Protein AF-A0A4Q0MHY4-F1 (afdb_monomer)

Structure (mmCIF, N/CA/C/O backbone):
data_AF-A0A4Q0MHY4-F1
#
_entry.id   AF-A0A4Q0MHY4-F1
#
loop_
_atom_site.group_PDB
_atom_site.id
_atom_site.type_symbol
_atom_site.label_atom_id
_atom_site.label_alt_id
_atom_site.label_comp_id
_atom_site.label_asym_id
_atom_site.label_entity_id
_atom_site.label_seq_id
_atom_site.pdbx_PDB_ins_code
_atom_site.Cartn_x
_atom_site.Cartn_y
_atom_site.Cartn_z
_atom_site.occupancy
_atom_site.B_iso_or_equiv
_atom_site.auth_seq_id
_atom_site.auth_comp_id
_atom_site.auth_asym_id
_atom_site.auth_atom_id
_atom_site.pdbx_PDB_model_num
ATOM 1 N N . MET A 1 1 ? 26.917 0.371 48.666 1.00 30.75 1 MET A N 1
ATOM 2 C CA . MET A 1 1 ? 27.855 -0.731 48.376 1.00 30.75 1 MET A CA 1
ATOM 3 C C . MET A 1 1 ? 27.248 -1.986 48.975 1.00 30.75 1 MET A C 1
ATOM 5 O O . MET A 1 1 ? 27.170 -2.024 50.189 1.00 30.75 1 MET A O 1
ATOM 9 N N . GLN A 1 2 ? 26.788 -2.910 48.121 1.00 31.50 2 GLN A N 1
ATOM 10 C CA . GLN A 1 2 ? 26.270 -4.264 48.414 1.00 31.50 2 GLN A CA 1
ATOM 11 C C . GLN A 1 2 ? 25.136 -4.463 49.445 1.00 31.50 2 GLN A C 1
ATOM 13 O O . GLN A 1 2 ? 24.920 -3.690 50.373 1.00 31.50 2 GLN A O 1
ATOM 18 N N . ASP A 1 3 ? 24.382 -5.531 49.195 1.00 35.84 3 ASP A N 1
ATOM 19 C CA . ASP A 1 3 ? 23.162 -5.962 49.875 1.00 35.84 3 ASP A CA 1
ATOM 20 C C . ASP A 1 3 ? 23.389 -6.541 51.280 1.00 35.84 3 ASP A C 1
ATOM 22 O O . ASP A 1 3 ? 24.463 -7.057 51.599 1.00 35.84 3 ASP A O 1
ATOM 26 N N . ILE A 1 4 ? 22.319 -6.580 52.084 1.00 33.72 4 ILE A N 1
ATOM 27 C CA . ILE A 1 4 ? 22.227 -7.448 53.267 1.00 33.72 4 ILE A CA 1
ATOM 28 C C . ILE A 1 4 ? 21.010 -8.377 53.143 1.00 33.72 4 ILE A C 1
ATOM 30 O O . ILE A 1 4 ? 19.958 -8.023 52.620 1.00 33.72 4 ILE A O 1
ATOM 34 N N . ARG A 1 5 ? 21.231 -9.611 53.596 1.00 35.34 5 ARG A N 1
ATOM 35 C CA . ARG A 1 5 ? 20.448 -10.830 53.376 1.00 35.34 5 ARG A CA 1
ATOM 36 C C . ARG A 1 5 ? 19.127 -10.877 54.158 1.00 35.34 5 ARG A C 1
ATOM 38 O O . ARG A 1 5 ? 19.116 -10.553 55.340 1.00 35.34 5 ARG A O 1
ATOM 45 N N . GLY A 1 6 ? 18.154 -11.578 53.572 1.00 26.45 6 GLY A N 1
ATOM 46 C CA . GLY A 1 6 ? 17.396 -12.631 54.267 1.00 26.45 6 GLY A CA 1
ATOM 47 C C . GLY A 1 6 ? 16.091 -12.244 54.972 1.00 26.45 6 GLY A C 1
ATOM 48 O O . GLY A 1 6 ? 15.803 -11.074 55.197 1.00 26.45 6 GLY A O 1
ATOM 49 N N . GLY A 1 7 ? 15.318 -13.277 55.332 1.00 26.17 7 GLY A N 1
ATOM 50 C CA . GLY A 1 7 ? 14.112 -13.167 56.158 1.00 26.17 7 GLY A CA 1
ATOM 51 C C . GLY A 1 7 ? 12.917 -13.971 55.638 1.00 26.17 7 GLY A C 1
ATOM 52 O O . GLY A 1 7 ? 12.109 -13.451 54.876 1.00 26.17 7 GLY A O 1
ATOM 53 N N . ASP A 1 8 ? 12.754 -15.206 56.120 1.00 32.25 8 ASP A N 1
ATOM 54 C CA . ASP A 1 8 ? 11.409 -15.765 56.302 1.00 32.25 8 ASP A CA 1
ATOM 55 C C . ASP A 1 8 ? 10.675 -14.933 57.362 1.00 32.25 8 ASP A C 1
ATOM 57 O O . ASP A 1 8 ? 11.256 -14.684 58.420 1.00 32.25 8 ASP A O 1
ATOM 61 N N . GLN A 1 9 ? 9.386 -14.629 57.162 1.00 29.08 9 GLN A N 1
ATOM 62 C CA . GLN A 1 9 ? 8.382 -15.063 58.142 1.00 29.08 9 GLN A CA 1
ATOM 63 C C . GLN A 1 9 ? 6.920 -14.952 57.692 1.00 29.08 9 GLN A C 1
ATOM 65 O O . GLN A 1 9 ? 6.531 -14.214 56.792 1.00 29.08 9 GLN A O 1
ATOM 70 N N . GLN A 1 10 ? 6.134 -15.768 58.385 1.00 28.73 10 GLN A N 1
ATOM 71 C CA . GLN A 1 10 ? 4.695 -15.964 58.309 1.00 28.73 10 GLN A CA 1
ATOM 72 C C . GLN A 1 10 ? 3.910 -14.707 58.724 1.00 28.73 10 GLN A C 1
ATOM 74 O O . GLN A 1 10 ? 4.276 -14.047 59.690 1.00 28.73 10 GLN A O 1
ATOM 79 N N . ASP A 1 11 ? 2.724 -14.519 58.146 1.00 30.45 11 ASP A N 1
ATOM 80 C CA . ASP A 1 11 ? 1.489 -14.570 58.946 1.00 30.45 11 ASP A CA 1
ATOM 81 C C . ASP A 1 11 ? 0.346 -15.103 58.057 1.00 30.45 11 ASP A C 1
ATOM 83 O O . ASP A 1 11 ? 0.467 -15.167 56.831 1.00 30.45 11 ASP A O 1
ATOM 87 N N . GLY A 1 12 ? -0.768 -15.531 58.647 1.00 27.11 12 GLY A N 1
ATOM 88 C CA . GLY A 1 12 ? -1.919 -16.030 57.900 1.00 27.11 12 GLY A CA 1
ATOM 89 C C . GLY A 1 12 ? -3.200 -16.061 58.722 1.00 27.11 12 GLY A C 1
ATOM 90 O O . GLY A 1 12 ? -3.174 -16.039 59.950 1.00 27.11 12 GLY A O 1
ATOM 91 N N . ARG A 1 13 ? -4.361 -16.166 58.058 1.00 30.92 13 ARG A N 1
ATOM 92 C CA . ARG A 1 13 ? -5.649 -16.373 58.744 1.00 30.92 13 ARG A CA 1
ATOM 93 C C . ARG A 1 13 ? -6.582 -17.341 58.022 1.00 30.92 13 ARG A C 1
ATOM 95 O O . ARG A 1 13 ? -6.758 -17.334 56.811 1.00 30.92 13 ARG A O 1
ATOM 102 N N . ARG A 1 14 ? -7.133 -18.228 58.847 1.00 28.98 14 ARG A N 1
ATOM 103 C CA . ARG A 1 14 ? -7.805 -19.487 58.522 1.00 28.98 14 ARG A CA 1
ATOM 104 C C . ARG A 1 14 ? -9.155 -19.307 57.813 1.00 28.98 14 ARG A C 1
ATOM 106 O O . ARG A 1 14 ? -9.985 -18.526 58.259 1.00 28.98 14 ARG A O 1
ATOM 113 N N . ARG A 1 15 ? -9.382 -20.182 56.824 1.00 31.59 15 ARG A N 1
ATOM 114 C CA . ARG A 1 15 ? -10.590 -21.008 56.578 1.00 31.59 15 ARG A CA 1
ATOM 115 C C . ARG A 1 15 ? -11.927 -20.584 57.221 1.00 31.59 15 ARG A C 1
ATOM 117 O O . ARG A 1 15 ? -12.041 -20.580 58.446 1.00 31.59 15 ARG A O 1
ATOM 124 N N . ARG A 1 16 ? -12.994 -20.639 56.411 1.00 28.38 16 ARG A N 1
ATOM 125 C CA . ARG A 1 16 ? -14.192 -21.445 56.735 1.00 28.38 16 ARG A CA 1
ATOM 126 C C . ARG A 1 16 ? -14.983 -21.836 55.480 1.00 28.38 16 ARG A C 1
ATOM 128 O O . ARG A 1 16 ? -15.546 -20.975 54.817 1.00 28.38 16 ARG A O 1
ATOM 135 N N . ASP A 1 17 ? -15.069 -23.135 55.206 1.00 32.59 17 ASP A N 1
ATOM 136 C CA . ASP A 1 17 ? -16.084 -23.708 54.317 1.00 32.59 17 ASP A CA 1
ATOM 137 C C . ASP A 1 17 ? -17.451 -23.760 55.015 1.00 32.59 17 ASP A C 1
ATOM 139 O O . ASP A 1 17 ? -17.510 -24.025 56.218 1.00 32.59 17 ASP A O 1
ATOM 143 N N . GLN A 1 18 ? -18.544 -23.674 54.248 1.00 29.66 18 GLN A N 1
ATOM 144 C CA . GLN A 1 18 ? -19.667 -24.612 54.387 1.00 29.66 18 GLN A CA 1
ATOM 145 C C . GLN A 1 18 ? -20.539 -24.663 53.118 1.00 29.66 18 GLN A C 1
ATOM 147 O O . GLN A 1 18 ? -20.301 -23.935 52.157 1.00 29.66 18 GLN A O 1
ATOM 152 N N . ARG A 1 19 ? -21.451 -25.643 53.056 1.00 30.48 19 ARG A N 1
ATOM 153 C CA . ARG A 1 19 ? -21.950 -26.237 51.801 1.00 30.48 19 ARG A CA 1
ATOM 154 C C . ARG A 1 19 ? -23.383 -25.835 51.426 1.00 30.48 19 ARG A C 1
ATOM 156 O O . ARG A 1 19 ? -24.156 -25.380 52.258 1.00 30.48 19 ARG A O 1
ATOM 163 N N . HIS A 1 20 ? -23.709 -26.111 50.160 1.00 30.98 20 HIS A N 1
ATOM 164 C CA . HIS A 1 20 ? -25.030 -26.152 49.518 1.00 30.98 20 HIS A CA 1
ATOM 165 C C . HIS A 1 20 ? -26.279 -26.242 50.415 1.00 30.98 20 HIS A C 1
ATOM 167 O O . HIS A 1 20 ? -26.374 -27.115 51.278 1.00 30.98 20 HIS A O 1
ATOM 173 N N . ARG A 1 21 ? -27.354 -25.591 49.947 1.00 28.31 21 ARG A N 1
ATOM 174 C CA . ARG A 1 21 ? -28.624 -26.293 49.674 1.00 28.31 21 ARG A CA 1
ATOM 175 C C . ARG A 1 21 ? -29.357 -25.681 48.477 1.00 28.31 21 ARG A C 1
ATOM 177 O O . ARG A 1 21 ? -29.120 -24.535 48.115 1.00 28.31 21 ARG A O 1
ATOM 184 N N . SER A 1 22 ? -30.208 -26.483 47.845 1.00 32.03 22 SER A N 1
ATOM 185 C CA . SER A 1 22 ? -30.954 -26.165 46.622 1.00 32.03 22 SER A CA 1
ATOM 186 C C . SER A 1 22 ? -32.466 -26.177 46.867 1.00 32.03 22 SER A C 1
ATOM 188 O O . SER A 1 22 ? -32.946 -26.990 47.652 1.00 32.03 22 SER A O 1
ATOM 190 N N . GLY A 1 23 ? -33.220 -25.354 46.134 1.00 26.08 23 GLY A N 1
ATOM 191 C CA . GLY A 1 23 ? -34.688 -25.338 46.130 1.00 26.08 23 GLY A CA 1
ATOM 192 C C . GLY A 1 23 ? -35.232 -24.595 44.903 1.00 26.08 23 GLY A C 1
ATOM 193 O O . GLY A 1 23 ? -34.562 -23.709 44.378 1.00 26.08 23 GLY A O 1
ATOM 194 N N . ARG A 1 24 ? -36.414 -24.981 44.408 1.00 31.02 24 ARG A N 1
ATOM 195 C CA . ARG A 1 24 ? -37.090 -24.409 43.221 1.00 31.02 24 ARG A CA 1
ATOM 196 C C . ARG A 1 24 ? -38.580 -24.159 43.520 1.00 31.02 24 ARG A C 1
ATOM 198 O O . ARG A 1 24 ? -39.088 -24.686 44.504 1.00 31.02 24 ARG A O 1
ATOM 205 N N . VAL A 1 25 ? -39.274 -23.556 42.539 1.00 27.28 25 VAL A N 1
ATOM 206 C CA . VAL A 1 25 ? -40.749 -23.499 42.356 1.00 27.28 25 VAL A CA 1
ATOM 207 C C . VAL A 1 25 ? -41.406 -22.502 43.345 1.00 27.28 25 VAL A C 1
ATOM 209 O O . VAL A 1 25 ? -41.162 -22.573 44.539 1.00 27.28 25 VAL A O 1
ATOM 212 N N . TRP A 1 26 ? -42.162 -21.480 42.914 1.00 25.28 26 TRP A N 1
ATOM 213 C CA . TRP A 1 26 ? -43.489 -21.608 42.285 1.00 25.28 26 TRP A CA 1
ATOM 214 C C . TRP A 1 26 ? -43.904 -20.485 41.299 1.00 25.28 26 TRP A C 1
ATOM 216 O O . TRP A 1 26 ? -43.148 -19.571 40.995 1.00 25.28 26 TRP A O 1
ATOM 226 N N . ARG A 1 27 ? -45.125 -20.669 40.771 1.00 27.67 27 ARG A N 1
ATOM 227 C CA . ARG A 1 27 ? -45.946 -19.884 39.814 1.00 27.67 27 ARG A CA 1
ATOM 228 C C . ARG A 1 27 ? -46.097 -18.399 40.232 1.00 27.67 27 ARG A C 1
ATOM 230 O O . ARG A 1 27 ? -45.891 -18.092 41.397 1.00 27.67 27 ARG A O 1
ATOM 237 N N . GLY A 1 28 ? -46.492 -17.435 39.391 1.00 24.84 28 GLY A N 1
ATOM 238 C CA . GLY A 1 28 ? -47.067 -17.485 38.035 1.00 24.84 28 GLY A CA 1
ATOM 239 C C . GLY A 1 28 ? -48.565 -17.122 38.032 1.00 24.84 28 GLY A C 1
ATOM 240 O O . GLY A 1 28 ? -49.352 -17.889 38.579 1.00 24.84 28 GLY A O 1
ATOM 241 N N . HIS A 1 29 ? -48.943 -15.984 37.429 1.00 28.88 29 HIS A N 1
ATOM 242 C CA . HIS A 1 29 ? -50.334 -15.529 37.236 1.00 28.88 29 HIS A CA 1
ATOM 243 C C . HIS A 1 29 ? -50.448 -14.488 36.101 1.00 28.88 29 HIS A C 1
ATOM 245 O O . HIS A 1 29 ? -49.562 -13.648 35.948 1.00 28.88 29 HIS A O 1
ATOM 251 N N . ASP A 1 30 ? -51.549 -14.526 35.346 1.00 30.95 30 ASP A N 1
ATOM 252 C CA . ASP A 1 30 ? -51.956 -13.511 34.359 1.00 30.95 30 ASP A CA 1
ATOM 253 C C . ASP A 1 30 ? -52.603 -12.280 35.010 1.00 30.95 30 ASP A C 1
ATOM 255 O O . ASP A 1 30 ? -53.169 -12.407 36.094 1.00 30.95 30 ASP A O 1
ATOM 259 N N . HIS A 1 31 ? -52.681 -11.158 34.279 1.00 29.97 31 HIS A N 1
ATOM 260 C CA . HIS A 1 31 ? -53.910 -10.347 34.172 1.00 29.97 31 HIS A CA 1
ATOM 261 C C . HIS A 1 31 ? -53.909 -9.472 32.900 1.00 29.97 31 HIS A C 1
ATOM 263 O O . HIS A 1 31 ? -52.910 -8.844 32.554 1.00 29.97 31 HIS A O 1
ATOM 269 N N . GLN A 1 32 ? -55.057 -9.424 32.218 1.00 28.33 32 GLN A N 1
ATOM 270 C CA . GLN A 1 32 ? -55.425 -8.381 31.246 1.00 28.33 32 GLN A CA 1
ATOM 271 C C . GLN A 1 32 ? -56.196 -7.266 31.980 1.00 28.33 32 GLN A C 1
ATOM 273 O O . GLN A 1 32 ? -56.666 -7.525 33.085 1.00 28.33 32 GLN A O 1
ATOM 278 N N . ILE A 1 33 ? -56.408 -6.094 31.354 1.00 28.25 33 ILE A N 1
ATOM 279 C CA . ILE A 1 33 ? -57.715 -5.385 31.289 1.00 28.25 33 ILE A CA 1
ATOM 280 C C . ILE A 1 33 ? -57.646 -4.141 30.368 1.00 28.25 33 ILE A C 1
ATOM 282 O O . ILE A 1 33 ? -56.581 -3.756 29.887 1.00 28.25 33 ILE A O 1
ATOM 286 N N . ASP A 1 34 ? -58.826 -3.624 30.031 1.00 26.94 34 ASP A N 1
ATOM 287 C CA . ASP A 1 34 ? -59.225 -2.803 28.882 1.00 26.94 34 ASP A CA 1
ATOM 288 C C . ASP A 1 34 ? -58.579 -1.422 28.623 1.00 26.94 34 ASP A C 1
ATOM 290 O O . ASP A 1 34 ? -58.382 -0.591 29.503 1.00 26.94 34 ASP A O 1
ATOM 294 N N . HIS A 1 35 ? -58.351 -1.156 27.328 1.00 28.09 35 HIS A N 1
ATOM 295 C CA . HIS A 1 35 ? -59.215 -0.329 26.455 1.00 28.09 35 HIS A CA 1
ATOM 296 C C . HIS A 1 35 ? -60.058 0.842 27.047 1.00 28.09 35 HIS A C 1
ATOM 298 O O . HIS A 1 35 ? -60.648 0.726 28.108 1.00 28.09 35 HIS A O 1
ATOM 304 N N . HIS A 1 36 ? -60.282 1.870 26.194 1.00 28.72 36 HIS A N 1
ATOM 305 C CA . HIS A 1 36 ? -61.212 3.040 26.250 1.00 28.72 36 HIS A CA 1
ATOM 306 C C . HIS A 1 36 ? -60.537 4.428 26.421 1.00 28.72 36 HIS A C 1
ATOM 308 O O . HIS A 1 36 ? -59.598 4.562 27.186 1.00 28.72 36 HIS A O 1
ATOM 314 N N . GLN A 1 37 ? -60.973 5.529 25.772 1.00 29.48 37 GLN A N 1
ATOM 315 C CA . GLN A 1 37 ? -61.745 5.720 24.519 1.00 29.48 37 GLN A CA 1
ATOM 316 C C . GLN A 1 37 ? -61.759 7.220 24.093 1.00 29.48 37 GLN A C 1
ATOM 318 O O . GLN A 1 37 ? -61.799 8.077 24.964 1.00 29.48 37 GLN A O 1
ATOM 323 N N . ARG A 1 38 ? -61.952 7.514 22.784 1.00 30.39 38 ARG A N 1
ATOM 324 C CA . ARG A 1 38 ? -62.566 8.768 22.228 1.00 30.39 38 ARG A CA 1
ATOM 325 C C . ARG A 1 38 ? -61.796 10.111 22.457 1.00 30.39 38 ARG A C 1
ATOM 327 O O . ARG A 1 38 ? -60.871 10.166 23.241 1.00 30.39 38 ARG A O 1
ATOM 334 N N . GLN A 1 39 ? -62.072 11.238 21.766 1.00 28.36 39 GLN A N 1
ATOM 335 C CA . GLN A 1 39 ? -62.731 11.463 20.459 1.00 28.36 39 GLN A CA 1
ATOM 336 C C . GLN A 1 39 ? -62.201 12.706 19.697 1.00 28.36 39 GLN A C 1
ATOM 338 O O . GLN A 1 39 ? -61.546 13.585 20.240 1.00 28.36 39 GLN A O 1
ATOM 343 N N . ARG A 1 40 ? -62.562 12.776 18.406 1.00 29.31 40 ARG A N 1
ATOM 344 C CA . ARG A 1 40 ? -62.304 13.859 17.433 1.00 29.31 40 ARG A CA 1
ATOM 345 C C . ARG A 1 40 ? -62.933 15.214 17.820 1.00 29.31 40 ARG A C 1
ATOM 347 O O . ARG A 1 40 ? -64.091 15.204 18.230 1.00 29.31 40 ARG A O 1
ATOM 354 N N . ARG A 1 41 ? -62.300 16.340 17.426 1.00 29.53 41 ARG A N 1
ATOM 355 C CA . ARG A 1 41 ? -62.858 17.509 16.663 1.00 29.53 41 ARG A CA 1
ATOM 356 C C . ARG A 1 41 ? -61.853 18.699 16.648 1.00 29.53 41 ARG A C 1
ATOM 358 O O . ARG A 1 41 ? -60.972 18.708 17.487 1.00 29.53 41 ARG A O 1
ATOM 365 N N . HIS A 1 42 ? -61.934 19.758 15.818 1.00 28.83 42 HIS A N 1
ATOM 366 C CA . HIS A 1 42 ? -62.272 19.924 14.381 1.00 28.83 42 HIS A CA 1
ATOM 367 C C . HIS A 1 42 ? -62.091 21.421 13.971 1.00 28.83 42 HIS A C 1
ATOM 369 O O . HIS A 1 42 ? -62.614 22.265 14.689 1.00 28.83 42 HIS A O 1
ATOM 375 N N . ARG A 1 43 ? -61.540 21.745 12.773 1.00 30.70 43 ARG A N 1
ATOM 376 C CA . ARG A 1 43 ? -61.592 23.093 12.097 1.00 30.70 43 ARG A CA 1
ATOM 377 C C . ARG A 1 43 ? -60.763 24.222 12.799 1.00 30.70 43 ARG A C 1
ATOM 379 O O . ARG A 1 43 ? -60.344 24.016 13.922 1.00 30.70 43 ARG A O 1
ATOM 386 N N . ARG A 1 44 ? -60.431 25.403 12.219 1.00 28.52 44 ARG A N 1
ATOM 387 C CA . ARG A 1 44 ? -60.597 26.005 10.859 1.00 28.52 44 ARG A CA 1
ATOM 388 C C . ARG A 1 44 ? -59.542 27.124 10.583 1.00 28.52 44 ARG A C 1
ATOM 390 O O . ARG A 1 44 ? -59.327 27.958 11.442 1.00 28.52 44 ARG A O 1
ATOM 397 N N . ARG A 1 45 ? -59.007 27.152 9.348 1.00 27.91 45 ARG A N 1
ATOM 398 C CA . ARG A 1 45 ? -58.739 28.280 8.397 1.00 27.91 45 ARG A CA 1
ATOM 399 C C . ARG A 1 45 ? -58.379 29.732 8.838 1.00 27.91 45 ARG A C 1
ATOM 401 O O . ARG A 1 45 ? -59.159 30.360 9.536 1.00 27.91 45 ARG A O 1
ATOM 408 N N . ALA A 1 46 ? -57.446 30.304 8.044 1.00 27.55 46 ALA A N 1
ATOM 409 C CA . ALA A 1 46 ? -57.248 31.730 7.659 1.00 27.55 46 ALA A CA 1
ATOM 410 C C . ALA A 1 46 ? -56.691 32.702 8.734 1.00 27.55 46 ALA A C 1
ATOM 412 O O . ALA A 1 46 ? -56.858 32.453 9.916 1.00 27.55 46 ALA A O 1
ATOM 413 N N . GLY A 1 47 ? -56.020 33.818 8.388 1.00 25.41 47 GLY A N 1
ATOM 414 C CA . GLY A 1 47 ? -55.559 34.324 7.074 1.00 25.41 47 GLY A CA 1
ATOM 415 C C . GLY A 1 47 ? -55.075 35.798 7.130 1.00 25.41 47 GLY A C 1
ATOM 416 O O . GLY A 1 47 ? -55.166 36.410 8.185 1.00 25.41 47 GLY A O 1
ATOM 417 N N . PHE A 1 48 ? -54.647 36.372 5.986 1.00 25.56 48 PHE A N 1
ATOM 418 C CA . PHE A 1 48 ? -54.159 37.770 5.796 1.00 25.56 48 PHE A CA 1
ATOM 419 C C . PHE A 1 48 ? -52.829 38.148 6.502 1.00 25.56 48 PHE A C 1
ATOM 421 O O . PHE A 1 48 ? -52.341 37.408 7.344 1.00 25.56 48 PHE A O 1
ATOM 428 N N . ARG A 1 49 ? -52.221 39.323 6.239 1.00 27.64 49 ARG A N 1
ATOM 429 C CA . ARG A 1 49 ? -51.649 39.896 4.982 1.00 27.64 49 ARG A CA 1
ATOM 430 C C . ARG A 1 49 ? -50.849 41.175 5.346 1.00 27.64 49 ARG A C 1
ATOM 432 O O . ARG A 1 49 ? -51.120 41.780 6.369 1.00 27.64 49 ARG A O 1
ATOM 439 N N . HIS A 1 50 ? -49.904 41.572 4.486 1.00 28.12 50 HIS A N 1
ATOM 440 C CA . HIS A 1 50 ? -49.155 42.851 4.421 1.00 28.12 50 HIS A CA 1
ATOM 441 C C . HIS A 1 50 ? -49.516 44.033 5.360 1.00 28.12 50 HIS A C 1
ATOM 443 O O . HIS A 1 50 ? -50.656 44.485 5.349 1.00 28.12 50 HIS A O 1
ATOM 449 N N . GLN A 1 51 ? -48.485 44.751 5.842 1.00 26.42 51 GLN A N 1
ATOM 450 C CA . GLN A 1 51 ? -48.029 46.001 5.186 1.00 26.42 51 GLN A CA 1
ATOM 451 C C . GLN A 1 51 ? -46.606 46.439 5.602 1.00 26.42 51 GLN A C 1
ATOM 453 O O . GLN A 1 51 ? -46.030 45.906 6.544 1.00 26.42 51 GLN A O 1
ATOM 458 N N . ARG A 1 52 ? -46.023 47.375 4.833 1.00 29.27 52 ARG A N 1
ATOM 459 C CA . ARG A 1 52 ? -44.749 48.067 5.120 1.00 29.27 52 ARG A CA 1
ATOM 460 C C . ARG A 1 52 ? -45.024 49.391 5.843 1.00 29.27 52 ARG A C 1
ATOM 462 O O . ARG A 1 52 ? -46.036 50.013 5.524 1.00 29.27 52 ARG A O 1
ATOM 469 N N . ARG A 1 53 ? -44.045 49.922 6.590 1.00 27.81 53 ARG A N 1
ATOM 470 C CA . ARG A 1 53 ? -43.534 51.295 6.365 1.00 27.81 53 ARG A CA 1
ATOM 471 C C . ARG A 1 53 ? -42.238 51.593 7.119 1.00 27.81 53 ARG A C 1
ATOM 473 O O . ARG A 1 53 ? -41.888 50.920 8.081 1.00 27.81 53 ARG A O 1
ATOM 480 N N . ASP A 1 54 ? -41.538 52.593 6.609 1.00 31.02 54 ASP A N 1
ATOM 481 C CA . ASP A 1 54 ? -40.200 53.034 6.991 1.00 31.02 54 ASP A CA 1
ATOM 482 C C . ASP A 1 54 ? -40.223 54.039 8.153 1.00 31.02 54 ASP A C 1
ATOM 484 O O . ASP A 1 54 ? -41.209 54.758 8.333 1.00 31.02 54 ASP A O 1
ATOM 488 N N . ARG A 1 55 ? -39.081 54.202 8.841 1.00 28.44 55 ARG A N 1
ATOM 489 C CA . ARG A 1 55 ? -38.584 55.526 9.267 1.00 28.44 55 ARG A CA 1
ATOM 490 C C . ARG A 1 55 ? -37.109 55.493 9.671 1.00 28.44 55 ARG A C 1
ATOM 492 O O . ARG A 1 55 ? -36.684 54.651 10.452 1.00 28.44 55 ARG A O 1
ATOM 499 N N . GLN A 1 56 ? -36.346 56.453 9.152 1.00 31.95 56 GLN A N 1
ATOM 500 C CA . GLN A 1 56 ? -35.031 56.834 9.671 1.00 31.95 56 GLN A CA 1
ATOM 501 C C . GLN A 1 56 ? -35.198 57.871 10.790 1.00 31.95 56 GLN A C 1
ATOM 503 O O . GLN A 1 56 ? -36.142 58.658 10.750 1.00 31.95 56 GLN A O 1
ATOM 508 N N . CYS A 1 57 ? -34.225 57.961 11.699 1.00 26.44 57 CYS A N 1
ATOM 509 C CA . CYS A 1 57 ? -33.897 59.209 12.394 1.00 26.44 57 CYS A CA 1
ATOM 510 C C . CYS A 1 57 ? -32.417 59.203 12.820 1.00 26.44 57 CYS A C 1
ATOM 512 O O . CYS A 1 57 ? -31.845 58.139 13.049 1.00 26.44 57 CYS A O 1
ATOM 514 N N . ARG A 1 58 ? -31.787 60.383 12.888 1.00 32.91 58 ARG A N 1
ATOM 515 C CA . ARG A 1 58 ? -30.389 60.571 13.332 1.00 32.91 58 ARG A CA 1
ATOM 516 C C . ARG A 1 58 ? -30.333 61.010 14.800 1.00 32.91 58 ARG A C 1
ATOM 518 O O . ARG A 1 58 ? -31.297 61.587 15.294 1.00 32.91 58 ARG A O 1
ATOM 525 N N . GLY A 1 59 ? -29.174 60.850 15.440 1.00 26.08 59 GLY A N 1
ATOM 526 C CA . GLY A 1 59 ? -28.883 61.456 16.743 1.00 26.08 59 GLY A CA 1
ATOM 527 C C . GLY A 1 59 ? -27.408 61.345 17.133 1.00 26.08 59 GLY A C 1
ATOM 528 O O . GLY A 1 59 ? -26.997 60.336 17.691 1.00 26.08 59 GLY A O 1
ATOM 529 N N . GLU A 1 60 ? -26.619 62.385 16.859 1.00 35.69 60 GLU A N 1
ATOM 530 C CA . GLU A 1 60 ? -25.267 62.557 17.411 1.00 35.69 60 GLU A CA 1
ATOM 531 C C . GLU A 1 60 ? -25.302 63.510 18.613 1.00 35.69 60 GLU A C 1
ATOM 533 O O . GLU A 1 60 ? -26.051 64.490 18.593 1.00 35.69 60 GLU A O 1
ATOM 538 N N . ARG A 1 61 ? -24.418 63.304 19.601 1.00 29.16 61 ARG A N 1
ATOM 539 C CA . ARG A 1 61 ? -23.788 64.389 20.380 1.00 29.16 61 ARG A CA 1
ATOM 540 C C . ARG A 1 61 ? -22.542 63.894 21.119 1.00 29.16 61 ARG A C 1
ATOM 542 O O . ARG A 1 61 ? -22.402 62.709 21.396 1.00 29.16 61 ARG A O 1
ATOM 549 N N . GLN A 1 62 ? -21.621 64.818 21.379 1.00 33.28 62 GLN A N 1
ATOM 550 C CA . GLN A 1 62 ? -20.283 64.561 21.924 1.00 33.28 62 GLN A CA 1
ATOM 551 C C . GLN A 1 62 ? -20.193 64.936 23.413 1.00 33.28 62 GLN A C 1
ATOM 553 O O . GLN A 1 62 ? -20.954 65.779 23.884 1.00 33.28 62 GLN A O 1
ATOM 558 N N . GLY A 1 63 ? -19.206 64.382 24.125 1.00 25.08 63 GLY A N 1
ATOM 559 C CA . GLY A 1 63 ? -18.854 64.787 25.490 1.00 25.08 63 GLY A CA 1
ATOM 560 C C . GLY A 1 63 ? -17.467 64.286 25.907 1.00 25.08 63 GLY A C 1
ATOM 561 O O . GLY A 1 63 ? -17.236 63.086 26.004 1.00 25.08 63 GLY A O 1
ATOM 562 N N . HIS A 1 64 ? -16.532 65.207 26.143 1.00 32.00 64 HIS A N 1
ATOM 563 C CA . HIS A 1 64 ? -15.146 64.947 26.565 1.00 32.00 64 HIS A CA 1
ATOM 564 C C . HIS A 1 64 ? -14.690 66.162 27.393 1.00 32.00 64 HIS A C 1
ATOM 566 O O . HIS A 1 64 ? -15.118 67.270 27.051 1.00 32.00 64 HIS A O 1
ATOM 572 N N . PRO A 1 65 ? -13.854 66.026 28.450 1.00 52.47 65 PRO A N 1
ATOM 573 C CA . PRO A 1 65 ? -12.425 66.341 28.243 1.00 52.47 65 PRO A CA 1
ATOM 574 C C . PRO A 1 65 ? -11.384 65.791 29.266 1.00 52.47 65 PRO A C 1
ATOM 576 O O . PRO A 1 65 ? -11.600 65.886 30.466 1.00 52.47 65 PRO A O 1
ATOM 579 N N . ARG A 1 66 ? -10.149 65.521 28.779 1.00 32.06 66 ARG A N 1
ATOM 580 C CA . ARG A 1 66 ? -8.836 65.721 29.483 1.00 32.06 66 ARG A CA 1
ATOM 581 C C . ARG A 1 66 ? -8.588 64.854 30.755 1.00 32.06 66 ARG A C 1
ATOM 583 O O . ARG A 1 66 ? -9.515 64.314 31.326 1.00 32.06 66 ARG A O 1
ATOM 590 N N . ARG A 1 67 ? -7.372 64.627 31.285 1.00 31.38 67 ARG A N 1
ATOM 591 C CA . ARG A 1 67 ? -5.932 64.876 30.954 1.00 31.38 67 ARG A CA 1
ATOM 592 C C . ARG A 1 67 ? -5.122 63.739 31.675 1.00 31.38 67 ARG A C 1
ATOM 594 O O . ARG A 1 67 ? -5.756 62.879 32.267 1.00 31.38 67 ARG A O 1
ATOM 601 N N . ALA A 1 68 ? -3.789 63.589 31.721 1.00 27.30 68 ALA A N 1
ATOM 602 C CA . ALA A 1 68 ? -2.623 64.382 31.302 1.00 27.30 68 ALA A CA 1
ATOM 603 C C . ALA A 1 68 ? -1.494 63.470 30.726 1.00 27.30 68 ALA A C 1
ATOM 605 O O . ALA A 1 68 ? -1.714 62.792 29.728 1.00 27.30 68 ALA A O 1
ATOM 606 N N . ARG A 1 69 ? -0.287 63.496 31.321 1.00 31.00 69 ARG A N 1
ATOM 607 C CA . ARG A 1 69 ? 0.920 62.667 31.084 1.00 31.00 69 ARG A CA 1
ATOM 608 C C . ARG A 1 69 ? 1.781 62.693 32.362 1.00 31.00 69 ARG A C 1
ATOM 610 O O . ARG A 1 69 ? 1.669 63.675 33.086 1.00 31.00 69 ARG A O 1
ATOM 617 N N . HIS A 1 70 ? 2.682 61.724 32.572 1.00 28.80 70 HIS A N 1
ATOM 618 C CA . HIS A 1 70 ? 4.131 61.962 32.774 1.00 28.80 70 HIS A CA 1
ATOM 619 C C . HIS A 1 70 ? 4.931 60.635 32.763 1.00 28.80 70 HIS A C 1
ATOM 621 O O . HIS A 1 70 ? 4.412 59.628 32.286 1.00 28.80 70 HIS A O 1
ATOM 627 N N . GLN A 1 71 ? 6.224 60.664 33.108 1.00 29.17 71 GLN A N 1
ATOM 628 C CA . GLN A 1 71 ? 7.265 59.732 32.641 1.00 29.17 71 GLN A CA 1
ATOM 629 C C . GLN A 1 71 ? 8.457 59.708 33.632 1.00 29.17 71 GLN A C 1
ATOM 631 O O . GLN A 1 71 ? 8.665 60.737 34.265 1.00 29.17 71 GLN A O 1
ATOM 636 N N . TRP A 1 72 ? 9.249 58.612 33.658 1.00 24.42 72 TRP A N 1
ATOM 637 C CA . TRP A 1 72 ? 10.668 58.432 34.104 1.00 24.42 72 TRP A CA 1
ATOM 638 C C . TRP A 1 72 ? 10.974 57.312 35.133 1.00 24.42 72 TRP A C 1
ATOM 640 O O . TRP A 1 72 ? 10.323 57.223 36.160 1.00 24.42 72 TRP A O 1
ATOM 650 N N . ARG A 1 73 ? 12.052 56.558 34.812 1.00 26.91 73 ARG A N 1
ATOM 651 C CA . ARG A 1 73 ? 13.152 55.960 35.632 1.00 26.91 73 ARG A CA 1
ATOM 652 C C . ARG A 1 73 ? 12.829 55.158 36.919 1.00 26.91 73 ARG A C 1
ATOM 654 O O . ARG A 1 73 ? 12.063 55.600 37.753 1.00 26.91 73 ARG A O 1
ATOM 661 N N . SER A 1 74 ? 13.289 53.901 37.049 1.00 28.19 74 SER A N 1
ATOM 662 C CA . SER A 1 74 ? 14.649 53.398 37.421 1.00 28.19 74 SER A CA 1
ATOM 663 C C . SER A 1 74 ? 14.900 53.420 38.950 1.00 28.19 74 SER A C 1
ATOM 665 O O . SER A 1 74 ? 14.365 54.285 39.623 1.00 28.19 74 SER A O 1
ATOM 667 N N . SER A 1 75 ? 15.665 52.517 39.586 1.00 32.72 75 SER A N 1
ATOM 668 C CA . SER A 1 75 ? 16.602 51.468 39.114 1.00 32.72 75 SER A CA 1
ATOM 669 C C . SER A 1 75 ? 17.041 50.539 40.279 1.00 32.72 75 SER A C 1
ATOM 671 O O . SER A 1 75 ? 16.769 50.857 41.431 1.00 32.72 75 SER A O 1
ATOM 673 N N . ASP A 1 76 ? 17.857 49.515 39.965 1.00 32.97 76 ASP A N 1
ATOM 674 C CA . ASP A 1 76 ? 19.154 49.209 40.634 1.00 32.97 76 ASP A CA 1
ATOM 675 C C . ASP A 1 76 ? 19.327 47.874 41.425 1.00 32.97 76 ASP A C 1
ATOM 677 O O . ASP A 1 76 ? 18.416 47.392 42.090 1.00 32.97 76 ASP A O 1
ATOM 681 N N . ARG A 1 77 ? 20.589 47.387 41.410 1.00 30.69 77 ARG A N 1
ATOM 682 C CA . ARG A 1 77 ? 21.275 46.378 42.276 1.00 30.69 77 ARG A CA 1
ATOM 683 C C . ARG A 1 77 ? 21.102 44.862 42.009 1.00 30.69 77 ARG A C 1
ATOM 685 O O . ARG A 1 77 ? 19.994 44.387 41.824 1.00 30.69 77 ARG A O 1
ATOM 692 N N . ALA A 1 78 ? 22.165 44.030 42.070 1.00 30.62 78 ALA A N 1
ATOM 693 C CA . ALA A 1 78 ? 23.622 44.314 42.091 1.00 30.62 78 ALA A CA 1
ATOM 694 C C . ALA A 1 78 ? 24.535 43.069 41.864 1.00 30.62 78 ALA A C 1
ATOM 696 O O . ALA A 1 78 ? 24.274 42.032 42.458 1.00 30.62 78 ALA A O 1
ATOM 697 N N . ARG A 1 79 ? 25.700 43.287 41.201 1.00 31.22 79 ARG A N 1
ATOM 698 C CA . ARG A 1 79 ? 27.006 42.546 41.286 1.00 31.22 79 ARG A CA 1
ATOM 699 C C . ARG A 1 79 ? 27.056 41.067 40.814 1.00 31.22 79 ARG A C 1
ATOM 701 O O . ARG A 1 79 ? 26.053 40.382 40.881 1.00 31.22 79 ARG A O 1
ATOM 708 N N . SER A 1 80 ? 28.190 40.454 40.414 1.00 32.91 80 SER A N 1
ATOM 709 C CA . SER A 1 80 ? 29.506 40.841 39.804 1.00 32.91 80 SER A CA 1
ATOM 710 C C . SER A 1 80 ? 30.309 39.521 39.509 1.00 32.91 80 SER A C 1
ATOM 712 O O . SER A 1 80 ? 29.784 38.475 39.865 1.00 32.91 80 SER A O 1
ATOM 714 N N . GLN A 1 81 ? 31.529 39.390 38.943 1.00 33.34 81 GLN A N 1
ATOM 715 C CA . GLN A 1 81 ? 32.650 40.282 38.560 1.00 33.34 81 GLN A CA 1
ATOM 716 C C . GLN A 1 81 ? 33.681 39.514 37.657 1.00 33.34 81 GLN A C 1
ATOM 718 O O . GLN A 1 81 ? 33.754 38.298 37.777 1.00 33.34 81 GLN A O 1
ATOM 723 N N . ARG A 1 82 ? 34.570 40.232 36.931 1.00 29.56 82 ARG A N 1
ATOM 724 C CA . ARG A 1 82 ? 35.891 39.815 36.341 1.00 29.56 82 ARG A CA 1
ATOM 725 C C . ARG A 1 82 ? 35.961 38.960 35.045 1.00 29.56 82 ARG A C 1
ATOM 727 O O . ARG A 1 82 ? 35.213 38.012 34.861 1.00 29.56 82 ARG A O 1
ATOM 734 N N . GLY A 1 83 ? 36.947 39.318 34.203 1.00 26.42 83 GLY A N 1
ATOM 735 C CA . GLY A 1 83 ? 37.680 38.484 33.217 1.00 26.42 83 GLY A CA 1
ATOM 736 C C . GLY A 1 83 ? 39.170 38.395 33.643 1.00 26.42 83 GLY A C 1
ATOM 737 O O . GLY A 1 83 ? 39.372 38.436 34.863 1.00 26.42 83 GLY A O 1
ATOM 738 N N . PRO A 1 84 ? 40.204 38.392 32.758 1.00 52.41 84 PRO A N 1
ATOM 739 C CA . PRO A 1 84 ? 40.223 38.646 31.299 1.00 52.41 84 PRO A CA 1
ATOM 740 C C . PRO A 1 84 ? 41.120 37.652 30.485 1.00 52.41 84 PRO A C 1
ATOM 742 O O . PRO A 1 84 ? 41.393 36.559 30.969 1.00 52.41 84 PRO A O 1
ATOM 745 N N . ASP A 1 85 ? 41.589 38.085 29.296 1.00 32.28 85 ASP A N 1
ATOM 746 C CA . ASP A 1 85 ? 42.645 37.509 28.420 1.00 32.28 85 ASP A CA 1
ATOM 747 C C . ASP A 1 85 ? 42.328 36.152 27.721 1.00 32.28 85 ASP A C 1
ATOM 749 O O . ASP A 1 85 ? 41.404 35.443 28.110 1.00 32.28 85 ASP A O 1
ATOM 753 N N . ASP A 1 86 ? 42.948 35.775 26.587 1.00 31.47 86 ASP A N 1
ATOM 754 C CA . ASP A 1 86 ? 44.231 36.224 25.995 1.00 31.47 86 ASP A CA 1
ATOM 755 C C . ASP A 1 86 ? 44.215 36.409 24.442 1.00 31.47 86 ASP A C 1
ATOM 757 O O . ASP A 1 86 ? 43.161 36.367 23.803 1.00 31.47 86 ASP A O 1
ATOM 761 N N . ARG A 1 87 ? 45.383 36.680 23.832 1.00 30.53 87 ARG A N 1
ATOM 762 C CA . ARG A 1 87 ? 45.596 37.244 22.477 1.00 30.53 87 ARG A CA 1
ATOM 763 C C . ARG A 1 87 ? 46.262 36.275 21.482 1.00 30.53 87 ARG A C 1
ATOM 765 O O . ARG A 1 87 ? 47.163 35.542 21.869 1.00 30.53 87 ARG A O 1
ATOM 772 N N . ALA A 1 88 ? 45.974 36.424 20.180 1.00 29.50 88 ALA A N 1
ATOM 773 C CA . ALA A 1 88 ? 46.923 36.229 19.059 1.00 29.50 88 ALA A CA 1
ATOM 774 C C . ALA A 1 88 ? 46.337 36.763 17.727 1.00 29.50 88 ALA A C 1
ATOM 776 O O . ALA A 1 88 ? 45.123 36.930 17.618 1.00 29.50 88 ALA A O 1
ATOM 777 N N . GLY A 1 89 ? 47.187 37.047 16.728 1.00 27.67 89 GLY A N 1
ATOM 778 C CA . GLY A 1 89 ? 46.804 37.566 15.399 1.00 27.67 89 GLY A CA 1
ATOM 779 C C . GLY A 1 89 ? 47.169 36.639 14.217 1.00 27.67 89 GLY A C 1
ATOM 780 O O . GLY A 1 89 ? 47.705 35.557 14.452 1.00 27.67 89 GLY A O 1
ATOM 781 N N . PRO A 1 90 ? 46.868 37.045 12.964 1.00 57.00 90 PRO A N 1
ATOM 782 C CA . PRO A 1 90 ? 47.107 36.273 11.731 1.00 57.00 90 PRO A CA 1
ATOM 783 C C . PRO A 1 90 ? 48.535 36.487 11.170 1.00 57.00 90 PRO A C 1
ATOM 785 O O . PRO A 1 90 ? 49.297 37.258 11.764 1.00 57.00 90 PRO A O 1
ATOM 788 N N . PRO A 1 91 ? 48.915 35.836 10.046 1.00 48.38 91 PRO A N 1
ATOM 789 C CA . PRO A 1 91 ? 48.792 36.509 8.734 1.00 48.38 91 PRO A CA 1
ATOM 790 C C . PRO A 1 91 ? 48.512 35.555 7.530 1.00 48.38 91 PRO A C 1
ATOM 792 O O . PRO A 1 91 ? 48.017 34.446 7.715 1.00 48.38 91 PRO A O 1
ATOM 795 N N . ASP A 1 92 ? 48.841 36.033 6.320 1.00 28.59 92 ASP A N 1
ATOM 796 C CA . ASP A 1 92 ? 49.122 35.311 5.058 1.00 28.59 92 ASP A CA 1
ATOM 797 C C . ASP A 1 92 ? 47.963 34.887 4.121 1.00 28.59 92 ASP A C 1
ATOM 799 O O . ASP A 1 92 ? 47.658 33.713 3.922 1.00 28.59 92 ASP A O 1
ATOM 803 N N . ASP A 1 93 ? 47.424 35.892 3.418 1.00 36.75 93 ASP A N 1
ATOM 804 C CA . ASP A 1 93 ? 47.208 35.838 1.957 1.00 36.75 93 ASP A CA 1
ATOM 805 C C . ASP A 1 93 ? 48.468 36.400 1.263 1.00 36.75 93 ASP A C 1
ATOM 807 O O . ASP A 1 93 ? 49.097 37.309 1.819 1.00 36.75 93 ASP A O 1
ATOM 811 N N . PRO A 1 94 ? 48.849 35.910 0.067 1.00 47.34 94 PRO A N 1
ATOM 812 C CA . PRO A 1 94 ? 49.011 36.886 -1.015 1.00 47.34 94 PRO A CA 1
ATOM 813 C C . PRO A 1 94 ? 48.647 36.409 -2.442 1.00 47.34 94 PRO A C 1
ATOM 815 O O . PRO A 1 94 ? 49.252 35.477 -2.971 1.00 47.34 94 PRO A O 1
ATOM 818 N N . GLN A 1 95 ? 47.908 37.290 -3.138 1.00 31.58 95 GLN A N 1
ATOM 819 C CA . GLN A 1 95 ? 48.175 37.744 -4.527 1.00 31.58 95 GLN A CA 1
ATOM 820 C C . GLN A 1 95 ? 47.754 36.825 -5.711 1.00 31.58 95 GLN A C 1
ATOM 822 O O . GLN A 1 95 ? 47.688 35.610 -5.590 1.00 31.58 95 GLN A O 1
ATOM 827 N N . LEU A 1 96 ? 47.435 37.336 -6.919 1.00 28.73 96 LEU A N 1
ATOM 828 C CA . LEU A 1 96 ? 47.596 38.688 -7.510 1.00 28.73 96 LEU A CA 1
ATOM 829 C C . LEU A 1 96 ? 46.555 38.959 -8.645 1.00 28.73 96 LEU A C 1
ATOM 831 O O . LEU A 1 96 ? 45.886 38.043 -9.111 1.00 28.73 96 LEU A O 1
ATOM 835 N N . HIS A 1 97 ? 46.533 40.204 -9.147 1.00 27.80 97 HIS A N 1
ATOM 836 C CA . HIS A 1 97 ? 45.952 40.697 -10.420 1.00 27.80 97 HIS A CA 1
ATOM 837 C C . HIS A 1 97 ? 44.425 40.906 -10.590 1.00 27.80 97 HIS A C 1
ATOM 839 O O . HIS A 1 97 ? 43.711 40.139 -11.230 1.00 27.80 97 HIS A O 1
ATOM 845 N N . ASP A 1 98 ? 44.005 42.099 -10.154 1.00 27.66 98 ASP A N 1
ATOM 846 C CA . ASP A 1 98 ? 43.140 43.066 -10.878 1.00 27.66 98 ASP A CA 1
ATOM 847 C C . ASP A 1 98 ? 43.791 43.444 -12.269 1.00 27.66 98 ASP A C 1
ATOM 849 O O . ASP A 1 98 ? 44.982 43.127 -12.424 1.00 27.66 98 ASP A O 1
ATOM 853 N N . PRO A 1 99 ? 43.150 44.149 -13.255 1.00 45.91 99 PRO A N 1
ATOM 854 C CA . PRO A 1 99 ? 42.016 45.060 -13.041 1.00 45.91 99 PRO A CA 1
ATOM 855 C C . PRO A 1 99 ? 41.001 45.376 -14.191 1.00 45.91 99 PRO A C 1
ATOM 857 O O . PRO A 1 99 ? 41.085 44.893 -15.316 1.00 45.91 99 PRO A O 1
ATOM 860 N N . GLU A 1 100 ? 40.110 46.328 -13.859 1.00 32.00 100 GLU A N 1
ATOM 861 C CA . GLU A 1 100 ? 39.623 47.481 -14.665 1.00 32.00 100 GLU A CA 1
ATOM 862 C C . GLU A 1 100 ? 38.246 47.531 -15.409 1.00 32.00 100 GLU A C 1
ATOM 864 O O . GLU A 1 100 ? 37.932 46.784 -16.328 1.00 32.00 100 GLU A O 1
ATOM 869 N N . LEU A 1 101 ? 37.518 48.613 -15.052 1.00 29.69 101 LEU A N 1
ATOM 870 C CA . LEU A 1 101 ? 36.720 49.565 -15.866 1.00 29.69 101 LEU A CA 1
ATOM 871 C C . LEU A 1 101 ? 35.263 49.293 -16.343 1.00 29.69 101 LEU A C 1
ATOM 873 O O . LEU A 1 101 ? 34.989 48.783 -17.421 1.00 29.69 101 LEU A O 1
ATOM 877 N N . LEU A 1 102 ? 34.335 49.877 -15.563 1.00 26.70 102 LEU A N 1
ATOM 878 C CA . LEU A 1 102 ? 33.318 50.900 -15.929 1.00 26.70 102 LEU A CA 1
ATOM 879 C C . LEU A 1 102 ? 32.483 50.798 -17.237 1.00 26.70 102 LEU A C 1
ATOM 881 O O . LEU A 1 102 ? 32.999 50.854 -18.347 1.00 26.70 102 LEU A O 1
ATOM 885 N N . GLY A 1 103 ? 31.149 50.912 -17.097 1.00 25.52 103 GLY A N 1
ATOM 886 C CA . GLY A 1 103 ? 30.200 51.167 -18.200 1.00 25.52 103 GLY A CA 1
ATOM 887 C C . GLY A 1 103 ? 28.850 51.733 -17.718 1.00 25.52 103 GLY A C 1
ATOM 888 O O . GLY A 1 103 ? 28.059 51.034 -17.094 1.00 25.52 103 GLY A O 1
ATOM 889 N N . GLU A 1 104 ? 28.594 53.024 -17.951 1.00 28.08 104 GLU A N 1
ATOM 890 C CA . GLU A 1 104 ? 27.540 53.804 -17.276 1.00 28.08 104 GLU A CA 1
ATOM 891 C C . GLU A 1 104 ? 26.057 53.490 -17.603 1.00 28.08 104 GLU A C 1
ATOM 893 O O . GLU A 1 104 ? 25.669 53.221 -18.734 1.00 28.08 104 GLU A O 1
ATOM 898 N N . ARG A 1 105 ? 25.214 53.714 -16.577 1.00 32.16 105 ARG A N 1
ATOM 899 C CA . ARG A 1 105 ? 23.866 54.341 -16.580 1.00 32.16 105 ARG A CA 1
ATOM 900 C C . ARG A 1 105 ? 22.982 54.260 -17.845 1.00 32.16 105 ARG A C 1
ATOM 902 O O . ARG A 1 105 ? 23.266 54.893 -18.858 1.00 32.16 105 ARG A O 1
ATOM 909 N N . ARG A 1 106 ? 21.713 53.877 -17.627 1.00 26.39 106 ARG A N 1
ATOM 910 C CA . ARG A 1 106 ? 20.542 54.678 -18.069 1.00 26.39 106 ARG A CA 1
ATOM 911 C C . ARG A 1 106 ? 19.274 54.360 -17.265 1.00 26.39 106 ARG A C 1
ATOM 913 O O . ARG A 1 106 ? 18.926 53.203 -17.071 1.00 26.39 106 ARG A O 1
ATOM 920 N N . ARG A 1 107 ? 18.556 55.406 -16.834 1.00 33.81 107 ARG A N 1
ATOM 921 C CA . ARG A 1 107 ? 17.094 55.354 -16.618 1.00 33.81 107 ARG A CA 1
ATOM 922 C C . ARG A 1 107 ? 16.412 55.679 -17.961 1.00 33.81 107 ARG A C 1
ATOM 924 O O . ARG A 1 107 ? 17.060 56.275 -18.824 1.00 33.81 107 ARG A O 1
ATOM 931 N N . PRO A 1 108 ? 15.117 55.373 -18.123 1.00 38.78 108 PRO A N 1
ATOM 932 C CA . PRO A 1 108 ? 14.164 56.471 -17.936 1.00 38.78 108 PRO A CA 1
ATOM 933 C C . PRO A 1 108 ? 12.920 56.109 -17.110 1.00 38.78 108 PRO A C 1
ATOM 935 O O . PRO A 1 108 ? 12.548 54.952 -16.940 1.00 38.78 108 PRO A O 1
ATOM 938 N N . SER A 1 109 ? 12.267 57.151 -16.602 1.00 28.52 109 SER A N 1
ATOM 939 C CA . SER A 1 109 ? 10.910 57.130 -16.049 1.00 28.52 109 SER A CA 1
ATOM 940 C C . SER A 1 109 ? 9.848 57.028 -17.151 1.00 28.52 109 SER A C 1
ATOM 942 O O . SER A 1 109 ? 10.016 57.632 -18.207 1.00 28.52 109 SER A O 1
ATOM 944 N N . GLY A 1 110 ? 8.723 56.361 -16.870 1.00 26.59 110 GLY A N 1
ATOM 945 C CA . GLY A 1 110 ? 7.594 56.216 -17.800 1.00 26.59 110 GLY A CA 1
ATOM 946 C C . GLY A 1 110 ? 6.250 56.085 -17.079 1.00 26.59 110 GLY A C 1
ATOM 947 O O . GLY A 1 110 ? 5.673 55.006 -17.022 1.00 26.59 110 GLY A O 1
ATOM 948 N N . ASP A 1 111 ? 5.770 57.179 -16.489 1.00 28.97 111 ASP A N 1
ATOM 949 C CA . ASP A 1 111 ? 4.412 57.281 -15.935 1.00 28.97 111 ASP A CA 1
ATOM 950 C C . ASP A 1 111 ? 3.364 57.325 -17.063 1.00 28.97 111 ASP A C 1
ATOM 952 O O . ASP A 1 111 ? 3.517 58.150 -17.968 1.00 28.97 111 ASP A O 1
ATOM 956 N N . ARG A 1 112 ? 2.294 56.503 -16.984 1.00 28.47 112 ARG A N 1
ATOM 957 C CA . ARG A 1 112 ? 0.884 56.968 -17.058 1.00 28.47 112 ARG A CA 1
ATOM 958 C C . ARG A 1 112 ? -0.203 55.880 -17.041 1.00 28.47 112 ARG A C 1
ATOM 960 O O . ARG A 1 112 ? -0.104 54.835 -17.664 1.00 28.47 112 ARG A O 1
ATOM 967 N N . GLN A 1 113 ? -1.312 56.267 -16.401 1.00 26.86 113 GLN A N 1
ATOM 968 C CA . GLN A 1 113 ? -2.718 55.979 -16.747 1.00 26.86 113 GLN A CA 1
ATOM 969 C C . GLN A 1 113 ? -3.220 54.521 -16.811 1.00 26.86 113 GLN A C 1
ATOM 971 O O . GLN A 1 113 ? -3.193 53.844 -17.834 1.00 26.86 113 GLN A O 1
ATOM 976 N N . ARG A 1 114 ? -3.948 54.145 -15.750 1.00 33.25 114 ARG A N 1
ATOM 977 C CA . ARG A 1 114 ? -5.164 53.323 -15.882 1.00 33.25 114 ARG A CA 1
ATOM 978 C C . ARG A 1 114 ? -6.302 54.168 -16.479 1.00 33.25 114 ARG A C 1
ATOM 980 O O . ARG A 1 114 ? -6.525 55.266 -15.965 1.00 33.25 114 ARG A O 1
ATOM 987 N N . PRO A 1 115 ? -7.144 53.623 -17.367 1.00 31.36 115 PRO A N 1
ATOM 988 C CA . PRO A 1 115 ? -8.566 53.945 -17.401 1.00 31.36 115 PRO A CA 1
ATOM 989 C C . PRO A 1 115 ? -9.358 53.003 -16.470 1.00 31.36 115 PRO A C 1
ATOM 991 O O . PRO A 1 115 ? -8.970 51.860 -16.219 1.00 31.36 115 PRO A O 1
ATOM 994 N N . ARG A 1 116 ? -10.482 53.486 -15.934 1.00 26.66 116 ARG A N 1
ATOM 995 C CA . ARG A 1 116 ? -11.487 52.680 -15.216 1.00 26.66 116 ARG A CA 1
ATOM 996 C C . ARG A 1 116 ? -12.687 52.444 -16.134 1.00 26.66 116 ARG A C 1
ATOM 998 O O . ARG A 1 116 ? -13.033 53.357 -16.862 1.00 26.66 116 ARG A O 1
ATOM 1005 N N . LEU A 1 117 ? -13.338 51.289 -15.951 1.00 33.38 117 LEU A N 1
ATOM 1006 C CA . LEU A 1 117 ? -14.786 51.033 -16.080 1.00 33.38 117 LEU A CA 1
ATOM 1007 C C . LEU A 1 117 ? -15.534 51.601 -17.301 1.00 33.38 117 LEU A C 1
ATOM 1009 O O . LEU A 1 117 ? -15.643 52.807 -17.451 1.00 33.38 117 LEU A O 1
ATOM 1013 N N . HIS A 1 118 ? -16.322 50.751 -17.964 1.00 23.92 118 HIS A N 1
ATOM 1014 C CA . HIS A 1 118 ? -17.733 51.093 -18.177 1.00 23.92 118 HIS A CA 1
ATOM 1015 C C . HIS A 1 118 ? -18.617 49.841 -18.229 1.00 23.92 118 HIS A C 1
ATOM 1017 O O . HIS A 1 118 ? -18.231 48.817 -18.787 1.00 23.92 118 HIS A O 1
ATOM 1023 N N . HIS A 1 119 ? -19.813 49.924 -17.639 1.00 33.25 119 HIS A N 1
ATOM 1024 C CA . HIS A 1 119 ? -20.899 48.990 -17.937 1.00 33.25 119 HIS A CA 1
ATOM 1025 C C . HIS A 1 119 ? -21.512 49.346 -19.298 1.00 33.25 119 HIS A C 1
ATOM 1027 O O . HIS A 1 119 ? -21.770 50.520 -19.560 1.00 33.25 119 HIS A O 1
ATOM 1033 N N . GLY A 1 120 ? -21.816 48.325 -20.101 1.00 23.81 120 GLY A N 1
ATOM 1034 C CA . GLY A 1 120 ? -22.800 48.382 -21.183 1.00 23.81 120 GLY A CA 1
ATOM 1035 C C . GLY A 1 120 ? -23.954 47.429 -20.864 1.00 23.81 120 GLY A C 1
ATOM 1036 O O . GLY A 1 120 ? -23.722 46.342 -20.332 1.00 23.81 120 GLY A O 1
ATOM 1037 N N . GLN A 1 121 ? -25.192 47.839 -21.136 1.00 28.78 121 GLN A N 1
ATOM 1038 C CA . GLN A 1 121 ? -26.407 47.082 -20.820 1.00 28.78 121 GLN A CA 1
ATOM 1039 C C . GLN A 1 121 ? -27.478 47.349 -21.897 1.00 28.78 121 GLN A C 1
ATOM 1041 O O . GLN A 1 121 ? -27.510 48.449 -22.440 1.00 28.78 121 GLN A O 1
ATOM 1046 N N . LEU A 1 122 ? -28.395 46.384 -22.085 1.00 27.77 122 LEU A N 1
ATOM 1047 C CA . LEU A 1 122 ? -29.692 46.458 -22.801 1.00 27.77 122 LEU A CA 1
ATOM 1048 C C . LEU A 1 122 ? -29.740 46.152 -24.325 1.00 27.77 122 LEU A C 1
ATOM 1050 O O . LEU A 1 122 ? -29.042 46.763 -25.118 1.00 27.77 122 LEU A O 1
ATOM 1054 N N . HIS A 1 123 ? -30.652 45.214 -24.657 1.00 27.83 123 HIS A N 1
ATOM 1055 C CA . HIS A 1 123 ? -31.552 45.040 -25.83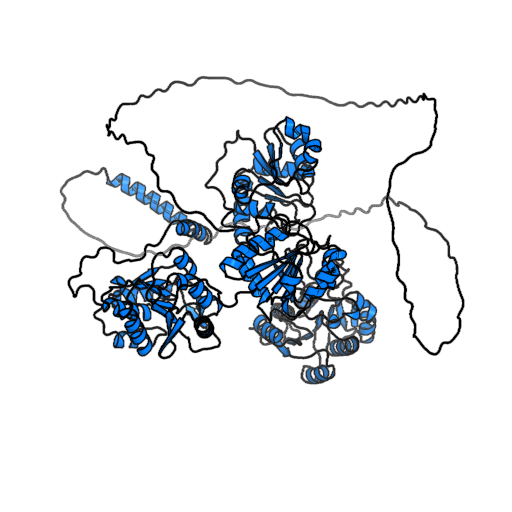2 1.00 27.83 123 HIS A CA 1
ATOM 1056 C C . HIS A 1 123 ? -31.069 45.364 -27.271 1.00 27.83 123 HIS A C 1
ATOM 1058 O O . HIS A 1 123 ? -30.543 46.430 -27.539 1.00 27.83 123 HIS A O 1
ATOM 1064 N N . HIS A 1 124 ? -31.288 44.510 -28.284 1.00 26.12 124 HIS A N 1
ATOM 1065 C CA . HIS A 1 124 ? -32.565 43.909 -28.738 1.00 26.12 124 HIS A CA 1
ATOM 1066 C C . HIS A 1 124 ? -32.396 42.435 -29.193 1.00 26.12 124 HIS A C 1
ATOM 1068 O O . HIS A 1 124 ? -31.333 42.039 -29.649 1.00 26.12 124 HIS A O 1
ATOM 1074 N N . GLN A 1 125 ? -33.332 41.524 -28.891 1.00 27.62 125 GLN A N 1
ATOM 1075 C CA . GLN A 1 125 ? -34.463 41.100 -29.747 1.00 27.62 125 GLN A CA 1
ATOM 1076 C C . GLN A 1 125 ? -34.122 40.721 -31.203 1.00 27.62 125 GLN A C 1
ATOM 1078 O O . GLN A 1 125 ? -33.934 41.588 -32.046 1.00 27.62 125 GLN A O 1
ATOM 1083 N N . HIS A 1 126 ? -34.284 39.433 -31.515 1.00 26.16 126 HIS A N 1
ATOM 1084 C CA . HIS A 1 126 ? -35.134 39.010 -32.631 1.00 26.16 126 HIS A CA 1
ATOM 1085 C C . HIS A 1 126 ? -35.902 37.746 -32.217 1.00 26.16 126 HIS A C 1
ATOM 1087 O O . HIS A 1 126 ? -35.313 36.805 -31.691 1.00 26.16 126 HIS A O 1
ATOM 1093 N N . ASP A 1 127 ? -37.218 37.748 -32.421 1.00 30.09 127 ASP A N 1
ATOM 1094 C CA . ASP A 1 127 ? -38.104 36.593 -32.242 1.00 30.09 127 ASP A CA 1
ATOM 1095 C C . ASP A 1 127 ? -38.629 36.200 -33.625 1.00 30.09 127 ASP A C 1
ATOM 1097 O O . ASP A 1 127 ? -39.051 37.067 -34.389 1.00 30.09 127 ASP A O 1
ATOM 1101 N N . HIS A 1 128 ? -38.584 34.910 -33.955 1.00 26.55 128 HIS A N 1
ATOM 1102 C CA . HIS A 1 128 ? -39.269 34.366 -35.121 1.00 26.55 128 HIS A CA 1
ATOM 1103 C C . HIS A 1 128 ? -39.687 32.917 -34.877 1.00 26.55 128 HIS A C 1
ATOM 1105 O O . HIS A 1 128 ? -38.979 31.955 -35.181 1.00 26.55 128 HIS A O 1
ATOM 1111 N N . ARG A 1 129 ? -40.924 32.757 -34.405 1.00 28.75 129 ARG A N 1
ATOM 1112 C CA . ARG A 1 129 ? -41.699 31.552 -34.706 1.00 28.75 129 ARG A CA 1
ATOM 1113 C C . ARG A 1 129 ? -41.935 31.466 -36.213 1.00 28.75 129 ARG A C 1
ATOM 1115 O O . ARG A 1 129 ? -42.415 32.427 -36.806 1.00 28.75 129 ARG A O 1
ATOM 1122 N N . LEU A 1 130 ? -41.800 30.268 -36.769 1.00 26.38 130 LEU A N 1
ATOM 1123 C CA . LEU A 1 130 ? -42.755 29.773 -37.758 1.00 26.38 130 LEU A CA 1
ATOM 1124 C C . LEU A 1 130 ? -43.069 28.304 -37.464 1.00 26.38 130 LEU A C 1
ATOM 1126 O O . LEU A 1 130 ? -42.208 27.523 -37.067 1.00 26.38 130 LEU A O 1
ATOM 1130 N N . GLN A 1 131 ? -44.339 27.952 -37.618 1.00 27.89 131 GLN A N 1
ATOM 1131 C CA . GLN A 1 131 ? -44.844 26.584 -37.548 1.00 27.89 131 GLN A CA 1
ATOM 1132 C C . GLN A 1 131 ? -45.142 26.136 -38.984 1.00 27.89 131 GLN A C 1
ATOM 1134 O O . GLN A 1 131 ? -45.541 26.980 -39.780 1.00 27.89 131 GLN A O 1
ATOM 1139 N N . HIS A 1 132 ? -45.067 24.838 -39.296 1.00 26.84 132 HIS A N 1
ATOM 1140 C CA . HIS A 1 132 ? -46.264 24.073 -39.683 1.00 26.84 132 HIS A CA 1
ATOM 1141 C C . HIS A 1 132 ? -46.003 22.566 -39.882 1.00 26.84 132 HIS A C 1
ATOM 1143 O O . HIS A 1 132 ? -44.880 22.076 -39.829 1.00 26.84 132 HIS A O 1
ATOM 1149 N N . GLN A 1 133 ? -47.119 21.849 -40.020 1.00 27.52 133 GLN A N 1
ATOM 1150 C CA . GLN A 1 133 ? -47.304 20.407 -40.231 1.00 27.52 133 GLN A CA 1
ATOM 1151 C C . GLN A 1 133 ? -46.405 19.811 -41.346 1.00 27.52 133 GLN A C 1
ATOM 1153 O O . GLN A 1 133 ? -46.094 20.499 -42.307 1.00 27.52 133 GLN A O 1
ATOM 1158 N N . GLY A 1 134 ? -46.008 18.531 -41.351 1.00 25.59 134 GLY A N 1
ATOM 1159 C CA . GLY A 1 134 ? -46.296 17.415 -40.435 1.00 25.59 134 GLY A CA 1
ATOM 1160 C C . GLY A 1 134 ? -47.144 16.297 -41.069 1.00 25.59 134 GLY A C 1
ATOM 1161 O O . GLY A 1 134 ? -48.105 16.576 -41.778 1.00 25.59 134 GLY A O 1
ATOM 1162 N N . GLN A 1 135 ? -46.855 15.022 -40.768 1.00 26.73 135 GLN A N 1
ATOM 1163 C CA . GLN A 1 135 ? -47.740 13.893 -41.105 1.00 26.73 135 GLN A CA 1
ATOM 1164 C C . GLN A 1 135 ? -47.673 12.762 -40.066 1.00 26.73 135 GLN A C 1
ATOM 1166 O O . GLN A 1 135 ? -46.618 12.455 -39.518 1.00 26.73 135 GLN A O 1
ATOM 1171 N N . ARG A 1 136 ? -48.822 12.125 -39.803 1.00 30.05 136 ARG A N 1
ATOM 1172 C CA . ARG A 1 136 ? -48.948 10.933 -38.949 1.00 30.05 136 ARG A CA 1
ATOM 1173 C C . ARG A 1 136 ? -49.218 9.708 -39.820 1.00 30.05 136 ARG A C 1
ATOM 1175 O O . ARG A 1 136 ? -50.166 9.740 -40.601 1.00 30.05 136 ARG A O 1
ATOM 1182 N N . ARG A 1 137 ? -48.561 8.576 -39.550 1.00 28.47 137 ARG A N 1
ATOM 1183 C CA . ARG A 1 137 ? -49.176 7.252 -39.761 1.00 28.47 137 ARG A CA 1
ATOM 1184 C C . ARG A 1 137 ? -48.995 6.364 -38.532 1.00 28.47 137 ARG A C 1
ATOM 1186 O O . ARG A 1 137 ? -47.955 6.372 -37.886 1.00 28.47 137 ARG A O 1
ATOM 1193 N N . ARG A 1 138 ? -50.071 5.655 -38.182 1.00 28.47 138 ARG A N 1
ATOM 1194 C CA . ARG A 1 138 ? -50.141 4.688 -37.076 1.00 28.47 138 ARG A CA 1
ATOM 1195 C C . ARG A 1 138 ? -49.621 3.335 -37.562 1.00 28.47 138 ARG A C 1
ATOM 1197 O O . ARG A 1 138 ? -49.933 2.979 -38.694 1.00 28.47 138 ARG A O 1
ATOM 1204 N N . GLN A 1 139 ? -49.025 2.534 -36.680 1.00 29.03 139 GLN A N 1
ATOM 1205 C CA . GLN A 1 139 ? -49.185 1.072 -36.703 1.00 29.03 139 GLN A CA 1
ATOM 1206 C C . GLN A 1 139 ? -49.394 0.535 -35.273 1.00 29.03 139 GLN A C 1
ATOM 1208 O O . GLN A 1 139 ? -49.318 1.291 -34.304 1.00 29.03 139 GLN A O 1
ATOM 1213 N N . HIS A 1 140 ? -49.824 -0.723 -35.159 1.00 26.56 140 HIS A N 1
ATOM 1214 C CA . HIS A 1 140 ? -50.611 -1.222 -34.025 1.00 26.56 140 HIS A CA 1
ATOM 1215 C C . HIS A 1 140 ? -49.822 -2.011 -32.965 1.00 26.56 140 HIS A C 1
ATOM 1217 O O . HIS A 1 140 ? -48.848 -2.696 -33.259 1.00 26.56 140 HIS A O 1
ATOM 1223 N N . ARG A 1 141 ? -50.351 -2.017 -31.731 1.00 30.05 141 ARG A N 1
ATOM 1224 C CA . ARG A 1 141 ? -50.131 -3.110 -30.766 1.00 30.05 141 ARG A CA 1
ATOM 1225 C C . ARG A 1 141 ? -50.789 -4.394 -31.290 1.00 30.05 141 ARG A C 1
ATOM 1227 O O . ARG A 1 141 ? -51.956 -4.314 -31.658 1.00 30.05 141 ARG A O 1
ATOM 1234 N N . GLN A 1 142 ? -50.133 -5.551 -31.158 1.00 29.22 142 GLN A N 1
ATOM 1235 C CA . GLN A 1 142 ? -50.677 -6.763 -30.502 1.00 29.22 142 GLN A CA 1
ATOM 1236 C C . GLN A 1 142 ? -49.584 -7.857 -30.338 1.00 29.22 142 GLN A C 1
ATOM 1238 O O . GLN A 1 142 ? -48.499 -7.705 -30.903 1.00 29.22 142 GLN A O 1
ATOM 1243 N N . PRO A 1 143 ? -49.782 -8.885 -29.480 1.00 33.72 143 PRO A N 1
ATOM 1244 C CA . PRO A 1 143 ? -48.688 -9.703 -28.937 1.00 33.72 143 PRO A CA 1
ATOM 1245 C C . PRO A 1 143 ? -48.393 -10.994 -29.724 1.00 33.72 143 PRO A C 1
ATOM 1247 O O . PRO A 1 143 ? -49.258 -11.537 -30.409 1.00 33.72 143 PRO A O 1
ATOM 1250 N N . ARG A 1 144 ? -47.186 -11.554 -29.546 1.00 29.19 144 ARG A N 1
ATOM 1251 C CA . ARG A 1 144 ? -46.853 -12.914 -30.011 1.00 29.19 144 ARG A CA 1
ATOM 1252 C C . ARG A 1 144 ? -47.294 -13.974 -28.996 1.00 29.19 144 ARG A C 1
ATOM 1254 O O . ARG A 1 144 ? -47.117 -13.811 -27.792 1.00 29.19 144 ARG A O 1
ATOM 1261 N N . GLN A 1 145 ? -47.890 -15.048 -29.507 1.00 30.05 145 GLN A N 1
ATOM 1262 C CA . GLN A 1 145 ? -48.522 -16.116 -28.728 1.00 30.05 145 GLN A CA 1
ATOM 1263 C C . GLN A 1 145 ? -47.545 -17.241 -28.343 1.00 30.05 145 GLN A C 1
ATOM 1265 O O . GLN A 1 145 ? -46.479 -17.402 -28.936 1.00 30.05 145 GLN A O 1
ATOM 1270 N N . ARG A 1 146 ? -47.965 -18.070 -27.378 1.00 29.77 146 ARG A N 1
ATOM 1271 C CA . ARG A 1 146 ? -47.359 -19.380 -27.084 1.00 29.77 146 ARG A CA 1
ATOM 1272 C C . ARG A 1 146 ? -47.479 -20.321 -28.295 1.00 29.77 146 ARG A C 1
ATOM 1274 O O . ARG A 1 146 ? -48.464 -20.257 -29.025 1.00 29.77 146 ARG A O 1
ATOM 1281 N N . ARG A 1 147 ? -46.563 -21.287 -28.418 1.00 28.86 147 ARG A N 1
ATOM 1282 C CA . ARG A 1 147 ? -46.812 -22.564 -29.117 1.00 28.86 147 ARG A CA 1
ATOM 1283 C C . ARG A 1 147 ? -46.622 -23.731 -28.147 1.00 28.86 147 ARG A C 1
ATOM 1285 O O . ARG A 1 147 ? -45.876 -23.611 -27.178 1.00 28.86 147 ARG A O 1
ATOM 1292 N N . ALA A 1 148 ? -47.368 -24.808 -28.370 1.00 29.98 148 ALA A N 1
ATOM 1293 C CA . ALA A 1 148 ? -47.485 -25.941 -27.454 1.00 29.98 148 ALA A CA 1
ATOM 1294 C C . ALA A 1 148 ? -46.571 -27.118 -27.840 1.00 29.98 148 ALA A C 1
ATOM 1296 O O . ALA A 1 148 ? -46.058 -27.181 -28.956 1.00 29.98 148 ALA A O 1
ATOM 1297 N N . ARG A 1 149 ? -46.412 -28.069 -26.911 1.00 30.52 149 ARG A N 1
ATOM 1298 C CA . ARG A 1 149 ? -45.889 -29.415 -27.197 1.00 30.52 149 ARG A CA 1
ATOM 1299 C C . ARG A 1 149 ? -46.973 -30.272 -27.881 1.00 30.52 149 ARG A C 1
ATOM 1301 O O . ARG A 1 149 ? -48.147 -30.071 -27.570 1.00 30.52 149 ARG A O 1
ATOM 1308 N N . PRO A 1 150 ? -46.611 -31.245 -28.735 1.00 35.06 150 PRO A N 1
ATOM 1309 C CA . PRO A 1 150 ? -47.513 -32.332 -29.114 1.00 35.06 150 PRO A CA 1
ATOM 1310 C C . PRO A 1 150 ? -47.686 -33.335 -27.956 1.00 35.06 150 PRO A C 1
ATOM 1312 O O . PRO A 1 150 ? -46.884 -33.354 -27.020 1.00 35.06 150 PRO A O 1
ATOM 1315 N N . ALA A 1 151 ? -48.708 -34.189 -28.044 1.00 32.19 151 ALA A N 1
ATOM 1316 C CA . ALA A 1 151 ? -48.968 -35.285 -27.109 1.00 32.19 151 ALA A CA 1
ATOM 1317 C C . ALA A 1 151 ? -49.237 -36.599 -27.864 1.00 32.19 151 ALA A C 1
ATOM 1319 O O . ALA A 1 151 ? -49.821 -36.561 -28.945 1.00 32.19 151 ALA A O 1
ATOM 1320 N N . ARG A 1 152 ? -48.788 -37.718 -27.279 1.00 28.25 152 ARG A N 1
ATOM 1321 C CA . ARG A 1 152 ? -49.014 -39.142 -27.616 1.00 28.25 152 ARG A CA 1
ATOM 1322 C C . ARG A 1 152 ? -48.403 -39.984 -26.474 1.00 28.25 152 ARG A C 1
ATOM 1324 O O . ARG A 1 152 ? -47.413 -39.538 -25.902 1.00 28.25 152 ARG A O 1
ATOM 1331 N N . ASP A 1 153 ? -48.850 -41.194 -26.141 1.00 30.38 153 ASP A N 1
ATOM 1332 C CA . ASP A 1 153 ? -50.205 -41.766 -26.219 1.00 30.38 153 ASP A CA 1
ATOM 1333 C C . ASP A 1 153 ? -50.269 -43.080 -25.403 1.00 30.38 153 ASP A C 1
ATOM 1335 O O . ASP A 1 153 ? -49.275 -43.800 -25.348 1.00 30.38 153 ASP A O 1
ATOM 1339 N N . GLY A 1 154 ? -51.450 -43.440 -24.881 1.00 27.56 154 GLY A N 1
ATOM 1340 C CA . GLY A 1 154 ? -51.822 -44.836 -24.572 1.00 27.56 154 GLY A CA 1
ATOM 1341 C C . GLY A 1 154 ? -51.500 -45.459 -23.191 1.00 27.56 154 GLY A C 1
ATOM 1342 O O . GLY A 1 154 ? -50.351 -45.528 -22.786 1.00 27.56 154 GLY A O 1
ATOM 1343 N N . ARG A 1 155 ? -52.564 -46.027 -22.582 1.00 28.44 155 ARG A N 1
ATOM 1344 C CA . ARG A 1 155 ? -52.700 -47.356 -21.909 1.00 28.44 155 ARG A CA 1
ATOM 1345 C C . ARG A 1 155 ? -51.666 -47.792 -20.835 1.00 28.44 155 ARG A C 1
ATOM 1347 O O . ARG A 1 155 ? -50.475 -47.783 -21.091 1.00 28.44 155 ARG A O 1
ATOM 1354 N N . GLY A 1 156 ? -52.044 -48.328 -19.665 1.00 26.41 156 GLY A N 1
ATOM 1355 C CA . GLY A 1 156 ? -53.369 -48.583 -19.058 1.00 26.41 156 GLY A CA 1
ATOM 1356 C C . GLY A 1 156 ? -53.380 -49.867 -18.196 1.00 26.41 156 GLY A C 1
ATOM 1357 O O . GLY A 1 156 ? -52.629 -50.775 -18.520 1.00 26.41 156 GLY A O 1
ATOM 1358 N N . GLU A 1 157 ? -54.269 -49.943 -17.185 1.00 30.89 157 GLU A N 1
ATOM 1359 C CA . GLU A 1 157 ? -54.713 -51.184 -16.480 1.00 30.89 157 GLU A CA 1
ATOM 1360 C C . GLU A 1 157 ? -53.657 -51.985 -15.648 1.00 30.89 157 GLU A C 1
ATOM 1362 O O . GLU A 1 157 ? -52.465 -51.922 -15.915 1.00 30.89 157 GLU A O 1
ATOM 1367 N N . ASP A 1 158 ? -53.976 -52.736 -14.573 1.00 29.59 158 ASP A N 1
ATOM 1368 C CA . ASP A 1 158 ? -55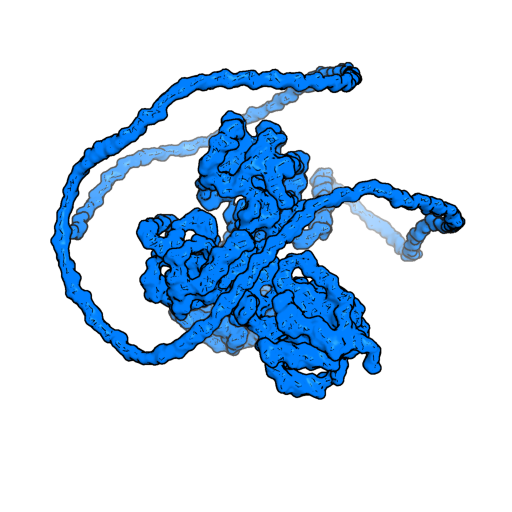.181 -52.795 -13.713 1.00 29.59 158 ASP A CA 1
ATOM 1369 C C . ASP A 1 158 ? -54.860 -53.364 -12.289 1.00 29.59 158 ASP A C 1
ATOM 1371 O O . ASP A 1 158 ? -53.818 -53.970 -12.064 1.00 29.59 158 ASP A O 1
ATOM 1375 N N . ARG A 1 159 ? -55.830 -53.241 -11.366 1.00 29.81 159 ARG A N 1
ATOM 1376 C CA . ARG A 1 159 ? -56.173 -54.119 -10.213 1.00 29.81 159 ARG A CA 1
ATOM 1377 C C . ARG A 1 159 ? -55.181 -54.466 -9.075 1.00 29.81 159 ARG A C 1
ATOM 1379 O O . ARG A 1 159 ? -54.321 -55.324 -9.201 1.00 29.81 159 ARG A O 1
ATOM 1386 N N . ARG A 1 160 ? -55.683 -54.110 -7.875 1.00 27.36 160 ARG A N 1
ATOM 1387 C CA . ARG A 1 160 ? -55.737 -54.892 -6.606 1.00 27.36 160 ARG A CA 1
ATOM 1388 C C . ARG A 1 160 ? -54.444 -55.064 -5.787 1.00 27.36 160 ARG A C 1
ATOM 1390 O O . ARG A 1 160 ? -53.355 -55.081 -6.326 1.00 27.36 160 ARG A O 1
ATOM 1397 N N . ALA A 1 161 ? -54.510 -55.324 -4.475 1.00 28.11 161 ALA A N 1
ATOM 1398 C CA . ALA A 1 161 ? -55.420 -54.865 -3.403 1.00 28.11 161 ALA A CA 1
ATOM 1399 C C . ALA A 1 161 ? -54.964 -55.495 -2.072 1.00 28.11 161 ALA A C 1
ATOM 1401 O O . ALA A 1 161 ? -54.821 -56.712 -2.033 1.00 28.11 161 ALA A O 1
ATOM 1402 N N . GLN A 1 162 ? -54.864 -54.708 -0.993 1.00 28.12 162 GLN A N 1
ATOM 1403 C CA . GLN A 1 162 ? -55.422 -54.969 0.355 1.00 28.12 162 GLN A CA 1
ATOM 1404 C C . GLN A 1 162 ? -54.786 -54.041 1.405 1.00 28.12 162 GLN A C 1
ATOM 1406 O O . GLN A 1 162 ? -53.643 -53.616 1.285 1.00 28.12 162 GLN A O 1
ATOM 1411 N N . HIS A 1 163 ? -55.562 -53.721 2.439 1.00 32.12 163 HIS A N 1
ATOM 1412 C CA . HIS A 1 163 ? -55.169 -52.926 3.605 1.00 32.12 163 HIS A CA 1
ATOM 1413 C C . HIS A 1 163 ? -55.493 -53.769 4.847 1.00 32.12 163 HIS A C 1
ATOM 1415 O O . HIS A 1 163 ? -56.487 -54.500 4.821 1.00 32.12 163 HIS A O 1
ATOM 1421 N N . PRO A 1 164 ? -54.741 -53.635 5.953 1.00 40.09 164 PRO A N 1
ATOM 1422 C CA . PRO A 1 164 ? -55.362 -52.934 7.083 1.00 40.09 164 PRO A CA 1
ATOM 1423 C C . PRO A 1 164 ? -54.411 -52.095 7.965 1.00 40.09 164 PRO A C 1
ATOM 1425 O O . PRO A 1 164 ? -53.288 -52.493 8.231 1.00 40.09 164 PRO A O 1
ATOM 1428 N N . ARG A 1 165 ? -54.942 -50.953 8.441 1.00 28.75 165 ARG A N 1
ATOM 1429 C CA . ARG A 1 165 ? -54.917 -50.397 9.824 1.00 28.75 165 ARG A CA 1
ATOM 1430 C C . ARG A 1 165 ? -53.608 -50.560 10.650 1.00 28.75 165 ARG A C 1
ATOM 1432 O O . ARG A 1 165 ? -53.173 -51.672 10.897 1.00 28.75 165 ARG A O 1
ATOM 1439 N N . HIS A 1 166 ? -53.010 -49.519 11.241 1.00 29.92 166 HIS A N 1
ATOM 1440 C CA . HIS A 1 166 ? -53.637 -48.499 12.105 1.00 29.92 166 HIS A CA 1
ATOM 1441 C C . HIS A 1 166 ? -52.898 -47.133 12.121 1.00 29.92 166 HIS A C 1
ATOM 1443 O O . HIS A 1 166 ? -51.726 -47.030 11.774 1.00 29.92 166 HIS A O 1
ATOM 1449 N N . GLU A 1 167 ? -53.612 -46.092 12.567 1.00 35.91 167 GLU A N 1
ATOM 1450 C CA . GLU A 1 167 ? -53.177 -44.690 12.780 1.00 35.91 167 GLU A CA 1
ATOM 1451 C C . GLU A 1 167 ? -52.862 -44.392 14.280 1.00 35.91 167 GLU A C 1
ATOM 1453 O O . GLU A 1 167 ? -53.104 -45.297 15.084 1.00 35.91 167 GLU A O 1
ATOM 1458 N N . PRO A 1 168 ? -52.381 -43.190 14.728 1.00 44.66 168 PRO A N 1
ATOM 1459 C CA . PRO A 1 168 ? -52.352 -41.870 14.059 1.00 44.66 168 PRO A CA 1
ATOM 1460 C C . PRO A 1 168 ? -50.963 -41.174 13.976 1.00 44.66 168 PRO A C 1
ATOM 1462 O O . PRO A 1 168 ? -50.095 -41.361 14.819 1.00 44.66 168 PRO A O 1
ATOM 1465 N N . PHE A 1 169 ? -50.629 -40.312 13.006 1.00 38.22 169 PHE A N 1
ATOM 1466 C CA . PHE A 1 169 ? -51.358 -39.184 12.385 1.00 38.22 169 PHE A CA 1
ATOM 1467 C C . PHE A 1 169 ? -51.567 -37.905 13.234 1.00 38.22 169 PHE A C 1
ATOM 1469 O O . PHE A 1 169 ? -52.543 -37.174 13.070 1.00 38.22 169 PHE A O 1
ATOM 1476 N N . ARG A 1 170 ? -50.577 -37.533 14.068 1.00 33.28 170 ARG A N 1
ATOM 1477 C CA . ARG A 1 170 ? -50.388 -36.114 14.480 1.00 33.28 170 ARG A CA 1
ATOM 1478 C C . ARG A 1 170 ? -49.017 -35.495 14.165 1.00 33.28 170 ARG A C 1
ATOM 1480 O O . ARG A 1 170 ? -48.974 -34.309 13.854 1.00 33.28 170 ARG A O 1
ATOM 1487 N N . ALA A 1 171 ? -47.921 -36.259 14.155 1.00 36.59 171 ALA A N 1
ATOM 1488 C CA . ALA A 1 171 ? -46.576 -35.705 13.919 1.00 36.59 171 ALA A CA 1
ATOM 1489 C C . ALA A 1 171 ? -46.310 -35.256 12.460 1.00 36.59 171 ALA A C 1
ATOM 1491 O O . ALA A 1 171 ? -45.599 -34.278 12.220 1.00 36.59 171 ALA A O 1
ATOM 1492 N N . GLU A 1 172 ? -46.896 -35.946 11.478 1.00 35.38 172 GLU A N 1
ATOM 1493 C CA . GLU A 1 172 ? -46.553 -35.806 10.052 1.00 35.38 172 GLU A CA 1
ATOM 1494 C C . GLU A 1 172 ? -46.882 -34.414 9.472 1.00 35.38 172 GLU A C 1
ATOM 1496 O O . GLU A 1 172 ? -46.081 -33.813 8.750 1.00 35.38 172 GLU A O 1
ATOM 1501 N N . ARG A 1 173 ? -48.041 -33.840 9.834 1.00 34.59 173 ARG A N 1
ATOM 1502 C CA . ARG A 1 173 ? -48.487 -32.532 9.311 1.00 34.59 173 ARG A CA 1
ATOM 1503 C C . ARG A 1 173 ? -47.651 -31.346 9.799 1.00 34.59 173 ARG A C 1
ATOM 1505 O O . ARG A 1 173 ? -47.597 -30.338 9.097 1.00 34.59 173 ARG A O 1
ATOM 1512 N N . GLN A 1 174 ? -46.988 -31.449 10.954 1.00 41.31 174 GLN A N 1
ATOM 1513 C CA . GLN A 1 174 ? -46.051 -30.415 11.407 1.00 41.31 174 GLN A CA 1
ATOM 1514 C C . GLN A 1 174 ? -44.719 -30.509 10.650 1.00 41.31 174 GLN A C 1
ATOM 1516 O O . GLN A 1 174 ? -44.247 -29.494 10.136 1.00 41.31 174 GLN A O 1
ATOM 1521 N N . ARG A 1 175 ? -44.167 -31.721 10.474 1.00 43.12 175 ARG A N 1
ATOM 1522 C CA . ARG A 1 175 ? -42.907 -31.936 9.734 1.00 43.12 175 ARG A CA 1
ATOM 1523 C C . ARG A 1 175 ? -42.996 -31.484 8.271 1.00 43.12 175 ARG A C 1
ATOM 1525 O O . ARG A 1 175 ? -42.078 -30.822 7.787 1.00 43.12 175 ARG A O 1
ATOM 1532 N N . ARG A 1 176 ? -44.116 -31.747 7.583 1.00 36.44 176 ARG A N 1
ATOM 1533 C CA . ARG A 1 176 ? -44.319 -31.288 6.190 1.00 36.44 176 ARG A CA 1
ATOM 1534 C C . ARG A 1 176 ? -44.447 -29.765 6.053 1.00 36.44 176 ARG A C 1
ATOM 1536 O O . ARG A 1 176 ? -43.878 -29.196 5.130 1.00 36.44 176 ARG A O 1
ATOM 1543 N N . ARG A 1 177 ? -45.094 -29.075 7.004 1.00 39.22 177 ARG A N 1
ATOM 1544 C CA . ARG A 1 177 ? -45.154 -27.598 6.985 1.00 39.22 177 ARG A CA 1
ATOM 1545 C C . ARG A 1 177 ? -43.831 -26.919 7.341 1.00 39.22 177 ARG A C 1
ATOM 1547 O O . ARG A 1 177 ? -43.579 -25.829 6.839 1.00 39.22 177 ARG A O 1
ATOM 1554 N N . HIS A 1 178 ? -42.988 -27.534 8.174 1.00 40.94 178 HIS A N 1
ATOM 1555 C CA . HIS A 1 178 ? -41.634 -27.020 8.410 1.00 40.94 178 HIS A CA 1
ATOM 1556 C C . HIS A 1 178 ? -40.749 -27.198 7.170 1.00 40.94 178 HIS A C 1
ATOM 1558 O O . HIS A 1 178 ? -40.166 -26.223 6.706 1.00 40.94 178 HIS A O 1
ATOM 1564 N N . SER A 1 179 ? -40.735 -28.390 6.566 1.00 45.81 179 SER A N 1
ATOM 1565 C CA . SER A 1 179 ? -39.905 -28.663 5.382 1.00 45.81 179 SER A CA 1
ATOM 1566 C C . SER A 1 179 ? -40.280 -27.824 4.150 1.00 45.81 179 SER A C 1
ATOM 1568 O O . SER A 1 179 ? -39.375 -27.343 3.475 1.00 45.81 179 SER A O 1
ATOM 1570 N N . GLU A 1 180 ? -41.562 -27.529 3.886 1.00 35.75 180 GLU A N 1
ATOM 1571 C CA . GLU A 1 180 ? -41.931 -26.575 2.817 1.00 35.75 180 GLU A CA 1
ATOM 1572 C C . GLU A 1 180 ? -41.441 -25.136 3.084 1.00 35.75 180 GLU A C 1
ATOM 1574 O O . GLU A 1 180 ? -41.080 -24.421 2.146 1.00 35.75 180 GLU A O 1
ATOM 1579 N N . LEU A 1 181 ? -41.409 -24.696 4.349 1.00 40.38 181 LEU A N 1
ATOM 1580 C CA . LEU A 1 181 ? -40.922 -23.364 4.729 1.00 40.38 181 LEU A CA 1
ATOM 1581 C C . LEU A 1 181 ? -39.388 -23.279 4.727 1.00 40.38 181 LEU A C 1
ATOM 1583 O O . LEU A 1 181 ? -38.836 -22.261 4.310 1.00 40.38 181 LEU A O 1
ATOM 1587 N N . GLU A 1 182 ? -38.693 -24.338 5.140 1.00 42.31 182 GLU A N 1
ATOM 1588 C CA . GLU A 1 182 ? -37.232 -24.425 5.057 1.00 42.31 182 GLU A CA 1
ATOM 1589 C C . GLU A 1 182 ? -36.743 -24.548 3.613 1.00 42.31 182 GLU A C 1
ATOM 1591 O O . GLU A 1 182 ? -35.777 -23.882 3.243 1.00 42.31 182 GLU A O 1
ATOM 1596 N N . TRP A 1 183 ? -37.429 -25.325 2.769 1.00 34.94 183 TRP A N 1
ATOM 1597 C CA . TRP A 1 183 ? -37.081 -25.451 1.353 1.00 34.94 183 TRP A CA 1
ATOM 1598 C C . TRP A 1 183 ? -37.239 -24.108 0.623 1.00 34.94 183 TRP A C 1
ATOM 1600 O O . TRP A 1 183 ? -36.297 -23.643 -0.016 1.00 34.94 183 TRP A O 1
ATOM 1610 N N . ARG A 1 184 ? -38.351 -23.389 0.847 1.00 34.91 184 ARG A N 1
ATOM 1611 C CA . ARG A 1 184 ? -38.539 -22.023 0.315 1.00 34.91 184 ARG A CA 1
ATOM 1612 C C . ARG A 1 184 ? -37.539 -20.998 0.869 1.00 34.91 184 ARG A C 1
ATOM 1614 O O . ARG A 1 184 ? -37.237 -20.031 0.175 1.00 34.91 184 ARG A O 1
ATOM 1621 N N . ARG A 1 185 ? -36.994 -21.192 2.078 1.00 41.00 185 ARG A N 1
ATOM 1622 C CA . ARG A 1 185 ? -35.870 -20.382 2.594 1.00 41.00 185 ARG A CA 1
ATOM 1623 C C . ARG A 1 185 ? -34.537 -20.734 1.921 1.00 41.00 185 ARG A C 1
ATOM 1625 O O . ARG A 1 185 ? -33.746 -19.830 1.665 1.00 41.00 185 ARG A O 1
ATOM 1632 N N . ARG A 1 186 ? -34.287 -22.011 1.613 1.00 37.62 186 ARG A N 1
ATOM 1633 C CA . ARG A 1 186 ? -33.055 -22.473 0.944 1.00 37.62 186 ARG A CA 1
ATOM 1634 C C . ARG A 1 186 ? -32.978 -22.042 -0.523 1.00 37.62 186 ARG A C 1
ATOM 1636 O O . ARG A 1 186 ? -31.915 -21.588 -0.937 1.00 37.62 186 ARG A O 1
ATOM 1643 N N . ASP A 1 187 ? -34.086 -22.076 -1.261 1.00 31.92 187 ASP A N 1
ATOM 1644 C CA . ASP A 1 187 ? -34.141 -21.553 -2.638 1.00 31.92 187 ASP A CA 1
ATOM 1645 C C . ASP A 1 187 ? -33.876 -20.037 -2.692 1.00 31.92 187 ASP A C 1
ATOM 1647 O O . ASP A 1 187 ? -33.155 -19.559 -3.568 1.00 31.92 187 ASP A O 1
ATOM 1651 N N . PHE A 1 188 ? -34.386 -19.271 -1.719 1.00 31.52 188 PHE A N 1
ATOM 1652 C CA . PHE A 1 188 ? -34.152 -17.823 -1.645 1.00 31.52 188 PHE A CA 1
ATOM 1653 C C . PHE A 1 188 ? -32.678 -17.474 -1.353 1.00 31.52 188 PHE A C 1
ATOM 1655 O O . PHE A 1 188 ? -32.156 -16.486 -1.866 1.00 31.52 188 PHE A O 1
ATOM 1662 N N . LEU A 1 189 ? -31.969 -18.317 -0.591 1.00 32.47 189 LEU A N 1
ATOM 1663 C CA . LEU A 1 189 ? -30.531 -18.172 -0.313 1.00 32.47 189 LEU A CA 1
ATOM 1664 C C . LEU A 1 189 ? -29.627 -18.506 -1.517 1.00 32.47 189 LEU A C 1
ATOM 1666 O O . LEU A 1 189 ? -28.448 -18.139 -1.524 1.00 32.47 189 LEU A O 1
ATOM 1670 N N . TRP A 1 190 ? -30.152 -19.170 -2.552 1.00 32.00 190 TRP A N 1
ATOM 1671 C CA . TRP A 1 190 ? -29.392 -19.489 -3.767 1.00 32.00 190 TRP A CA 1
ATOM 1672 C C . TRP A 1 190 ? -29.380 -18.377 -4.825 1.00 32.00 190 TRP A C 1
ATOM 1674 O O . TRP A 1 190 ? -28.604 -18.472 -5.772 1.00 32.00 190 TRP A O 1
ATOM 1684 N N . GLN A 1 191 ? -30.170 -17.309 -4.658 1.00 31.25 191 GLN A N 1
ATOM 1685 C CA . GLN A 1 191 ? -30.264 -16.204 -5.630 1.00 31.25 191 GLN A CA 1
ATOM 1686 C C . GLN A 1 191 ? -29.547 -14.908 -5.196 1.00 31.25 191 GLN A C 1
ATOM 1688 O O . GLN A 1 191 ? -29.607 -13.912 -5.914 1.00 31.25 191 GLN A O 1
ATOM 1693 N N . GLN A 1 192 ? -28.844 -14.907 -4.054 1.00 33.31 192 GLN A N 1
ATOM 1694 C CA . GLN A 1 192 ? -28.077 -13.744 -3.576 1.00 33.31 192 GLN A CA 1
ATOM 1695 C C . GLN A 1 192 ? -26.660 -13.652 -4.189 1.00 33.31 192 GLN A C 1
ATOM 1697 O O . GLN A 1 192 ? -26.029 -14.690 -4.417 1.00 33.31 192 GLN A O 1
ATOM 1702 N N . PRO A 1 193 ? -26.109 -12.437 -4.419 1.00 36.16 193 PRO A N 1
ATOM 1703 C CA . PRO A 1 193 ? -24.795 -12.248 -5.037 1.00 36.16 193 PRO A CA 1
ATOM 1704 C C . PRO A 1 193 ? -23.609 -12.841 -4.258 1.00 36.16 193 PRO A C 1
ATOM 1706 O O . PRO A 1 193 ? -23.584 -12.905 -3.030 1.00 36.16 193 PRO A O 1
ATOM 1709 N N . HIS A 1 194 ? -22.546 -13.167 -4.998 1.00 35.19 194 HIS A N 1
ATOM 1710 C CA . HIS A 1 194 ? -21.340 -13.874 -4.533 1.00 35.19 194 HIS A CA 1
ATOM 1711 C C . HIS A 1 194 ? -20.530 -13.212 -3.391 1.00 35.19 194 HIS A C 1
ATOM 1713 O O . HIS A 1 194 ? -19.557 -13.806 -2.922 1.00 35.19 194 HIS A O 1
ATOM 1719 N N . GLN A 1 195 ? -20.875 -11.992 -2.963 1.00 34.91 195 GLN A N 1
ATOM 1720 C CA . GLN A 1 195 ? -20.114 -11.225 -1.969 1.00 34.91 195 GLN A CA 1
ATOM 1721 C C . GLN A 1 195 ? -20.561 -11.459 -0.518 1.00 34.91 195 GLN A C 1
ATOM 1723 O O . GLN A 1 195 ? -19.711 -11.438 0.369 1.00 34.91 195 GLN A O 1
ATOM 1728 N N . GLU A 1 196 ? -21.848 -11.713 -0.251 1.00 33.34 196 GLU A N 1
ATOM 1729 C CA . GLU A 1 196 ? -22.346 -11.833 1.134 1.00 33.34 196 GLU A CA 1
ATOM 1730 C C . GLU A 1 196 ? -21.772 -13.060 1.855 1.00 33.34 196 GLU A C 1
ATOM 1732 O O . GLU A 1 196 ? -21.412 -12.981 3.030 1.00 33.34 196 GLU A O 1
ATOM 1737 N N . ARG A 1 197 ? -21.577 -14.168 1.123 1.00 33.00 197 ARG A N 1
ATOM 1738 C CA . ARG A 1 197 ? -21.032 -15.427 1.663 1.00 33.00 197 ARG A CA 1
ATOM 1739 C C . ARG A 1 197 ? -19.656 -15.241 2.323 1.00 33.00 197 ARG A C 1
ATOM 1741 O O . ARG A 1 197 ? -19.397 -15.849 3.349 1.00 33.00 197 ARG A O 1
ATOM 1748 N N . ARG A 1 198 ? -18.818 -14.325 1.813 1.00 31.03 198 ARG A N 1
ATOM 1749 C CA . ARG A 1 198 ? -17.453 -14.090 2.329 1.00 31.03 198 ARG A CA 1
ATOM 1750 C C . ARG A 1 198 ? -17.378 -13.421 3.709 1.00 31.03 198 ARG A C 1
ATOM 1752 O O . ARG A 1 198 ? -16.288 -13.393 4.269 1.00 31.03 198 ARG A O 1
ATOM 1759 N N . ARG A 1 199 ? -18.474 -12.861 4.245 1.00 31.69 199 ARG A N 1
ATOM 1760 C CA . ARG A 1 199 ? -18.477 -12.226 5.583 1.00 31.69 199 ARG A CA 1
ATOM 1761 C C . ARG A 1 199 ? -18.855 -13.185 6.708 1.00 31.69 199 ARG A C 1
ATOM 1763 O O . ARG A 1 199 ? -18.397 -13.014 7.826 1.00 31.69 199 ARG A O 1
ATOM 1770 N N . ALA A 1 200 ? -19.686 -14.188 6.421 1.00 32.19 200 ALA A N 1
ATOM 1771 C CA . ALA A 1 200 ? -20.058 -15.187 7.422 1.00 32.19 200 ALA A CA 1
ATOM 1772 C C . ALA A 1 200 ? -18.844 -16.038 7.842 1.00 32.19 200 ALA A C 1
ATOM 1774 O O . ALA A 1 200 ? -18.696 -16.367 9.017 1.00 32.19 200 ALA A O 1
ATOM 1775 N N . ASP A 1 201 ? -17.951 -16.327 6.891 1.00 36.91 201 ASP A N 1
ATOM 1776 C CA . ASP A 1 201 ? -16.760 -17.146 7.124 1.00 36.91 201 ASP A CA 1
ATOM 1777 C C . ASP A 1 201 ? -15.643 -16.402 7.887 1.00 36.91 201 ASP A C 1
ATOM 1779 O O . ASP A 1 201 ? -14.877 -17.040 8.607 1.00 36.91 201 ASP A O 1
ATOM 1783 N N . SER A 1 202 ? -15.520 -15.069 7.766 1.00 32.44 202 SER A N 1
ATOM 1784 C CA . SER A 1 202 ? -14.400 -14.326 8.378 1.00 32.44 202 SER A CA 1
ATOM 1785 C C . SER A 1 202 ? -14.472 -14.270 9.900 1.00 32.44 202 SER A C 1
ATOM 1787 O O . SER A 1 202 ? -13.456 -14.425 10.578 1.00 32.44 202 SER A O 1
ATOM 1789 N N . ASP A 1 203 ? -15.672 -14.063 10.433 1.00 31.20 203 ASP A N 1
ATOM 1790 C CA . ASP A 1 203 ? -15.861 -13.737 11.847 1.00 31.20 203 ASP A CA 1
ATOM 1791 C C . ASP A 1 203 ? -15.944 -15.013 12.708 1.00 31.20 203 ASP A C 1
ATOM 1793 O O . ASP A 1 203 ? -15.636 -14.990 13.900 1.00 31.20 203 ASP A O 1
ATOM 1797 N N . ALA A 1 204 ? -16.276 -16.155 12.093 1.00 35.75 204 ALA A N 1
ATOM 1798 C CA . ALA A 1 204 ? -16.308 -17.464 12.745 1.00 35.75 204 ALA A CA 1
ATOM 1799 C C . ALA A 1 204 ? -14.903 -18.009 13.074 1.00 35.75 204 ALA A C 1
ATOM 1801 O O . ALA A 1 204 ? -14.697 -18.593 14.141 1.00 35.75 204 ALA A O 1
ATOM 1802 N N . VAL A 1 205 ? -13.918 -17.795 12.190 1.00 39.44 205 VAL A N 1
ATOM 1803 C CA . VAL A 1 205 ? -12.554 -18.351 12.335 1.00 39.44 205 VAL A CA 1
ATOM 1804 C C . VAL A 1 205 ? -11.831 -17.808 13.574 1.00 39.44 205 VAL A C 1
ATOM 1806 O O . VAL A 1 205 ? -11.040 -18.524 14.182 1.00 39.44 205 VAL A O 1
ATOM 1809 N N . ALA A 1 206 ? -12.139 -16.586 14.017 1.00 36.22 206 ALA A N 1
ATOM 1810 C CA . ALA A 1 206 ? -11.507 -15.974 15.190 1.00 36.22 206 ALA A CA 1
ATOM 1811 C C . ALA A 1 206 ? -11.834 -16.672 16.530 1.00 36.22 206 ALA A C 1
ATOM 1813 O O . ALA A 1 206 ? -11.096 -16.502 17.502 1.00 36.22 206 ALA A O 1
ATOM 1814 N N . ALA A 1 207 ? -12.922 -17.451 16.596 1.00 35.50 207 ALA A N 1
ATOM 1815 C CA . ALA A 1 207 ? -13.343 -18.168 17.803 1.00 35.50 207 ALA A CA 1
ATOM 1816 C C . ALA A 1 207 ? -12.913 -19.649 17.825 1.00 35.50 207 ALA A C 1
ATOM 1818 O O . ALA A 1 207 ? -12.856 -20.258 18.896 1.00 35.50 207 ALA A O 1
ATOM 1819 N N . VAL A 1 208 ? -12.602 -20.237 16.665 1.00 40.28 208 VAL A N 1
ATOM 1820 C CA . VAL A 1 208 ? -12.255 -21.659 16.541 1.00 40.28 208 VAL A CA 1
ATOM 1821 C C . VAL A 1 208 ? -10.749 -21.846 16.709 1.00 40.28 208 VAL A C 1
ATOM 1823 O O . VAL A 1 208 ? -9.975 -21.709 15.766 1.00 40.28 208 VAL A O 1
ATOM 1826 N N . ARG A 1 209 ? -10.324 -22.216 17.921 1.00 45.31 209 ARG A N 1
ATOM 1827 C CA . ARG A 1 209 ? -9.006 -22.836 18.115 1.00 45.31 209 ARG A CA 1
ATOM 1828 C C . ARG A 1 209 ? -9.075 -24.263 17.591 1.00 45.31 209 ARG A C 1
ATOM 1830 O O . ARG A 1 209 ? -9.902 -25.033 18.076 1.00 45.31 209 ARG A O 1
ATOM 1837 N N . TRP A 1 210 ? -8.211 -24.619 16.646 1.00 47.81 210 TRP A N 1
ATOM 1838 C CA . TRP A 1 210 ? -8.064 -26.010 16.231 1.00 47.81 210 TRP A CA 1
ATOM 1839 C C . TRP A 1 210 ? -7.175 -26.713 17.264 1.00 47.81 210 TRP A C 1
ATOM 1841 O O . TRP A 1 210 ? -5.996 -26.357 17.371 1.00 47.81 210 TRP A O 1
ATOM 1851 N N . PRO A 1 211 ? -7.695 -27.655 18.075 1.00 45.81 211 PRO A N 1
ATOM 1852 C CA . PRO A 1 211 ? -6.825 -28.462 18.915 1.00 45.81 211 PRO A CA 1
ATOM 1853 C C . PRO A 1 211 ? -5.920 -29.298 18.008 1.00 45.81 211 PRO A C 1
ATOM 1855 O O . PRO A 1 211 ? -6.369 -29.805 16.980 1.00 45.81 211 PRO A O 1
ATOM 1858 N N . CYS A 1 212 ? -4.658 -29.486 18.395 1.00 46.09 212 CYS A N 1
ATOM 1859 C CA . CYS A 1 212 ? -3.858 -30.552 17.800 1.00 46.09 212 CYS A CA 1
ATOM 1860 C C . CYS A 1 212 ? -4.655 -31.864 17.878 1.00 46.09 212 CYS A C 1
ATOM 1862 O O . CYS A 1 212 ? -5.241 -32.129 18.936 1.00 46.09 212 CYS A O 1
ATOM 1864 N N . PRO A 1 213 ? -4.594 -32.735 16.860 1.00 52.00 213 PRO A N 1
ATOM 1865 C CA . PRO A 1 213 ? -4.835 -34.165 17.020 1.00 52.00 213 PRO A CA 1
ATOM 1866 C C . PRO A 1 213 ? -3.736 -34.814 17.893 1.00 52.00 213 PRO A C 1
ATOM 1868 O O . PRO A 1 213 ? -3.071 -35.768 17.503 1.00 52.00 213 PRO A O 1
ATOM 1871 N N . ALA A 1 214 ? -3.514 -34.269 19.092 1.00 41.03 214 ALA A N 1
ATOM 1872 C CA . ALA A 1 214 ? -2.740 -34.916 20.134 1.00 41.03 214 ALA A CA 1
ATOM 1873 C C . ALA A 1 214 ? -3.493 -36.190 20.516 1.00 41.03 214 ALA A C 1
ATOM 1875 O O . ALA A 1 214 ? -4.672 -36.096 20.860 1.00 41.03 214 ALA A O 1
ATOM 1876 N N . SER A 1 215 ? -2.813 -37.335 20.401 1.00 42.97 215 SER A N 1
ATOM 1877 C CA . SER A 1 215 ? -3.291 -38.708 20.637 1.00 42.97 215 SER A CA 1
ATOM 1878 C C . SER A 1 215 ? -4.533 -38.776 21.536 1.00 42.97 215 SER A C 1
ATOM 1880 O O . SER A 1 215 ? -4.450 -38.792 22.764 1.00 42.97 215 SER A O 1
ATOM 1882 N N . ALA A 1 216 ? -5.709 -38.765 20.900 1.00 33.56 216 ALA A N 1
ATOM 1883 C CA . ALA A 1 216 ? -6.962 -38.332 21.521 1.00 33.56 216 ALA A CA 1
ATOM 1884 C C . ALA A 1 216 ? -7.649 -39.433 22.346 1.00 33.56 216 ALA A C 1
ATOM 1886 O O . ALA A 1 216 ? -8.836 -39.701 22.182 1.00 33.56 216 ALA A O 1
ATOM 1887 N N . GLY A 1 217 ? -6.893 -40.098 23.221 1.00 32.91 217 GLY A N 1
ATOM 1888 C CA . GLY A 1 217 ? -7.415 -41.149 24.092 1.00 32.91 217 GLY A CA 1
ATOM 1889 C C . GLY A 1 217 ? -7.911 -42.391 23.350 1.00 32.91 217 GLY A C 1
ATOM 1890 O O . GLY A 1 217 ? -8.672 -43.160 23.932 1.00 32.91 217 GLY A O 1
ATOM 1891 N N . LEU A 1 218 ? -7.469 -42.615 22.104 1.00 37.53 218 LEU A N 1
ATOM 1892 C CA . LEU A 1 218 ? -7.460 -43.967 21.556 1.00 37.53 218 LEU A CA 1
ATOM 1893 C C . LEU A 1 218 ? -6.621 -44.812 22.522 1.00 37.53 218 LEU A C 1
ATOM 1895 O O . LEU A 1 218 ? -5.438 -44.530 22.732 1.00 37.53 218 LEU A O 1
ATOM 1899 N N . GLY A 1 219 ? -7.259 -45.797 23.160 1.00 30.33 219 GLY A N 1
ATOM 1900 C CA . GLY A 1 219 ? -6.539 -46.841 23.887 1.00 30.33 219 GLY A CA 1
ATOM 1901 C C . GLY A 1 219 ? -5.564 -47.551 22.942 1.00 30.33 219 GLY A C 1
ATOM 1902 O O . GLY A 1 219 ? -5.683 -47.370 21.729 1.00 30.33 219 GLY A O 1
ATOM 1903 N N . PRO A 1 220 ? -4.593 -48.325 23.462 1.00 33.16 220 PRO A N 1
ATOM 1904 C CA . PRO A 1 220 ? -3.633 -49.028 22.615 1.00 33.16 220 PRO A CA 1
ATOM 1905 C C . PRO A 1 220 ? -4.395 -49.830 21.559 1.00 33.16 220 PRO A C 1
ATOM 1907 O O . PRO A 1 220 ? -5.104 -50.773 21.902 1.00 33.16 220 PRO A O 1
ATOM 1910 N N . ALA A 1 221 ? -4.306 -49.388 20.303 1.00 40.00 221 ALA A N 1
ATOM 1911 C CA . ALA A 1 221 ? -5.006 -50.030 19.206 1.00 40.00 221 ALA A CA 1
ATOM 1912 C C . ALA A 1 221 ? -4.470 -51.456 19.076 1.00 40.00 221 ALA A C 1
ATOM 1914 O O . ALA A 1 221 ? -3.250 -51.657 19.128 1.00 40.00 221 ALA A O 1
ATOM 1915 N N . ASP A 1 222 ? -5.364 -52.431 18.910 1.00 37.16 222 ASP A N 1
ATOM 1916 C CA . ASP A 1 222 ? -4.943 -53.785 18.573 1.00 37.16 222 ASP A CA 1
ATOM 1917 C C . ASP A 1 222 ? -4.081 -53.709 17.307 1.00 37.16 222 ASP A C 1
ATOM 1919 O O . ASP A 1 222 ? -4.431 -53.029 16.338 1.00 37.16 222 ASP A O 1
ATOM 1923 N N . ALA A 1 223 ? -2.899 -54.331 17.363 1.00 40.53 223 ALA A N 1
ATOM 1924 C CA . ALA A 1 223 ? -1.702 -53.898 16.627 1.00 40.53 223 ALA A CA 1
ATOM 1925 C C . ALA A 1 223 ? -1.696 -54.190 15.105 1.00 40.53 223 ALA A C 1
ATOM 1927 O O . ALA A 1 223 ? -0.639 -54.401 14.510 1.00 40.53 223 ALA A O 1
ATOM 1928 N N . GLY A 1 224 ? -2.874 -54.202 14.479 1.00 44.94 224 GLY A N 1
ATOM 1929 C CA . GLY A 1 224 ? -3.096 -54.249 13.036 1.00 44.94 224 GLY A CA 1
ATOM 1930 C C . GLY A 1 224 ? -4.256 -53.374 12.525 1.00 44.94 224 GLY A C 1
ATOM 1931 O O . GLY A 1 224 ? -4.356 -53.208 11.315 1.00 44.94 224 GLY A O 1
ATOM 1932 N N . GLU A 1 225 ? -5.099 -52.774 13.380 1.00 46.41 225 GLU A N 1
ATOM 1933 C CA . GLU A 1 225 ? -6.284 -51.991 12.944 1.00 46.41 225 GLU A CA 1
ATOM 1934 C C . GLU A 1 225 ? -5.986 -50.521 12.562 1.00 46.41 225 GLU A C 1
ATOM 1936 O O . GLU A 1 225 ? -6.899 -49.712 12.438 1.00 46.41 225 GLU A O 1
ATOM 1941 N N . GLY A 1 226 ? -4.716 -50.145 12.373 1.00 55.62 226 GLY A N 1
ATOM 1942 C CA . GLY A 1 226 ? -4.316 -48.757 12.081 1.00 55.62 226 GLY A CA 1
ATOM 1943 C C . GLY A 1 226 ? -3.079 -48.618 11.192 1.00 55.62 226 GLY A C 1
ATOM 1944 O O . GLY A 1 226 ? -2.340 -47.645 11.329 1.00 55.62 226 GLY A O 1
ATOM 1945 N N . ILE A 1 227 ? -2.814 -49.605 10.329 1.00 67.62 227 ILE A N 1
ATOM 1946 C CA . ILE A 1 227 ? -1.660 -49.623 9.416 1.00 67.62 227 ILE A CA 1
ATOM 1947 C C . ILE A 1 227 ? -2.161 -49.507 7.973 1.00 67.62 227 ILE A C 1
ATOM 1949 O O . ILE A 1 227 ? -2.952 -50.338 7.523 1.00 67.62 227 ILE A O 1
ATOM 1953 N N . LEU A 1 228 ? -1.657 -48.528 7.212 1.00 80.00 228 LEU A N 1
ATOM 1954 C CA . LEU A 1 228 ? -1.985 -48.387 5.789 1.00 80.00 228 LEU A CA 1
ATOM 1955 C C . LEU A 1 228 ? -1.288 -49.471 4.961 1.00 80.00 228 LEU A C 1
ATOM 1957 O O . LEU A 1 228 ? -0.170 -49.299 4.475 1.00 80.00 228 LEU A O 1
ATOM 1961 N N . ASN A 1 229 ? -1.971 -50.602 4.798 1.00 82.25 229 ASN A N 1
ATOM 1962 C CA . ASN A 1 229 ? -1.510 -51.749 4.022 1.00 82.25 229 ASN A CA 1
ATOM 1963 C C . ASN A 1 229 ? -1.660 -51.508 2.505 1.00 82.25 229 ASN A C 1
ATOM 1965 O O . ASN A 1 229 ? -2.552 -52.054 1.854 1.00 82.25 229 ASN A O 1
ATOM 1969 N N . ILE A 1 230 ? -0.789 -50.659 1.955 1.00 88.44 230 ILE A N 1
ATOM 1970 C CA . ILE A 1 230 ? -0.687 -50.359 0.521 1.00 88.44 230 ILE A CA 1
ATOM 1971 C C . ILE A 1 230 ? 0.734 -50.618 0.008 1.00 88.44 230 ILE A C 1
ATOM 1973 O O . ILE A 1 230 ? 1.713 -50.362 0.708 1.00 88.44 230 ILE A O 1
ATOM 1977 N N . ASP A 1 231 ? 0.863 -51.041 -1.252 1.00 91.62 231 ASP A N 1
ATOM 1978 C CA . ASP A 1 231 ? 2.134 -50.915 -1.974 1.00 91.62 231 ASP A CA 1
ATOM 1979 C C . ASP A 1 231 ? 2.342 -49.433 -2.315 1.00 91.62 231 ASP A C 1
ATOM 1981 O O . ASP A 1 231 ? 1.841 -48.920 -3.323 1.00 91.62 231 ASP A O 1
ATOM 1985 N N . LEU A 1 232 ? 3.054 -48.730 -1.430 1.00 93.12 232 LEU A N 1
ATOM 1986 C CA . LEU A 1 232 ? 3.341 -47.308 -1.589 1.00 93.12 232 LEU A CA 1
ATOM 1987 C C . LEU A 1 232 ? 4.106 -47.023 -2.893 1.00 93.12 232 LEU A C 1
ATOM 1989 O O . LEU A 1 232 ? 3.856 -45.998 -3.523 1.00 93.12 232 LEU A O 1
ATOM 1993 N N . SER A 1 233 ? 4.999 -47.913 -3.330 1.00 93.88 233 SER A N 1
ATOM 1994 C CA . SER A 1 233 ? 5.804 -47.710 -4.540 1.00 93.88 233 SER A CA 1
ATOM 1995 C C . SER A 1 233 ? 4.956 -47.836 -5.806 1.00 93.88 233 SER A C 1
ATOM 1997 O O . SER A 1 233 ? 5.021 -46.963 -6.675 1.00 93.88 233 SER A O 1
ATOM 1999 N N . ALA A 1 234 ? 4.104 -48.862 -5.896 1.00 93.06 234 ALA A N 1
ATOM 2000 C CA . ALA A 1 234 ? 3.157 -49.010 -7.001 1.00 93.06 234 ALA A CA 1
ATOM 2001 C C . ALA A 1 234 ? 2.116 -47.877 -7.018 1.00 93.06 234 ALA A C 1
ATOM 2003 O O . ALA A 1 234 ? 1.819 -47.326 -8.083 1.00 93.06 234 ALA A O 1
ATOM 2004 N N . PHE A 1 235 ? 1.616 -47.463 -5.847 1.00 95.88 235 PHE A N 1
ATOM 2005 C CA . PHE A 1 235 ? 0.743 -46.295 -5.729 1.00 95.88 235 PHE A CA 1
ATOM 2006 C C . PHE A 1 235 ? 1.442 -45.017 -6.218 1.00 95.88 235 PHE A C 1
ATOM 2008 O O . PHE A 1 235 ? 0.890 -44.298 -7.049 1.00 95.88 235 PHE A O 1
ATOM 2015 N N . LEU A 1 236 ? 2.669 -44.737 -5.766 1.00 95.69 236 LEU A N 1
ATOM 2016 C CA . LEU A 1 236 ? 3.425 -43.553 -6.186 1.00 95.69 236 LEU A CA 1
ATOM 2017 C C . LEU A 1 236 ? 3.781 -43.579 -7.680 1.00 95.69 236 LEU A C 1
ATOM 2019 O O . LEU A 1 236 ? 3.837 -42.514 -8.298 1.00 95.69 236 LEU A O 1
ATOM 2023 N N . ALA A 1 237 ? 3.973 -44.752 -8.284 1.00 93.62 237 ALA A N 1
ATOM 2024 C CA . ALA A 1 237 ? 4.171 -44.874 -9.727 1.00 93.62 237 ALA A CA 1
ATOM 2025 C C . ALA A 1 237 ? 2.887 -44.555 -10.522 1.00 93.62 237 ALA A C 1
ATOM 2027 O O . ALA A 1 237 ? 2.950 -43.859 -11.535 1.00 93.62 237 ALA A O 1
ATOM 2028 N N . GLY A 1 238 ? 1.719 -45.020 -10.060 1.00 90.94 238 GLY A N 1
ATOM 2029 C CA . GLY A 1 238 ? 0.431 -44.807 -10.738 1.00 90.94 238 GLY A CA 1
ATOM 2030 C C . GLY A 1 238 ? -0.262 -43.466 -10.445 1.00 90.94 238 GLY A C 1
ATOM 2031 O O . GLY A 1 238 ? -1.038 -42.974 -11.267 1.00 90.94 238 GLY A O 1
ATOM 2032 N N . ALA A 1 239 ? -0.012 -42.854 -9.285 1.00 90.62 239 ALA A N 1
ATOM 2033 C CA . ALA A 1 239 ? -0.749 -41.681 -8.821 1.00 90.62 239 ALA A CA 1
ATOM 2034 C C . ALA A 1 239 ? -0.305 -40.369 -9.496 1.00 90.62 239 ALA A C 1
ATOM 2036 O O . ALA A 1 239 ? 0.881 -40.020 -9.549 1.00 90.62 239 ALA A O 1
ATOM 2037 N N . ARG A 1 240 ? -1.287 -39.567 -9.935 1.00 88.94 240 ARG A N 1
ATOM 2038 C CA . ARG A 1 240 ? -1.061 -38.235 -10.521 1.00 88.94 240 ARG A CA 1
ATOM 2039 C C . ARG A 1 240 ? -0.661 -37.212 -9.447 1.00 88.94 240 ARG A C 1
ATOM 2041 O O . ARG A 1 240 ? -1.499 -36.771 -8.666 1.00 88.94 240 ARG A O 1
ATOM 2048 N N . GLY A 1 241 ? 0.588 -36.759 -9.494 1.00 86.50 241 GLY A N 1
ATOM 2049 C CA . GLY A 1 241 ? 1.146 -35.672 -8.681 1.00 86.50 241 GLY A CA 1
ATOM 2050 C C . GLY A 1 241 ? 2.579 -35.351 -9.122 1.00 86.50 241 GLY A C 1
ATOM 2051 O O . GLY A 1 241 ? 3.140 -36.112 -9.907 1.00 86.50 241 GLY A O 1
ATOM 2052 N N . GLY A 1 242 ? 3.150 -34.237 -8.648 1.00 86.25 242 GLY A N 1
ATOM 2053 C CA . GLY A 1 242 ? 4.514 -33.810 -9.012 1.00 86.25 242 GLY A CA 1
ATOM 2054 C C . GLY A 1 242 ? 5.639 -34.611 -8.342 1.00 86.25 242 GLY A C 1
ATOM 2055 O O . GLY A 1 242 ? 6.749 -34.645 -8.859 1.00 86.25 242 GLY A O 1
ATOM 2056 N N . VAL A 1 243 ? 5.330 -35.272 -7.224 1.00 92.88 243 VAL A N 1
ATOM 2057 C CA . VAL A 1 243 ? 6.247 -36.102 -6.429 1.00 92.88 243 VAL A CA 1
ATOM 2058 C C . VAL A 1 243 ? 6.561 -37.431 -7.137 1.00 92.88 243 VAL A C 1
ATOM 2060 O O . VAL A 1 243 ? 5.647 -38.140 -7.579 1.00 92.88 243 VAL A O 1
ATOM 2063 N N . THR A 1 244 ? 7.849 -37.764 -7.231 1.00 96.31 244 THR A N 1
ATOM 2064 C CA . THR A 1 244 ? 8.400 -39.041 -7.738 1.00 96.31 244 THR A CA 1
ATOM 2065 C C . THR A 1 244 ? 8.285 -40.178 -6.710 1.00 96.31 244 THR A C 1
ATOM 2067 O O . THR A 1 244 ? 7.822 -39.971 -5.587 1.00 96.31 244 THR A O 1
ATOM 2070 N N . VAL A 1 245 ? 8.661 -41.410 -7.080 1.00 96.44 245 VAL A N 1
ATOM 2071 C CA . VAL A 1 245 ? 8.593 -42.560 -6.155 1.00 96.44 245 VAL A CA 1
ATOM 2072 C C . VAL A 1 245 ? 9.624 -42.399 -5.038 1.00 96.44 245 VAL A C 1
ATOM 2074 O O . VAL A 1 245 ? 9.305 -42.580 -3.867 1.00 96.44 245 VAL A O 1
ATOM 2077 N N . GLU A 1 246 ? 10.833 -41.973 -5.388 1.00 97.12 246 GLU A N 1
ATOM 2078 C CA . GLU A 1 246 ? 11.961 -41.759 -4.483 1.00 97.12 246 GLU A CA 1
ATOM 2079 C C . GLU A 1 246 ? 11.661 -40.637 -3.478 1.00 97.12 246 GLU A C 1
ATOM 2081 O O . GLU A 1 246 ? 11.863 -40.800 -2.275 1.00 97.12 246 GLU A O 1
ATOM 2086 N N . GLU A 1 247 ? 11.106 -39.521 -3.960 1.00 97.56 247 GLU A N 1
ATOM 2087 C CA . GLU A 1 247 ? 10.654 -38.397 -3.131 1.00 97.56 247 GLU A CA 1
ATOM 2088 C C . GLU A 1 247 ? 9.520 -38.801 -2.179 1.00 97.56 247 GLU A C 1
ATOM 2090 O O . GLU A 1 247 ? 9.553 -38.455 -0.998 1.00 97.56 247 GLU A O 1
ATOM 2095 N N . GLY A 1 248 ? 8.536 -39.570 -2.658 1.00 97.00 248 GLY A N 1
ATOM 2096 C CA . GLY A 1 248 ? 7.437 -40.058 -1.824 1.00 97.00 248 GLY A CA 1
ATOM 2097 C C . GLY A 1 248 ? 7.898 -41.058 -0.757 1.00 97.00 248 GLY A C 1
ATOM 2098 O O . GLY A 1 248 ? 7.477 -40.961 0.394 1.00 97.00 248 GLY A O 1
ATOM 2099 N N . VAL A 1 249 ? 8.818 -41.967 -1.089 1.00 97.31 249 VAL A N 1
ATOM 2100 C CA . VAL A 1 249 ? 9.430 -42.888 -0.114 1.00 97.31 249 VAL A CA 1
ATOM 2101 C C . VAL A 1 249 ? 10.273 -42.126 0.918 1.00 97.31 249 VAL A C 1
ATOM 2103 O O . VAL A 1 249 ? 10.229 -42.457 2.104 1.00 97.31 249 VAL A O 1
ATOM 2106 N N . ALA A 1 250 ? 10.976 -41.061 0.518 1.00 97.69 250 ALA A N 1
ATOM 2107 C CA . ALA A 1 250 ? 11.690 -40.191 1.452 1.00 97.69 250 ALA A CA 1
ATOM 2108 C C . ALA A 1 250 ? 10.732 -39.447 2.403 1.00 97.69 250 ALA A C 1
ATOM 2110 O O . ALA A 1 250 ? 10.949 -39.465 3.617 1.00 97.69 250 ALA A O 1
ATOM 2111 N N . LEU A 1 251 ? 9.641 -38.865 1.886 1.00 97.75 251 LEU A N 1
ATOM 2112 C CA . LEU A 1 251 ? 8.578 -38.257 2.702 1.00 97.75 251 LEU A CA 1
ATOM 2113 C C . LEU A 1 251 ? 7.993 -39.266 3.705 1.00 97.75 251 LEU A C 1
ATOM 2115 O O . LEU A 1 251 ? 7.860 -38.943 4.885 1.00 97.75 251 LEU A O 1
ATOM 2119 N N . ALA A 1 252 ? 7.715 -40.499 3.269 1.00 96.50 252 ALA A N 1
ATOM 2120 C CA . ALA A 1 252 ? 7.215 -41.568 4.132 1.00 96.50 252 ALA A CA 1
ATOM 2121 C C . ALA A 1 252 ? 8.213 -41.958 5.239 1.00 96.50 252 ALA A C 1
ATOM 2123 O O . ALA A 1 252 ? 7.815 -42.130 6.391 1.00 96.50 252 ALA A O 1
ATOM 2124 N N . ARG A 1 253 ? 9.516 -42.045 4.938 1.00 95.56 253 ARG A N 1
ATOM 2125 C CA . ARG A 1 253 ? 10.547 -42.317 5.955 1.00 95.56 253 ARG A CA 1
ATOM 2126 C C . ARG A 1 253 ? 10.628 -41.200 6.999 1.00 95.56 253 ARG A C 1
ATOM 2128 O O . ARG A 1 253 ? 10.568 -41.486 8.190 1.00 95.56 253 ARG A O 1
ATOM 2135 N N . HIS A 1 254 ? 10.709 -39.934 6.581 1.00 95.50 254 HIS A N 1
ATOM 2136 C CA . HIS A 1 254 ? 10.773 -38.805 7.526 1.00 95.50 254 HIS A CA 1
ATOM 2137 C C . HIS A 1 254 ? 9.472 -38.631 8.330 1.00 95.50 254 HIS A C 1
ATOM 2139 O O . HIS A 1 254 ? 9.518 -38.171 9.472 1.00 95.50 254 HIS A O 1
ATOM 2145 N N . ALA A 1 255 ? 8.325 -39.049 7.783 1.00 94.56 255 ALA A N 1
ATOM 2146 C CA . ALA A 1 255 ? 7.072 -39.170 8.528 1.00 94.56 255 ALA A CA 1
ATOM 2147 C C . ALA A 1 255 ? 7.132 -40.283 9.593 1.00 94.56 255 ALA A C 1
ATOM 2149 O O . ALA A 1 255 ? 6.774 -40.036 10.744 1.00 94.56 255 ALA A O 1
ATOM 2150 N N . ALA A 1 256 ? 7.646 -41.470 9.249 1.00 92.62 256 ALA A N 1
ATOM 2151 C CA . ALA A 1 256 ? 7.816 -42.586 10.187 1.00 92.62 256 ALA A CA 1
ATOM 2152 C C . ALA A 1 256 ? 8.815 -42.277 11.321 1.00 92.62 256 ALA A C 1
ATOM 2154 O O . ALA A 1 256 ? 8.627 -42.704 12.461 1.00 92.62 256 ALA A O 1
ATOM 2155 N N . GLU A 1 257 ? 9.859 -41.496 11.029 1.00 90.06 257 GLU A N 1
ATOM 2156 C CA . GLU A 1 257 ? 10.845 -41.023 12.009 1.00 90.06 257 GLU A CA 1
ATOM 2157 C C . GLU A 1 257 ? 10.338 -39.875 12.908 1.00 90.06 257 GLU A C 1
ATOM 2159 O O . GLU A 1 257 ? 11.041 -39.478 13.844 1.00 90.06 257 GLU A O 1
ATOM 21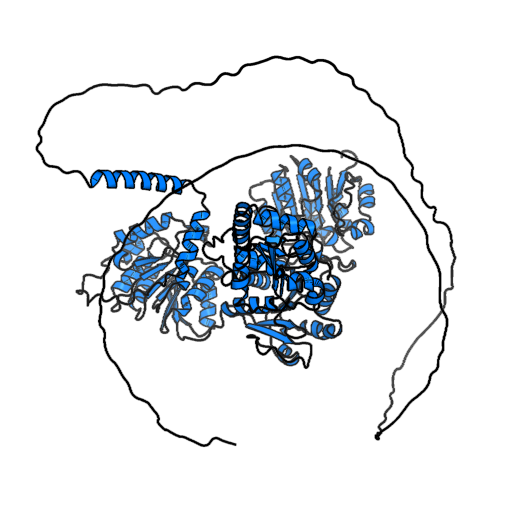64 N N . SER A 1 258 ? 9.142 -39.326 12.661 1.00 85.00 258 SER A N 1
ATOM 2165 C CA . SER A 1 258 ? 8.631 -38.147 13.367 1.00 85.00 258 SER A CA 1
ATOM 2166 C C . SER A 1 258 ? 8.181 -38.478 14.798 1.00 85.00 258 SER A C 1
ATOM 2168 O O . SER A 1 258 ? 7.197 -39.178 15.021 1.00 85.00 258 SER A O 1
ATOM 2170 N N . ARG A 1 259 ? 8.920 -37.977 15.800 1.00 72.06 259 ARG A N 1
ATOM 2171 C CA . ARG A 1 259 ? 8.776 -38.408 17.210 1.00 72.06 259 ARG A CA 1
ATOM 2172 C C . ARG A 1 259 ? 7.850 -37.550 18.076 1.00 72.06 259 ARG A C 1
ATOM 2174 O O . ARG A 1 259 ? 7.608 -37.914 19.225 1.00 72.06 259 ARG A O 1
ATOM 2181 N N . SER A 1 260 ? 7.391 -36.392 17.600 1.00 72.50 260 SER A N 1
ATOM 2182 C CA . SER A 1 260 ? 6.623 -35.456 18.434 1.00 72.50 260 SER A CA 1
ATOM 2183 C C . SER A 1 260 ? 5.768 -34.468 17.636 1.00 72.50 260 SER A C 1
ATOM 2185 O O . SER A 1 260 ? 6.273 -33.655 16.868 1.00 72.50 260 SER A O 1
ATOM 2187 N N . GLY A 1 261 ? 4.460 -34.472 17.906 1.00 83.19 261 GLY A N 1
ATOM 2188 C CA . GLY A 1 261 ? 3.494 -33.580 17.261 1.00 83.19 261 GLY A CA 1
ATOM 2189 C C . GLY A 1 261 ? 2.867 -34.157 15.994 1.00 83.19 261 GLY A C 1
ATOM 2190 O O . GLY A 1 261 ? 3.102 -35.308 15.638 1.00 83.19 261 GLY A O 1
ATOM 2191 N N . ALA A 1 262 ? 2.030 -33.354 15.339 1.00 91.25 262 ALA A N 1
ATOM 2192 C CA . ALA A 1 262 ? 1.380 -33.745 14.089 1.00 91.25 262 ALA A CA 1
ATOM 2193 C C . ALA A 1 262 ? 2.324 -33.595 12.885 1.00 91.25 262 ALA A C 1
ATOM 2195 O O . ALA A 1 262 ? 3.348 -32.905 12.957 1.00 91.25 262 ALA A O 1
ATOM 2196 N N . ILE A 1 263 ? 1.935 -34.190 11.761 1.00 95.94 263 ILE A N 1
ATOM 2197 C CA . ILE A 1 263 ? 2.531 -33.941 10.449 1.00 95.94 263 ILE A CA 1
ATOM 2198 C C . ILE A 1 263 ? 1.628 -32.953 9.708 1.00 95.94 263 ILE A C 1
ATOM 2200 O O . ILE A 1 263 ? 0.409 -33.115 9.701 1.00 95.94 263 ILE A O 1
ATOM 2204 N N . VAL A 1 264 ? 2.207 -31.923 9.092 1.00 97.38 264 VAL A N 1
ATOM 2205 C CA . VAL A 1 264 ? 1.462 -30.905 8.336 1.00 97.38 264 VAL A CA 1
ATOM 2206 C C . VAL A 1 264 ? 1.999 -30.812 6.915 1.00 97.38 264 VAL A C 1
ATOM 2208 O O . VAL A 1 264 ? 3.205 -30.714 6.712 1.00 97.38 264 VAL A O 1
ATOM 2211 N N . GLU A 1 265 ? 1.096 -30.800 5.942 1.00 98.25 265 GLU A N 1
ATOM 2212 C CA . GLU A 1 265 ? 1.386 -30.566 4.526 1.00 98.25 265 GLU A CA 1
ATOM 2213 C C . GLU A 1 265 ? 0.667 -29.296 4.065 1.00 98.25 265 GLU A C 1
ATOM 2215 O O . GLU A 1 265 ? -0.530 -29.143 4.302 1.00 98.25 265 GLU A O 1
ATOM 2220 N N . ILE A 1 266 ? 1.371 -28.398 3.380 1.00 97.69 266 ILE A N 1
ATOM 2221 C CA . ILE A 1 266 ? 0.806 -27.195 2.759 1.00 97.69 266 ILE A CA 1
ATOM 2222 C C . ILE A 1 266 ? 0.836 -27.374 1.241 1.00 97.69 266 ILE A C 1
ATOM 2224 O O . ILE A 1 266 ? 1.906 -27.629 0.695 1.00 97.69 266 ILE A O 1
ATOM 2228 N N . GLY A 1 267 ? -0.313 -27.194 0.576 1.00 94.00 267 GLY A N 1
ATOM 2229 C CA . GLY A 1 267 ? -0.424 -27.279 -0.889 1.00 94.00 267 GLY A CA 1
ATOM 2230 C C . GLY A 1 267 ? -0.887 -28.633 -1.444 1.00 94.00 267 GLY A C 1
ATOM 2231 O O . GLY A 1 267 ? -0.636 -28.952 -2.601 1.00 94.00 267 GLY A O 1
ATOM 2232 N N . SER A 1 268 ? -1.580 -29.453 -0.644 1.00 93.88 268 SER A N 1
ATOM 2233 C CA . SER A 1 268 ? -1.956 -30.826 -1.021 1.00 93.88 268 SER A CA 1
ATOM 2234 C C . SER A 1 268 ? -2.891 -30.917 -2.242 1.00 93.88 268 SER A C 1
ATOM 2236 O O . SER A 1 268 ? -4.122 -30.925 -2.135 1.00 93.88 268 SER A O 1
ATOM 2238 N N . PHE A 1 269 ? -2.290 -31.028 -3.427 1.00 92.94 269 PHE A N 1
ATOM 2239 C CA . PHE A 1 269 ? -2.962 -31.023 -4.727 1.00 92.94 269 PHE A CA 1
ATOM 2240 C C . PHE A 1 269 ? -4.037 -32.115 -4.849 1.00 92.94 269 PHE A C 1
ATOM 2242 O O . PHE A 1 269 ? -5.230 -31.826 -4.894 1.00 92.94 269 PHE A O 1
ATOM 2249 N N . ARG A 1 270 ? -3.617 -33.385 -4.911 1.00 94.50 270 ARG A N 1
ATOM 2250 C CA . ARG A 1 270 ? -4.496 -34.560 -5.100 1.00 94.50 270 ARG A CA 1
ATOM 2251 C C . ARG A 1 270 ? -4.171 -35.719 -4.152 1.00 94.50 270 ARG A C 1
ATOM 2253 O O . ARG A 1 270 ? -4.597 -36.843 -4.389 1.00 94.50 270 ARG A O 1
ATOM 2260 N N . GLY A 1 271 ? -3.411 -35.453 -3.089 1.00 94.50 271 GLY A N 1
ATOM 2261 C CA . GLY A 1 271 ? -3.169 -36.406 -2.004 1.00 94.50 271 GLY A CA 1
ATOM 2262 C C . GLY A 1 271 ? -2.085 -37.463 -2.247 1.00 94.50 271 GLY A C 1
ATOM 2263 O O . GLY A 1 271 ? -1.918 -38.335 -1.406 1.00 94.50 271 GLY A O 1
ATOM 2264 N N . LYS A 1 272 ? -1.320 -37.405 -3.348 1.00 96.94 272 LYS A N 1
ATOM 2265 C CA . LYS A 1 272 ? -0.221 -38.358 -3.619 1.00 96.94 272 LYS A CA 1
ATOM 2266 C C . LYS A 1 272 ? 0.835 -38.364 -2.502 1.00 96.94 272 LYS A C 1
ATOM 2268 O O . LYS A 1 272 ? 1.199 -39.416 -1.989 1.00 96.94 272 LYS A O 1
ATOM 2273 N N . SER A 1 273 ? 1.296 -37.176 -2.132 1.00 97.44 273 SER A N 1
ATOM 2274 C CA . SER A 1 273 ? 2.217 -36.913 -1.026 1.00 97.44 273 SER A CA 1
ATOM 2275 C C . SER A 1 273 ? 1.554 -37.138 0.337 1.00 97.44 273 SER A C 1
ATOM 2277 O O . SER A 1 273 ? 2.151 -37.790 1.189 1.00 97.44 273 SER A O 1
ATOM 2279 N N . ALA A 1 274 ? 0.293 -36.724 0.511 1.00 97.12 274 ALA A N 1
ATOM 2280 C CA . ALA A 1 274 ? -0.498 -37.015 1.710 1.00 97.12 274 ALA A CA 1
ATOM 2281 C C . ALA A 1 274 ? -0.572 -38.519 2.033 1.00 97.12 274 ALA A C 1
ATOM 2283 O O . ALA A 1 274 ? -0.374 -38.897 3.183 1.00 97.12 274 ALA A O 1
ATOM 2284 N N . VAL A 1 275 ? -0.791 -39.386 1.033 1.00 97.00 275 VAL A N 1
ATOM 2285 C CA . VAL A 1 275 ? -0.780 -40.853 1.203 1.00 97.00 275 VAL A CA 1
ATOM 2286 C C . VAL A 1 275 ? 0.603 -41.360 1.621 1.00 97.00 275 VAL A C 1
ATOM 2288 O O . VAL A 1 275 ? 0.686 -42.233 2.478 1.00 97.00 275 VAL A O 1
ATOM 2291 N N . ALA A 1 276 ? 1.692 -40.803 1.084 1.00 97.31 276 ALA A N 1
ATOM 2292 C CA . ALA A 1 276 ? 3.047 -41.183 1.491 1.00 97.31 276 ALA A CA 1
ATOM 2293 C C . ALA A 1 276 ? 3.363 -40.770 2.941 1.00 97.31 276 ALA A C 1
ATOM 2295 O O . ALA A 1 276 ? 3.874 -41.575 3.721 1.00 97.31 276 ALA A O 1
ATOM 2296 N N . LEU A 1 277 ? 2.995 -39.543 3.325 1.00 96.62 277 LEU A N 1
ATOM 2297 C CA . LEU A 1 277 ? 3.096 -39.054 4.702 1.00 96.62 277 LEU A CA 1
ATOM 2298 C C . LEU A 1 277 ? 2.239 -39.896 5.659 1.00 96.62 277 LEU A C 1
ATOM 2300 O O . LEU A 1 277 ? 2.708 -40.262 6.733 1.00 96.62 277 LEU A O 1
ATOM 2304 N N . ALA A 1 278 ? 1.014 -40.247 5.259 1.00 95.00 278 ALA A N 1
ATOM 2305 C CA . ALA A 1 278 ? 0.096 -41.067 6.045 1.00 95.00 278 ALA A CA 1
ATOM 2306 C C . ALA A 1 278 ? 0.590 -42.504 6.211 1.00 95.00 278 ALA A C 1
ATOM 2308 O O . ALA A 1 278 ? 0.574 -43.026 7.324 1.00 95.00 278 ALA A O 1
ATOM 2309 N N . TYR A 1 279 ? 1.087 -43.121 5.133 1.00 94.81 279 TYR A N 1
ATOM 2310 C CA . TYR A 1 279 ? 1.729 -44.431 5.185 1.00 94.81 279 TYR A CA 1
ATOM 2311 C C . TYR A 1 279 ? 2.864 -44.408 6.209 1.00 94.81 279 TYR A C 1
ATOM 2313 O O . TYR A 1 279 ? 2.818 -45.166 7.175 1.00 94.81 279 TYR A O 1
ATOM 2321 N N . GLY A 1 280 ? 3.812 -43.475 6.067 1.00 93.94 280 GLY A N 1
ATOM 2322 C CA . GLY A 1 280 ? 4.918 -43.302 7.010 1.00 93.94 280 GLY A CA 1
ATOM 2323 C C . GLY A 1 280 ? 4.456 -43.117 8.456 1.00 93.94 280 GLY A C 1
ATOM 2324 O O . GLY A 1 280 ? 4.936 -43.803 9.357 1.00 93.94 280 GLY A O 1
ATOM 2325 N N . ALA A 1 281 ? 3.463 -42.257 8.678 1.00 90.81 281 ALA A N 1
ATOM 2326 C CA . ALA A 1 281 ? 2.890 -42.021 9.996 1.00 90.81 281 ALA A CA 1
ATOM 2327 C C . ALA A 1 281 ? 2.232 -43.271 10.610 1.00 90.81 281 ALA A C 1
ATOM 2329 O O . ALA A 1 281 ? 2.393 -43.507 11.809 1.00 90.81 281 ALA A O 1
ATOM 2330 N N . SER A 1 282 ? 1.553 -44.093 9.802 1.00 88.81 282 SER A N 1
ATOM 2331 C CA . SER A 1 282 ? 0.943 -45.360 10.239 1.00 88.81 282 SER A CA 1
ATOM 2332 C C . SER A 1 282 ? 1.975 -46.440 10.604 1.00 88.81 282 SER A C 1
ATOM 2334 O O . SER A 1 282 ? 1.683 -47.309 11.417 1.00 88.81 282 SER A O 1
ATOM 2336 N N . GLN A 1 283 ? 3.207 -46.347 10.082 1.00 84.44 283 GLN A N 1
ATOM 2337 C CA . GLN A 1 283 ? 4.338 -47.187 10.509 1.00 84.44 283 GLN A CA 1
ATOM 2338 C C . GLN A 1 283 ? 5.058 -46.639 11.764 1.00 84.44 283 GLN A C 1
ATOM 2340 O O . GLN A 1 283 ? 5.973 -47.281 12.284 1.00 84.44 283 GLN A O 1
ATOM 2345 N N . SER A 1 284 ? 4.697 -45.445 12.255 1.00 81.56 284 SER A N 1
ATOM 2346 C CA . SER A 1 284 ? 5.348 -44.819 13.414 1.00 81.56 284 SER A CA 1
ATOM 2347 C C . SER A 1 284 ? 4.732 -45.280 14.740 1.00 81.56 284 SER A C 1
ATOM 2349 O O . SER A 1 284 ? 3.514 -45.322 14.897 1.00 81.56 284 SER A O 1
ATOM 2351 N N . GLN A 1 285 ? 5.566 -45.498 15.763 1.00 65.75 285 GLN A N 1
ATOM 2352 C CA . GLN A 1 285 ? 5.093 -45.754 17.137 1.00 65.75 285 GLN A CA 1
ATOM 2353 C C . GLN A 1 285 ? 4.322 -44.570 17.756 1.00 65.75 285 GLN A C 1
ATOM 2355 O O . GLN A 1 285 ? 3.716 -44.719 18.815 1.00 65.75 285 GLN A O 1
ATOM 2360 N N . ALA A 1 286 ? 4.363 -43.390 17.128 1.00 67.94 286 ALA A N 1
ATOM 2361 C CA . ALA A 1 286 ? 3.667 -42.189 17.577 1.00 67.94 286 ALA A CA 1
ATOM 2362 C C . ALA A 1 286 ? 2.254 -42.035 16.980 1.00 67.94 286 ALA A C 1
ATOM 2364 O O . ALA A 1 286 ? 1.475 -41.245 17.512 1.00 67.94 286 ALA A O 1
ATOM 2365 N N . GLY A 1 287 ? 1.927 -42.747 15.890 1.00 67.69 287 GLY A N 1
ATOM 2366 C CA . GLY A 1 287 ? 0.627 -42.656 15.210 1.00 67.69 287 GLY A CA 1
ATOM 2367 C C . GLY A 1 287 ? 0.252 -41.229 14.786 1.00 67.69 287 GLY A C 1
ATOM 2368 O O . GLY A 1 287 ? -0.894 -40.815 14.961 1.00 67.69 287 GLY A O 1
ATOM 2369 N N . ALA A 1 288 ? 1.223 -40.437 14.318 1.00 78.31 288 ALA A N 1
ATOM 2370 C CA . ALA A 1 288 ? 1.044 -39.000 14.108 1.00 78.31 288 ALA A CA 1
ATOM 2371 C C . ALA A 1 288 ? -0.036 -38.684 13.053 1.00 78.31 288 ALA A C 1
ATOM 2373 O O . ALA A 1 288 ? 0.049 -39.117 11.908 1.00 78.31 288 ALA A O 1
ATOM 2374 N N . ALA A 1 289 ? -1.036 -37.872 13.405 1.00 84.44 289 ALA A N 1
ATOM 2375 C CA . ALA A 1 289 ? -2.041 -37.437 12.437 1.00 84.44 289 ALA A CA 1
ATOM 2376 C C . ALA A 1 289 ? -1.418 -36.552 11.342 1.00 84.44 289 ALA A C 1
ATOM 2378 O O . ALA A 1 289 ? -0.623 -35.652 11.643 1.00 84.44 289 ALA A O 1
ATOM 2379 N N . VAL A 1 290 ? -1.833 -36.764 10.091 1.00 93.88 290 VAL A N 1
ATOM 2380 C CA . VAL A 1 290 ? -1.447 -35.935 8.943 1.00 93.88 290 VAL A CA 1
ATOM 2381 C C . VAL A 1 290 ? -2.534 -34.894 8.691 1.00 93.88 290 VAL A C 1
ATOM 2383 O O . VAL A 1 290 ? -3.710 -35.227 8.540 1.00 93.88 290 VAL A O 1
ATOM 2386 N N . VAL A 1 291 ? -2.153 -33.619 8.627 1.00 96.38 291 VAL A N 1
ATOM 2387 C CA . VAL A 1 291 ? -3.069 -32.515 8.324 1.00 96.38 291 VAL A CA 1
ATOM 2388 C C . VAL A 1 291 ? -2.629 -31.797 7.053 1.00 96.38 291 VAL A C 1
ATOM 2390 O O . VAL A 1 291 ? -1.649 -31.054 7.041 1.00 96.38 291 VAL A O 1
ATOM 2393 N N . CYS A 1 292 ? -3.390 -32.003 5.984 1.00 97.50 292 CYS A N 1
ATOM 2394 C CA . CYS A 1 292 ? -3.232 -31.308 4.714 1.00 97.50 292 CYS A CA 1
ATOM 2395 C C . CYS A 1 292 ? -3.941 -29.952 4.779 1.00 97.50 292 CYS A C 1
ATOM 2397 O O . CYS A 1 292 ? -5.108 -29.876 5.166 1.00 97.50 292 CYS A O 1
ATOM 2399 N N . VAL A 1 293 ? -3.268 -28.882 4.368 1.00 97.00 293 VAL A N 1
ATOM 2400 C CA . VAL A 1 293 ? -3.794 -27.515 4.354 1.00 97.00 293 VAL A CA 1
ATOM 2401 C C . VAL A 1 293 ? -3.760 -26.989 2.925 1.00 97.00 293 VAL A C 1
ATOM 2403 O O . VAL A 1 293 ? -2.709 -26.616 2.405 1.00 97.00 293 VAL A O 1
ATOM 2406 N N . GLU A 1 294 ? -4.927 -26.971 2.289 1.00 95.62 294 GLU A N 1
ATOM 2407 C CA . GLU A 1 294 ? -5.104 -26.500 0.916 1.00 95.62 294 GLU A CA 1
ATOM 2408 C C . GLU A 1 294 ? -6.550 -26.004 0.728 1.00 95.62 294 GLU A C 1
ATOM 2410 O O . GLU A 1 294 ? -7.489 -26.748 1.015 1.00 95.62 294 GLU A O 1
ATOM 2415 N N . PRO A 1 295 ? -6.790 -24.757 0.274 1.00 92.56 295 PRO A N 1
ATOM 2416 C CA . PRO A 1 295 ? -8.145 -24.274 0.014 1.00 92.56 295 PRO A CA 1
ATOM 2417 C C . PRO A 1 295 ? -8.818 -24.881 -1.235 1.00 92.56 295 PRO A C 1
ATOM 2419 O O . PRO A 1 295 ? -10.032 -24.705 -1.385 1.00 92.56 295 PRO A O 1
ATOM 2422 N N . HIS A 1 296 ? -8.066 -25.518 -2.143 1.00 92.81 296 HIS A N 1
ATOM 2423 C CA . HIS A 1 296 ? -8.439 -25.894 -3.519 1.00 92.81 296 HIS A CA 1
ATOM 2424 C C . HIS A 1 296 ? -9.171 -24.751 -4.231 1.00 92.81 296 HIS A C 1
ATOM 2426 O O . HIS A 1 296 ? -10.321 -24.874 -4.661 1.00 92.81 296 HIS A O 1
ATOM 2432 N N . ALA A 1 297 ? -8.516 -23.591 -4.257 1.00 87.69 297 ALA A N 1
ATOM 2433 C CA . ALA A 1 297 ? -8.983 -22.397 -4.953 1.00 87.69 297 ALA A CA 1
ATOM 2434 C C . ALA A 1 297 ? -8.363 -22.311 -6.356 1.00 87.69 297 ALA A C 1
ATOM 2436 O O . ALA A 1 297 ? -7.318 -22.899 -6.607 1.00 87.69 297 ALA A O 1
ATOM 2437 N N . GLU A 1 298 ? -8.982 -21.543 -7.258 1.00 91.06 298 GLU A N 1
ATOM 2438 C CA . GLU A 1 298 ? -8.398 -21.268 -8.576 1.00 91.06 298 GLU A CA 1
ATOM 2439 C C . GLU A 1 298 ? -7.022 -20.598 -8.428 1.00 91.06 298 GLU A C 1
ATOM 2441 O O . GLU A 1 298 ? -6.909 -19.480 -7.913 1.00 91.06 298 GLU A O 1
ATOM 2446 N N . PHE A 1 299 ? -5.977 -21.289 -8.884 1.00 85.19 299 PHE A N 1
ATOM 2447 C CA . PHE A 1 299 ? -4.588 -20.841 -8.814 1.00 85.19 299 PHE A CA 1
ATOM 2448 C C . PHE A 1 299 ? -3.841 -21.200 -10.104 1.00 85.19 299 PHE A C 1
ATOM 2450 O O . PHE A 1 299 ? -4.196 -22.129 -10.833 1.00 85.19 299 PHE A O 1
ATOM 2457 N N . THR A 1 300 ? -2.801 -20.432 -10.421 1.00 88.38 300 THR A N 1
ATOM 2458 C CA . THR A 1 300 ? -1.861 -20.738 -11.504 1.00 88.38 300 THR A CA 1
ATOM 2459 C C . THR A 1 300 ? -0.454 -20.615 -10.942 1.00 88.38 300 THR A C 1
ATOM 2461 O O . THR A 1 300 ? -0.033 -19.518 -10.580 1.00 88.38 300 THR A O 1
ATOM 2464 N N . GLY A 1 301 ? 0.236 -21.749 -10.828 1.00 83.75 301 GLY A N 1
ATOM 2465 C CA . GLY A 1 301 ? 1.566 -21.828 -10.229 1.00 83.75 301 GLY A CA 1
ATOM 2466 C C . GLY A 1 301 ? 2.656 -21.218 -11.109 1.00 83.75 301 GLY A C 1
ATOM 2467 O O . GLY A 1 301 ? 2.440 -20.915 -12.284 1.00 83.75 301 GLY A O 1
ATOM 2468 N N . VAL A 1 302 ? 3.862 -21.085 -10.551 1.00 82.81 302 VAL A N 1
ATOM 2469 C CA . VAL A 1 302 ? 5.019 -20.439 -11.207 1.00 82.81 302 VAL A CA 1
ATOM 2470 C C . VAL A 1 302 ? 5.408 -21.067 -12.554 1.00 82.81 302 VAL A C 1
ATOM 2472 O O . VAL A 1 302 ? 5.863 -20.358 -13.448 1.00 82.81 302 VAL A O 1
ATOM 2475 N N . TYR A 1 303 ? 5.152 -22.366 -12.738 1.00 82.69 303 TYR A N 1
ATOM 2476 C CA . TYR A 1 303 ? 5.374 -23.104 -13.990 1.00 82.69 303 TYR A CA 1
ATOM 2477 C C . TYR A 1 303 ? 4.147 -23.140 -14.929 1.00 82.69 303 TYR A C 1
ATOM 2479 O O . TYR A 1 303 ? 4.111 -23.913 -15.883 1.00 82.69 303 TYR A O 1
ATOM 2487 N N . GLY A 1 304 ? 3.113 -22.329 -14.673 1.00 84.00 304 GLY A N 1
ATOM 2488 C CA . GLY A 1 304 ? 1.901 -22.235 -15.502 1.00 84.00 304 GLY A CA 1
ATOM 2489 C C . GLY A 1 304 ? 0.864 -23.348 -15.289 1.00 84.00 304 GLY A C 1
ATOM 2490 O O . GLY A 1 304 ? -0.189 -23.328 -15.930 1.00 84.00 304 GLY A O 1
ATOM 2491 N N . GLY A 1 305 ? 1.127 -24.297 -14.384 1.00 84.75 305 GLY A N 1
ATOM 2492 C CA . GLY A 1 305 ? 0.157 -25.310 -13.960 1.00 84.75 305 GLY A CA 1
ATOM 2493 C C . GLY A 1 305 ? -1.086 -24.668 -13.338 1.00 84.75 305 GLY A C 1
ATOM 2494 O O . GLY A 1 305 ? -0.968 -23.704 -12.583 1.00 84.75 305 GLY A O 1
ATOM 2495 N N . LYS A 1 306 ? -2.272 -25.186 -13.674 1.00 88.12 306 LYS A N 1
ATOM 2496 C CA . LYS A 1 306 ? -3.566 -24.697 -13.177 1.00 88.12 306 LYS A CA 1
ATOM 2497 C C . LYS A 1 306 ? -4.144 -25.661 -12.149 1.00 88.12 306 LYS A C 1
ATOM 2499 O O . LYS A 1 306 ? -4.107 -26.872 -12.367 1.00 88.12 306 LYS A O 1
ATOM 2504 N N . PHE A 1 307 ? -4.699 -25.091 -11.088 1.00 88.81 307 PHE A N 1
ATOM 2505 C CA . PHE A 1 307 ? -5.230 -25.787 -9.918 1.00 88.81 307 PHE A CA 1
ATOM 2506 C C . PHE A 1 307 ? -6.610 -25.222 -9.572 1.00 88.81 307 PHE A C 1
ATOM 2508 O O . PHE A 1 307 ? -6.855 -24.032 -9.811 1.00 88.81 307 PHE A O 1
ATOM 2515 N N . GLY A 1 308 ? -7.503 -26.042 -9.016 1.00 89.75 308 GLY A N 1
ATOM 2516 C CA . GLY A 1 308 ? -8.877 -25.620 -8.747 1.00 89.75 308 GLY A CA 1
ATOM 2517 C C . GLY A 1 308 ? -9.713 -26.568 -7.876 1.00 89.75 308 GLY A C 1
ATOM 2518 O O . GLY A 1 308 ? -9.224 -27.584 -7.376 1.00 89.75 308 GLY A O 1
ATOM 2519 N N . PRO A 1 309 ? -11.003 -26.241 -7.661 1.00 90.81 309 PRO A N 1
ATOM 2520 C CA . PRO A 1 309 ? -11.905 -27.007 -6.795 1.00 90.81 309 PRO A CA 1
ATOM 2521 C C . PRO A 1 309 ? -12.105 -28.477 -7.202 1.00 90.81 309 PRO A C 1
ATOM 2523 O O . PRO A 1 309 ? -12.493 -29.297 -6.368 1.00 90.81 309 PRO A O 1
ATOM 2526 N N . GLU A 1 310 ? -11.846 -28.833 -8.462 1.00 91.50 310 GLU A N 1
ATOM 2527 C CA . GLU A 1 310 ? -11.869 -30.209 -8.963 1.00 91.50 310 GLU A CA 1
ATOM 2528 C C . GLU A 1 310 ? -10.771 -31.096 -8.355 1.00 91.50 310 GLU A C 1
ATOM 2530 O O . GLU A 1 310 ? -10.944 -32.315 -8.255 1.00 91.50 310 GLU A O 1
ATOM 2535 N N . ASP A 1 311 ? -9.661 -30.501 -7.912 1.00 94.19 311 ASP A N 1
ATOM 2536 C CA . ASP A 1 311 ? -8.541 -31.227 -7.315 1.00 94.19 311 ASP A CA 1
ATOM 2537 C C . ASP A 1 311 ? -8.916 -31.783 -5.937 1.00 94.19 311 ASP A C 1
ATOM 2539 O O . ASP A 1 311 ? -8.582 -32.926 -5.630 1.00 94.19 311 ASP A O 1
ATOM 2543 N N . ARG A 1 312 ? -9.769 -31.074 -5.185 1.00 94.88 312 ARG A N 1
ATOM 2544 C CA . ARG A 1 312 ? -10.380 -31.552 -3.931 1.00 94.88 312 ARG A CA 1
ATOM 2545 C C . ARG A 1 312 ? -11.174 -32.846 -4.110 1.00 94.88 312 ARG A C 1
ATOM 2547 O O . ARG A 1 312 ? -11.130 -33.739 -3.267 1.00 94.88 312 ARG A O 1
ATOM 2554 N N . ALA A 1 313 ? -11.919 -32.953 -5.211 1.00 92.25 313 ALA A N 1
ATOM 2555 C CA . ALA A 1 313 ? -12.712 -34.143 -5.514 1.00 92.25 313 ALA A CA 1
ATOM 2556 C C . ALA A 1 313 ? -11.828 -35.334 -5.929 1.00 92.25 313 ALA A C 1
ATOM 2558 O O . ALA A 1 313 ? -12.201 -36.483 -5.696 1.00 92.25 313 ALA A O 1
ATOM 2559 N N . ALA A 1 314 ? -10.652 -35.071 -6.510 1.00 94.81 314 ALA A N 1
ATOM 2560 C CA . ALA A 1 314 ? -9.627 -36.087 -6.725 1.00 94.81 314 ALA A CA 1
ATOM 2561 C C . ALA A 1 314 ? -8.906 -36.468 -5.420 1.00 94.81 314 ALA A C 1
ATOM 2563 O O . ALA A 1 314 ? -8.740 -37.658 -5.175 1.00 94.81 314 ALA A O 1
ATOM 2564 N N . PHE A 1 315 ? -8.567 -35.502 -4.558 1.00 96.56 315 PHE A N 1
ATOM 2565 C CA . PHE A 1 315 ? -7.979 -35.734 -3.234 1.00 96.56 315 PHE A CA 1
ATOM 2566 C C . PHE A 1 315 ? -8.841 -36.693 -2.402 1.00 96.56 315 PHE A C 1
ATOM 2568 O O . PHE A 1 315 ? -8.367 -37.754 -2.006 1.00 96.56 315 PHE A O 1
ATOM 2575 N N . PHE A 1 316 ? -10.130 -36.386 -2.203 1.00 95.94 316 PHE A N 1
ATOM 2576 C CA . PHE A 1 316 ? -11.012 -37.258 -1.417 1.00 95.94 316 PHE A CA 1
ATOM 2577 C C . PHE A 1 316 ? -11.208 -38.639 -2.048 1.00 95.94 316 PHE A C 1
ATOM 2579 O O . PHE A 1 316 ? -11.376 -39.612 -1.318 1.00 95.94 316 PHE A O 1
ATOM 2586 N N . ARG A 1 317 ? -11.150 -38.753 -3.382 1.00 95.50 317 ARG A N 1
ATOM 2587 C CA . ARG A 1 317 ? -11.179 -40.060 -4.044 1.00 95.50 317 ARG A CA 1
ATOM 2588 C C . ARG A 1 317 ? -9.930 -40.877 -3.708 1.00 95.50 317 ARG A C 1
ATOM 2590 O O . ARG A 1 317 ? -10.083 -42.003 -3.261 1.00 95.50 317 ARG A O 1
ATOM 2597 N N . VAL A 1 318 ? -8.737 -40.291 -3.823 1.00 96.06 318 VAL A N 1
ATOM 2598 C CA . VAL A 1 318 ? -7.470 -40.950 -3.463 1.00 96.06 318 VAL A CA 1
ATOM 2599 C C . VAL A 1 318 ? -7.456 -41.367 -1.989 1.00 96.06 318 VAL A C 1
ATOM 2601 O O . VAL A 1 318 ? -7.044 -42.483 -1.684 1.00 96.06 318 VAL A O 1
ATOM 2604 N N . MET A 1 319 ? -7.964 -40.529 -1.077 1.00 95.12 319 MET A N 1
ATOM 2605 C CA . MET A 1 319 ? -8.085 -40.889 0.345 1.00 95.12 319 MET A CA 1
ATOM 2606 C C . MET A 1 319 ? -8.986 -42.115 0.569 1.00 95.12 319 MET A C 1
ATOM 2608 O O . MET A 1 319 ? -8.652 -42.968 1.385 1.00 95.12 319 MET A O 1
ATOM 2612 N N . LEU A 1 320 ? -10.104 -42.223 -0.159 1.00 93.75 320 LEU A N 1
ATOM 2613 C CA . LEU A 1 320 ? -11.033 -43.360 -0.079 1.00 93.75 320 LEU A CA 1
ATOM 2614 C C . LEU A 1 320 ? -10.498 -44.622 -0.776 1.00 93.75 320 LEU A C 1
ATOM 2616 O O . LEU A 1 320 ? -10.685 -45.719 -0.265 1.00 93.75 320 LEU A O 1
ATOM 2620 N N . GLU A 1 321 ? -9.817 -44.478 -1.915 1.00 92.56 321 GLU A N 1
ATOM 2621 C CA . GLU A 1 321 ? -9.222 -45.586 -2.683 1.00 92.56 321 GLU A CA 1
ATOM 2622 C C . GLU A 1 321 ? -8.019 -46.232 -1.973 1.00 92.56 321 GLU A C 1
ATOM 2624 O O . GLU A 1 321 ? -7.707 -47.389 -2.240 1.00 92.56 321 GLU A O 1
ATOM 2629 N N . THR A 1 322 ? -7.351 -45.506 -1.068 1.00 93.25 322 THR A N 1
ATOM 2630 C CA . THR A 1 322 ? -6.154 -45.972 -0.335 1.00 93.25 322 THR A CA 1
ATOM 2631 C C . THR A 1 322 ? -6.389 -46.265 1.148 1.00 93.25 322 THR A C 1
ATOM 2633 O O . THR A 1 322 ? -5.476 -46.742 1.815 1.00 93.25 322 THR A O 1
ATOM 2636 N N . GLY A 1 323 ? -7.565 -45.937 1.694 1.00 90.44 323 GLY A N 1
ATOM 2637 C CA . GLY A 1 323 ? -7.827 -45.965 3.141 1.00 90.44 323 GLY A CA 1
ATOM 2638 C C . GLY A 1 323 ? -7.209 -44.798 3.930 1.00 90.44 323 GLY A C 1
ATOM 2639 O O . GLY A 1 323 ? -7.494 -44.635 5.113 1.00 90.44 323 GLY A O 1
ATOM 2640 N N . ALA A 1 324 ? -6.412 -43.926 3.298 1.00 91.44 324 ALA A N 1
ATOM 2641 C CA . ALA A 1 324 ? -5.701 -42.841 3.982 1.00 91.44 324 ALA A CA 1
ATOM 2642 C C . ALA A 1 324 ? -6.613 -41.793 4.657 1.00 91.44 324 ALA A C 1
ATOM 2644 O O . ALA A 1 324 ? -6.126 -41.001 5.464 1.00 91.44 324 ALA A O 1
ATOM 2645 N N . TYR A 1 325 ? -7.929 -41.809 4.400 1.00 89.44 325 TYR A N 1
ATOM 2646 C CA . TYR A 1 325 ? -8.910 -40.956 5.089 1.00 89.44 325 TYR A CA 1
ATOM 2647 C C . TYR A 1 325 ? -8.921 -41.121 6.623 1.00 89.44 325 TYR A C 1
ATOM 2649 O O . TYR A 1 325 ? -9.387 -40.218 7.315 1.00 89.44 325 TYR A O 1
ATOM 2657 N N . GLU A 1 326 ? -8.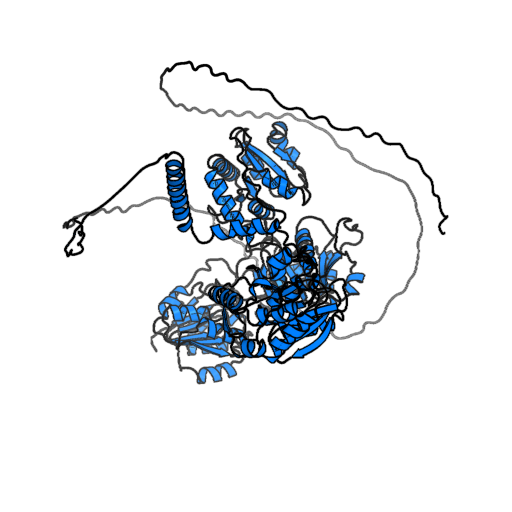412 -42.234 7.163 1.00 85.69 326 GLU A N 1
ATOM 2658 C CA . GLU A 1 326 ? -8.346 -42.486 8.615 1.00 85.69 326 GLU A CA 1
ATOM 2659 C C . GLU A 1 326 ? -7.155 -41.780 9.287 1.00 85.69 326 GLU A C 1
ATOM 2661 O O . GLU A 1 326 ? -7.199 -41.473 10.477 1.00 85.69 326 GLU A O 1
ATOM 2666 N N . HIS A 1 327 ? -6.125 -41.436 8.508 1.00 87.38 327 HIS A N 1
ATOM 2667 C CA . HIS A 1 327 ? -4.901 -40.778 8.980 1.00 87.38 327 HIS A CA 1
ATOM 2668 C C . HIS A 1 327 ? -4.770 -39.318 8.512 1.00 87.38 327 HIS A C 1
ATOM 2670 O O . HIS A 1 327 ? -4.016 -38.547 9.112 1.00 87.38 327 HIS A O 1
ATOM 2676 N N . VAL A 1 328 ? -5.485 -38.933 7.445 1.00 93.25 328 VAL A N 1
ATOM 2677 C CA . VAL A 1 328 ? -5.360 -37.634 6.767 1.00 93.25 328 VAL A CA 1
ATOM 2678 C C . VAL A 1 328 ? -6.596 -36.758 6.973 1.00 93.25 328 VAL A C 1
ATOM 2680 O O . VAL A 1 328 ? -7.690 -37.061 6.500 1.00 93.25 328 VAL A O 1
ATOM 2683 N N . SER A 1 329 ? -6.401 -35.592 7.588 1.00 93.06 329 SER A N 1
ATOM 2684 C CA . SER A 1 329 ? -7.406 -34.525 7.679 1.00 93.06 329 SER A CA 1
ATOM 2685 C C . SER A 1 329 ? -7.118 -33.396 6.685 1.00 93.06 329 SER A C 1
ATOM 2687 O O . SER A 1 329 ? -6.044 -32.803 6.724 1.00 93.06 329 SER A O 1
ATOM 2689 N N . LEU A 1 330 ? -8.091 -33.033 5.840 1.00 94.88 330 LEU A N 1
ATOM 2690 C CA . LEU A 1 330 ? -7.999 -31.859 4.957 1.00 94.88 330 LEU A CA 1
ATOM 2691 C C . LEU A 1 330 ? -8.613 -30.615 5.620 1.00 94.88 330 LEU A C 1
ATOM 2693 O O . LEU A 1 330 ? -9.834 -30.490 5.741 1.00 94.88 330 LEU A O 1
ATOM 2697 N N . VAL A 1 331 ? -7.769 -29.651 5.982 1.00 93.81 331 VAL A N 1
ATOM 2698 C CA . VAL A 1 331 ? -8.169 -28.306 6.410 1.00 93.81 331 VAL A CA 1
ATOM 2699 C C . VAL A 1 331 ? -8.299 -27.424 5.172 1.00 93.81 331 VAL A C 1
ATOM 2701 O O . VAL A 1 331 ? -7.317 -26.890 4.657 1.00 93.81 331 VAL A O 1
ATOM 2704 N N . ASN A 1 332 ? -9.536 -27.243 4.700 1.00 91.94 332 ASN A N 1
ATOM 2705 C CA . ASN A 1 332 ? -9.834 -26.453 3.503 1.00 91.94 332 ASN A CA 1
ATOM 2706 C C . ASN A 1 332 ? -9.803 -24.931 3.765 1.00 91.94 332 ASN A C 1
ATOM 2708 O O . ASN A 1 332 ? -10.795 -24.219 3.580 1.00 91.94 332 ASN A O 1
ATOM 2712 N N . LEU A 1 333 ? -8.657 -24.428 4.214 1.00 88.00 333 LEU A N 1
ATOM 2713 C CA . LEU A 1 333 ? -8.377 -23.015 4.455 1.00 88.00 333 LEU A CA 1
ATOM 2714 C C . LEU A 1 333 ? -7.049 -22.636 3.801 1.00 88.00 333 LEU A C 1
ATOM 2716 O O . LEU A 1 333 ? -6.230 -23.483 3.462 1.00 88.00 333 LEU A O 1
ATOM 2720 N N . ARG A 1 334 ? -6.804 -21.333 3.664 1.00 86.69 334 ARG A N 1
ATOM 2721 C CA . ARG A 1 334 ? -5.478 -20.826 3.300 1.00 86.69 334 ARG A CA 1
ATOM 2722 C C . ARG A 1 334 ? -4.490 -21.128 4.424 1.00 86.69 334 ARG A C 1
ATOM 2724 O O . ARG A 1 334 ? -4.802 -20.866 5.586 1.00 86.69 334 ARG A O 1
ATOM 2731 N N . SER A 1 335 ? -3.283 -21.559 4.060 1.00 90.19 335 SER A N 1
ATOM 2732 C CA . SER A 1 335 ? -2.150 -21.821 4.962 1.00 90.19 335 SER A CA 1
ATOM 2733 C C . SER A 1 335 ? -2.058 -20.846 6.150 1.00 90.19 335 SER A C 1
ATOM 2735 O O . SER A 1 335 ? -2.195 -21.251 7.304 1.00 90.19 335 SER A O 1
ATOM 2737 N N . ARG A 1 336 ? -1.922 -19.540 5.878 1.00 84.25 336 ARG A N 1
ATOM 2738 C CA . ARG A 1 336 ? -1.775 -18.495 6.908 1.00 84.25 336 ARG A CA 1
ATOM 2739 C C . ARG A 1 336 ? -2.958 -18.397 7.879 1.00 84.25 336 ARG A C 1
ATOM 2741 O O . ARG A 1 336 ? -2.767 -17.996 9.026 1.00 84.25 336 ARG A O 1
ATOM 2748 N N . ASP A 1 337 ? -4.164 -18.731 7.434 1.00 80.94 337 ASP A N 1
ATOM 2749 C CA . ASP A 1 337 ? -5.376 -18.638 8.249 1.00 80.94 337 ASP A CA 1
ATOM 2750 C C . ASP A 1 337 ? -5.526 -19.896 9.129 1.00 80.94 337 ASP A C 1
ATOM 2752 O O . ASP A 1 337 ? -5.819 -19.778 10.319 1.00 80.94 337 ASP A O 1
ATOM 2756 N N . ALA A 1 338 ? -5.161 -21.079 8.618 1.00 86.81 338 ALA A N 1
ATOM 2757 C CA . ALA A 1 338 ? -4.996 -22.289 9.430 1.00 86.81 338 ALA A CA 1
ATOM 2758 C C . ALA A 1 338 ? -3.872 -22.136 10.482 1.00 86.81 338 ALA A C 1
ATOM 2760 O O . ALA A 1 338 ? -4.081 -22.421 11.660 1.00 86.81 338 ALA A O 1
ATOM 2761 N N . ALA A 1 339 ? -2.720 -21.566 10.112 1.00 86.44 339 ALA A N 1
ATOM 2762 C CA . ALA A 1 339 ? -1.582 -21.308 11.008 1.00 86.44 339 ALA A CA 1
ATOM 2763 C C . ALA A 1 339 ? -1.857 -20.301 12.148 1.00 86.44 339 ALA A C 1
ATOM 2765 O O . ALA A 1 339 ? -1.043 -20.169 13.078 1.00 86.44 339 ALA A O 1
ATOM 2766 N N . ARG A 1 340 ? -2.966 -19.550 12.053 1.00 77.31 340 ARG A N 1
ATOM 2767 C CA . ARG A 1 340 ? -3.499 -18.666 13.106 1.00 77.31 340 ARG A CA 1
ATOM 2768 C C . ARG A 1 340 ? -4.404 -19.418 14.087 1.00 77.31 340 ARG A C 1
ATOM 2770 O O . ARG A 1 340 ? -4.395 -19.080 15.266 1.00 77.31 340 ARG A O 1
ATOM 2777 N N . ALA A 1 341 ? -5.140 -20.427 13.618 1.00 76.50 341 ALA A N 1
ATOM 2778 C CA . ALA A 1 341 ? -5.996 -21.287 14.440 1.00 76.50 341 ALA A CA 1
ATOM 2779 C C . ALA A 1 341 ? -5.251 -22.482 15.071 1.00 76.50 341 ALA A C 1
ATOM 2781 O O . ALA A 1 341 ? -5.749 -23.063 16.037 1.00 76.50 341 ALA A O 1
ATOM 2782 N N . TRP A 1 342 ? -4.083 -22.846 14.528 1.00 84.56 342 TRP A N 1
ATOM 2783 C CA . TRP A 1 342 ? -3.290 -24.007 14.937 1.00 84.56 342 TRP A CA 1
ATOM 2784 C C . TRP A 1 342 ? -2.752 -23.916 16.372 1.00 84.56 342 TRP A C 1
ATOM 2786 O O . TRP A 1 342 ? -2.132 -22.921 16.763 1.00 84.56 342 TRP A O 1
ATOM 2796 N N . VAL A 1 343 ? -2.921 -25.002 17.128 1.00 77.75 343 VAL A N 1
ATOM 2797 C CA . VAL A 1 343 ? -2.386 -25.192 18.481 1.00 77.75 343 VAL A CA 1
ATOM 2798 C C . VAL A 1 343 ? -1.674 -26.540 18.549 1.00 77.75 343 VAL A C 1
ATOM 2800 O O . VAL A 1 343 ? -2.274 -27.551 18.209 1.00 77.75 343 VAL A O 1
ATOM 2803 N N . GLY A 1 344 ? -0.441 -26.570 19.061 1.00 80.06 344 GLY A N 1
ATOM 2804 C CA . GLY A 1 344 ? 0.331 -27.797 19.306 1.00 80.06 344 GLY A CA 1
ATOM 2805 C C . GLY A 1 344 ? 1.585 -27.937 18.429 1.00 80.06 344 GLY A C 1
ATOM 2806 O O . GLY A 1 344 ? 1.731 -27.207 17.446 1.00 80.06 344 GLY A O 1
ATOM 2807 N N . PRO A 1 345 ? 2.510 -28.843 18.796 1.00 88.94 345 PRO A N 1
ATOM 2808 C CA . PRO A 1 345 ? 3.759 -29.044 18.071 1.00 88.94 345 PRO A CA 1
ATOM 2809 C C . PRO A 1 345 ? 3.544 -29.754 16.729 1.00 88.94 345 PRO A C 1
ATOM 2811 O O . PRO A 1 345 ? 2.641 -30.582 16.583 1.00 88.94 345 PRO A O 1
ATOM 2814 N N . ILE A 1 346 ? 4.430 -29.461 15.780 1.00 93.62 346 ILE A N 1
ATOM 2815 C CA . ILE A 1 346 ? 4.551 -30.139 14.486 1.00 93.62 346 ILE A CA 1
ATOM 2816 C C . ILE A 1 346 ? 5.899 -30.867 14.446 1.00 93.62 346 ILE A C 1
ATOM 2818 O O . ILE A 1 346 ? 6.936 -30.256 14.723 1.00 93.62 346 ILE A O 1
ATOM 2822 N N . GLY A 1 347 ? 5.877 -32.155 14.103 1.00 92.88 347 GLY A N 1
ATOM 2823 C CA . GLY A 1 347 ? 7.068 -33.001 13.984 1.00 92.88 347 GLY A CA 1
ATOM 2824 C C . GLY A 1 347 ? 7.671 -32.987 12.579 1.00 92.88 347 GLY A C 1
ATOM 2825 O O . GLY A 1 347 ? 8.896 -32.988 12.430 1.00 92.88 347 GLY A O 1
ATOM 2826 N N . LEU A 1 348 ? 6.817 -32.908 11.552 1.00 97.00 348 LEU A N 1
ATOM 2827 C CA . LEU A 1 348 ? 7.199 -32.712 10.152 1.00 97.00 348 LEU A CA 1
ATOM 2828 C C . LEU A 1 348 ? 6.271 -31.688 9.491 1.00 97.00 348 LEU A C 1
ATOM 2830 O O . LEU A 1 348 ? 5.051 -31.814 9.573 1.00 97.00 348 LEU A O 1
ATOM 2834 N N . LEU A 1 349 ? 6.854 -30.690 8.830 1.00 97.69 349 LEU A N 1
ATOM 2835 C CA . LEU A 1 349 ? 6.155 -29.687 8.025 1.00 97.69 349 LEU A CA 1
ATOM 2836 C C . LEU A 1 349 ? 6.617 -29.789 6.567 1.00 97.69 349 LEU A C 1
ATOM 2838 O O . LEU A 1 349 ? 7.777 -29.501 6.298 1.00 97.69 349 LEU A O 1
ATOM 2842 N N . PHE A 1 350 ? 5.735 -30.154 5.638 1.00 98.38 350 PHE A N 1
ATOM 2843 C CA . PHE A 1 350 ? 6.003 -30.175 4.196 1.00 98.38 350 PHE A CA 1
ATOM 2844 C C . PHE A 1 350 ? 5.347 -28.974 3.500 1.00 98.38 350 PHE A C 1
ATOM 2846 O O . PHE A 1 350 ? 4.199 -28.635 3.792 1.00 98.38 350 PHE A O 1
ATOM 2853 N N . ILE A 1 351 ? 6.092 -28.314 2.610 1.00 98.00 351 ILE A N 1
ATOM 2854 C CA . ILE A 1 351 ? 5.691 -27.097 1.897 1.00 98.00 351 ILE A CA 1
ATOM 2855 C C . ILE A 1 351 ? 5.826 -27.338 0.382 1.00 98.00 351 ILE A C 1
ATOM 2857 O O . ILE A 1 351 ? 6.942 -27.361 -0.139 1.00 98.00 351 ILE A O 1
ATOM 2861 N N . ASP A 1 352 ? 4.680 -27.503 -0.286 1.00 95.50 352 ASP A N 1
ATOM 2862 C CA . ASP A 1 352 ? 4.483 -27.782 -1.727 1.00 95.50 352 ASP A CA 1
ATOM 2863 C C . ASP A 1 352 ? 3.352 -26.875 -2.278 1.00 95.50 352 ASP A C 1
ATOM 2865 O O . ASP A 1 352 ? 2.370 -27.310 -2.875 1.00 95.50 352 ASP A O 1
ATOM 2869 N N . GLY A 1 353 ? 3.408 -25.588 -1.909 1.00 91.12 353 GLY A N 1
ATOM 2870 C CA . GLY A 1 353 ? 2.321 -24.615 -2.073 1.00 91.12 353 GLY A CA 1
ATOM 2871 C C . GLY A 1 353 ? 2.591 -23.542 -3.133 1.00 91.12 353 GLY A C 1
ATOM 2872 O O . GLY A 1 353 ? 2.855 -23.811 -4.304 1.00 91.12 353 GLY A O 1
ATOM 2873 N N . ASP A 1 354 ? 2.508 -22.269 -2.737 1.00 89.06 354 ASP A N 1
ATOM 2874 C CA . ASP A 1 354 ? 2.866 -21.158 -3.624 1.00 89.06 354 ASP A CA 1
ATOM 2875 C C . ASP A 1 354 ? 4.396 -21.014 -3.699 1.00 89.06 354 ASP A C 1
ATOM 2877 O O . ASP A 1 354 ? 5.021 -20.357 -2.866 1.00 89.06 354 ASP A O 1
ATOM 2881 N N . HIS A 1 355 ? 4.996 -21.609 -4.736 1.00 90.38 355 HIS A N 1
ATOM 2882 C CA . HIS A 1 355 ? 6.439 -21.558 -5.008 1.00 90.38 355 HIS A CA 1
ATOM 2883 C C . HIS A 1 355 ? 6.972 -20.165 -5.415 1.00 90.38 355 HIS A C 1
ATOM 2885 O O . HIS A 1 355 ? 8.155 -20.030 -5.740 1.00 90.38 355 HIS A O 1
ATOM 2891 N N . THR A 1 356 ? 6.181 -19.083 -5.352 1.00 82.94 356 THR A N 1
ATOM 2892 C CA . THR A 1 356 ? 6.766 -17.732 -5.300 1.00 82.94 356 THR A CA 1
ATOM 2893 C C . THR A 1 356 ? 7.536 -17.517 -3.991 1.00 82.94 356 THR A C 1
ATOM 2895 O O . THR A 1 356 ? 7.242 -18.116 -2.960 1.00 82.94 356 THR A O 1
ATOM 2898 N N . LEU A 1 357 ? 8.512 -16.600 -3.990 1.00 78.69 357 LEU A N 1
ATOM 2899 C CA . LEU A 1 357 ? 9.231 -16.235 -2.759 1.00 78.69 357 LEU A CA 1
ATOM 2900 C C . LEU A 1 357 ? 8.279 -15.757 -1.648 1.00 78.69 357 LEU A C 1
ATOM 2902 O O . LEU A 1 357 ? 8.506 -16.055 -0.481 1.00 78.69 357 LEU A O 1
ATOM 2906 N N . ARG A 1 358 ? 7.202 -15.041 -2.004 1.00 79.69 358 ARG A N 1
ATOM 2907 C CA . ARG A 1 358 ? 6.216 -14.553 -1.029 1.00 79.69 358 ARG A CA 1
ATOM 2908 C C . ARG A 1 358 ? 5.434 -15.700 -0.396 1.00 79.69 358 ARG A C 1
ATOM 2910 O O . ARG A 1 358 ? 5.236 -15.656 0.815 1.00 79.69 358 ARG A O 1
ATOM 2917 N N . GLY A 1 359 ? 4.996 -16.682 -1.186 1.00 81.06 359 GLY A N 1
ATOM 2918 C CA . GLY A 1 359 ? 4.265 -17.850 -0.695 1.00 81.06 359 GLY A CA 1
ATOM 2919 C C . GLY A 1 359 ? 5.083 -18.623 0.333 1.00 81.06 359 GLY A C 1
ATOM 2920 O O . GLY A 1 359 ? 4.752 -18.607 1.518 1.00 81.06 359 GLY A O 1
ATOM 2921 N N . VAL A 1 360 ? 6.227 -19.166 -0.092 1.00 89.44 360 VAL A N 1
ATOM 2922 C CA . VAL A 1 360 ? 7.109 -19.970 0.774 1.00 89.44 360 VAL A CA 1
ATOM 2923 C C . VAL A 1 360 ? 7.575 -19.208 2.023 1.00 89.44 360 VAL A C 1
ATOM 2925 O O . VAL A 1 360 ? 7.543 -19.772 3.117 1.00 89.44 360 VAL A O 1
ATOM 2928 N N . SER A 1 361 ? 7.953 -17.926 1.914 1.00 81.50 361 SER A N 1
ATOM 2929 C CA . SER A 1 361 ? 8.295 -17.129 3.106 1.00 81.50 361 SER A CA 1
ATOM 2930 C C . SER A 1 361 ? 7.098 -16.938 4.039 1.00 81.50 361 SER A C 1
ATOM 2932 O O . SER A 1 361 ? 7.258 -17.072 5.250 1.00 81.50 361 SER A O 1
ATOM 2934 N N . THR A 1 362 ? 5.891 -16.696 3.507 1.00 80.12 362 THR A N 1
ATOM 2935 C CA . THR A 1 362 ? 4.667 -16.588 4.325 1.00 80.12 362 THR A CA 1
ATOM 2936 C C . THR A 1 362 ? 4.382 -17.892 5.066 1.00 80.12 362 THR A C 1
ATOM 2938 O O . THR A 1 362 ? 4.023 -17.854 6.242 1.00 80.12 362 THR A O 1
ATOM 2941 N N . ASP A 1 363 ? 4.559 -19.037 4.408 1.00 91.19 363 ASP A N 1
ATOM 2942 C CA . ASP A 1 363 ? 4.320 -20.353 5.001 1.00 91.19 363 ASP A CA 1
ATOM 2943 C C . ASP A 1 363 ? 5.347 -20.669 6.096 1.00 91.19 363 ASP A C 1
ATOM 2945 O O . ASP A 1 363 ? 4.970 -21.013 7.219 1.00 91.19 363 ASP A O 1
ATOM 2949 N N . VAL A 1 364 ? 6.637 -20.443 5.840 1.00 91.50 364 VAL A N 1
ATOM 2950 C CA . VAL A 1 364 ? 7.689 -20.592 6.858 1.00 91.50 364 VAL A CA 1
ATOM 2951 C C . VAL A 1 364 ? 7.457 -19.640 8.036 1.00 91.50 364 VAL A C 1
ATOM 2953 O O . VAL A 1 364 ? 7.449 -20.077 9.188 1.00 91.50 364 VAL A O 1
ATOM 2956 N N . GLU A 1 365 ? 7.188 -18.356 7.800 1.00 82.19 365 GLU A N 1
ATOM 2957 C CA . GLU A 1 365 ? 6.878 -17.404 8.873 1.00 82.19 365 GLU A CA 1
ATOM 2958 C C . GLU A 1 365 ? 5.643 -17.821 9.683 1.00 82.19 365 GLU A C 1
ATOM 2960 O O . GLU A 1 365 ? 5.649 -17.724 10.917 1.00 82.19 365 GLU A O 1
ATOM 2965 N N . ALA A 1 366 ? 4.599 -18.322 9.025 1.00 82.94 366 ALA A N 1
ATOM 2966 C CA . ALA A 1 366 ? 3.365 -18.727 9.678 1.00 82.94 366 ALA A CA 1
ATOM 2967 C C . ALA A 1 366 ? 3.528 -20.012 10.511 1.00 82.94 366 ALA A C 1
ATOM 2969 O O . ALA A 1 366 ? 3.028 -20.052 11.642 1.00 82.94 366 ALA A O 1
ATOM 2970 N N . TRP A 1 367 ? 4.234 -21.023 9.998 1.00 93.75 367 TRP A N 1
ATOM 2971 C CA . TRP A 1 367 ? 4.241 -22.383 10.551 1.00 93.75 367 TRP A CA 1
ATOM 2972 C C . TRP A 1 367 ? 5.512 -22.780 11.310 1.00 93.75 367 TRP A C 1
ATOM 2974 O O . TRP A 1 367 ? 5.410 -23.542 12.269 1.00 93.75 367 TRP A O 1
ATOM 2984 N N . GLU A 1 368 ? 6.693 -22.239 10.985 1.00 91.19 368 GLU A N 1
ATOM 2985 C CA . GLU A 1 368 ? 7.970 -22.647 11.610 1.00 91.19 368 GLU A CA 1
ATOM 2986 C C . GLU A 1 368 ? 7.971 -22.497 13.139 1.00 91.19 368 GLU A C 1
ATOM 2988 O O . GLU A 1 368 ? 8.634 -23.262 13.838 1.00 91.19 368 GLU A O 1
ATOM 2993 N N . LYS A 1 369 ? 7.191 -21.552 13.675 1.00 86.31 369 LYS A N 1
ATOM 2994 C CA . LYS A 1 369 ? 7.007 -21.334 15.119 1.00 86.31 369 LYS A CA 1
ATOM 2995 C C . LYS A 1 369 ? 6.361 -22.530 15.845 1.00 86.31 369 LYS A C 1
ATOM 2997 O O . LYS A 1 369 ? 6.577 -22.685 17.041 1.00 86.31 369 LYS A O 1
ATOM 3002 N N . HIS A 1 370 ? 5.584 -23.348 15.128 1.00 90.38 370 HIS A N 1
ATOM 3003 C CA . HIS A 1 370 ? 4.897 -24.541 15.640 1.00 90.38 370 HIS A CA 1
ATOM 3004 C C . HIS A 1 370 ? 5.737 -25.817 15.469 1.00 90.38 370 HIS A C 1
ATOM 3006 O O . HIS A 1 370 ? 5.507 -26.799 16.171 1.00 90.38 370 HIS A O 1
ATOM 3012 N N . VAL A 1 371 ? 6.729 -25.809 14.570 1.00 93.06 371 VAL A N 1
ATOM 3013 C CA . VAL A 1 371 ? 7.657 -26.936 14.377 1.00 93.06 371 VAL A CA 1
ATOM 3014 C C . VAL A 1 371 ? 8.538 -27.098 15.615 1.00 93.06 371 VAL A C 1
ATOM 3016 O O . VAL A 1 371 ? 9.181 -26.140 16.063 1.00 93.06 371 VAL A O 1
ATOM 3019 N N . ALA A 1 372 ? 8.559 -28.309 16.171 1.00 90.88 372 ALA A N 1
ATOM 3020 C CA . ALA A 1 372 ? 9.338 -28.647 17.355 1.00 90.88 372 ALA A CA 1
ATOM 3021 C C . ALA A 1 372 ? 10.852 -28.565 17.091 1.00 90.88 372 ALA A C 1
ATOM 3023 O O . ALA A 1 372 ? 11.319 -28.741 15.966 1.00 90.88 372 ALA A O 1
ATOM 3024 N N . VAL A 1 373 ? 11.645 -28.329 18.139 1.00 91.06 373 VAL A N 1
ATOM 3025 C CA . VAL A 1 373 ? 13.104 -28.519 18.058 1.00 91.06 373 VAL A CA 1
ATOM 3026 C C . VAL A 1 373 ? 13.387 -30.013 17.865 1.00 91.06 373 VAL A C 1
ATOM 3028 O O . VAL A 1 373 ? 12.770 -30.848 18.522 1.00 91.06 373 VAL A O 1
ATOM 3031 N N . GLY A 1 374 ? 14.272 -30.344 16.925 1.00 91.81 374 GLY A N 1
ATOM 3032 C CA . GLY A 1 374 ? 14.494 -31.700 16.416 1.00 91.81 374 GLY A CA 1
ATOM 3033 C C . GLY A 1 374 ? 13.549 -32.117 15.279 1.00 91.81 374 GLY A C 1
ATOM 3034 O O . GLY A 1 374 ? 13.874 -33.067 14.564 1.00 91.81 374 GLY A O 1
ATOM 3035 N N . GLY A 1 375 ? 12.434 -31.400 15.082 1.00 94.06 375 GLY A N 1
ATOM 3036 C CA . GLY A 1 375 ? 11.479 -31.611 13.991 1.00 94.06 375 GLY A CA 1
ATOM 3037 C C . GLY A 1 375 ? 12.018 -31.183 12.623 1.00 94.06 375 GLY A C 1
ATOM 3038 O O . GLY A 1 375 ? 13.033 -30.483 12.526 1.00 94.06 375 GLY A O 1
ATOM 3039 N N . VAL A 1 376 ? 11.337 -31.616 11.561 1.00 96.56 376 VAL A N 1
ATOM 3040 C CA . VAL A 1 376 ? 11.787 -31.467 10.168 1.00 96.56 376 VAL A CA 1
ATOM 3041 C C . VAL A 1 376 ? 10.892 -30.486 9.402 1.00 96.56 376 VAL A C 1
ATOM 3043 O O . VAL A 1 376 ? 9.669 -30.523 9.521 1.00 96.56 376 VAL A O 1
ATOM 3046 N N . VAL A 1 377 ? 11.499 -29.619 8.592 1.00 97.44 377 VAL A N 1
ATOM 3047 C CA . VAL A 1 377 ? 10.821 -28.802 7.576 1.00 97.44 377 VAL A CA 1
ATOM 3048 C C . VAL A 1 377 ? 11.291 -29.260 6.201 1.00 97.44 377 VAL A C 1
ATOM 3050 O O . VAL A 1 377 ? 12.490 -29.396 5.967 1.00 97.44 377 VAL A O 1
ATOM 3053 N N . VAL A 1 378 ? 10.347 -29.513 5.306 1.00 98.31 378 VAL A N 1
ATOM 3054 C CA . VAL A 1 378 ? 10.552 -30.133 4.000 1.00 98.31 378 VAL A CA 1
ATOM 3055 C C . VAL A 1 378 ? 9.991 -29.210 2.924 1.00 98.31 378 VAL A C 1
ATOM 3057 O O . VAL A 1 378 ? 8.905 -28.658 3.091 1.00 98.31 378 VAL A O 1
ATOM 3060 N N . PHE A 1 379 ? 10.723 -29.044 1.828 1.00 98.12 379 PHE A N 1
ATOM 3061 C CA . PHE A 1 379 ? 10.371 -28.142 0.729 1.00 98.12 379 PHE A CA 1
ATOM 3062 C C . PHE A 1 379 ? 10.398 -28.885 -0.601 1.00 98.12 379 PHE A C 1
ATOM 3064 O O . PHE A 1 379 ? 11.385 -29.570 -0.878 1.00 98.12 379 PHE A O 1
ATOM 3071 N N . ASP A 1 380 ? 9.366 -28.700 -1.421 1.00 96.19 380 ASP A N 1
ATOM 3072 C CA . ASP A 1 380 ? 9.359 -29.132 -2.820 1.00 96.19 380 ASP A CA 1
ATOM 3073 C C . ASP A 1 380 ? 10.028 -28.102 -3.764 1.00 96.19 380 ASP A C 1
ATOM 3075 O O . ASP A 1 380 ? 10.309 -26.969 -3.367 1.00 96.19 380 ASP A O 1
ATOM 3079 N N . ASP A 1 381 ? 10.368 -28.530 -4.989 1.00 92.94 381 ASP A N 1
ATOM 3080 C CA . ASP A 1 381 ? 11.093 -27.788 -6.041 1.00 92.94 381 ASP A CA 1
ATOM 3081 C C . ASP A 1 381 ? 12.342 -27.010 -5.547 1.00 92.94 381 ASP A C 1
ATOM 3083 O O . ASP A 1 381 ? 12.813 -26.040 -6.149 1.00 92.94 381 ASP A O 1
ATOM 3087 N N . ALA A 1 382 ? 12.946 -27.481 -4.456 1.00 90.12 382 ALA A N 1
ATOM 3088 C CA . ALA A 1 382 ? 13.995 -26.840 -3.667 1.00 90.12 382 ALA A CA 1
ATOM 3089 C C . ALA A 1 382 ? 15.340 -26.630 -4.390 1.00 90.12 382 ALA A C 1
ATOM 3091 O O . ALA A 1 382 ? 16.263 -26.036 -3.826 1.00 90.12 382 ALA A O 1
ATOM 3092 N N . ILE A 1 383 ? 15.458 -27.110 -5.629 1.00 88.06 383 ILE A N 1
ATOM 3093 C CA . ILE A 1 383 ? 16.665 -27.041 -6.458 1.00 88.06 383 ILE A CA 1
ATOM 3094 C C . ILE A 1 383 ? 1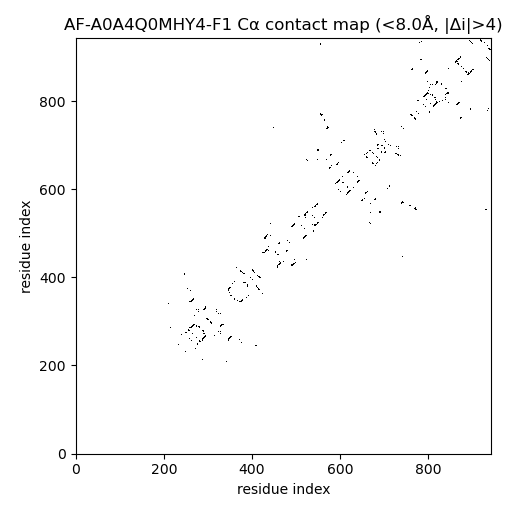6.645 -25.902 -7.494 1.00 88.06 383 ILE A C 1
ATOM 3096 O O . ILE A 1 383 ? 17.719 -25.478 -7.929 1.00 88.06 383 ILE A O 1
ATOM 3100 N N . ASP A 1 384 ? 15.481 -25.350 -7.875 1.00 86.81 384 ASP A N 1
ATOM 3101 C CA . ASP A 1 384 ? 15.434 -24.214 -8.811 1.00 86.81 384 ASP A CA 1
ATOM 3102 C C . ASP A 1 384 ? 15.626 -22.876 -8.078 1.00 86.81 384 ASP A C 1
ATOM 3104 O O . ASP A 1 384 ? 14.758 -22.358 -7.375 1.00 86.81 384 ASP A O 1
ATOM 3108 N N . ARG A 1 385 ? 16.792 -22.262 -8.294 1.00 84.88 385 ARG A N 1
ATOM 3109 C CA . ARG A 1 385 ? 17.181 -20.972 -7.700 1.00 84.88 385 ARG A CA 1
ATOM 3110 C C . ARG A 1 385 ? 16.365 -19.768 -8.186 1.00 84.88 385 ARG A C 1
ATOM 3112 O O . ARG A 1 385 ? 16.529 -18.677 -7.638 1.00 84.88 385 ARG A O 1
ATOM 3119 N N . LYS A 1 386 ? 15.505 -19.926 -9.199 1.00 79.75 386 LYS A N 1
ATOM 3120 C CA . LYS A 1 386 ? 14.633 -18.854 -9.717 1.00 79.75 386 LYS A CA 1
ATOM 3121 C C . LYS A 1 386 ? 13.376 -18.639 -8.869 1.00 79.75 386 LYS A C 1
ATOM 3123 O O . LYS A 1 386 ? 12.792 -17.557 -8.934 1.00 79.75 386 LYS A O 1
ATOM 3128 N N . ILE A 1 387 ? 12.964 -19.642 -8.095 1.00 86.06 387 ILE A N 1
ATOM 3129 C CA . ILE A 1 387 ? 11.706 -19.657 -7.334 1.00 86.06 387 ILE A CA 1
ATOM 3130 C C . ILE A 1 387 ? 11.946 -19.509 -5.818 1.00 86.06 387 ILE A C 1
ATOM 3132 O O . ILE A 1 387 ? 13.066 -19.259 -5.365 1.00 86.06 387 ILE A O 1
ATOM 3136 N N . GLY A 1 388 ? 10.874 -19.563 -5.025 1.00 85.19 388 GLY A N 1
ATOM 3137 C CA . GLY A 1 388 ? 10.897 -19.360 -3.573 1.00 85.19 388 GLY A CA 1
ATOM 3138 C C . GLY A 1 388 ? 11.694 -20.403 -2.773 1.00 85.19 388 GLY A C 1
ATOM 3139 O O . GLY A 1 388 ? 12.583 -19.988 -2.025 1.00 85.19 388 GLY A O 1
ATOM 3140 N N . PRO A 1 389 ? 11.425 -21.719 -2.919 1.00 93.75 389 PRO A N 1
ATOM 3141 C CA . PRO A 1 389 ? 11.968 -22.775 -2.057 1.00 93.75 389 PRO A CA 1
ATOM 3142 C C . PRO A 1 389 ? 13.484 -22.711 -1.833 1.00 93.75 389 PRO A C 1
ATOM 3144 O O . PRO A 1 389 ? 13.930 -22.534 -0.698 1.00 93.75 389 PRO A O 1
ATOM 3147 N N . ALA A 1 390 ? 14.278 -22.750 -2.908 1.00 90.31 390 ALA A N 1
ATOM 3148 C CA . ALA A 1 390 ? 15.742 -22.717 -2.839 1.00 90.31 390 ALA A CA 1
ATOM 3149 C C . ALA A 1 390 ? 16.279 -21.498 -2.062 1.00 90.31 390 ALA A C 1
ATOM 3151 O O . ALA A 1 390 ? 17.199 -21.615 -1.251 1.00 90.31 390 ALA A O 1
ATOM 3152 N N . ARG A 1 391 ? 15.671 -20.322 -2.273 1.00 86.38 391 ARG A N 1
ATOM 3153 C CA . ARG A 1 391 ? 16.082 -19.068 -1.624 1.00 86.38 391 ARG A CA 1
ATOM 3154 C C . ARG A 1 391 ? 15.766 -19.073 -0.130 1.00 86.38 391 ARG A C 1
ATOM 3156 O O . ARG A 1 391 ? 16.605 -18.639 0.654 1.00 86.38 391 ARG A O 1
ATOM 3163 N N . VAL A 1 392 ? 14.598 -19.586 0.260 1.00 88.44 392 VAL A N 1
ATOM 3164 C CA . VAL A 1 392 ? 14.184 -19.690 1.671 1.00 88.44 392 VAL A CA 1
ATOM 3165 C C . VAL A 1 392 ? 15.037 -20.711 2.427 1.00 88.44 392 VAL A C 1
ATOM 3167 O O . VAL A 1 392 ? 15.429 -20.460 3.566 1.00 88.44 392 VAL A O 1
ATOM 3170 N N . ILE A 1 393 ? 15.420 -21.814 1.782 1.00 93.50 393 ILE A N 1
ATOM 3171 C CA . ILE A 1 393 ? 16.345 -22.805 2.349 1.00 93.50 393 ILE A CA 1
ATOM 3172 C C . ILE A 1 393 ? 17.716 -22.193 2.650 1.00 93.50 393 ILE A C 1
ATOM 3174 O O . ILE A 1 393 ? 18.199 -22.330 3.774 1.00 93.50 393 ILE A O 1
ATOM 3178 N N . ASP A 1 394 ? 18.330 -21.497 1.686 1.00 86.69 394 ASP A N 1
ATOM 3179 C CA . ASP A 1 394 ? 19.643 -20.861 1.880 1.00 86.69 394 ASP A CA 1
ATOM 3180 C C . ASP A 1 394 ? 19.615 -19.876 3.073 1.00 86.69 394 ASP A C 1
ATOM 3182 O O . ASP A 1 394 ? 20.576 -19.775 3.836 1.00 86.69 394 ASP A O 1
ATOM 3186 N N . GLN A 1 395 ? 18.478 -19.210 3.301 1.00 80.88 395 GLN A N 1
ATOM 3187 C CA . GLN A 1 395 ? 18.266 -18.269 4.406 1.00 80.88 395 GLN A CA 1
ATOM 3188 C C . GLN A 1 395 ? 18.025 -18.960 5.762 1.00 80.88 395 GLN A C 1
ATOM 3190 O O . GLN A 1 395 ? 18.523 -18.492 6.789 1.00 80.88 395 GLN A O 1
ATOM 3195 N N . LEU A 1 396 ? 17.301 -20.085 5.792 1.00 88.25 396 LEU A N 1
ATOM 3196 C CA . LEU A 1 396 ? 17.114 -20.894 7.005 1.00 88.25 396 LEU A CA 1
ATOM 3197 C C . LEU A 1 396 ? 18.422 -21.550 7.467 1.00 88.25 396 LEU A C 1
ATOM 3199 O O . LEU A 1 396 ? 18.679 -21.612 8.671 1.00 88.25 396 LEU A O 1
ATOM 3203 N N . LEU A 1 397 ? 19.270 -21.967 6.523 1.00 89.94 397 LEU A N 1
ATOM 3204 C CA . LEU A 1 397 ? 20.620 -22.463 6.797 1.00 89.94 397 LEU A CA 1
ATOM 3205 C C . LEU A 1 397 ? 21.536 -21.336 7.303 1.00 89.94 397 LEU A C 1
ATOM 3207 O O . LEU A 1 397 ? 22.162 -21.480 8.352 1.00 89.94 397 LEU A O 1
ATOM 3211 N N . ALA A 1 398 ? 21.547 -20.176 6.634 1.00 79.31 398 ALA A N 1
ATOM 3212 C CA . ALA A 1 398 ? 22.309 -19.001 7.077 1.00 79.31 398 ALA A CA 1
ATOM 3213 C C . ALA A 1 398 ? 21.877 -18.473 8.462 1.00 79.31 398 ALA A C 1
ATOM 3215 O O . ALA A 1 398 ? 22.669 -17.847 9.161 1.00 79.31 398 ALA A O 1
ATOM 3216 N N . SER A 1 399 ? 20.643 -18.760 8.896 1.00 80.75 399 SER A N 1
ATOM 3217 C CA . SER A 1 399 ? 20.157 -18.460 10.248 1.00 80.75 399 SER A CA 1
ATOM 3218 C C . SER A 1 399 ? 20.817 -19.310 11.349 1.00 80.75 399 SER A C 1
ATOM 3220 O O . SER A 1 399 ? 20.595 -19.005 12.521 1.00 80.75 399 SER A O 1
ATOM 3222 N N . GLY A 1 400 ? 21.530 -20.399 11.031 1.00 85.06 400 GLY A N 1
ATOM 3223 C CA . GLY A 1 400 ? 22.150 -21.304 12.016 1.00 85.06 400 GLY A CA 1
ATOM 3224 C C . GLY A 1 400 ? 21.167 -22.080 12.911 1.00 85.06 400 GLY A C 1
ATOM 3225 O O . GLY A 1 400 ? 21.582 -22.814 13.802 1.00 85.06 400 GLY A O 1
ATOM 3226 N N . ARG A 1 401 ? 19.854 -21.926 12.689 1.00 86.56 401 ARG A N 1
ATOM 3227 C CA . ARG A 1 401 ? 18.781 -22.632 13.417 1.00 86.56 401 ARG A CA 1
ATOM 3228 C C . ARG A 1 401 ? 18.308 -23.894 12.698 1.00 86.56 401 ARG A C 1
ATOM 3230 O O . ARG A 1 401 ? 17.472 -24.612 13.244 1.00 86.56 401 ARG A O 1
ATOM 3237 N N . PHE A 1 402 ? 18.812 -24.142 11.491 1.00 95.06 402 PHE A N 1
ATOM 3238 C CA . PHE A 1 402 ? 18.486 -25.297 10.666 1.00 95.06 402 PHE A CA 1
ATOM 3239 C C . PHE A 1 402 ? 19.753 -25.891 10.061 1.00 95.06 402 PHE A C 1
ATOM 3241 O O . PHE A 1 402 ? 20.641 -25.158 9.630 1.00 95.06 402 PHE A O 1
ATOM 3248 N N . GLU A 1 403 ? 19.790 -27.214 9.978 1.00 96.88 403 GLU A N 1
ATOM 3249 C CA . GLU A 1 403 ? 20.751 -27.979 9.181 1.00 96.88 403 GLU A CA 1
ATOM 3250 C C . GLU A 1 403 ? 20.018 -28.673 8.027 1.00 96.88 403 GLU A C 1
ATOM 3252 O O . GLU A 1 403 ? 18.837 -29.002 8.152 1.00 96.88 403 GLU A O 1
ATOM 3257 N N . ARG A 1 404 ? 20.702 -28.923 6.906 1.00 97.69 404 ARG A N 1
ATOM 3258 C CA . ARG A 1 404 ? 20.175 -29.778 5.835 1.00 97.69 404 ARG A CA 1
ATOM 3259 C C . ARG A 1 404 ? 20.520 -31.223 6.167 1.00 97.69 404 ARG A C 1
ATOM 3261 O O . ARG A 1 404 ? 21.699 -31.553 6.221 1.00 97.69 404 ARG A O 1
ATOM 3268 N N . ILE A 1 405 ? 19.502 -32.058 6.366 1.00 97.56 405 ILE A N 1
ATOM 3269 C CA . ILE A 1 405 ? 19.689 -33.481 6.684 1.00 97.56 405 ILE A CA 1
ATOM 3270 C C . ILE A 1 405 ? 19.629 -34.372 5.443 1.00 97.56 405 ILE A C 1
ATOM 3272 O O . ILE A 1 405 ? 20.292 -35.402 5.416 1.00 97.56 405 ILE A O 1
ATOM 3276 N N . GLU A 1 406 ? 18.880 -33.978 4.408 1.00 97.44 406 GLU A N 1
ATOM 3277 C CA . GLU A 1 406 ? 18.795 -34.739 3.159 1.00 97.44 406 GLU A CA 1
ATOM 3278 C C . GLU A 1 406 ? 18.346 -33.866 1.973 1.00 97.44 406 GLU A C 1
ATOM 3280 O O . GLU A 1 406 ? 17.662 -32.853 2.146 1.00 97.44 406 GLU A O 1
ATOM 3285 N N . THR A 1 407 ? 18.702 -34.298 0.762 1.00 97.44 407 THR A N 1
ATOM 3286 C CA . THR A 1 407 ? 18.093 -33.874 -0.506 1.00 97.44 407 THR A CA 1
ATOM 3287 C C . THR A 1 407 ? 17.760 -35.133 -1.305 1.00 97.44 407 THR A C 1
ATOM 3289 O O . THR A 1 407 ? 18.648 -35.959 -1.511 1.00 97.44 407 THR A O 1
ATOM 3292 N N . VAL A 1 408 ? 16.524 -35.266 -1.787 1.00 97.31 408 VAL A N 1
ATOM 3293 C CA . VAL A 1 408 ? 16.095 -36.358 -2.677 1.00 97.31 408 VAL A CA 1
ATOM 3294 C C . VAL A 1 408 ? 15.433 -35.734 -3.895 1.00 97.31 408 VAL A C 1
ATOM 3296 O O . VAL A 1 408 ? 14.408 -35.074 -3.759 1.00 97.31 408 VAL A O 1
ATOM 3299 N N . ASN A 1 409 ? 16.034 -35.916 -5.074 1.00 96.25 409 ASN A N 1
ATOM 3300 C CA . ASN A 1 409 ? 15.614 -35.286 -6.329 1.00 96.25 409 ASN A CA 1
ATOM 3301 C C . ASN A 1 409 ? 15.385 -33.765 -6.161 1.00 96.25 409 ASN A C 1
ATOM 3303 O O . ASN A 1 409 ? 16.368 -33.035 -6.006 1.00 96.25 409 ASN A O 1
ATOM 3307 N N . LYS A 1 410 ? 14.134 -33.276 -6.179 1.00 95.19 410 LYS A N 1
ATOM 3308 C CA . LYS A 1 410 ? 13.811 -31.850 -5.989 1.00 95.19 410 LYS A CA 1
ATOM 3309 C C . LYS A 1 410 ? 13.377 -31.481 -4.566 1.00 95.19 410 LYS A C 1
ATOM 3311 O O . LYS A 1 410 ? 13.218 -30.295 -4.297 1.00 95.19 410 LYS A O 1
ATOM 3316 N N . ILE A 1 411 ? 13.233 -32.448 -3.657 1.00 97.81 411 ILE A N 1
ATOM 3317 C CA . ILE A 1 411 ? 12.834 -32.217 -2.262 1.00 97.81 411 ILE A CA 1
ATOM 3318 C C . ILE A 1 411 ? 14.059 -32.045 -1.351 1.00 97.81 411 ILE A C 1
ATOM 3320 O O . ILE A 1 411 ? 15.021 -32.815 -1.417 1.00 97.81 411 ILE A O 1
ATOM 3324 N N . VAL A 1 412 ? 14.016 -31.053 -0.455 1.00 98.25 412 VAL A N 1
ATOM 3325 C CA . VAL A 1 412 ? 15.049 -30.807 0.573 1.00 98.25 412 VAL A CA 1
ATOM 3326 C C . VAL A 1 412 ? 14.456 -30.892 1.977 1.00 98.25 412 VAL A C 1
ATOM 3328 O O . VAL A 1 412 ? 13.444 -30.256 2.270 1.00 98.25 412 VAL A O 1
ATOM 3331 N N . PHE A 1 413 ? 15.142 -31.621 2.859 1.00 98.31 413 PHE A N 1
ATOM 3332 C CA . PHE A 1 413 ? 14.775 -31.844 4.257 1.00 98.31 413 PHE A CA 1
ATOM 3333 C C . PHE A 1 413 ? 15.725 -31.068 5.184 1.00 98.31 413 PHE A C 1
ATOM 3335 O O . PHE A 1 413 ? 16.947 -31.263 5.149 1.00 98.31 413 PHE A O 1
ATOM 3342 N N . LEU A 1 414 ? 15.173 -30.200 6.036 1.00 97.94 414 LEU A N 1
ATOM 3343 C CA . LEU A 1 414 ? 15.903 -29.410 7.031 1.00 97.94 414 LEU A CA 1
ATOM 3344 C C . LEU A 1 414 ? 15.491 -29.797 8.458 1.00 97.94 414 LEU A C 1
ATOM 3346 O O . LEU A 1 414 ? 14.302 -29.780 8.771 1.00 97.94 414 LEU A O 1
ATOM 3350 N N . ARG A 1 415 ? 16.442 -30.063 9.361 1.00 96.75 415 ARG A N 1
ATOM 3351 C CA . ARG A 1 415 ? 16.147 -30.274 10.792 1.00 96.75 415 ARG A CA 1
ATOM 3352 C C . ARG A 1 415 ? 16.261 -28.964 11.562 1.00 96.75 415 ARG A C 1
ATOM 3354 O O . ARG A 1 415 ? 17.227 -28.223 11.392 1.00 96.75 415 ARG A O 1
ATOM 3361 N N . LYS A 1 416 ? 15.291 -28.686 12.436 1.00 94.25 416 LYS A N 1
ATOM 3362 C CA . LYS A 1 416 ? 15.276 -27.506 13.310 1.00 94.25 416 LYS A CA 1
ATOM 3363 C C . LYS A 1 416 ? 16.142 -27.733 14.552 1.00 94.25 416 LYS A C 1
ATOM 3365 O O . LYS A 1 416 ? 15.792 -28.536 15.413 1.00 94.25 416 LYS A O 1
ATOM 3370 N N . LEU A 1 417 ? 17.238 -26.991 14.673 1.00 92.25 417 LEU A N 1
ATOM 3371 C CA . LEU A 1 417 ? 18.229 -27.131 15.747 1.00 92.25 417 LEU A CA 1
ATOM 3372 C C . LEU A 1 417 ? 17.868 -26.373 17.029 1.00 92.25 417 LEU A C 1
ATOM 3374 O O . LEU A 1 417 ? 18.244 -26.799 18.118 1.00 92.25 417 LEU A O 1
ATOM 3378 N N . SER A 1 418 ? 17.154 -25.247 16.931 1.00 84.12 418 SER A N 1
ATOM 3379 C CA . SER A 1 418 ? 16.868 -24.407 18.100 1.00 84.12 418 SER A CA 1
ATOM 3380 C C . SER A 1 418 ? 15.567 -23.607 17.999 1.00 84.12 418 SER A C 1
ATOM 3382 O O . SER A 1 418 ? 15.083 -23.248 16.921 1.00 84.12 418 SER A O 1
ATOM 3384 N N . ALA A 1 419 ? 15.002 -23.305 19.169 1.00 67.00 419 ALA A N 1
ATOM 3385 C CA . ALA A 1 419 ? 14.002 -22.262 19.343 1.00 67.00 419 ALA A CA 1
ATOM 3386 C C . ALA A 1 419 ? 14.719 -20.986 19.807 1.00 67.00 419 ALA A C 1
ATOM 3388 O O . ALA A 1 419 ? 15.474 -21.015 20.775 1.00 67.00 419 ALA A O 1
ATOM 3389 N N . GLY A 1 420 ? 14.488 -19.872 19.118 1.00 53.97 420 GLY A N 1
ATOM 3390 C CA . GLY A 1 420 ? 15.122 -18.592 19.421 1.00 53.97 420 GLY A CA 1
ATOM 3391 C C . GLY A 1 420 ? 14.351 -17.425 18.801 1.00 53.97 420 GLY A C 1
ATOM 3392 O O . GLY A 1 420 ? 13.497 -17.653 17.937 1.00 53.97 420 GLY A O 1
ATOM 3393 N N . PRO A 1 421 ? 14.615 -16.182 19.239 1.00 45.72 421 PRO A N 1
ATOM 3394 C CA . PRO A 1 421 ? 13.983 -15.000 18.666 1.00 45.72 421 PRO A CA 1
ATOM 3395 C C . PRO A 1 421 ? 14.327 -14.884 17.177 1.00 45.72 421 PRO A C 1
ATOM 3397 O O . PRO A 1 421 ? 15.479 -15.036 16.772 1.00 45.72 421 PRO A O 1
ATOM 3400 N N . ARG A 1 422 ? 13.313 -14.624 16.350 1.00 47.50 422 ARG A N 1
ATOM 3401 C CA . ARG A 1 422 ? 13.487 -14.466 14.905 1.00 47.50 422 ARG A CA 1
ATOM 3402 C C . ARG A 1 422 ? 14.089 -13.097 14.588 1.00 47.50 422 ARG A C 1
ATOM 3404 O O . ARG A 1 422 ? 13.416 -12.088 14.777 1.00 47.50 422 ARG A O 1
ATOM 3411 N N . SER A 1 423 ? 15.261 -13.091 13.965 1.00 38.72 423 SER A N 1
ATOM 3412 C CA . SER A 1 423 ? 15.492 -12.195 12.827 1.00 38.72 423 SER A CA 1
ATOM 3413 C C . SER A 1 423 ? 14.913 -12.900 11.596 1.00 38.72 423 SER A C 1
ATOM 3415 O O . SER A 1 423 ? 15.494 -13.901 11.168 1.00 38.72 423 SER A O 1
ATOM 3417 N N . PRO A 1 424 ? 13.745 -12.496 11.067 1.00 45.47 424 PRO A N 1
ATOM 3418 C CA . PRO A 1 424 ? 13.229 -13.080 9.837 1.00 45.47 424 PRO A CA 1
ATOM 3419 C C . PRO A 1 424 ? 14.083 -12.677 8.634 1.00 45.47 424 PRO A C 1
ATOM 3421 O O . PRO A 1 424 ? 14.891 -11.746 8.674 1.00 45.47 424 PRO A O 1
ATOM 3424 N N . VAL A 1 425 ? 13.881 -13.404 7.541 1.00 44.28 425 VAL A N 1
ATOM 3425 C CA . VAL A 1 425 ? 14.518 -13.136 6.254 1.00 44.28 425 VAL A CA 1
ATOM 3426 C C . VAL A 1 425 ? 14.232 -11.703 5.815 1.00 44.28 425 VAL A C 1
ATOM 3428 O O . VAL A 1 425 ? 13.081 -11.286 5.764 1.00 44.28 425 VAL A O 1
ATOM 3431 N N . GLY A 1 426 ? 15.273 -10.948 5.459 1.00 56.75 426 GLY A N 1
ATOM 3432 C CA . GLY A 1 426 ? 15.097 -9.581 4.964 1.00 56.75 426 GLY A CA 1
ATOM 3433 C 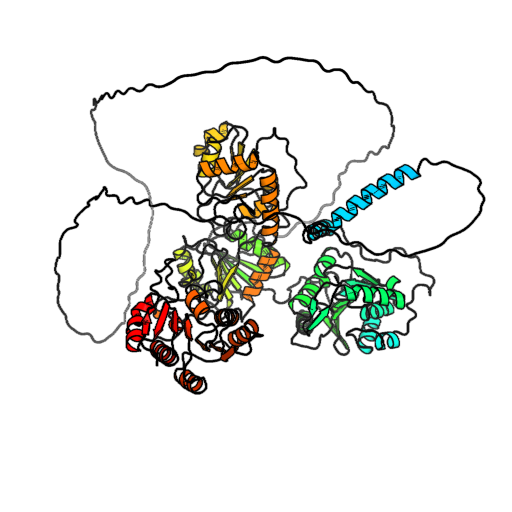C . GLY A 1 426 ? 14.551 -8.600 6.007 1.00 56.75 426 GLY A C 1
ATOM 3434 O O . GLY A 1 426 ? 14.070 -7.530 5.623 1.00 56.75 426 GLY A O 1
ATOM 3435 N N . ALA A 1 427 ? 14.638 -8.935 7.304 1.00 71.88 427 ALA A N 1
ATOM 3436 C CA . ALA A 1 427 ? 14.472 -7.985 8.398 1.00 71.88 427 ALA A CA 1
ATOM 3437 C C . ALA A 1 427 ? 15.288 -6.714 8.116 1.00 71.88 427 ALA A C 1
ATOM 3439 O O . ALA A 1 427 ? 16.444 -6.791 7.709 1.00 71.88 427 ALA A O 1
ATOM 3440 N N . LYS A 1 428 ? 14.669 -5.546 8.315 1.00 83.50 428 LYS A N 1
ATOM 3441 C CA . LYS A 1 428 ? 15.251 -4.243 7.964 1.00 83.50 428 LYS A CA 1
ATOM 3442 C C . LYS A 1 428 ? 15.415 -3.391 9.205 1.00 83.50 428 LYS A C 1
ATOM 3444 O O . LYS A 1 428 ? 14.512 -3.353 10.040 1.00 83.50 428 LYS A O 1
ATOM 3449 N N . ARG A 1 429 ? 16.520 -2.664 9.288 1.00 92.50 429 ARG A N 1
ATOM 3450 C CA . ARG A 1 429 ? 16.767 -1.584 10.241 1.00 92.50 429 ARG A CA 1
ATOM 3451 C C . ARG A 1 429 ? 16.217 -0.296 9.633 1.00 92.50 429 ARG A C 1
ATOM 3453 O O . ARG A 1 429 ? 16.740 0.207 8.641 1.00 92.50 429 ARG A O 1
ATOM 3460 N N . ILE A 1 430 ? 15.132 0.207 10.212 1.00 96.31 430 ILE A N 1
ATOM 3461 C CA . ILE A 1 430 ? 14.367 1.355 9.722 1.00 96.31 430 ILE A CA 1
ATOM 3462 C C . ILE A 1 430 ? 14.541 2.525 10.695 1.00 96.31 430 ILE A C 1
ATOM 3464 O O . ILE A 1 430 ? 14.163 2.421 11.863 1.00 96.31 430 ILE A O 1
ATOM 3468 N N . LEU A 1 431 ? 15.078 3.644 10.207 1.00 97.12 431 LEU A N 1
ATOM 3469 C CA . LEU A 1 431 ? 15.266 4.867 10.987 1.00 97.12 431 LEU A CA 1
ATOM 3470 C C . LEU A 1 431 ? 14.201 5.915 10.648 1.00 97.12 431 LEU A C 1
ATOM 3472 O O . LEU A 1 431 ? 13.981 6.226 9.478 1.00 97.12 431 LEU A O 1
ATOM 3476 N N . VAL A 1 432 ? 13.578 6.514 11.664 1.00 95.62 432 VAL A N 1
ATOM 3477 C CA . VAL A 1 432 ? 12.595 7.597 11.501 1.00 95.62 432 VAL A CA 1
ATOM 3478 C C . VAL A 1 432 ? 13.103 8.872 12.190 1.00 95.62 432 VAL A C 1
ATOM 3480 O O . VAL A 1 432 ? 12.940 9.022 13.403 1.00 95.62 432 VAL A O 1
ATOM 3483 N N . PRO A 1 433 ? 13.728 9.821 11.467 1.00 94.06 433 PRO A N 1
ATOM 3484 C CA . PRO A 1 433 ? 14.139 11.092 12.055 1.00 94.06 433 PRO A CA 1
ATOM 3485 C C . PRO A 1 433 ? 12.919 11.921 12.470 1.00 94.06 433 PRO A C 1
ATOM 3487 O O . PRO A 1 433 ? 11.968 12.091 11.710 1.00 94.06 433 PRO A O 1
ATOM 3490 N N . CYS A 1 434 ? 12.956 12.493 13.665 1.00 91.00 434 CYS A N 1
ATOM 3491 C CA . CYS A 1 434 ? 11.930 13.369 14.214 1.00 91.00 434 CYS A CA 1
ATOM 3492 C C . CYS A 1 434 ? 12.576 14.570 14.918 1.00 91.00 434 CYS A C 1
ATOM 3494 O O . CYS A 1 434 ? 13.763 14.577 15.230 1.00 91.00 434 CYS A O 1
ATOM 3496 N N . LYS A 1 435 ? 11.794 15.623 15.158 1.00 87.75 435 LYS A N 1
ATOM 3497 C CA . LYS A 1 435 ? 12.274 16.806 15.891 1.00 87.75 435 LYS A CA 1
ATOM 3498 C C . LYS A 1 435 ? 12.422 16.435 17.362 1.00 87.75 435 LYS A C 1
ATOM 3500 O O . LYS A 1 435 ? 13.519 16.377 17.886 1.00 87.75 435 LYS A O 1
ATOM 3505 N N . HIS A 1 436 ? 11.303 16.051 17.950 1.00 82.81 436 HIS A N 1
ATOM 3506 C CA . HIS A 1 436 ? 11.156 15.375 19.227 1.00 82.81 436 HIS A CA 1
ATOM 3507 C C . HIS A 1 436 ? 10.000 14.386 19.066 1.00 82.81 436 HIS A C 1
ATOM 3509 O O . HIS A 1 436 ? 9.105 14.616 18.240 1.00 82.81 436 HIS A O 1
ATOM 3515 N N . LEU A 1 437 ? 10.024 13.274 19.798 1.00 77.00 437 LEU A N 1
ATOM 3516 C CA . LEU A 1 437 ? 8.976 12.264 19.671 1.00 77.00 437 LEU A CA 1
ATOM 3517 C C . LEU A 1 437 ? 7.663 12.770 20.296 1.00 77.00 437 LEU A C 1
ATOM 3519 O O . LEU A 1 437 ? 7.650 13.289 21.410 1.00 77.00 437 LEU A O 1
ATOM 3523 N N . THR A 1 438 ? 6.543 12.609 19.586 1.00 70.12 438 THR A N 1
ATOM 3524 C CA . THR A 1 438 ? 5.203 12.981 20.068 1.00 70.12 438 THR A CA 1
ATOM 3525 C C . THR A 1 438 ? 4.194 11.887 19.746 1.00 70.12 438 THR A C 1
ATOM 3527 O O . THR A 1 438 ? 4.040 11.542 18.575 1.00 70.12 438 THR A O 1
ATOM 3530 N N . GLY A 1 439 ? 3.422 11.431 20.737 1.00 62.69 439 GLY A N 1
ATOM 3531 C CA . GLY A 1 439 ? 2.320 10.466 20.577 1.00 62.69 439 GLY A CA 1
ATOM 3532 C C . GLY A 1 439 ? 1.077 11.048 19.887 1.00 62.69 439 GLY A C 1
ATOM 3533 O O . GLY A 1 439 ? -0.050 10.787 20.293 1.00 62.69 439 GLY A O 1
ATOM 3534 N N . SER A 1 440 ? 1.262 11.922 18.896 1.00 62.62 440 SER A N 1
ATOM 3535 C CA . SER A 1 440 ? 0.182 12.532 18.121 1.00 62.62 440 SER A CA 1
ATOM 3536 C C . SER A 1 440 ? 0.653 12.965 16.728 1.00 62.62 440 SER A C 1
ATOM 3538 O O . SER A 1 440 ? 1.848 13.024 16.425 1.00 62.62 440 SER A O 1
ATOM 3540 N N . GLY A 1 441 ? -0.307 13.278 15.857 1.00 67.19 441 GLY A N 1
ATOM 3541 C CA . GLY A 1 441 ? -0.036 13.785 14.514 1.00 67.19 441 GLY A CA 1
ATOM 3542 C C . GLY A 1 441 ? 0.669 12.768 13.611 1.00 67.19 441 GLY A C 1
ATOM 3543 O O . GLY A 1 441 ? 0.318 11.591 13.578 1.00 67.19 441 GLY A O 1
ATOM 3544 N N . GLY A 1 442 ? 1.641 13.241 12.826 1.00 71.56 442 GLY A N 1
ATOM 3545 C CA . GLY A 1 442 ? 2.267 12.449 11.762 1.00 71.56 442 GLY A CA 1
ATOM 3546 C C . GLY A 1 442 ? 3.157 11.296 12.237 1.00 71.56 442 GLY A C 1
ATOM 3547 O O . GLY A 1 442 ? 3.356 10.364 11.465 1.00 71.56 442 GLY A O 1
ATOM 3548 N N . LEU A 1 443 ? 3.668 11.332 13.474 1.00 81.12 443 LEU A N 1
ATOM 3549 C CA . LEU A 1 443 ? 4.590 10.311 13.994 1.00 81.12 443 LEU A CA 1
ATOM 3550 C C . LEU A 1 443 ? 3.868 9.025 14.429 1.00 81.12 443 LEU A C 1
ATOM 3552 O O . LEU A 1 443 ? 4.396 7.942 14.208 1.00 81.12 443 LEU A O 1
ATOM 3556 N N . LEU A 1 444 ? 2.616 9.113 14.898 1.00 80.06 444 LEU A N 1
ATOM 3557 C CA . LEU A 1 444 ? 1.795 7.943 15.260 1.00 80.06 444 LEU A CA 1
ATOM 3558 C C . LEU A 1 444 ? 1.611 6.955 14.085 1.00 80.06 444 LEU A C 1
ATOM 3560 O O . LEU A 1 444 ? 1.455 5.755 14.292 1.00 80.06 444 LEU A O 1
ATOM 3564 N N . ARG A 1 445 ? 1.687 7.431 12.830 1.00 86.12 445 ARG A N 1
ATOM 3565 C CA . ARG A 1 445 ? 1.725 6.559 11.640 1.00 86.12 445 ARG A CA 1
ATOM 3566 C C . ARG A 1 445 ? 2.954 5.651 11.623 1.00 86.12 445 ARG A C 1
ATOM 3568 O O . ARG A 1 445 ? 2.826 4.502 11.219 1.00 86.12 445 ARG A O 1
ATOM 3575 N N . PHE A 1 446 ? 4.113 6.159 12.026 1.00 90.06 446 PHE A N 1
ATOM 3576 C CA . PHE A 1 446 ? 5.366 5.406 12.049 1.00 90.06 446 PHE A CA 1
ATOM 3577 C C . PHE A 1 446 ? 5.425 4.456 13.246 1.00 90.06 446 PHE A C 1
ATOM 3579 O O . PHE A 1 446 ? 5.994 3.381 13.128 1.00 90.06 446 PHE A O 1
ATOM 3586 N N . GLU A 1 447 ? 4.738 4.782 14.342 1.00 87.19 447 GLU A N 1
ATOM 3587 C CA . GLU A 1 447 ? 4.548 3.878 15.480 1.00 87.19 447 GLU A CA 1
ATOM 3588 C C . GLU A 1 447 ? 3.617 2.705 15.122 1.00 87.19 447 GLU A C 1
ATOM 3590 O O . GLU A 1 447 ? 3.997 1.545 15.274 1.00 87.19 447 GLU A O 1
ATOM 3595 N N . ARG A 1 448 ? 2.439 2.982 14.538 1.00 88.62 448 ARG A N 1
ATOM 3596 C CA . ARG A 1 448 ? 1.513 1.944 14.041 1.00 88.62 448 ARG A CA 1
ATOM 3597 C C . ARG A 1 448 ? 2.135 1.100 12.914 1.00 88.62 448 ARG A C 1
ATOM 3599 O O . ARG A 1 448 ? 1.982 -0.121 12.917 1.00 88.62 448 ARG A O 1
ATOM 3606 N N . PHE A 1 449 ? 2.890 1.719 11.998 1.00 91.88 449 PHE A N 1
ATOM 3607 C CA . PHE A 1 449 ? 3.729 1.004 11.025 1.00 91.88 449 PHE A CA 1
ATOM 3608 C C . PHE A 1 449 ? 4.770 0.129 11.732 1.00 91.88 449 PHE A C 1
ATOM 3610 O O . PHE A 1 449 ? 4.874 -1.049 11.414 1.00 91.88 449 PHE A O 1
ATOM 3617 N N . GLY A 1 450 ? 5.488 0.672 12.719 1.00 91.31 450 GLY A N 1
ATOM 3618 C CA . GLY A 1 450 ? 6.497 -0.036 13.502 1.00 91.31 450 GLY A CA 1
ATOM 3619 C C . GLY A 1 450 ? 5.943 -1.290 14.168 1.00 91.31 450 GLY A C 1
ATOM 3620 O O . GLY A 1 450 ? 6.554 -2.345 14.049 1.00 91.31 450 GLY A O 1
ATOM 3621 N N . ARG A 1 451 ? 4.750 -1.228 14.777 1.00 88.19 451 ARG A N 1
ATOM 3622 C CA . ARG A 1 451 ? 4.089 -2.397 15.393 1.00 88.19 451 ARG A CA 1
ATOM 3623 C C . ARG A 1 451 ? 3.826 -3.509 14.373 1.00 88.19 451 ARG A C 1
ATOM 3625 O O . ARG A 1 451 ? 4.143 -4.671 14.621 1.00 88.19 451 ARG A O 1
ATOM 3632 N N . ALA A 1 452 ? 3.295 -3.153 13.204 1.00 88.31 452 ALA A N 1
ATOM 3633 C CA . ALA A 1 452 ? 2.987 -4.104 12.135 1.00 88.31 452 ALA A CA 1
ATOM 3634 C C . ALA A 1 452 ? 4.223 -4.540 11.308 1.00 88.31 452 ALA A C 1
ATOM 3636 O O . ALA A 1 452 ? 4.209 -5.605 10.693 1.00 88.31 452 ALA A O 1
ATOM 3637 N N . ALA A 1 453 ? 5.315 -3.775 11.319 1.00 88.00 453 ALA A N 1
ATOM 3638 C CA . ALA A 1 453 ? 6.609 -4.169 10.758 1.00 88.00 453 ALA A CA 1
ATOM 3639 C C . ALA A 1 453 ? 7.407 -5.061 11.731 1.00 88.00 453 ALA A C 1
ATOM 3641 O O . ALA A 1 453 ? 8.089 -5.988 11.300 1.00 88.00 453 ALA A O 1
ATOM 3642 N N . ARG A 1 454 ? 7.253 -4.857 13.046 1.00 84.75 454 ARG A N 1
ATOM 3643 C CA . ARG A 1 454 ? 7.840 -5.676 14.119 1.00 84.75 454 ARG A CA 1
ATOM 3644 C C . ARG A 1 454 ? 7.254 -7.088 14.166 1.00 84.75 454 ARG A C 1
ATOM 3646 O O . ARG A 1 454 ? 7.977 -8.023 14.496 1.00 84.75 454 ARG A O 1
ATOM 3653 N N . SER A 1 455 ? 5.989 -7.287 13.779 1.00 75.31 455 SER A N 1
ATOM 3654 C CA . SER A 1 455 ? 5.421 -8.640 13.611 1.00 75.31 455 SER A CA 1
ATOM 3655 C C . SER A 1 455 ? 6.016 -9.403 12.416 1.00 75.31 455 SER A C 1
ATOM 3657 O O . SER A 1 455 ? 6.067 -10.629 12.448 1.00 75.31 455 SER A O 1
ATOM 3659 N N . ARG A 1 456 ? 6.542 -8.672 11.423 1.00 70.88 456 ARG A N 1
ATOM 3660 C CA . ARG A 1 456 ? 7.407 -9.147 10.323 1.00 70.88 456 ARG A CA 1
ATOM 3661 C C . ARG A 1 456 ? 8.905 -9.022 10.668 1.00 70.88 456 ARG A C 1
ATOM 3663 O O . ARG A 1 456 ? 9.757 -9.091 9.795 1.00 70.88 456 ARG A O 1
ATOM 3670 N N . GLY A 1 457 ? 9.231 -8.787 11.943 1.00 74.75 457 GLY A N 1
ATOM 3671 C CA . GLY A 1 457 ? 10.584 -8.696 12.502 1.00 74.75 457 GLY A CA 1
ATOM 3672 C C . GLY A 1 457 ? 11.526 -7.644 11.906 1.00 74.75 457 GLY A C 1
ATOM 3673 O O . GLY A 1 457 ? 12.731 -7.745 12.120 1.00 74.75 457 GLY A O 1
ATOM 3674 N N . HIS A 1 458 ? 11.024 -6.618 11.213 1.00 85.69 458 HIS A N 1
ATOM 3675 C CA . HIS A 1 458 ? 11.827 -5.421 10.941 1.00 85.69 458 HIS A CA 1
ATOM 3676 C C . HIS A 1 458 ? 11.985 -4.601 12.236 1.00 85.69 458 HIS A C 1
ATOM 3678 O O . HIS A 1 458 ? 11.071 -4.535 13.062 1.00 85.69 458 HIS A O 1
ATOM 3684 N N . HIS A 1 459 ? 13.137 -3.956 12.410 1.00 90.38 459 HIS A N 1
ATOM 3685 C CA . HIS A 1 459 ? 13.458 -3.136 13.575 1.00 90.38 459 HIS A CA 1
ATOM 3686 C C . HIS A 1 459 ? 13.272 -1.652 13.251 1.00 90.38 459 HIS A C 1
ATOM 3688 O O . HIS A 1 459 ? 13.947 -1.134 12.363 1.00 90.38 459 HIS A O 1
ATOM 3694 N N . LEU A 1 460 ? 12.413 -0.950 13.994 1.00 94.56 460 LEU A N 1
ATOM 3695 C CA . LEU A 1 460 ? 12.226 0.497 13.863 1.00 94.56 460 LEU A CA 1
ATOM 3696 C C . LEU A 1 460 ? 12.833 1.239 15.058 1.00 94.56 460 LEU A C 1
ATOM 3698 O O . LEU A 1 460 ? 12.591 0.870 16.206 1.00 94.56 460 LEU A O 1
ATOM 3702 N N . ALA A 1 461 ? 13.571 2.311 14.773 1.00 94.12 461 ALA A N 1
ATOM 3703 C CA . ALA A 1 461 ? 14.045 3.278 15.758 1.00 94.12 461 ALA A CA 1
ATOM 3704 C C . ALA A 1 461 ? 13.739 4.712 15.299 1.00 94.12 461 ALA A C 1
ATOM 3706 O O . ALA A 1 461 ? 13.653 4.997 14.101 1.00 94.12 461 ALA A O 1
ATOM 3707 N N . TYR A 1 462 ? 13.614 5.629 16.253 1.00 93.69 462 TYR A N 1
ATOM 3708 C CA . TYR A 1 462 ? 13.528 7.063 15.997 1.00 93.69 462 TYR A CA 1
ATOM 3709 C C . TYR A 1 462 ? 14.889 7.727 16.200 1.00 93.69 462 TYR A C 1
ATOM 3711 O O . TYR A 1 462 ? 15.595 7.407 17.148 1.00 93.69 462 TYR A O 1
ATOM 3719 N N . LEU A 1 463 ? 15.228 8.705 15.362 1.00 93.12 463 LEU A N 1
ATOM 3720 C CA . LEU A 1 463 ? 16.336 9.637 15.608 1.00 93.12 463 LEU A CA 1
ATOM 3721 C C . LEU A 1 463 ? 15.741 10.966 16.084 1.00 93.12 463 LEU A C 1
ATOM 3723 O O . LEU A 1 463 ? 14.904 11.536 15.383 1.00 93.12 463 LEU A O 1
ATOM 3727 N N . GLN A 1 464 ? 16.146 11.464 17.251 1.00 90.94 464 GLN A N 1
ATOM 3728 C CA . GLN A 1 464 ? 15.690 12.754 17.774 1.00 90.94 464 GLN A CA 1
ATOM 3729 C C . GLN A 1 464 ? 16.694 13.880 17.469 1.00 90.94 464 GLN A C 1
ATOM 3731 O O . GLN A 1 464 ? 17.882 13.746 17.745 1.00 90.94 464 GLN A O 1
ATOM 3736 N N . LEU A 1 465 ? 16.209 14.998 16.911 1.00 90.00 465 LEU A N 1
ATOM 3737 C CA . LEU A 1 465 ? 17.047 16.120 16.452 1.00 90.00 465 LEU A CA 1
ATOM 3738 C C . LEU A 1 465 ? 17.027 17.367 17.361 1.00 90.00 465 LEU A C 1
ATOM 3740 O O . LEU A 1 465 ? 17.962 18.161 17.323 1.00 90.00 465 LEU A O 1
ATOM 3744 N N . ASP A 1 466 ? 15.982 17.573 18.166 1.00 86.56 466 ASP A N 1
ATOM 3745 C CA . ASP A 1 466 ? 15.946 18.597 19.216 1.00 86.56 466 ASP A CA 1
ATOM 3746 C C . ASP A 1 466 ? 16.565 18.005 20.501 1.00 86.56 466 ASP A C 1
ATOM 3748 O O . ASP A 1 466 ? 15.938 17.200 21.199 1.00 86.56 466 ASP A O 1
ATOM 3752 N N . HIS A 1 467 ? 17.798 18.403 20.830 1.00 71.69 467 HIS A N 1
ATOM 3753 C CA . HIS A 1 467 ? 18.456 18.006 22.081 1.00 71.69 467 HIS A CA 1
ATOM 3754 C C . HIS A 1 467 ? 17.684 18.512 23.317 1.00 71.69 467 HIS A C 1
ATOM 3756 O O . HIS A 1 467 ? 17.056 19.571 23.293 1.00 71.69 467 HIS A O 1
ATOM 3762 N N . GLY A 1 468 ? 17.749 17.767 24.425 1.00 63.06 468 GLY A N 1
ATOM 3763 C CA . GLY A 1 468 ? 17.153 18.155 25.712 1.00 63.06 468 GLY A CA 1
ATOM 3764 C C . GLY A 1 468 ? 15.635 17.957 25.835 1.00 63.06 468 GLY A C 1
ATOM 3765 O O . GLY A 1 468 ? 15.107 18.041 26.943 1.00 63.06 468 GLY A O 1
ATOM 3766 N N . ALA A 1 469 ? 14.922 17.636 24.751 1.00 59.28 469 ALA A N 1
ATOM 3767 C CA . ALA A 1 469 ? 13.538 17.178 24.841 1.00 59.28 469 ALA A CA 1
ATOM 3768 C C . ALA A 1 469 ? 13.494 15.778 25.481 1.00 59.28 469 ALA A C 1
ATOM 3770 O O . ALA A 1 469 ? 14.045 14.822 24.933 1.00 59.28 469 ALA A O 1
ATOM 3771 N N . ALA A 1 470 ? 12.849 15.655 26.646 1.00 55.44 470 ALA A N 1
ATOM 3772 C CA . ALA A 1 470 ? 12.747 14.383 27.357 1.00 55.44 470 ALA A CA 1
ATOM 3773 C C . ALA A 1 470 ? 12.054 13.317 26.479 1.00 55.44 470 ALA A C 1
ATOM 3775 O O . ALA A 1 470 ? 10.997 13.609 25.911 1.00 55.44 470 ALA A O 1
ATOM 3776 N N . PRO A 1 471 ? 12.602 12.091 26.370 1.00 53.38 471 PRO A N 1
ATOM 3777 C CA . PRO A 1 471 ? 11.991 11.043 25.563 1.00 53.38 471 PRO A CA 1
ATOM 3778 C C . PRO A 1 471 ? 10.613 10.674 26.117 1.00 53.38 471 PRO A C 1
ATOM 3780 O O . PRO A 1 471 ? 10.402 10.607 27.334 1.00 53.38 471 PRO A O 1
ATOM 3783 N N . LEU A 1 472 ? 9.667 10.397 25.218 1.00 54.56 472 LEU A N 1
ATOM 3784 C CA . LEU A 1 472 ? 8.355 9.889 25.605 1.00 54.56 472 LEU A CA 1
ATOM 3785 C C . LEU A 1 472 ? 8.513 8.524 26.281 1.00 54.56 472 LEU A C 1
ATOM 3787 O O . LEU A 1 472 ? 8.808 7.530 25.620 1.00 54.56 472 LEU A O 1
ATOM 3791 N N . ARG A 1 473 ? 8.240 8.473 27.592 1.00 50.09 473 ARG A N 1
ATOM 3792 C CA . ARG A 1 473 ? 8.300 7.261 28.438 1.00 50.09 473 ARG A CA 1
ATOM 3793 C C . ARG A 1 473 ? 7.375 6.112 27.992 1.00 50.09 473 ARG A C 1
ATOM 3795 O O . ARG A 1 473 ? 7.354 5.076 28.645 1.00 50.09 473 ARG A O 1
ATOM 3802 N N . SER A 1 474 ? 6.591 6.308 26.933 1.00 57.03 474 SER A N 1
ATOM 3803 C CA . SER A 1 474 ? 5.606 5.369 26.391 1.00 57.03 474 SER A CA 1
ATOM 3804 C C . SER A 1 474 ? 5.931 4.856 24.981 1.00 57.03 474 SER A C 1
ATOM 3806 O O . SER A 1 474 ? 5.113 4.136 24.418 1.00 57.03 474 SER A O 1
ATOM 3808 N N . SER A 1 475 ? 7.071 5.226 24.382 1.00 65.50 475 SER A N 1
ATOM 3809 C CA . SER A 1 475 ? 7.504 4.633 23.108 1.00 65.50 475 SER A CA 1
ATOM 3810 C C . SER A 1 475 ? 7.979 3.197 23.327 1.00 65.50 475 SER A C 1
ATOM 3812 O O . SER A 1 475 ? 8.888 2.967 24.120 1.00 65.50 475 SER A O 1
ATOM 3814 N N . GLU A 1 476 ? 7.422 2.233 22.591 1.00 78.25 476 GLU A N 1
ATOM 3815 C CA . GLU A 1 476 ? 7.949 0.856 22.548 1.00 78.25 476 GLU A CA 1
ATOM 3816 C C . GLU A 1 476 ? 9.186 0.699 21.638 1.00 78.25 476 GLU A C 1
ATOM 3818 O O . GLU A 1 476 ? 9.775 -0.385 21.581 1.00 78.25 476 GLU A O 1
ATOM 3823 N N . PHE A 1 477 ? 9.526 1.757 20.893 1.00 87.81 477 PHE A N 1
ATOM 3824 C CA . PHE A 1 477 ? 10.635 1.825 19.944 1.00 87.81 477 PHE A CA 1
ATOM 3825 C C . PHE A 1 477 ? 11.783 2.655 20.510 1.00 87.81 477 PHE A C 1
ATOM 3827 O O . PHE A 1 477 ? 11.562 3.666 21.184 1.00 87.81 477 PHE A O 1
ATOM 3834 N N . GLU A 1 478 ? 13.001 2.235 20.177 1.00 90.56 478 GLU A N 1
ATOM 3835 C CA . GLU A 1 478 ? 14.252 2.905 20.524 1.00 90.56 478 GLU A CA 1
ATOM 3836 C C . GLU A 1 478 ? 14.263 4.358 20.011 1.00 90.56 478 GLU A C 1
ATOM 3838 O O . GLU A 1 478 ? 13.787 4.641 18.908 1.00 90.56 478 GLU A O 1
ATOM 3843 N N . VAL A 1 479 ? 14.807 5.280 20.811 1.00 89.81 479 VAL A N 1
ATOM 3844 C CA . VAL A 1 479 ? 14.986 6.693 20.448 1.00 89.81 479 VAL A CA 1
ATOM 3845 C C . VAL A 1 479 ? 16.461 7.032 20.608 1.00 89.81 479 VAL A C 1
ATOM 3847 O O . VAL A 1 479 ? 17.000 6.891 21.700 1.00 89.81 479 VAL A O 1
ATOM 3850 N N . LEU A 1 480 ? 17.088 7.457 19.514 1.00 91.50 480 LEU A N 1
ATOM 3851 C CA . LEU A 1 480 ? 18.529 7.629 19.370 1.00 91.50 480 LEU A CA 1
ATOM 3852 C C . LEU A 1 480 ? 18.933 9.095 19.243 1.00 91.50 480 LEU A C 1
ATOM 3854 O O . LEU A 1 480 ? 18.207 9.909 18.653 1.00 91.50 480 LEU A O 1
ATOM 3858 N N . SER A 1 481 ? 20.135 9.400 19.720 1.00 90.44 481 SER A N 1
ATOM 3859 C CA . SER A 1 481 ? 20.851 10.630 19.393 1.00 90.44 481 SER A CA 1
ATOM 3860 C C . SER A 1 481 ? 21.407 10.607 17.951 1.00 90.44 481 SER A C 1
ATOM 3862 O O . SER A 1 481 ? 21.506 9.537 17.334 1.00 90.44 481 SER A O 1
ATOM 3864 N N . PRO A 1 482 ? 21.805 11.765 17.387 1.00 91.06 482 PRO A N 1
ATOM 3865 C CA . PRO A 1 482 ? 22.505 11.828 16.101 1.00 91.06 482 PRO A CA 1
ATOM 3866 C C . PRO A 1 482 ? 23.786 10.986 16.062 1.00 91.06 482 PRO A C 1
ATOM 3868 O O . PRO A 1 482 ? 24.078 10.357 15.044 1.00 91.06 482 PRO A O 1
ATOM 3871 N N . GLU A 1 483 ? 24.526 10.935 17.169 1.00 90.81 483 GLU A N 1
ATOM 3872 C CA . GLU A 1 483 ? 25.767 10.175 17.316 1.00 90.81 483 GLU A CA 1
ATOM 3873 C C . GLU A 1 483 ? 25.485 8.664 17.319 1.00 90.81 483 GLU A C 1
ATOM 3875 O O . GLU A 1 483 ? 26.071 7.921 16.530 1.00 90.81 483 GLU A O 1
ATOM 3880 N N . GLU A 1 484 ? 24.525 8.210 18.132 1.00 93.19 484 GLU A N 1
ATOM 3881 C CA . GLU A 1 484 ? 24.130 6.797 18.215 1.00 93.19 484 GLU A CA 1
ATOM 3882 C C . GLU A 1 484 ? 23.527 6.275 16.905 1.00 93.19 484 GLU A C 1
ATOM 3884 O O . GLU A 1 484 ? 23.750 5.121 16.538 1.00 93.19 484 GLU A O 1
ATOM 3889 N N . ALA A 1 485 ? 22.764 7.110 16.192 1.00 94.31 485 ALA A N 1
ATOM 3890 C CA . ALA A 1 485 ? 22.204 6.765 14.889 1.00 94.31 485 ALA A CA 1
ATOM 3891 C C . ALA A 1 485 ? 23.273 6.716 13.785 1.00 94.31 485 ALA A C 1
ATOM 3893 O O . ALA A 1 485 ? 23.150 5.904 12.869 1.00 94.31 485 ALA A O 1
ATOM 3894 N N . SER A 1 486 ? 24.317 7.550 13.876 1.00 93.56 486 SER A N 1
ATOM 3895 C CA . SER A 1 486 ? 25.440 7.572 12.924 1.00 93.56 486 SER A CA 1
ATOM 3896 C C . SER A 1 486 ? 26.434 6.429 13.145 1.00 93.56 486 SER A C 1
ATOM 3898 O O . SER A 1 486 ? 27.038 5.956 12.190 1.00 93.56 486 SER A O 1
ATOM 3900 N N . ALA A 1 487 ? 26.563 5.926 14.376 1.00 93.38 487 ALA A N 1
ATOM 3901 C CA . ALA A 1 487 ? 27.378 4.755 14.719 1.00 93.38 487 ALA A CA 1
ATOM 3902 C C . ALA A 1 487 ? 26.739 3.403 14.311 1.00 93.38 487 ALA A C 1
ATOM 3904 O O . ALA A 1 487 ? 27.084 2.354 14.860 1.00 93.38 487 ALA A O 1
ATOM 3905 N N . ARG A 1 488 ? 25.752 3.415 13.403 1.00 92.19 488 ARG A N 1
ATOM 3906 C CA . ARG A 1 488 ? 24.923 2.261 13.023 1.00 92.19 488 ARG A CA 1
ATOM 3907 C C . ARG A 1 488 ? 24.583 2.296 11.531 1.00 92.19 488 ARG A C 1
ATOM 3909 O O . ARG A 1 488 ? 24.297 3.360 10.982 1.00 92.19 488 ARG A O 1
ATOM 3916 N N . ASP A 1 489 ? 24.530 1.117 10.918 1.00 88.88 489 ASP A N 1
ATOM 3917 C CA . ASP A 1 489 ? 23.976 0.913 9.575 1.00 88.88 489 ASP A CA 1
ATOM 3918 C C . ASP A 1 489 ? 22.456 0.696 9.594 1.00 88.88 489 ASP A C 1
ATOM 3920 O O . ASP A 1 489 ? 21.913 0.035 10.485 1.00 88.88 489 ASP A O 1
ATOM 3924 N N . TRP A 1 490 ? 21.782 1.206 8.568 1.00 93.94 490 TRP A N 1
ATOM 3925 C CA . TRP A 1 490 ? 20.337 1.187 8.373 1.00 93.94 490 TRP A CA 1
ATOM 3926 C C . TRP A 1 490 ? 20.014 0.810 6.928 1.00 93.94 490 TRP A C 1
ATOM 3928 O O . TRP A 1 490 ? 20.623 1.332 5.998 1.00 93.94 490 TRP A O 1
ATOM 3938 N N . ASP A 1 491 ? 19.015 -0.045 6.722 1.00 90.62 491 ASP A N 1
ATOM 3939 C CA . ASP A 1 491 ? 18.540 -0.402 5.381 1.00 90.62 491 ASP A CA 1
ATOM 3940 C C . ASP A 1 491 ? 17.692 0.722 4.770 1.00 90.62 491 ASP A C 1
ATOM 3942 O O . ASP A 1 491 ? 17.730 0.970 3.562 1.00 90.62 491 ASP A O 1
ATOM 3946 N N . VAL A 1 492 ? 16.900 1.404 5.607 1.00 94.88 492 VAL A N 1
ATOM 3947 C CA . VAL A 1 492 ? 15.948 2.440 5.187 1.00 94.88 492 VAL A CA 1
ATOM 3948 C C . VAL A 1 492 ? 15.898 3.572 6.209 1.00 94.88 492 VAL A C 1
ATOM 3950 O O . VAL A 1 492 ? 15.661 3.341 7.393 1.00 94.88 492 VAL A O 1
ATOM 3953 N N . THR A 1 493 ? 15.981 4.813 5.739 1.00 97.12 493 THR A N 1
ATOM 3954 C CA . THR A 1 493 ? 15.618 6.002 6.519 1.00 97.12 493 THR A CA 1
ATOM 3955 C C . THR A 1 493 ? 14.308 6.575 5.976 1.00 97.12 493 THR A C 1
ATOM 3957 O O . THR A 1 493 ? 14.242 6.976 4.814 1.00 97.12 493 THR A O 1
ATOM 3960 N N . MET A 1 494 ? 13.257 6.622 6.800 1.00 96.19 494 MET A N 1
ATOM 3961 C CA . MET A 1 494 ? 11.913 7.103 6.448 1.00 96.19 494 MET A CA 1
ATOM 3962 C C . MET A 1 494 ? 11.653 8.498 7.036 1.00 96.19 494 MET A C 1
ATOM 3964 O O . MET A 1 494 ? 11.317 8.643 8.208 1.00 96.19 494 MET A O 1
ATOM 3968 N N . ILE A 1 495 ? 11.785 9.546 6.221 1.00 94.38 495 ILE A N 1
ATOM 3969 C CA . ILE A 1 495 ? 11.705 10.950 6.643 1.00 94.38 495 ILE A CA 1
ATOM 3970 C C . ILE A 1 495 ? 10.232 11.421 6.705 1.00 94.38 495 ILE A C 1
ATOM 3972 O O . ILE A 1 495 ? 9.569 11.496 5.661 1.00 94.38 495 ILE A O 1
ATOM 3976 N N . PRO A 1 496 ? 9.700 11.798 7.888 1.00 88.81 496 PRO A N 1
ATOM 3977 C CA . PRO A 1 496 ? 8.280 12.088 8.086 1.00 88.81 496 PRO A CA 1
ATOM 3978 C C . PRO A 1 496 ? 7.906 13.552 7.775 1.00 88.81 496 PRO A C 1
ATOM 3980 O O . PRO A 1 496 ? 7.735 14.392 8.662 1.00 88.81 496 PRO A O 1
ATOM 3983 N N . GLY A 1 497 ? 7.682 13.858 6.496 1.00 77.88 497 GLY A N 1
ATOM 3984 C CA . GLY A 1 497 ? 7.015 15.091 6.063 1.00 77.88 497 GLY A CA 1
ATOM 3985 C C . GLY A 1 497 ? 7.775 16.407 6.265 1.00 77.88 497 GLY A C 1
ATOM 3986 O O . GLY A 1 497 ? 8.954 16.461 6.597 1.00 77.88 497 GLY A O 1
ATOM 3987 N N . GLY A 1 498 ? 7.068 17.517 6.031 1.00 69.94 498 GLY A N 1
ATOM 3988 C CA . GLY A 1 498 ? 7.582 18.889 6.128 1.00 69.94 498 GLY A CA 1
ATOM 3989 C C . GLY A 1 498 ? 7.525 19.474 7.544 1.00 69.94 498 GLY A C 1
ATOM 3990 O O . GLY A 1 498 ? 7.237 20.662 7.700 1.00 69.94 498 GLY A O 1
ATOM 3991 N N . GLY A 1 499 ? 7.690 18.646 8.583 1.00 75.12 499 GLY A N 1
ATOM 3992 C CA . GLY A 1 499 ? 7.591 19.081 9.985 1.00 75.12 499 GLY A CA 1
ATOM 3993 C C . GLY A 1 499 ? 8.795 19.902 10.465 1.00 75.12 499 GLY A C 1
ATOM 3994 O O . GLY A 1 499 ? 8.669 20.743 11.366 1.00 75.12 499 GLY A O 1
ATOM 3995 N N . PHE A 1 500 ? 9.958 19.659 9.865 1.00 87.88 500 PHE A N 1
ATOM 3996 C CA . PHE A 1 500 ? 11.248 20.241 10.228 1.00 87.88 500 PHE A CA 1
ATOM 3997 C C . PHE A 1 500 ? 11.300 21.761 9.987 1.00 87.88 500 PHE A C 1
ATOM 3999 O O . PHE A 1 500 ? 10.647 22.303 9.095 1.00 87.88 500 PHE A O 1
ATOM 4006 N N . ALA A 1 501 ? 12.065 22.459 10.828 1.00 87.56 501 ALA A N 1
ATOM 4007 C CA . ALA A 1 501 ? 12.358 23.892 10.692 1.00 87.56 501 ALA A CA 1
ATOM 4008 C C . ALA A 1 501 ? 13.809 24.088 10.202 1.00 87.56 501 ALA A C 1
ATOM 4010 O O . ALA A 1 501 ? 14.592 23.154 10.366 1.00 87.56 501 ALA A O 1
ATOM 4011 N N . PRO A 1 502 ? 14.212 25.268 9.692 1.00 88.12 502 PRO A N 1
ATOM 4012 C CA . PRO A 1 502 ? 15.535 25.454 9.081 1.00 88.12 502 PRO A CA 1
ATOM 4013 C C . PRO A 1 502 ? 16.731 25.000 9.938 1.00 88.12 502 PRO A C 1
ATOM 4015 O O . PRO A 1 502 ? 17.656 24.401 9.409 1.00 88.12 502 PRO A O 1
ATOM 4018 N N . ARG A 1 503 ? 16.662 25.137 11.275 1.00 90.25 503 ARG A N 1
ATOM 4019 C CA . ARG A 1 503 ? 17.698 24.647 12.215 1.00 90.25 503 ARG A CA 1
ATOM 4020 C C . ARG A 1 503 ? 18.042 23.147 12.124 1.00 90.25 503 ARG A C 1
ATOM 4022 O O . ARG A 1 503 ? 19.020 22.729 12.720 1.00 90.25 503 ARG A O 1
ATOM 4029 N N . HIS A 1 504 ? 17.217 22.334 11.460 1.00 91.75 504 HIS A N 1
ATOM 4030 C CA . HIS A 1 504 ? 17.432 20.886 11.321 1.00 91.75 504 HIS A CA 1
ATOM 4031 C C . HIS A 1 504 ? 18.034 20.530 9.950 1.00 91.75 504 HIS A C 1
ATOM 4033 O O . HIS A 1 504 ? 18.246 19.352 9.674 1.00 91.75 504 HIS A O 1
ATOM 4039 N N . GLU A 1 505 ? 18.247 21.502 9.053 1.00 90.38 505 GLU A N 1
ATOM 4040 C CA . GLU A 1 505 ? 18.628 21.217 7.665 1.00 90.38 505 GLU A CA 1
ATOM 4041 C C . GLU A 1 505 ? 20.008 20.557 7.556 1.00 90.38 505 GLU A C 1
ATOM 4043 O O . GLU A 1 505 ? 20.178 19.701 6.695 1.00 90.38 505 GLU A O 1
ATOM 4048 N N . ASP A 1 506 ? 20.957 20.856 8.446 1.00 91.25 506 ASP A N 1
ATOM 4049 C CA . ASP A 1 506 ? 22.272 20.198 8.456 1.00 91.25 506 ASP A CA 1
ATOM 4050 C C . ASP A 1 506 ? 22.217 18.761 8.988 1.00 91.25 506 ASP A C 1
ATOM 4052 O O . ASP A 1 506 ? 22.781 17.857 8.373 1.00 91.25 506 ASP A O 1
ATOM 4056 N N . ALA A 1 507 ? 21.422 18.500 10.030 1.00 91.81 507 ALA A N 1
ATOM 4057 C CA . ALA A 1 507 ? 21.142 17.133 10.474 1.00 91.81 507 ALA A CA 1
ATOM 4058 C C . ALA A 1 507 ? 20.414 16.310 9.389 1.00 91.81 507 ALA A C 1
ATOM 4060 O O . ALA A 1 507 ? 20.706 15.133 9.196 1.00 91.81 507 ALA A O 1
ATOM 4061 N N . LEU A 1 508 ? 19.516 16.932 8.614 1.00 94.50 508 LEU A N 1
ATOM 4062 C CA . LEU A 1 508 ? 18.877 16.293 7.456 1.00 94.50 508 LEU A CA 1
ATOM 4063 C C . LEU A 1 508 ? 19.845 16.064 6.278 1.00 94.50 508 LEU A C 1
ATOM 4065 O O . LEU A 1 508 ? 19.633 15.124 5.514 1.00 94.50 508 LEU A O 1
ATOM 4069 N N . LYS A 1 509 ? 20.903 16.877 6.126 1.00 95.12 509 LYS A N 1
ATOM 4070 C CA . LYS A 1 509 ? 21.991 16.632 5.157 1.00 95.12 509 LYS A CA 1
ATOM 4071 C C . LYS A 1 509 ? 22.888 15.469 5.597 1.00 95.12 509 LYS A C 1
ATOM 4073 O O . LYS A 1 509 ? 23.341 14.725 4.733 1.00 95.12 509 LYS A O 1
ATOM 4078 N N . ALA A 1 510 ? 23.114 15.274 6.899 1.00 94.62 510 ALA A N 1
ATOM 4079 C CA . ALA A 1 510 ? 23.924 14.164 7.419 1.00 94.62 510 ALA A CA 1
ATOM 4080 C C . ALA A 1 510 ? 23.348 12.780 7.046 1.00 94.62 510 ALA A C 1
ATOM 4082 O O . ALA A 1 510 ? 24.099 11.866 6.711 1.00 94.62 510 ALA A O 1
ATOM 4083 N N . LEU A 1 511 ? 22.015 12.662 6.953 1.00 95.62 511 LEU A N 1
ATOM 4084 C CA . LEU A 1 511 ? 21.299 11.453 6.502 1.00 95.62 511 LEU A CA 1
ATOM 4085 C C . LEU A 1 511 ? 21.591 11.030 5.042 1.00 95.62 511 LEU A C 1
ATOM 4087 O O . LEU A 1 511 ? 21.062 10.027 4.563 1.00 95.62 511 LEU A O 1
ATOM 4091 N N . ARG A 1 512 ? 22.422 11.782 4.310 1.00 94.81 512 ARG A N 1
ATOM 4092 C CA . ARG A 1 512 ? 22.954 11.399 2.991 1.00 94.81 512 ARG A CA 1
ATOM 4093 C C . ARG A 1 512 ? 24.074 10.358 3.061 1.00 94.81 512 ARG A C 1
ATOM 4095 O O . ARG A 1 512 ? 24.372 9.761 2.029 1.00 94.81 512 ARG A O 1
ATOM 4102 N N . ALA A 1 513 ? 24.702 10.158 4.223 1.00 92.06 513 ALA A N 1
ATOM 4103 C CA . ALA A 1 513 ? 25.764 9.167 4.385 1.00 92.06 513 ALA A CA 1
ATOM 4104 C C . ALA A 1 513 ? 25.262 7.737 4.090 1.00 92.06 513 ALA A C 1
ATOM 4106 O O . ALA A 1 513 ? 24.079 7.427 4.242 1.00 92.06 513 ALA A O 1
ATOM 4107 N N . ALA A 1 514 ? 26.162 6.873 3.611 1.00 85.94 514 ALA A N 1
ATOM 4108 C CA . ALA A 1 514 ? 25.799 5.565 3.059 1.00 85.94 514 ALA A CA 1
ATOM 4109 C C . ALA A 1 514 ? 25.183 4.610 4.098 1.00 85.94 514 ALA A C 1
ATOM 4111 O O . ALA A 1 514 ? 24.282 3.846 3.760 1.00 85.94 514 ALA A O 1
ATOM 4112 N N . ASN A 1 515 ? 25.604 4.718 5.362 1.00 90.69 515 ASN A N 1
ATOM 4113 C CA . ASN A 1 515 ? 25.086 3.939 6.489 1.00 90.69 515 ASN A CA 1
ATOM 4114 C C . ASN A 1 515 ? 23.595 4.207 6.786 1.00 90.69 515 ASN A C 1
ATOM 4116 O O . ASN A 1 515 ? 22.982 3.432 7.504 1.00 90.69 515 ASN A O 1
ATOM 4120 N N . PHE A 1 516 ? 22.986 5.273 6.250 1.00 94.88 516 PHE A N 1
ATOM 4121 C CA . PHE A 1 516 ? 21.548 5.547 6.404 1.00 94.88 516 PHE A CA 1
ATOM 4122 C C . PHE A 1 516 ? 20.662 4.874 5.335 1.00 94.88 516 PHE A C 1
ATOM 4124 O O . PHE A 1 516 ? 19.435 5.035 5.363 1.00 94.88 516 PHE A O 1
ATOM 4131 N N . GLY A 1 517 ? 21.267 4.123 4.408 1.00 91.25 517 GLY A N 1
ATOM 4132 C CA . GLY A 1 517 ? 20.571 3.262 3.453 1.00 91.25 517 GLY A CA 1
ATOM 4133 C C . GLY A 1 517 ? 19.673 4.004 2.464 1.00 91.25 517 GLY A C 1
ATOM 4134 O O . GLY A 1 517 ? 19.997 5.090 1.969 1.00 91.25 517 GLY A O 1
ATOM 4135 N N . LEU A 1 518 ? 18.525 3.398 2.149 1.00 91.38 518 LEU A N 1
ATOM 4136 C CA . LEU A 1 518 ? 17.523 3.981 1.261 1.00 91.38 518 LEU A CA 1
ATOM 4137 C C . LEU A 1 518 ? 16.826 5.172 1.937 1.00 91.38 518 LEU A C 1
ATOM 4139 O O . LEU A 1 518 ? 16.044 4.995 2.872 1.00 91.38 518 LEU A O 1
ATOM 4143 N N . ARG A 1 519 ? 17.015 6.386 1.409 1.00 94.19 519 ARG A N 1
ATOM 4144 C CA . ARG A 1 519 ? 16.288 7.578 1.875 1.00 94.19 519 ARG A CA 1
ATOM 4145 C C . ARG A 1 519 ? 14.897 7.650 1.242 1.00 94.19 519 ARG A C 1
ATOM 4147 O O . ARG A 1 519 ? 14.766 7.903 0.042 1.00 94.19 519 ARG A O 1
ATOM 4154 N N . MET A 1 520 ? 13.858 7.498 2.057 1.00 93.31 520 MET A N 1
ATOM 4155 C CA . MET A 1 520 ? 12.451 7.595 1.666 1.00 93.31 520 MET A CA 1
ATOM 4156 C C . MET A 1 520 ? 11.790 8.813 2.323 1.00 93.31 520 MET A C 1
ATOM 4158 O O . MET A 1 520 ? 11.686 8.876 3.542 1.00 93.31 520 MET A O 1
ATOM 4162 N N . GLN A 1 521 ? 11.280 9.772 1.549 1.00 93.81 521 GLN A N 1
ATOM 4163 C CA . GLN A 1 521 ? 10.534 10.916 2.090 1.00 93.81 521 GLN A CA 1
ATOM 4164 C C . GLN A 1 521 ? 9.017 10.705 1.990 1.00 93.81 521 GLN A C 1
ATOM 4166 O O . GLN A 1 521 ? 8.478 10.541 0.897 1.00 93.81 521 GLN A O 1
ATOM 4171 N N . HIS A 1 522 ? 8.308 10.807 3.115 1.00 92.50 522 HIS A N 1
ATOM 4172 C CA . HIS A 1 522 ? 6.844 10.758 3.154 1.00 92.50 522 HIS A CA 1
ATOM 4173 C C . HIS A 1 522 ? 6.203 12.142 3.040 1.00 92.50 522 HIS A C 1
ATOM 4175 O O . HIS A 1 522 ? 6.570 13.068 3.764 1.00 92.50 522 HIS A O 1
ATOM 4181 N N . ILE A 1 523 ? 5.172 12.271 2.206 1.00 89.19 523 ILE A N 1
ATOM 4182 C CA . ILE A 1 523 ? 4.393 13.499 2.010 1.00 89.19 523 ILE A CA 1
ATOM 4183 C C . ILE A 1 523 ? 3.004 13.304 2.629 1.00 89.19 523 ILE A C 1
ATOM 4185 O O . ILE A 1 523 ? 2.101 12.690 2.059 1.00 89.19 523 ILE A O 1
ATOM 4189 N N . LEU A 1 524 ? 2.867 13.793 3.865 1.00 86.00 524 LEU A N 1
ATOM 4190 C CA . LEU A 1 524 ? 1.785 13.445 4.800 1.00 86.00 524 LEU A CA 1
ATOM 4191 C C . LEU A 1 524 ? 0.546 14.364 4.734 1.00 86.00 524 LEU A C 1
ATOM 4193 O O . LEU A 1 524 ? -0.413 14.151 5.475 1.00 86.00 524 LEU A O 1
ATOM 4197 N N . ASN A 1 525 ? 0.554 15.385 3.875 1.00 85.25 525 ASN A N 1
ATOM 4198 C CA . ASN A 1 525 ? -0.525 16.368 3.709 1.00 85.25 525 ASN A CA 1
ATOM 4199 C C . ASN A 1 525 ? -0.796 16.631 2.216 1.00 85.25 525 ASN A C 1
ATOM 4201 O O . ASN A 1 525 ? -0.162 16.008 1.367 1.00 85.25 525 ASN A O 1
ATOM 4205 N N . ASP A 1 526 ? -1.721 17.541 1.909 1.00 78.12 526 ASP A N 1
ATOM 4206 C CA . ASP A 1 526 ? -1.921 18.111 0.570 1.00 78.12 526 ASP A CA 1
ATOM 4207 C C . ASP A 1 526 ? -0.862 19.183 0.205 1.00 78.12 526 ASP A C 1
ATOM 4209 O O . ASP A 1 526 ? 0.110 19.418 0.936 1.00 78.12 526 ASP A O 1
ATOM 4213 N N . GLU A 1 527 ? -1.050 19.822 -0.954 1.00 78.75 527 GLU A N 1
ATOM 4214 C CA . GLU A 1 527 ? -0.108 20.765 -1.569 1.00 78.75 527 GLU A CA 1
ATOM 4215 C C . GLU A 1 527 ? 0.099 22.072 -0.777 1.00 78.75 527 GLU A C 1
ATOM 4217 O O . GLU A 1 527 ? 1.109 22.746 -0.970 1.00 78.75 527 GLU A O 1
ATOM 4222 N N . THR A 1 528 ? -0.764 22.431 0.181 1.00 81.75 528 THR A N 1
ATOM 4223 C CA . THR A 1 528 ? -0.644 23.709 0.929 1.00 81.75 528 THR A CA 1
ATOM 4224 C C . THR A 1 528 ? 0.626 23.831 1.788 1.00 81.75 528 THR A C 1
ATOM 4226 O O . THR A 1 528 ? 0.944 24.912 2.286 1.00 81.75 528 THR A O 1
ATOM 4229 N N . ARG A 1 529 ? 1.384 22.740 1.973 1.00 82.44 529 ARG A N 1
ATOM 4230 C CA . ARG A 1 529 ? 2.693 22.732 2.661 1.00 82.44 529 ARG A CA 1
ATOM 4231 C C . ARG A 1 529 ? 3.882 22.437 1.737 1.00 82.44 529 ARG A C 1
ATOM 4233 O O . ARG A 1 529 ? 4.972 22.162 2.246 1.00 82.44 529 ARG A O 1
ATOM 4240 N N . ARG A 1 530 ? 3.692 22.514 0.411 1.00 84.25 530 ARG A N 1
ATOM 4241 C CA . ARG A 1 530 ? 4.676 22.203 -0.648 1.00 84.25 530 ARG A CA 1
ATOM 4242 C C . ARG A 1 530 ? 6.092 22.680 -0.330 1.00 84.25 530 ARG A C 1
ATOM 4244 O O . ARG A 1 530 ? 6.979 21.843 -0.202 1.00 84.25 530 ARG A O 1
ATOM 4251 N N . ASP A 1 531 ? 6.300 23.964 -0.059 1.00 85.69 531 ASP A N 1
ATOM 4252 C CA . ASP A 1 531 ? 7.641 24.528 0.184 1.00 85.69 531 ASP A CA 1
ATOM 4253 C C . ASP A 1 531 ? 8.368 23.904 1.385 1.00 85.69 531 ASP A C 1
ATOM 4255 O O . ASP A 1 531 ? 9.594 23.787 1.395 1.00 85.69 531 ASP A O 1
ATOM 4259 N N . ARG A 1 532 ? 7.623 23.474 2.416 1.00 87.94 532 ARG A N 1
ATOM 4260 C CA . ARG A 1 532 ? 8.202 22.780 3.579 1.00 87.94 532 ARG A CA 1
ATOM 4261 C C . ARG A 1 532 ? 8.665 21.379 3.197 1.00 87.94 532 ARG A C 1
ATOM 4263 O O . ARG A 1 532 ? 9.734 20.953 3.626 1.00 87.94 532 ARG A O 1
ATOM 4270 N N . PHE A 1 533 ? 7.882 20.680 2.377 1.00 89.56 533 PHE A N 1
ATOM 4271 C CA . PHE A 1 533 ? 8.271 19.385 1.828 1.00 89.56 533 PHE A CA 1
ATOM 4272 C C . PHE A 1 533 ? 9.466 19.509 0.869 1.00 89.56 533 PHE A C 1
ATOM 4274 O O . PHE A 1 533 ? 10.365 18.673 0.938 1.00 89.56 533 PHE A O 1
ATOM 4281 N N . LEU A 1 534 ? 9.522 20.557 0.038 1.00 86.75 534 LEU A N 1
ATOM 4282 C CA . LEU A 1 534 ? 10.610 20.789 -0.922 1.00 86.75 534 LEU A CA 1
ATOM 4283 C C . LEU A 1 534 ? 11.940 21.173 -0.257 1.00 86.75 534 LEU A C 1
ATOM 4285 O O . LEU A 1 534 ? 12.989 20.726 -0.723 1.00 86.75 534 LEU A O 1
ATOM 4289 N N . ARG A 1 535 ? 11.933 21.914 0.862 1.00 88.75 535 ARG A N 1
ATOM 4290 C CA . ARG A 1 535 ? 13.160 22.125 1.658 1.00 88.75 535 ARG A CA 1
ATOM 4291 C C . ARG A 1 535 ? 13.687 20.823 2.256 1.00 88.75 535 ARG A C 1
ATOM 4293 O O . ARG A 1 535 ? 14.859 20.518 2.080 1.00 88.75 535 ARG A O 1
ATOM 4300 N N . VAL A 1 536 ? 12.823 20.014 2.878 1.00 91.94 536 VAL A N 1
ATOM 4301 C CA . VAL A 1 536 ? 13.215 18.694 3.413 1.00 91.94 536 VAL A CA 1
ATOM 4302 C C . VAL A 1 536 ? 13.710 17.769 2.296 1.00 91.94 536 VAL A C 1
ATOM 4304 O O . VAL A 1 536 ? 14.734 17.114 2.460 1.00 91.94 536 VAL A O 1
ATOM 4307 N N . ASN A 1 537 ? 13.049 17.775 1.135 1.00 90.81 537 ASN A N 1
ATOM 4308 C CA . ASN A 1 537 ? 13.470 17.035 -0.054 1.00 90.81 537 ASN A CA 1
ATOM 4309 C C . ASN A 1 537 ? 14.877 17.455 -0.519 1.00 90.81 537 ASN A C 1
ATOM 4311 O O . ASN A 1 537 ? 15.733 16.609 -0.762 1.00 90.81 537 ASN A O 1
ATOM 4315 N N . SER A 1 538 ? 15.133 18.764 -0.575 1.00 88.81 538 SER A N 1
ATOM 4316 C CA . SER A 1 538 ? 16.419 19.331 -0.996 1.00 88.81 538 SER A CA 1
ATOM 4317 C C . SER A 1 538 ? 17.536 19.090 0.026 1.00 88.81 538 SER A C 1
ATOM 4319 O O . SER A 1 538 ? 18.680 18.862 -0.365 1.00 88.81 538 SER A O 1
ATOM 4321 N N . ALA A 1 539 ? 17.221 19.105 1.326 1.00 90.81 539 ALA A N 1
ATOM 4322 C CA . ALA A 1 539 ? 18.166 18.798 2.397 1.00 90.81 539 ALA A CA 1
ATOM 4323 C C . ALA A 1 539 ? 18.558 17.312 2.385 1.00 90.81 539 ALA A C 1
ATOM 4325 O O . ALA A 1 539 ? 19.745 17.000 2.327 1.00 90.81 539 ALA A O 1
ATOM 4326 N N . VAL A 1 540 ? 17.580 16.406 2.337 1.00 92.12 540 VAL A N 1
ATOM 4327 C CA . VAL A 1 540 ? 17.801 14.952 2.418 1.00 92.12 540 VAL A CA 1
ATOM 4328 C C . VAL A 1 540 ? 18.332 14.348 1.116 1.00 92.12 540 VAL A C 1
ATOM 4330 O O . VAL A 1 540 ? 19.132 13.424 1.178 1.00 92.12 540 VAL A O 1
ATOM 4333 N N . ALA A 1 541 ? 17.909 14.853 -0.049 1.00 88.94 541 ALA A N 1
ATOM 4334 C CA . ALA A 1 541 ? 18.108 14.206 -1.353 1.00 88.94 541 ALA A CA 1
ATOM 4335 C C . ALA A 1 541 ? 17.641 12.725 -1.358 1.00 88.94 541 ALA A C 1
ATOM 4337 O O . ALA A 1 541 ? 18.460 11.808 -1.470 1.00 88.94 541 ALA A O 1
ATOM 4338 N N . PRO A 1 542 ? 16.328 12.468 -1.178 1.00 90.81 542 PRO A N 1
ATOM 4339 C CA . PRO A 1 542 ? 15.803 11.115 -1.063 1.00 90.81 542 PRO A CA 1
ATOM 4340 C C . PRO A 1 542 ? 15.850 10.355 -2.392 1.00 90.81 542 PRO A C 1
ATOM 4342 O O . PRO A 1 542 ? 15.677 10.920 -3.469 1.00 90.81 542 PRO A O 1
ATOM 4345 N N . ASP A 1 543 ? 16.013 9.040 -2.308 1.00 85.56 543 ASP A N 1
ATOM 4346 C CA . ASP A 1 543 ? 15.929 8.128 -3.449 1.00 85.56 543 ASP A CA 1
ATOM 4347 C C . ASP A 1 543 ? 14.474 7.868 -3.861 1.00 85.56 543 ASP A C 1
ATOM 4349 O O . ASP A 1 543 ? 14.183 7.619 -5.032 1.00 85.56 543 ASP A O 1
ATOM 4353 N N . LEU A 1 544 ? 13.554 7.952 -2.901 1.00 84.94 544 LEU A N 1
ATOM 4354 C CA . LEU A 1 544 ? 12.139 7.633 -3.051 1.00 84.94 544 LEU A CA 1
ATOM 4355 C C . LEU A 1 544 ? 11.275 8.690 -2.347 1.00 84.94 544 LEU A C 1
ATOM 4357 O O . LEU A 1 544 ? 11.548 9.062 -1.206 1.00 84.94 544 LEU A O 1
ATOM 4361 N N . VAL A 1 545 ? 10.194 9.132 -2.992 1.00 87.44 545 VAL A N 1
ATOM 4362 C CA . VAL A 1 545 ? 9.149 9.962 -2.366 1.00 87.44 545 VAL A CA 1
ATOM 4363 C C . VAL A 1 545 ? 7.810 9.220 -2.390 1.00 87.44 545 VAL A C 1
ATOM 4365 O O . VAL A 1 545 ? 7.382 8.721 -3.432 1.00 87.44 545 VAL A O 1
ATOM 4368 N N . VAL A 1 546 ? 7.141 9.164 -1.236 1.00 87.19 546 VAL A N 1
ATOM 4369 C CA . VAL A 1 546 ? 5.846 8.494 -1.041 1.00 87.19 546 VAL A CA 1
ATOM 4370 C C . VAL A 1 546 ? 4.780 9.519 -0.658 1.00 87.19 546 VAL A C 1
ATOM 4372 O O . VAL A 1 546 ? 4.858 10.151 0.396 1.00 87.19 546 VAL A O 1
ATOM 4375 N N . PHE A 1 547 ? 3.753 9.671 -1.490 1.00 85.62 547 PHE A N 1
ATOM 4376 C CA . PHE A 1 547 ? 2.606 10.539 -1.234 1.00 85.62 547 PHE A CA 1
ATOM 4377 C C . PHE A 1 547 ? 1.511 9.759 -0.523 1.00 85.62 547 PHE A C 1
ATOM 4379 O O . PHE A 1 547 ? 0.946 8.811 -1.066 1.00 85.62 547 PHE A O 1
ATOM 4386 N N . ASN A 1 548 ? 1.178 10.161 0.703 1.00 84.38 548 ASN A N 1
ATOM 4387 C CA . ASN A 1 548 ? 0.264 9.388 1.539 1.00 84.38 548 ASN A CA 1
ATOM 4388 C C . ASN A 1 548 ? -1.232 9.664 1.279 1.00 84.38 548 ASN A C 1
ATOM 4390 O O . ASN A 1 548 ? -2.063 9.440 2.164 1.00 84.38 548 ASN A O 1
ATOM 4394 N N . ASN A 1 549 ? -1.572 10.217 0.107 1.00 80.62 549 ASN A N 1
ATOM 4395 C CA . ASN A 1 549 ? -2.921 10.633 -0.287 1.00 80.62 549 ASN A CA 1
ATOM 4396 C C . ASN A 1 549 ? -3.017 10.980 -1.789 1.00 80.62 549 ASN A C 1
ATOM 4398 O O . ASN A 1 549 ? -1.996 11.140 -2.452 1.00 80.62 549 ASN A O 1
ATOM 4402 N N . ARG A 1 550 ? -4.249 11.167 -2.292 1.00 76.25 550 ARG A N 1
ATOM 4403 C CA . ARG A 1 550 ? -4.562 11.539 -3.691 1.00 76.25 550 ARG A CA 1
ATOM 4404 C C . ARG A 1 550 ? -4.878 13.033 -3.915 1.00 76.25 550 ARG A C 1
ATOM 4406 O O . ARG A 1 550 ? -5.481 13.369 -4.928 1.00 76.25 550 ARG A O 1
ATOM 4413 N N . HIS A 1 551 ? -4.546 13.934 -2.982 1.00 73.69 551 HIS A N 1
ATOM 4414 C CA . HIS A 1 551 ? -4.786 15.377 -3.182 1.00 73.69 551 HIS A CA 1
ATOM 4415 C C . HIS A 1 551 ? -3.797 16.012 -4.153 1.00 73.69 551 HIS A C 1
ATOM 4417 O O . HIS A 1 551 ? -4.164 16.927 -4.885 1.00 73.69 551 HIS A O 1
ATOM 4423 N N . TRP A 1 552 ? -2.565 15.509 -4.161 1.00 70.56 552 TRP A N 1
ATOM 4424 C CA . TRP A 1 552 ? -1.556 15.869 -5.143 1.00 70.56 552 TRP A CA 1
ATOM 4425 C C . TRP A 1 552 ? -1.959 15.319 -6.508 1.00 70.56 552 TRP A C 1
ATOM 4427 O O . TRP A 1 552 ? -2.145 14.108 -6.665 1.00 70.56 552 TRP A O 1
ATOM 4437 N N . ARG A 1 553 ? -2.100 16.198 -7.501 1.00 58.31 553 ARG A N 1
ATOM 4438 C CA . ARG A 1 553 ? -2.507 15.778 -8.851 1.00 58.31 553 ARG A CA 1
ATOM 4439 C C . ARG A 1 553 ? -1.407 14.963 -9.547 1.00 58.31 553 ARG A C 1
ATOM 4441 O O . ARG A 1 553 ? -0.224 15.224 -9.313 1.00 58.31 553 ARG A O 1
ATOM 4448 N N . PRO A 1 554 ? -1.755 14.051 -10.472 1.00 48.41 554 PRO A N 1
ATOM 4449 C CA . PRO A 1 554 ? -0.829 13.566 -11.491 1.00 48.41 554 PRO A CA 1
ATOM 4450 C C . PRO A 1 554 ? 0.007 14.705 -12.093 1.00 48.41 554 PRO A C 1
ATOM 4452 O O . PRO A 1 554 ? -0.532 15.749 -12.446 1.00 48.41 554 PRO A O 1
ATOM 4455 N N . GLY A 1 555 ? 1.331 14.542 -12.147 1.00 48.72 555 GLY A N 1
ATOM 4456 C CA . GLY A 1 555 ? 2.249 15.583 -12.630 1.00 48.72 555 GLY A CA 1
ATOM 4457 C C . GLY A 1 555 ? 2.492 16.768 -11.678 1.00 48.72 555 GLY A C 1
ATOM 4458 O O . GLY A 1 555 ? 3.447 17.502 -11.889 1.00 48.72 555 GLY A O 1
ATOM 4459 N N . SER A 1 556 ? 1.741 16.940 -10.580 1.00 52.88 556 SER A N 1
ATOM 4460 C CA . SER A 1 556 ? 2.028 17.998 -9.582 1.00 52.88 556 SER A CA 1
ATOM 4461 C C . SER A 1 556 ? 3.364 17.799 -8.855 1.00 52.88 556 SER A C 1
ATOM 4463 O O . SER A 1 556 ? 3.874 18.723 -8.226 1.00 52.88 556 SER A O 1
ATOM 4465 N N . PHE A 1 557 ? 3.944 16.602 -8.933 1.00 62.41 557 PHE A N 1
ATOM 4466 C CA . PHE A 1 557 ? 5.159 16.190 -8.231 1.00 62.41 557 PHE A CA 1
ATOM 4467 C C . PHE A 1 557 ? 6.458 16.776 -8.813 1.00 62.41 557 PHE A C 1
ATOM 4469 O O . PHE A 1 557 ? 7.524 16.554 -8.244 1.00 62.41 557 PHE A O 1
ATOM 4476 N N . THR A 1 558 ? 6.385 17.525 -9.918 1.00 51.28 558 THR A N 1
ATOM 4477 C CA . THR A 1 558 ? 7.522 17.860 -10.799 1.00 51.28 558 THR A CA 1
ATOM 4478 C C . THR A 1 558 ? 8.683 18.623 -10.174 1.00 51.28 558 THR A C 1
ATOM 4480 O O . THR A 1 558 ? 9.757 18.663 -10.762 1.00 51.28 558 THR A O 1
ATOM 4483 N N . THR A 1 559 ? 8.510 19.213 -8.992 1.00 63.91 559 THR A N 1
ATOM 4484 C CA . THR A 1 559 ? 9.567 19.957 -8.287 1.00 63.91 559 THR A CA 1
ATOM 4485 C C . THR A 1 559 ? 10.293 19.129 -7.217 1.00 63.91 559 THR A C 1
ATOM 4487 O O . THR A 1 559 ? 11.222 19.635 -6.590 1.00 63.91 559 THR A O 1
ATOM 4490 N N . PHE A 1 560 ? 9.874 17.884 -6.962 1.00 72.50 560 PHE A N 1
ATOM 4491 C CA . PHE A 1 560 ? 10.539 16.980 -6.018 1.00 72.50 560 PHE A CA 1
ATOM 4492 C C . PHE A 1 560 ? 11.702 16.234 -6.681 1.00 72.50 560 PHE A C 1
ATOM 4494 O O . PHE A 1 560 ? 11.582 15.720 -7.789 1.00 72.50 560 PHE A O 1
ATOM 4501 N N . ARG A 1 561 ? 12.815 16.105 -5.958 1.00 75.81 561 ARG A N 1
ATOM 4502 C CA . ARG A 1 561 ? 13.986 15.315 -6.349 1.00 75.81 561 ARG A CA 1
ATOM 4503 C C . ARG A 1 561 ? 13.870 13.918 -5.737 1.00 75.81 561 ARG A C 1
ATOM 4505 O O . ARG A 1 561 ? 13.895 13.799 -4.513 1.00 75.81 561 ARG A O 1
ATOM 4512 N N . ALA A 1 562 ? 13.717 12.895 -6.578 1.00 76.00 562 ALA A N 1
ATOM 4513 C CA . ALA A 1 562 ? 13.815 11.475 -6.225 1.00 76.00 562 ALA A CA 1
ATOM 4514 C C . ALA A 1 562 ? 14.028 10.609 -7.481 1.00 76.00 562 ALA A C 1
ATOM 4516 O O . ALA A 1 562 ? 13.824 11.080 -8.600 1.00 76.00 562 ALA A O 1
ATOM 4517 N N . ARG A 1 563 ? 14.413 9.338 -7.296 1.00 69.81 563 ARG A N 1
ATOM 4518 C CA . ARG A 1 563 ? 14.534 8.322 -8.364 1.00 69.81 563 ARG A CA 1
ATOM 4519 C C . ARG A 1 563 ? 13.242 7.519 -8.565 1.00 69.81 563 ARG A C 1
ATOM 4521 O O . ARG A 1 563 ? 12.996 7.028 -9.666 1.00 69.81 563 ARG A O 1
ATOM 4528 N N . ARG A 1 564 ? 12.443 7.372 -7.501 1.00 74.62 564 ARG A N 1
ATOM 4529 C CA . ARG A 1 564 ? 11.162 6.644 -7.451 1.00 74.62 564 ARG A CA 1
ATOM 4530 C C . ARG A 1 564 ? 10.071 7.523 -6.823 1.00 74.62 564 ARG A C 1
ATOM 4532 O O . ARG A 1 564 ? 10.344 8.264 -5.878 1.00 74.62 564 ARG A O 1
ATOM 4539 N N . PHE A 1 565 ? 8.835 7.412 -7.312 1.00 75.31 565 PHE A N 1
ATOM 4540 C CA . PHE A 1 565 ? 7.672 8.152 -6.806 1.00 75.31 565 PHE A CA 1
ATOM 4541 C C . PHE A 1 565 ? 6.462 7.226 -6.687 1.00 75.31 565 PHE A C 1
ATOM 4543 O O . PHE A 1 565 ? 6.093 6.576 -7.660 1.00 75.31 565 PHE A O 1
ATOM 4550 N N . HIS A 1 566 ? 5.826 7.175 -5.515 1.00 77.06 566 HIS A N 1
ATOM 4551 C CA . HIS A 1 566 ? 4.663 6.312 -5.279 1.00 77.06 566 HIS A CA 1
ATOM 4552 C C . HIS A 1 566 ? 3.557 7.051 -4.524 1.00 77.06 566 HIS A C 1
ATOM 4554 O O . HIS A 1 566 ? 3.830 7.898 -3.675 1.00 77.06 566 HIS A O 1
ATOM 4560 N N . VAL A 1 567 ? 2.303 6.687 -4.788 1.00 78.69 567 VAL A N 1
ATOM 4561 C CA . VAL A 1 567 ? 1.173 6.989 -3.899 1.00 78.69 567 VAL A CA 1
ATOM 4562 C C . VAL A 1 567 ? 0.930 5.758 -3.027 1.00 78.69 567 VAL A C 1
ATOM 4564 O O . VAL A 1 567 ? 0.870 4.644 -3.546 1.00 78.69 567 VAL A O 1
ATOM 4567 N N . LEU A 1 568 ? 0.820 5.957 -1.713 1.00 84.12 568 LEU A N 1
ATOM 4568 C CA . LEU A 1 568 ? 0.422 4.927 -0.752 1.00 84.12 568 LEU A CA 1
ATOM 4569 C C . LEU A 1 568 ? -0.425 5.566 0.350 1.00 84.12 568 LEU A C 1
ATOM 4571 O O . LEU A 1 568 ? 0.094 6.144 1.310 1.00 84.12 568 LEU A O 1
ATOM 4575 N N . GLU A 1 569 ? -1.739 5.500 0.183 1.00 87.00 569 GLU A N 1
ATOM 4576 C CA . GLU A 1 569 ? -2.715 6.070 1.106 1.00 87.00 569 GLU A CA 1
ATOM 4577 C C . GLU A 1 569 ? -2.578 5.505 2.528 1.00 87.00 569 GLU A C 1
ATOM 4579 O O . GLU A 1 569 ? -1.920 4.497 2.764 1.00 87.00 569 GLU A O 1
ATOM 4584 N N . GLY A 1 570 ? -3.155 6.196 3.511 1.00 89.44 570 GLY A N 1
ATOM 4585 C CA . GLY A 1 570 ? -3.045 5.784 4.908 1.00 89.44 570 GLY A CA 1
ATOM 4586 C C . GLY A 1 570 ? -3.763 4.474 5.237 1.00 89.44 570 GLY A C 1
ATOM 4587 O O . GLY A 1 570 ? -4.495 3.910 4.429 1.00 89.44 570 GLY A O 1
ATOM 4588 N N . ALA A 1 571 ? -3.562 4.025 6.475 1.00 93.69 571 ALA A N 1
ATOM 4589 C CA . ALA A 1 571 ? -4.139 2.802 7.006 1.00 93.69 571 ALA A CA 1
ATOM 4590 C C . ALA A 1 571 ? -4.969 3.045 8.275 1.00 93.69 571 ALA A C 1
ATOM 4592 O O . ALA A 1 571 ? -4.841 4.079 8.943 1.00 93.69 571 ALA A O 1
ATOM 4593 N N . VAL A 1 572 ? -5.800 2.059 8.603 1.00 93.56 572 VAL A N 1
ATOM 4594 C CA . VAL A 1 572 ? -6.629 1.957 9.807 1.00 93.56 572 VAL A CA 1
ATOM 4595 C C . VAL A 1 572 ? -6.404 0.595 10.475 1.00 93.56 572 VAL A C 1
ATOM 4597 O O . VAL A 1 572 ? -6.084 -0.398 9.816 1.00 93.56 572 VAL A O 1
ATOM 4600 N N . ASP A 1 573 ? -6.549 0.539 11.798 1.00 90.62 573 ASP A N 1
ATOM 4601 C CA . ASP A 1 573 ? -6.506 -0.721 12.539 1.00 90.62 573 ASP A CA 1
ATOM 4602 C C . ASP A 1 573 ? -7.862 -1.437 12.448 1.00 90.62 573 ASP A C 1
ATOM 4604 O O . ASP A 1 573 ? -8.815 -1.101 13.144 1.00 90.62 573 ASP A O 1
ATOM 4608 N N . LEU A 1 574 ? -7.953 -2.425 11.559 1.00 89.69 574 LEU A N 1
ATOM 4609 C CA . LEU A 1 574 ? -9.176 -3.198 11.335 1.00 89.69 574 LEU A CA 1
ATOM 4610 C C . LEU A 1 574 ? -9.456 -4.247 12.428 1.00 89.69 574 LEU A C 1
ATOM 4612 O O . LEU A 1 574 ? -10.528 -4.850 12.391 1.00 89.69 574 LEU A O 1
ATOM 4616 N N . ALA A 1 575 ? -8.527 -4.469 13.367 1.00 86.06 575 ALA A N 1
ATOM 4617 C CA . ALA A 1 575 ? -8.709 -5.345 14.526 1.00 86.06 575 ALA A CA 1
ATOM 4618 C C . ALA A 1 575 ? -9.214 -4.564 15.753 1.00 86.06 575 ALA A C 1
ATOM 4620 O O . ALA A 1 575 ? -10.044 -5.073 16.504 1.00 86.06 575 ALA A O 1
ATOM 4621 N N . ALA A 1 576 ? -8.783 -3.310 15.927 1.00 87.25 576 ALA A N 1
ATOM 4622 C CA . ALA A 1 576 ? -9.350 -2.397 16.920 1.00 87.25 576 ALA A CA 1
ATOM 4623 C C . ALA A 1 576 ? -10.707 -1.821 16.465 1.00 87.25 576 ALA A C 1
ATOM 4625 O O . ALA A 1 576 ? -11.687 -1.837 17.218 1.00 87.25 576 ALA A O 1
ATOM 4626 N N . PHE A 1 577 ? -10.787 -1.340 15.219 1.00 92.00 577 PHE A N 1
ATOM 4627 C CA . PHE A 1 577 ? -11.968 -0.678 14.664 1.00 92.00 577 PHE A CA 1
ATOM 4628 C C . PHE A 1 577 ? -12.834 -1.655 13.854 1.00 92.00 577 PHE A C 1
ATOM 4630 O O . PHE A 1 577 ? -12.598 -1.958 12.679 1.00 92.00 577 PHE A O 1
ATOM 4637 N N . PHE A 1 578 ? -13.882 -2.135 14.519 1.00 87.50 578 PHE A N 1
ATOM 4638 C CA . PHE A 1 578 ? -14.917 -3.005 13.966 1.00 87.50 578 PHE A CA 1
ATOM 4639 C C . PHE A 1 578 ? -16.305 -2.592 14.487 1.00 87.50 578 PHE A C 1
ATOM 4641 O O . PHE A 1 578 ? -16.399 -2.075 15.613 1.00 87.50 578 PHE A O 1
ATOM 4648 N N . PRO A 1 579 ? -17.375 -2.797 13.690 1.00 82.88 579 PRO A N 1
ATOM 4649 C CA . PRO A 1 579 ? -18.741 -2.480 14.094 1.00 82.88 579 PRO A CA 1
ATOM 4650 C C . PRO A 1 579 ? -19.186 -3.306 15.301 1.00 82.88 579 PRO A C 1
ATOM 4652 O O . PRO A 1 579 ? -18.862 -4.485 15.426 1.00 82.88 579 PRO A O 1
ATOM 4655 N N . ALA A 1 580 ? -19.966 -2.687 16.186 1.00 67.94 580 ALA A N 1
ATOM 4656 C CA . ALA A 1 580 ? -20.654 -3.422 17.240 1.00 67.94 580 ALA A CA 1
ATOM 4657 C C . ALA A 1 580 ? -21.752 -4.327 16.636 1.00 67.94 580 ALA A C 1
ATOM 4659 O O . ALA A 1 580 ? -22.377 -3.932 15.645 1.00 67.94 580 ALA A O 1
ATOM 4660 N N . PRO A 1 581 ? -22.050 -5.493 17.242 1.00 54.66 581 PRO A N 1
ATOM 4661 C CA . PRO A 1 581 ? -23.268 -6.239 16.940 1.00 54.66 581 PRO A CA 1
ATOM 4662 C C . PRO A 1 581 ? -24.508 -5.340 17.055 1.00 54.66 581 PRO A C 1
ATOM 4664 O O . PRO A 1 581 ? -24.581 -4.507 17.957 1.00 54.66 581 PRO A O 1
ATOM 4667 N N . LEU A 1 582 ? -25.444 -5.509 16.112 1.00 51.81 582 LEU A N 1
ATOM 4668 C CA . LEU A 1 582 ? -26.636 -4.683 15.854 1.00 51.81 582 LEU A CA 1
ATOM 4669 C C . LEU A 1 582 ? -27.142 -3.852 17.050 1.00 51.81 582 LEU A C 1
ATOM 4671 O O . LEU A 1 582 ? -27.817 -4.362 17.943 1.00 51.81 582 LEU A O 1
ATOM 4675 N N . ARG A 1 583 ? -26.876 -2.540 17.014 1.00 54.38 583 ARG A N 1
ATOM 4676 C CA . ARG A 1 583 ? -27.382 -1.576 17.997 1.00 54.38 583 ARG A CA 1
ATOM 4677 C C . ARG A 1 583 ? -28.643 -0.883 17.482 1.00 54.38 583 ARG A C 1
ATOM 4679 O O . ARG A 1 583 ? -28.568 0.174 16.862 1.00 54.38 583 ARG A O 1
ATOM 4686 N N . GLU A 1 584 ? -29.807 -1.454 17.773 1.00 53.75 584 GLU A N 1
ATOM 4687 C CA . GLU A 1 584 ? -31.076 -0.727 17.658 1.00 53.75 584 GLU A CA 1
ATOM 4688 C C . GLU A 1 584 ? -31.217 0.228 18.856 1.00 53.75 584 GLU A C 1
ATOM 4690 O O . GLU A 1 584 ? -31.628 -0.168 19.945 1.00 53.75 584 GLU A O 1
ATOM 4695 N N . ARG A 1 585 ? -30.821 1.497 18.674 1.00 57.06 585 ARG A N 1
ATOM 4696 C CA . ARG A 1 585 ? -31.188 2.583 19.599 1.00 57.06 585 ARG A CA 1
ATOM 4697 C C . ARG A 1 585 ? -32.679 2.893 19.468 1.00 57.06 585 ARG A C 1
ATOM 4699 O O . ARG A 1 585 ? -33.228 2.862 18.368 1.00 57.06 585 ARG A O 1
ATOM 4706 N N . ALA A 1 586 ? -33.319 3.247 20.580 1.00 52.47 586 ALA A N 1
ATOM 4707 C CA . ALA A 1 586 ? -34.681 3.765 20.557 1.00 52.47 586 ALA A CA 1
ATOM 4708 C C . ALA A 1 586 ? -34.703 5.185 19.962 1.00 52.47 586 ALA A C 1
ATOM 4710 O O . ALA A 1 586 ? -33.808 5.983 20.224 1.00 52.47 586 ALA A O 1
ATOM 4711 N N . HIS A 1 587 ? -35.765 5.541 19.232 1.00 51.16 587 HIS A N 1
ATOM 4712 C CA . HIS A 1 587 ? -35.956 6.885 18.654 1.00 51.16 587 HIS A CA 1
ATOM 4713 C C . HIS A 1 587 ? -36.152 8.017 19.694 1.00 51.16 587 HIS A C 1
ATOM 4715 O O . HIS A 1 587 ? -36.377 9.169 19.320 1.00 51.16 587 HIS A O 1
ATOM 4721 N N . GLU A 1 588 ? -36.088 7.696 20.988 1.00 57.22 588 GLU A N 1
ATOM 4722 C CA . GLU A 1 588 ? -36.165 8.638 22.110 1.00 57.22 588 GLU A CA 1
ATOM 4723 C C . GLU A 1 588 ? -34.776 9.052 22.635 1.00 57.22 588 GLU A C 1
ATOM 4725 O O . GLU A 1 588 ? -34.668 10.057 23.340 1.00 57.22 588 GLU A O 1
ATOM 4730 N N . ASP A 1 589 ? -33.709 8.334 22.255 1.00 71.81 589 ASP A N 1
ATOM 4731 C CA . ASP A 1 589 ? -32.326 8.749 22.514 1.00 71.81 589 ASP A CA 1
ATOM 4732 C C . ASP A 1 589 ? -31.956 10.007 21.704 1.00 71.81 589 ASP A C 1
ATOM 4734 O O . ASP A 1 589 ? -32.452 10.254 20.603 1.00 71.81 589 ASP A O 1
ATOM 4738 N N . ALA A 1 590 ? -31.018 10.795 22.235 1.00 86.69 590 ALA A N 1
ATOM 4739 C CA . ALA A 1 590 ? -30.425 11.905 21.495 1.00 86.69 590 ALA A CA 1
ATOM 4740 C C . ALA A 1 590 ? -29.434 11.391 20.437 1.00 86.69 590 ALA A C 1
ATOM 4742 O O . ALA A 1 590 ? -28.568 10.576 20.752 1.00 86.69 590 ALA A O 1
ATOM 4743 N N . PHE A 1 591 ? -29.519 11.926 19.220 1.00 93.06 591 PHE A N 1
ATOM 4744 C CA . PHE A 1 591 ? -28.632 11.623 18.098 1.00 93.06 591 PHE A CA 1
ATOM 4745 C C . PHE A 1 591 ? -27.241 12.231 18.345 1.00 93.06 591 PHE A C 1
ATOM 4747 O O . PHE A 1 591 ? -27.104 13.452 18.492 1.00 93.06 591 PHE A O 1
ATOM 4754 N N . VAL A 1 592 ? -26.215 11.381 18.419 1.00 95.00 592 VAL A N 1
ATOM 4755 C CA . VAL A 1 592 ? -24.855 11.736 18.846 1.00 95.00 592 VAL A CA 1
ATOM 4756 C C . VAL A 1 592 ? -23.917 11.866 17.646 1.00 95.00 592 VAL A C 1
ATOM 4758 O O . VAL A 1 592 ? -23.673 10.904 16.915 1.00 95.00 592 VAL A O 1
ATOM 4761 N N . VAL A 1 593 ? -23.347 13.059 17.473 1.00 97.69 593 VAL A N 1
ATOM 4762 C CA . VAL A 1 593 ? -22.460 13.418 16.360 1.00 97.69 593 VAL A CA 1
ATOM 4763 C C . VAL A 1 593 ? -21.017 13.555 16.845 1.00 97.69 593 VAL A C 1
ATOM 4765 O O . VAL A 1 593 ? -20.723 14.402 17.688 1.00 97.69 593 VAL A O 1
ATOM 4768 N N . GLY A 1 594 ? -20.099 12.753 16.303 1.00 97.31 594 GLY A N 1
ATOM 4769 C CA . GLY A 1 594 ? -18.676 12.816 16.662 1.00 97.31 594 GLY A CA 1
ATOM 4770 C C . GLY A 1 594 ? -17.852 13.769 15.797 1.00 97.31 594 GLY A C 1
ATOM 4771 O O . GLY A 1 594 ? -18.104 13.900 14.597 1.00 97.31 594 GLY A O 1
ATOM 4772 N N . GLY A 1 595 ? -16.817 14.372 16.385 1.00 96.44 595 GLY A N 1
ATOM 4773 C CA . GLY A 1 595 ? -15.853 15.224 15.677 1.00 96.44 595 GLY A CA 1
ATOM 4774 C C . GLY A 1 595 ? -14.519 15.410 16.414 1.00 96.44 595 GLY A C 1
ATOM 4775 O O . GLY A 1 595 ? -14.267 14.792 17.449 1.00 96.44 595 GLY A O 1
ATOM 4776 N N . LEU A 1 596 ? -13.660 16.286 15.885 1.00 94.38 596 LEU A N 1
ATOM 4777 C CA . LEU A 1 596 ? -12.357 16.641 16.467 1.00 94.38 596 LEU A CA 1
ATOM 4778 C C . LEU A 1 596 ? -12.370 18.062 17.039 1.00 94.38 596 LEU A C 1
ATOM 4780 O O . LEU A 1 596 ? -12.665 19.015 16.323 1.00 94.38 596 LEU A O 1
ATOM 4784 N N . ALA A 1 597 ? -11.975 18.215 18.303 1.00 93.50 597 ALA A N 1
ATOM 4785 C CA . ALA A 1 597 ? -11.923 19.508 18.988 1.00 93.50 597 ALA A CA 1
ATOM 4786 C C . ALA A 1 597 ? -10.780 20.415 18.492 1.00 93.50 597 ALA A C 1
ATOM 4788 O O . ALA A 1 597 ? -10.875 21.632 18.585 1.00 93.50 597 ALA A O 1
ATOM 4789 N N . ASN A 1 598 ? -9.712 19.839 17.932 1.00 88.31 598 ASN A N 1
ATOM 4790 C CA . ASN A 1 598 ? -8.515 20.561 17.482 1.00 88.31 598 ASN A CA 1
ATOM 4791 C C . ASN A 1 598 ? -8.394 20.709 15.952 1.00 88.31 598 ASN A C 1
ATOM 4793 O O . ASN A 1 598 ? -7.334 21.112 15.468 1.00 88.31 598 ASN A O 1
ATOM 4797 N N . LYS A 1 599 ? -9.426 20.345 15.175 1.00 87.75 599 LYS A N 1
ATOM 4798 C CA . LYS A 1 599 ? -9.376 20.298 13.702 1.00 87.75 599 LYS A CA 1
ATOM 4799 C C . LYS A 1 599 ? -10.636 20.886 13.052 1.00 87.75 599 LYS A C 1
ATOM 4801 O O . LYS A 1 599 ? -11.480 20.148 12.552 1.00 87.75 599 LYS A O 1
ATOM 4806 N N . ASN A 1 600 ? -10.728 22.217 13.030 1.00 90.44 600 ASN A N 1
ATOM 4807 C CA . ASN A 1 600 ? -11.854 22.969 12.450 1.00 90.44 600 ASN A CA 1
ATOM 4808 C C . ASN A 1 600 ? -13.240 22.554 13.023 1.00 90.44 600 ASN A C 1
ATOM 4810 O O . ASN A 1 600 ? -14.131 22.188 12.250 1.00 90.44 600 ASN A O 1
ATOM 4814 N N . PRO A 1 601 ? -13.437 22.542 14.362 1.00 94.12 601 PRO A N 1
ATOM 4815 C CA . PRO A 1 601 ? -14.724 22.215 14.991 1.00 94.12 601 PRO A CA 1
ATOM 4816 C C . PRO A 1 601 ? -15.819 23.269 14.755 1.00 94.12 601 PRO A C 1
ATOM 4818 O O . PRO A 1 601 ? -17.008 22.969 14.886 1.00 94.12 601 PRO A O 1
ATOM 4821 N N . GLU A 1 602 ? -15.451 24.512 14.441 1.00 95.12 602 GLU A N 1
ATOM 4822 C CA . GLU A 1 602 ? -16.341 25.675 14.457 1.00 95.12 602 GLU A CA 1
ATOM 4823 C C . GLU A 1 602 ? -17.560 25.522 13.529 1.00 95.12 602 GLU A C 1
ATOM 4825 O O . GLU A 1 602 ? -18.666 25.845 13.973 1.00 95.12 602 GLU A O 1
ATOM 4830 N N . PRO A 1 603 ? -17.447 24.970 12.299 1.00 96.38 603 PRO A N 1
ATOM 4831 C CA . PRO A 1 603 ? -18.612 24.743 11.449 1.00 96.38 603 PRO A CA 1
ATOM 4832 C C . PRO A 1 603 ? -19.589 23.698 11.995 1.00 96.38 603 PRO A C 1
ATOM 4834 O O . PRO A 1 603 ? -20.793 23.836 11.791 1.00 96.38 603 PRO A O 1
ATOM 4837 N N . LEU A 1 604 ? -19.098 22.684 12.719 1.00 97.19 604 LEU A N 1
ATOM 4838 C CA . LEU A 1 604 ? -19.934 21.673 13.374 1.00 97.19 604 LEU A CA 1
ATOM 4839 C C . LEU A 1 604 ? -20.647 22.254 14.604 1.00 97.19 604 LEU A C 1
ATOM 4841 O O . LEU A 1 604 ? -21.828 21.988 14.810 1.00 97.19 604 LEU A O 1
ATOM 4845 N N . LEU A 1 605 ? -19.978 23.106 15.386 1.00 96.75 605 LEU A N 1
ATOM 4846 C CA . LEU A 1 605 ? -20.620 23.815 16.501 1.00 96.75 605 LEU A CA 1
ATOM 4847 C C . LEU A 1 605 ? -21.642 24.853 16.016 1.00 96.75 605 LEU A C 1
ATOM 4849 O O . LEU A 1 605 ? -22.702 25.014 16.620 1.00 96.75 605 LEU A O 1
ATOM 4853 N N . ALA A 1 606 ? -21.363 25.535 14.905 1.00 97.31 606 ALA A N 1
ATOM 4854 C CA . ALA A 1 606 ? -22.337 26.396 14.245 1.00 97.31 606 ALA A CA 1
ATOM 4855 C C . ALA A 1 606 ? -23.536 25.585 13.719 1.00 97.31 606 ALA A C 1
ATOM 4857 O O . ALA A 1 606 ? -24.673 25.996 13.937 1.00 97.31 606 ALA A O 1
ATOM 4858 N N . ALA A 1 607 ? -23.307 24.411 13.117 1.00 98.06 607 ALA A N 1
ATOM 4859 C CA . ALA A 1 607 ? -24.371 23.504 12.685 1.00 98.06 607 ALA A CA 1
ATOM 4860 C C . ALA A 1 607 ? -25.230 23.015 13.863 1.00 98.06 607 ALA A C 1
ATOM 4862 O O . ALA A 1 607 ? -26.454 23.046 13.776 1.00 98.06 607 ALA A O 1
ATOM 4863 N N . ALA A 1 608 ? -24.620 22.638 14.992 1.00 97.06 608 ALA A N 1
ATOM 4864 C CA . ALA A 1 608 ? -25.333 22.182 16.187 1.00 97.06 608 ALA A CA 1
ATOM 4865 C C . ALA A 1 608 ? -26.339 23.221 16.716 1.00 97.06 608 ALA A C 1
ATOM 4867 O O . ALA A 1 608 ? -27.458 22.861 17.085 1.00 97.06 608 ALA A O 1
ATOM 4868 N N . ARG A 1 609 ? -25.989 24.515 16.668 1.00 97.06 609 ARG A N 1
ATOM 4869 C CA . ARG A 1 609 ? -26.886 25.632 17.030 1.00 97.06 609 ARG A CA 1
ATOM 4870 C C . ARG A 1 609 ? -28.069 25.821 16.070 1.00 97.06 609 ARG A C 1
ATOM 4872 O O . ARG A 1 609 ? -29.031 26.487 16.433 1.00 97.06 609 ARG A O 1
ATOM 4879 N N . MET A 1 610 ? -28.017 25.242 14.868 1.00 97.69 610 MET A N 1
ATOM 4880 C CA . MET A 1 610 ? -29.125 25.227 13.898 1.00 97.69 610 MET A CA 1
ATOM 4881 C C . MET A 1 610 ? -30.046 24.003 14.057 1.00 97.69 610 MET A C 1
ATOM 4883 O O . MET A 1 610 ? -31.047 23.908 13.349 1.00 97.69 610 MET A O 1
ATOM 4887 N N . LEU A 1 611 ? -29.699 23.067 14.948 1.00 96.56 611 LEU A N 1
ATOM 4888 C CA . LEU A 1 611 ? -30.402 21.804 15.181 1.00 96.56 611 LEU A CA 1
ATOM 4889 C C . LEU A 1 611 ? -31.134 21.813 16.528 1.00 96.56 611 LEU A C 1
ATOM 4891 O O . LEU A 1 611 ? -30.718 22.502 17.462 1.00 96.56 611 LEU A O 1
ATOM 4895 N N . ASP A 1 612 ? -32.193 21.012 16.626 1.00 93.06 612 ASP A N 1
ATOM 4896 C CA . ASP A 1 612 ? -32.982 20.803 17.846 1.00 93.06 612 ASP A CA 1
ATOM 4897 C C . ASP A 1 612 ? -32.207 20.106 18.981 1.00 93.06 612 ASP A C 1
ATOM 4899 O O . ASP A 1 612 ? -31.129 19.530 18.800 1.00 93.06 612 ASP A O 1
ATOM 4903 N N . GLU A 1 613 ? -32.772 20.166 20.187 1.00 90.44 613 GLU A N 1
ATOM 4904 C CA . GLU A 1 613 ? -32.199 19.648 21.433 1.00 90.44 613 GLU A CA 1
ATOM 4905 C C . GLU A 1 613 ? -31.906 18.140 21.429 1.00 90.44 613 GLU A C 1
ATOM 4907 O O . GLU A 1 613 ? -31.129 17.668 22.263 1.00 90.44 613 GLU A O 1
ATOM 4912 N N . LYS A 1 614 ? -32.466 17.389 20.472 1.00 91.38 614 LYS A N 1
ATOM 4913 C CA . LYS A 1 614 ? -32.203 15.955 20.307 1.00 91.38 614 LYS A CA 1
ATOM 4914 C C . LYS A 1 614 ? -30.863 15.668 19.639 1.00 91.38 614 LYS A C 1
ATOM 4916 O O . LYS A 1 614 ? -30.458 14.512 19.627 1.00 91.38 614 LYS A O 1
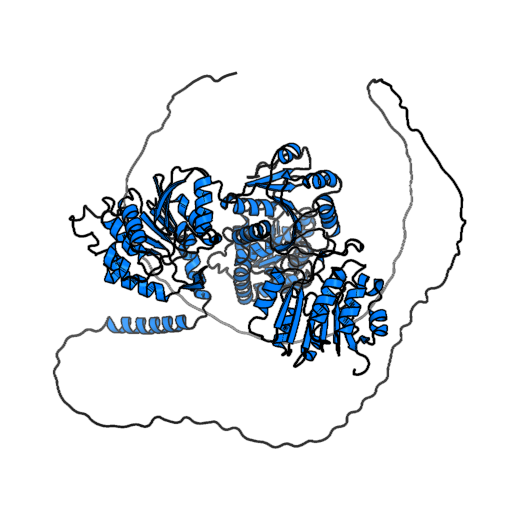ATOM 4921 N N . VAL A 1 615 ? -30.159 16.670 19.104 1.00 94.56 615 VAL A N 1
ATOM 4922 C CA . VAL A 1 615 ? -28.801 16.494 18.564 1.00 94.56 615 VAL A CA 1
ATOM 4923 C C . VAL A 1 615 ? -27.753 16.940 19.583 1.00 94.56 615 VAL A C 1
ATOM 4925 O O . VAL A 1 615 ? -27.744 18.102 20.011 1.00 94.56 615 VAL A O 1
ATOM 4928 N N . ARG A 1 616 ? -26.838 16.022 19.919 1.00 95.75 616 ARG A N 1
ATOM 4929 C CA . ARG A 1 616 ? -25.664 16.241 20.781 1.00 95.75 616 ARG A CA 1
ATOM 4930 C C . ARG A 1 616 ? -24.372 16.033 19.989 1.00 95.75 616 ARG A C 1
ATOM 4932 O O . ARG A 1 616 ? -24.315 15.179 19.109 1.00 95.75 616 ARG A O 1
ATOM 4939 N N . VAL A 1 617 ? -23.328 16.782 20.325 1.00 97.56 617 VAL A N 1
ATOM 4940 C CA . VAL A 1 617 ? -21.993 16.694 19.716 1.00 97.56 617 VAL A CA 1
ATOM 4941 C C . VAL A 1 617 ? -20.978 16.212 20.750 1.00 97.56 617 VAL A C 1
ATOM 4943 O O . VAL A 1 617 ? -20.951 16.717 21.872 1.00 97.56 617 VAL A O 1
ATOM 4946 N N . GLU A 1 618 ? -20.110 15.275 20.375 1.00 97.44 618 GLU A N 1
ATOM 4947 C CA . GLU A 1 618 ? -19.007 14.794 21.215 1.00 97.44 618 GLU A CA 1
ATOM 4948 C C . GLU A 1 618 ? -17.676 14.942 20.465 1.00 97.44 618 GLU A C 1
ATOM 4950 O O . GLU A 1 618 ? -17.479 14.364 19.394 1.00 97.44 618 GLU A O 1
ATOM 4955 N N . LEU A 1 619 ? -16.763 15.756 21.006 1.00 97.06 619 LEU A N 1
ATOM 4956 C CA . LEU A 1 619 ? -15.483 16.072 20.365 1.00 97.06 619 LEU A CA 1
ATOM 4957 C C . LEU A 1 619 ? -14.303 15.477 21.137 1.00 97.06 619 LEU A C 1
ATOM 4959 O O . LEU A 1 619 ? -14.186 15.673 22.349 1.00 97.06 619 LEU A O 1
ATOM 4963 N N . ILE A 1 620 ? -13.402 14.813 20.410 1.00 94.88 620 ILE A N 1
ATOM 4964 C CA . ILE A 1 620 ? -12.142 14.261 20.934 1.00 94.88 620 ILE A CA 1
ATOM 4965 C C . ILE A 1 620 ? -10.931 15.113 20.517 1.00 94.88 620 ILE A C 1
ATOM 4967 O O . ILE A 1 620 ? -10.977 15.867 19.543 1.00 94.88 620 ILE A O 1
ATOM 4971 N N . GLY A 1 621 ? -9.830 14.974 21.252 1.00 90.00 621 GLY A N 1
ATOM 4972 C CA . GLY A 1 621 ? -8.602 15.761 21.119 1.00 90.00 621 GLY A CA 1
ATOM 4973 C C . GLY A 1 621 ? -8.544 16.980 22.059 1.00 90.00 621 GLY A C 1
ATOM 4974 O O . GLY A 1 621 ? -9.525 17.292 22.736 1.00 90.00 621 GLY A O 1
ATOM 4975 N N . PRO A 1 622 ? -7.394 17.680 22.134 1.00 87.75 622 PRO A N 1
ATOM 4976 C CA . PRO A 1 622 ? -7.228 18.850 22.998 1.00 87.75 622 PRO A CA 1
ATOM 4977 C C . PRO A 1 622 ? -8.176 19.994 22.590 1.00 87.75 622 PRO A C 1
ATOM 4979 O O . PRO A 1 622 ? -8.155 20.381 21.423 1.00 87.75 622 PRO A O 1
ATOM 4982 N N . PRO A 1 623 ? -8.983 20.567 23.504 1.00 85.19 623 PRO A N 1
ATOM 4983 C CA . PRO A 1 623 ? -9.998 21.552 23.126 1.00 85.19 623 PRO A CA 1
ATOM 4984 C C . PRO A 1 623 ? -9.458 22.969 22.889 1.00 85.19 623 PRO A C 1
ATOM 4986 O O . PRO A 1 623 ? -10.101 23.741 22.188 1.00 85.19 623 PRO A O 1
ATOM 4989 N N . GLY A 1 624 ? -8.312 23.341 23.472 1.00 84.19 624 GLY A N 1
ATOM 4990 C CA . GLY A 1 624 ? -7.852 24.736 23.463 1.00 84.19 624 GLY A CA 1
ATOM 4991 C C . GLY A 1 624 ? -8.925 25.690 24.008 1.00 84.19 624 GLY A C 1
ATOM 4992 O O . GLY A 1 624 ? -9.647 25.348 24.945 1.00 84.19 624 GLY A O 1
ATOM 4993 N N . ASP A 1 625 ? -9.077 26.854 23.376 1.00 85.62 625 ASP A N 1
ATOM 4994 C CA . ASP A 1 625 ? -10.038 27.893 23.782 1.00 85.62 625 ASP A CA 1
ATOM 4995 C C . ASP A 1 625 ? -11.502 27.588 23.390 1.00 85.62 625 ASP A C 1
ATOM 4997 O O . ASP A 1 625 ? -12.410 28.371 23.688 1.00 85.62 625 ASP A O 1
ATOM 5001 N N . LEU A 1 626 ? -11.769 26.442 22.745 1.00 88.38 626 LEU A N 1
ATOM 5002 C CA . LEU A 1 626 ? -13.079 26.079 22.184 1.00 88.38 626 LEU A CA 1
ATOM 5003 C C . LEU A 1 626 ? -14.218 26.114 23.215 1.00 88.38 626 LEU A C 1
ATOM 5005 O O . LEU A 1 626 ? -15.356 26.422 22.867 1.00 88.38 626 LEU A O 1
ATOM 5009 N N . ALA A 1 627 ? -13.915 25.844 24.489 1.00 86.06 627 ALA A N 1
ATOM 5010 C CA . ALA A 1 627 ? -14.892 25.890 25.573 1.00 86.06 627 ALA A CA 1
ATOM 5011 C C . ALA A 1 627 ? -15.513 27.288 25.763 1.00 86.06 627 ALA A C 1
ATOM 5013 O O . ALA A 1 627 ? -16.715 27.392 26.006 1.00 86.06 627 ALA A O 1
ATOM 5014 N N . ALA A 1 628 ? -14.737 28.364 25.583 1.00 86.75 628 ALA A N 1
ATOM 5015 C CA . ALA A 1 628 ? -15.250 29.733 25.669 1.00 86.75 628 ALA A CA 1
ATOM 5016 C C . ALA A 1 628 ? -16.174 30.064 24.482 1.00 86.75 628 ALA A C 1
ATOM 5018 O O . ALA A 1 628 ? -17.235 30.660 24.661 1.00 86.75 628 ALA A O 1
ATOM 5019 N N . GLY A 1 629 ? -15.818 29.605 23.277 1.00 87.62 629 GLY A N 1
ATOM 5020 C CA . GLY A 1 629 ? -16.622 29.764 22.057 1.00 87.62 629 GLY A CA 1
ATOM 5021 C C . GLY A 1 629 ? -17.865 28.863 21.967 1.00 87.62 629 GLY A C 1
ATOM 5022 O O . GLY A 1 629 ? -18.609 28.951 20.986 1.00 87.62 629 GLY A O 1
ATOM 5023 N N . ALA A 1 630 ? -18.096 27.993 22.956 1.00 93.31 630 ALA A N 1
ATOM 5024 C CA . ALA A 1 630 ? -19.144 26.967 22.950 1.00 93.31 630 ALA A CA 1
ATOM 5025 C C . ALA A 1 630 ? -19.930 26.852 24.273 1.00 93.31 630 ALA A C 1
ATOM 5027 O O . ALA A 1 630 ? -20.611 25.850 24.502 1.00 93.31 630 ALA A O 1
ATOM 5028 N N . ALA A 1 631 ? -19.838 27.859 25.147 1.00 93.12 631 ALA A N 1
ATOM 5029 C CA . ALA A 1 631 ? -20.412 27.834 26.495 1.00 93.12 631 ALA A CA 1
ATOM 5030 C C . ALA A 1 631 ? -21.932 27.559 26.530 1.00 93.12 631 ALA A C 1
ATOM 5032 O O . ALA A 1 631 ? -22.414 26.900 27.446 1.00 93.12 631 ALA A O 1
ATOM 5033 N N . ASP A 1 632 ? -22.681 27.994 25.516 1.00 95.00 632 ASP A N 1
ATOM 5034 C CA . ASP A 1 632 ? -24.113 27.728 25.327 1.00 95.00 632 ASP A CA 1
ATOM 5035 C C . ASP A 1 632 ? -24.423 26.247 25.040 1.00 95.00 632 ASP A C 1
ATOM 5037 O O . ASP A 1 632 ? -25.362 25.677 25.602 1.00 95.00 632 ASP A O 1
ATOM 5041 N N . LEU A 1 633 ? -23.608 25.592 24.207 1.00 96.06 633 LEU A N 1
ATOM 5042 C CA . LEU A 1 633 ? -23.744 24.163 23.907 1.00 96.06 633 LEU A CA 1
ATOM 5043 C C . LEU A 1 633 ? -23.273 23.294 25.082 1.00 96.06 633 LEU A C 1
ATOM 5045 O O . LEU A 1 633 ? -23.846 22.232 25.325 1.00 96.06 633 LEU A O 1
ATOM 5049 N N . LEU A 1 634 ? -22.270 23.752 25.840 1.00 95.44 634 LEU A N 1
ATOM 5050 C CA . LEU A 1 634 ? -21.824 23.101 27.076 1.00 95.44 634 LEU A CA 1
ATOM 5051 C C . LEU A 1 634 ? -22.894 23.197 28.174 1.00 95.44 634 LEU A C 1
ATOM 5053 O O . LEU A 1 634 ? -23.290 22.175 28.730 1.00 95.44 634 LEU A O 1
ATOM 5057 N N . ALA A 1 635 ? -23.418 24.398 28.446 1.00 94.19 635 ALA A N 1
ATOM 5058 C CA . ALA A 1 635 ? -24.423 24.629 29.487 1.00 94.19 635 ALA A CA 1
ATOM 5059 C C . ALA A 1 635 ? -25.760 23.913 29.216 1.00 94.19 635 ALA A C 1
ATOM 5061 O O . ALA A 1 635 ? -26.451 23.524 30.153 1.00 94.19 635 ALA A O 1
ATOM 5062 N N . SER A 1 636 ? -26.109 23.697 27.944 1.00 93.88 636 SER A N 1
ATOM 5063 C CA . SER A 1 636 ? -27.286 22.911 27.538 1.00 93.88 636 SER A CA 1
ATOM 5064 C C . SER A 1 636 ? -27.036 21.396 27.447 1.00 93.88 636 SER A C 1
ATOM 5066 O O . SER A 1 636 ? -27.944 20.649 27.084 1.00 93.88 636 SER A O 1
ATOM 5068 N N . GLY A 1 637 ? -25.820 20.914 27.742 1.00 93.50 637 GLY A N 1
ATOM 5069 C CA . GLY A 1 637 ? -25.457 19.495 27.622 1.00 93.50 637 GLY A CA 1
ATOM 5070 C C . GLY A 1 637 ? -25.466 18.962 26.181 1.00 93.50 637 GLY A C 1
ATOM 5071 O O . GLY A 1 637 ? -25.511 17.748 25.965 1.00 93.50 637 GLY A O 1
ATOM 5072 N N . ARG A 1 638 ? -25.447 19.862 25.188 1.00 95.56 638 ARG A N 1
ATOM 5073 C CA . ARG A 1 638 ? -25.456 19.549 23.751 1.00 95.56 638 ARG A CA 1
ATOM 5074 C C . ARG A 1 638 ? -24.062 19.420 23.143 1.00 95.56 638 ARG A C 1
ATOM 5076 O O . ARG A 1 638 ? -23.947 18.917 22.030 1.00 95.56 638 ARG A O 1
ATOM 5083 N N . LEU A 1 639 ? -23.018 19.815 23.867 1.00 97.06 639 LEU A N 1
ATOM 5084 C CA . LEU A 1 639 ? -21.618 19.538 23.550 1.00 97.06 639 LEU A CA 1
ATOM 5085 C C . LEU A 1 639 ? -20.951 18.798 24.716 1.00 97.06 639 LEU A C 1
ATOM 5087 O O . LEU A 1 639 ? -21.071 19.218 25.865 1.00 97.06 639 LEU A O 1
ATOM 5091 N N . LYS A 1 640 ? -20.177 17.754 24.408 1.00 96.06 640 LYS A N 1
ATOM 5092 C CA . LYS A 1 640 ? -19.142 17.205 25.294 1.00 96.06 640 LYS A CA 1
ATOM 5093 C C . LYS A 1 640 ? -17.765 17.400 24.670 1.00 96.06 640 LYS A C 1
ATOM 5095 O O . LYS A 1 640 ? -17.563 17.105 23.492 1.00 96.06 640 LYS A O 1
ATOM 5100 N N . LEU A 1 641 ? -16.810 17.838 25.483 1.00 95.88 641 LEU A N 1
ATOM 5101 C CA . LEU A 1 641 ? -15.388 17.863 25.148 1.00 95.88 641 LEU A CA 1
ATOM 5102 C C . LEU A 1 641 ? -14.724 16.718 25.917 1.00 95.88 641 LEU A C 1
ATOM 5104 O O . LEU A 1 641 ? -14.597 16.791 27.135 1.00 95.88 641 LEU A O 1
ATOM 5108 N N . LEU A 1 642 ? -14.364 15.642 25.216 1.00 93.75 642 LEU A N 1
ATOM 5109 C CA . LEU A 1 642 ? -13.844 14.410 25.824 1.00 93.75 642 LEU A CA 1
ATOM 5110 C C . LEU A 1 642 ? -12.322 14.443 26.047 1.00 93.75 642 LEU A C 1
ATOM 5112 O O . LEU A 1 642 ? -11.781 13.579 26.729 1.00 93.75 642 LEU A O 1
ATOM 5116 N N . GLY A 1 643 ? -11.628 15.434 25.480 1.00 90.38 643 GLY A N 1
ATOM 5117 C CA . GLY A 1 643 ? -10.170 15.517 25.519 1.00 90.38 643 GLY A CA 1
ATOM 5118 C C . GLY A 1 643 ? -9.496 14.445 24.657 1.00 90.38 643 GLY A C 1
ATOM 5119 O O . GLY A 1 643 ? -10.112 13.837 23.778 1.00 90.38 643 GLY A O 1
ATOM 5120 N N . SER A 1 644 ? -8.200 14.230 24.874 1.00 86.75 644 SER A N 1
ATOM 5121 C CA . SER A 1 644 ? -7.452 13.162 24.201 1.00 86.75 644 SER A CA 1
ATOM 5122 C C . SER A 1 644 ? -7.819 11.797 24.786 1.00 86.75 644 SER A C 1
ATOM 5124 O O . SER A 1 644 ? -7.544 11.544 25.956 1.00 86.75 644 SER A O 1
ATOM 5126 N N . LEU A 1 645 ? -8.393 10.918 23.964 1.00 87.56 645 LEU A N 1
ATOM 5127 C CA . LEU A 1 645 ? -8.600 9.506 24.297 1.00 87.56 645 LEU A CA 1
ATOM 5128 C C . LEU A 1 645 ? -7.350 8.677 23.967 1.00 87.56 645 LEU A C 1
ATOM 5130 O O . LEU A 1 645 ? -6.595 9.031 23.057 1.00 87.56 645 LEU A O 1
ATOM 5134 N N . ASP A 1 646 ? -7.157 7.563 24.674 1.00 82.94 646 ASP A N 1
ATOM 5135 C CA . ASP A 1 646 ? -6.162 6.548 24.317 1.00 82.94 646 ASP A CA 1
ATOM 5136 C C . ASP A 1 646 ? -6.653 5.628 23.179 1.00 82.94 646 ASP A C 1
ATOM 5138 O O . ASP A 1 646 ? -7.834 5.613 22.817 1.00 82.94 646 ASP A O 1
ATOM 5142 N N . GLU A 1 647 ? -5.741 4.849 22.586 1.00 80.88 647 GLU A N 1
ATOM 5143 C CA . GLU A 1 647 ? -6.083 3.967 21.459 1.00 80.88 647 GLU A CA 1
ATOM 5144 C C . GLU A 1 647 ? -7.084 2.860 21.837 1.00 80.88 647 GLU A C 1
ATOM 5146 O O . GLU A 1 647 ? -7.835 2.406 20.976 1.00 80.88 647 GLU A O 1
ATOM 5151 N N . ALA A 1 648 ? -7.145 2.462 23.113 1.00 84.94 648 ALA A N 1
ATOM 5152 C CA . ALA A 1 648 ? -8.088 1.459 23.610 1.00 84.94 648 ALA A CA 1
ATOM 5153 C C . ALA A 1 648 ? -9.526 2.005 23.728 1.00 84.94 648 ALA A C 1
ATOM 5155 O O . ALA A 1 648 ? -10.492 1.268 23.518 1.00 84.94 648 ALA A O 1
ATOM 5156 N N . SER A 1 649 ? -9.676 3.298 24.019 1.00 89.44 649 SER A N 1
ATOM 5157 C CA . SER A 1 649 ? -10.967 3.978 24.170 1.00 89.44 649 SER A CA 1
ATOM 5158 C C . SER A 1 649 ? -11.572 4.429 22.837 1.00 89.44 649 SER A C 1
ATOM 5160 O O . SER A 1 649 ? -12.798 4.514 22.722 1.00 89.44 649 SER A O 1
ATOM 5162 N N . LEU A 1 650 ? -10.754 4.690 21.807 1.00 91.44 650 LEU A N 1
ATOM 5163 C CA . LEU A 1 650 ? -11.235 5.154 20.495 1.00 91.44 650 LEU A CA 1
ATOM 5164 C C . LEU A 1 650 ? -12.312 4.237 19.862 1.00 91.44 650 LEU A C 1
ATOM 5166 O O . LEU A 1 650 ? -13.334 4.770 19.421 1.00 91.44 650 LEU A O 1
ATOM 5170 N N . PRO A 1 651 ? -12.193 2.890 19.842 1.00 91.12 651 PRO A N 1
ATOM 5171 C CA . PRO A 1 651 ? -13.253 2.025 19.314 1.00 91.12 651 PRO A CA 1
ATOM 5172 C C . PRO A 1 651 ? -14.576 2.133 20.084 1.00 91.12 651 PRO A C 1
ATOM 5174 O O . PRO A 1 651 ? -15.646 2.040 19.484 1.00 91.12 651 PRO A O 1
ATOM 5177 N N . ALA A 1 652 ? -14.528 2.345 21.404 1.00 89.25 652 ALA A N 1
ATOM 5178 C CA . ALA A 1 652 ? -15.728 2.540 22.216 1.00 89.25 652 ALA A CA 1
ATOM 5179 C C . ALA A 1 652 ? -16.401 3.891 21.918 1.00 89.25 652 ALA A C 1
ATOM 5181 O O . ALA A 1 652 ? -17.628 3.943 21.822 1.00 89.25 652 ALA A O 1
ATOM 5182 N N . PHE A 1 653 ? -15.607 4.946 21.694 1.00 93.06 653 PHE A N 1
ATOM 5183 C CA . PHE A 1 653 ? -16.095 6.250 21.238 1.00 93.06 653 PHE A CA 1
ATOM 5184 C C . PHE A 1 653 ? -16.839 6.134 19.902 1.00 93.06 653 PHE A C 1
ATOM 5186 O O . PHE A 1 653 ? -18.023 6.457 19.856 1.00 93.06 653 PHE A O 1
ATOM 5193 N N . TYR A 1 654 ? -16.219 5.598 18.842 1.00 94.19 654 TYR A N 1
ATOM 5194 C CA . TYR A 1 654 ? -16.876 5.524 17.526 1.00 94.19 654 TYR A CA 1
ATOM 5195 C C . TYR A 1 654 ? -18.160 4.670 17.532 1.00 94.19 654 TYR A C 1
ATOM 5197 O O . TYR A 1 654 ? -19.141 5.048 16.896 1.00 94.19 654 TYR A O 1
ATOM 5205 N N . ARG A 1 655 ? -18.206 3.569 18.302 1.00 88.19 655 ARG A N 1
ATOM 5206 C CA . ARG A 1 655 ? -19.421 2.740 18.505 1.00 88.19 655 ARG A CA 1
ATOM 5207 C C . ARG A 1 655 ? -20.514 3.427 19.350 1.00 88.19 655 ARG A C 1
ATOM 5209 O O . ARG A 1 655 ? -21.614 2.886 19.505 1.00 88.19 655 ARG A O 1
ATOM 5216 N N . GLY A 1 656 ? -20.217 4.582 19.946 1.00 87.94 656 GLY A N 1
ATOM 5217 C CA . GLY A 1 656 ? -21.153 5.417 20.701 1.00 87.94 656 GLY A CA 1
ATOM 5218 C C . GLY A 1 656 ? -21.945 6.416 19.850 1.00 87.94 656 GLY A C 1
ATOM 5219 O O . GLY A 1 656 ? -22.944 6.953 20.338 1.00 87.94 656 GLY A O 1
ATOM 5220 N N . LEU A 1 657 ? -21.527 6.647 18.604 1.00 92.38 657 LEU A N 1
ATOM 5221 C CA . LEU A 1 657 ? -22.015 7.714 17.727 1.00 92.38 657 LEU A CA 1
ATOM 5222 C C . LEU A 1 657 ? -23.053 7.221 16.716 1.00 92.38 657 LEU A C 1
ATOM 5224 O O . LEU A 1 657 ? -22.993 6.080 16.263 1.00 92.38 657 LEU A O 1
ATOM 5228 N N . ASP A 1 658 ? -23.949 8.117 16.308 1.00 93.31 658 ASP A N 1
ATOM 5229 C CA . ASP A 1 658 ? -24.930 7.872 15.244 1.00 93.31 658 ASP A CA 1
ATOM 5230 C C . ASP A 1 658 ? -24.456 8.435 13.888 1.00 93.31 658 ASP A C 1
ATOM 5232 O O . ASP A 1 658 ? -24.821 7.910 12.836 1.00 93.31 658 ASP A O 1
ATOM 5236 N N . CYS A 1 659 ? -23.567 9.440 13.892 1.00 96.31 659 CYS A N 1
ATOM 5237 C CA . CYS A 1 659 ? -22.695 9.755 12.754 1.00 96.31 659 CYS A CA 1
ATOM 5238 C C . CYS A 1 659 ? -21.388 10.454 13.177 1.00 96.31 659 CYS A C 1
ATOM 5240 O O . CYS A 1 659 ? -21.259 10.977 14.285 1.00 96.31 659 CYS A O 1
ATOM 5242 N N . VAL A 1 660 ? -20.422 10.523 12.260 1.00 98.31 660 VAL A N 1
ATOM 5243 C CA . VAL A 1 660 ? -19.158 11.267 12.405 1.00 98.31 660 VAL A CA 1
ATOM 5244 C C . VAL A 1 660 ? -19.082 12.378 11.361 1.00 98.31 660 VAL A C 1
ATOM 5246 O O . VAL A 1 660 ? -19.427 12.164 10.200 1.00 98.31 660 VAL A O 1
ATOM 5249 N N . VAL A 1 661 ? -18.603 13.557 11.767 1.00 98.31 661 VAL A N 1
ATOM 5250 C CA . VAL A 1 661 ? -18.409 14.726 10.897 1.00 98.31 661 VAL A CA 1
ATOM 5251 C C . VAL A 1 661 ? -16.916 15.050 10.779 1.00 98.31 661 VAL A C 1
ATOM 5253 O O . VAL A 1 661 ? -16.293 15.552 11.714 1.00 98.31 661 VAL A O 1
ATOM 5256 N N . HIS A 1 662 ? -16.341 14.803 9.599 1.00 96.12 662 HIS A N 1
ATOM 5257 C CA . HIS A 1 662 ? -14.959 15.156 9.251 1.00 96.12 662 HIS A CA 1
ATOM 5258 C C . HIS A 1 662 ? -14.933 16.390 8.337 1.00 96.12 662 HIS A C 1
ATOM 5260 O O . HIS A 1 662 ? -15.008 16.281 7.116 1.00 96.12 662 HIS A O 1
ATOM 5266 N N . CYS A 1 663 ? -14.856 17.583 8.926 1.00 89.81 663 CYS A N 1
ATOM 5267 C CA . CYS A 1 663 ? -14.965 18.856 8.201 1.00 89.81 663 CYS A CA 1
ATOM 5268 C C . CYS A 1 663 ? -13.655 19.659 8.130 1.00 89.81 663 CYS A C 1
ATOM 5270 O O . CYS A 1 663 ? -13.675 20.890 8.126 1.00 89.81 663 CYS A O 1
ATOM 5272 N N . GLU A 1 664 ? -12.506 18.984 8.039 1.00 89.12 664 GLU A N 1
ATOM 5273 C CA . GLU A 1 664 ? -11.230 19.670 7.800 1.00 89.12 664 GLU A C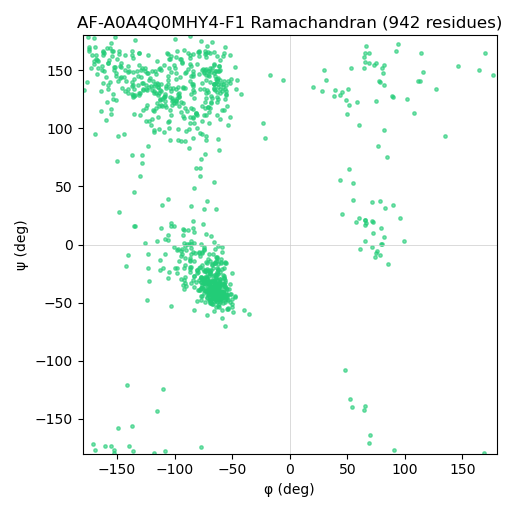A 1
ATOM 5274 C C . GLU A 1 664 ? -11.192 20.348 6.418 1.00 89.12 664 GLU A C 1
ATOM 5276 O O . GLU A 1 664 ? -11.705 19.829 5.426 1.00 89.12 664 GLU A O 1
ATOM 5281 N N . THR A 1 665 ? -10.532 21.504 6.344 1.00 87.25 665 THR A N 1
ATOM 5282 C CA . THR A 1 665 ? -10.192 22.220 5.097 1.00 87.25 665 THR A CA 1
ATOM 5283 C C . THR A 1 665 ? -8.791 21.873 4.577 1.00 87.25 665 THR A C 1
ATOM 5285 O O . THR A 1 665 ? -8.377 22.347 3.523 1.00 87.25 665 THR A O 1
ATOM 5288 N N . PHE A 1 666 ? -8.045 21.060 5.330 1.00 84.25 666 PHE A N 1
ATOM 5289 C CA . PHE A 1 666 ? -6.657 20.684 5.082 1.00 84.25 666 PHE A CA 1
ATOM 5290 C C . PHE A 1 666 ? -6.379 19.332 5.751 1.00 84.25 666 PHE A C 1
ATOM 5292 O O . PHE A 1 666 ? -6.366 19.241 6.977 1.00 84.25 666 PHE A O 1
ATOM 5299 N N . ALA A 1 667 ? -6.148 18.275 4.972 1.00 83.19 667 ALA A N 1
ATOM 5300 C CA . ALA A 1 667 ? -5.807 16.956 5.508 1.00 83.19 667 ALA A CA 1
ATOM 5301 C C . ALA A 1 667 ? -5.182 16.064 4.427 1.00 83.19 667 ALA A C 1
ATOM 5303 O O . ALA A 1 667 ? -5.649 16.027 3.294 1.00 83.19 667 ALA A O 1
ATOM 5304 N N . GLY A 1 668 ? -4.145 15.302 4.793 1.00 82.19 668 GLY A N 1
ATOM 5305 C CA . GLY A 1 668 ? -3.581 14.268 3.919 1.00 82.19 668 GLY A CA 1
ATOM 5306 C C . GLY A 1 668 ? -4.366 12.963 4.012 1.00 82.19 668 GLY A C 1
ATOM 5307 O O . GLY A 1 668 ? -4.881 12.471 3.019 1.00 82.19 668 GLY A O 1
ATOM 5308 N N . TRP A 1 669 ? -4.501 12.422 5.222 1.00 89.56 669 TRP A N 1
ATOM 5309 C CA . TRP A 1 669 ? -5.302 11.231 5.503 1.00 89.56 669 TRP A CA 1
ATOM 5310 C C . TRP A 1 669 ? -6.132 11.463 6.765 1.00 89.56 669 TRP A C 1
ATOM 5312 O O . TRP A 1 669 ? -5.592 11.861 7.799 1.00 89.56 669 TRP A O 1
ATOM 5322 N N . ALA A 1 670 ? -7.437 11.235 6.669 1.00 91.88 670 ALA A N 1
ATOM 5323 C CA . ALA A 1 670 ? -8.395 11.491 7.733 1.00 91.88 670 ALA A CA 1
ATOM 5324 C C . ALA A 1 670 ? -8.589 10.250 8.620 1.00 91.88 670 ALA A C 1
ATOM 5326 O O . ALA A 1 670 ? -9.495 9.453 8.373 1.00 91.88 670 ALA A O 1
ATOM 5327 N N . ASN A 1 671 ? -7.772 10.110 9.676 1.00 91.88 671 ASN A N 1
ATOM 5328 C CA . ASN A 1 671 ? -7.940 9.043 10.677 1.00 91.88 671 ASN A CA 1
ATOM 5329 C C . ASN A 1 671 ? -9.385 8.988 11.199 1.00 91.88 671 ASN A C 1
ATOM 5331 O O . ASN A 1 671 ? -9.975 7.918 11.178 1.00 91.88 671 ASN A O 1
ATOM 5335 N N . LEU A 1 672 ? -9.975 10.137 11.562 1.00 93.81 672 LEU A N 1
ATOM 5336 C CA . LEU A 1 672 ? -11.352 10.226 12.063 1.00 93.81 672 LEU A CA 1
ATOM 5337 C C . LEU A 1 672 ? -12.361 9.560 11.111 1.00 93.81 672 LEU A C 1
ATOM 5339 O O . LEU A 1 672 ? -13.178 8.756 11.544 1.00 93.81 672 LEU A O 1
ATOM 5343 N N . GLY A 1 673 ? -12.287 9.860 9.810 1.00 95.69 673 GLY A N 1
ATOM 5344 C CA . GLY A 1 673 ? -13.176 9.266 8.808 1.00 95.69 673 GLY A CA 1
ATOM 5345 C C . GLY A 1 673 ? -12.909 7.777 8.568 1.00 95.69 673 GLY A C 1
ATOM 5346 O O . GLY A 1 673 ? -13.851 7.001 8.425 1.00 95.69 673 GLY A O 1
ATOM 5347 N N . ALA A 1 674 ? -11.641 7.361 8.562 1.00 95.88 674 ALA A N 1
ATOM 5348 C CA . ALA A 1 674 ? -11.259 5.965 8.356 1.00 95.88 674 ALA A CA 1
ATOM 5349 C C . ALA A 1 674 ? -11.655 5.067 9.545 1.00 95.88 674 ALA A C 1
ATOM 5351 O O . ALA A 1 674 ? -12.245 4.005 9.356 1.00 95.88 674 ALA A O 1
ATOM 5352 N N . GLU A 1 675 ? -11.371 5.505 10.771 1.00 96.06 675 GLU A N 1
ATOM 5353 C CA . GLU A 1 675 ? -11.688 4.797 12.017 1.00 96.06 675 GLU A CA 1
ATOM 5354 C C . GLU A 1 675 ? -13.208 4.772 12.279 1.00 96.06 675 GLU A C 1
ATOM 5356 O O . GLU A 1 675 ? -13.736 3.752 12.729 1.00 96.06 675 GLU A O 1
ATOM 5361 N N . ALA A 1 676 ? -13.938 5.828 11.889 1.00 96.19 676 ALA A N 1
ATOM 5362 C CA . ALA A 1 676 ? -15.403 5.853 11.882 1.00 96.19 676 ALA A CA 1
ATOM 5363 C C . ALA A 1 676 ? -16.003 4.796 10.944 1.00 96.19 676 ALA A C 1
ATOM 5365 O O . ALA A 1 676 ? -16.787 3.957 11.391 1.00 96.19 676 ALA A O 1
ATOM 5366 N N . LEU A 1 677 ? -15.594 4.778 9.667 1.00 96.25 677 LEU A N 1
ATOM 5367 C CA . LEU A 1 677 ? -16.074 3.778 8.707 1.00 96.25 677 LEU A CA 1
ATOM 5368 C C . LEU A 1 677 ? -15.663 2.356 9.110 1.00 96.25 677 LEU A C 1
ATOM 5370 O O . LEU A 1 677 ? -16.445 1.427 8.927 1.00 96.25 677 LEU A O 1
ATOM 5374 N N . ALA A 1 678 ? -14.480 2.171 9.706 1.00 95.81 678 ALA A N 1
ATOM 5375 C CA . ALA A 1 678 ? -14.037 0.877 10.227 1.00 95.81 678 ALA A CA 1
ATOM 5376 C C . ALA A 1 678 ? -14.875 0.422 11.442 1.00 95.81 678 ALA A C 1
ATOM 5378 O O . ALA A 1 678 ? -15.157 -0.766 11.604 1.00 95.81 678 ALA A O 1
ATOM 5379 N N . SER A 1 679 ? -15.368 1.367 12.240 1.00 94.12 679 SER A N 1
ATOM 5380 C CA . SER A 1 679 ? -16.304 1.125 13.345 1.00 94.12 679 SER A CA 1
ATOM 5381 C C . SER A 1 679 ? -17.776 1.041 12.908 1.00 94.12 679 SER A C 1
ATOM 5383 O O . SER A 1 679 ? -18.646 0.862 13.756 1.00 94.12 679 SER A O 1
ATOM 5385 N N . GLY A 1 680 ? -18.077 1.168 11.610 1.00 92.50 680 GLY A N 1
ATOM 5386 C CA . GLY A 1 680 ? -19.445 1.141 11.081 1.00 92.50 680 GLY A CA 1
ATOM 5387 C C . GLY A 1 680 ? -20.281 2.391 11.385 1.00 92.50 680 GLY A C 1
ATOM 5388 O O . GLY A 1 680 ? -21.506 2.322 11.316 1.00 92.50 680 GLY A O 1
ATOM 5389 N N . ALA A 1 681 ? -19.654 3.523 11.717 1.00 93.38 681 ALA A N 1
ATOM 5390 C CA . ALA A 1 681 ? -20.348 4.793 11.914 1.00 93.38 681 ALA A CA 1
ATOM 5391 C C . ALA A 1 681 ? -20.566 5.517 10.562 1.00 93.38 681 ALA A C 1
ATOM 5393 O O . ALA A 1 681 ? -19.615 5.638 9.783 1.00 93.38 681 ALA A O 1
ATOM 5394 N N . PRO A 1 682 ? -21.776 6.033 10.264 1.00 96.19 682 PRO A N 1
ATOM 5395 C CA . PRO A 1 682 ? -22.029 6.856 9.080 1.00 96.19 682 PRO A CA 1
ATOM 5396 C C . PRO A 1 682 ? -21.142 8.109 9.040 1.00 96.19 682 PRO A C 1
ATOM 5398 O O . PRO A 1 682 ? -21.010 8.813 10.043 1.00 96.19 682 PRO A O 1
ATOM 5401 N N . LEU A 1 683 ? -20.567 8.416 7.874 1.00 98.31 683 LEU A N 1
ATOM 5402 C CA . LEU A 1 683 ? -19.640 9.536 7.692 1.00 98.31 683 LEU A CA 1
ATOM 5403 C C . LEU A 1 683 ? -20.267 10.686 6.887 1.00 98.31 683 LEU A C 1
ATOM 5405 O O . LEU A 1 683 ? -20.725 10.498 5.756 1.00 98.31 683 LEU A O 1
ATOM 5409 N N . ILE A 1 684 ? -20.198 11.893 7.447 1.00 98.56 684 ILE A N 1
ATOM 5410 C CA . ILE A 1 684 ? -20.304 13.169 6.732 1.00 98.56 684 ILE A CA 1
ATOM 5411 C C . ILE A 1 684 ? -18.883 13.730 6.632 1.00 98.56 684 ILE A C 1
ATOM 5413 O O . ILE A 1 684 ? -18.201 13.846 7.651 1.00 98.56 684 ILE A O 1
ATOM 5417 N N . ALA A 1 685 ? -18.407 14.083 5.439 1.00 97.19 685 ALA A N 1
ATOM 5418 C CA . ALA A 1 685 ? -17.038 14.575 5.283 1.00 97.19 685 ALA A CA 1
ATOM 5419 C C . ALA A 1 685 ? -16.864 15.624 4.184 1.00 97.19 685 ALA A C 1
ATOM 5421 O O . ALA A 1 685 ? -17.556 15.599 3.172 1.00 97.19 685 ALA A O 1
ATOM 5422 N N . THR A 1 686 ? -15.867 16.494 4.328 1.00 95.12 686 THR A N 1
ATOM 5423 C CA . THR A 1 686 ? -15.269 17.178 3.174 1.00 95.12 686 THR A CA 1
ATOM 5424 C C . THR A 1 686 ? -14.393 16.206 2.379 1.00 95.12 686 THR A C 1
ATOM 5426 O O . THR A 1 686 ? -14.018 15.134 2.863 1.00 95.12 686 THR A O 1
ATOM 5429 N N . ARG A 1 687 ? -14.006 16.590 1.156 1.00 91.50 687 ARG A N 1
ATOM 5430 C CA . ARG A 1 687 ? -13.044 15.825 0.337 1.00 91.50 687 ARG A CA 1
ATOM 5431 C C . ARG A 1 687 ? -11.647 15.703 0.979 1.00 91.50 687 ARG A C 1
ATOM 5433 O O . ARG A 1 687 ? -10.883 14.822 0.594 1.00 91.50 687 ARG A O 1
ATOM 5440 N N . HIS A 1 688 ? -11.280 16.590 1.910 1.00 89.88 688 HIS A N 1
ATOM 5441 C CA . HIS A 1 688 ? -9.921 16.698 2.456 1.00 89.88 688 HIS A CA 1
ATOM 5442 C C . HIS A 1 688 ? -9.560 15.514 3.362 1.00 89.88 688 HIS A C 1
ATOM 5444 O O . HIS A 1 688 ? -10.158 15.303 4.415 1.00 89.88 688 HIS A O 1
ATOM 5450 N N . GLY A 1 689 ? -8.535 14.758 2.973 1.00 88.75 689 GLY A N 1
ATOM 5451 C CA . GLY A 1 689 ? -8.051 13.570 3.671 1.00 88.75 689 GLY A CA 1
ATOM 5452 C C . GLY A 1 689 ? -8.851 12.290 3.415 1.00 88.75 689 GLY A C 1
ATOM 5453 O O . GLY A 1 689 ? -8.506 11.255 3.985 1.00 88.75 689 GLY A O 1
ATOM 5454 N N . THR A 1 690 ? -9.903 12.340 2.589 1.00 93.88 690 THR A N 1
ATOM 5455 C CA . THR A 1 690 ? -10.922 11.277 2.479 1.00 93.88 690 THR A CA 1
ATOM 5456 C C . THR A 1 690 ? -11.098 10.696 1.073 1.00 93.88 690 THR A C 1
ATOM 5458 O O . THR A 1 690 ? -11.771 9.676 0.930 1.00 93.88 690 THR A O 1
ATOM 5461 N N . LEU A 1 691 ? -10.463 11.275 0.040 1.00 88.94 691 LEU A N 1
ATOM 5462 C CA . LEU A 1 691 ? -10.607 10.889 -1.382 1.00 88.94 691 LEU A CA 1
ATOM 5463 C C . LEU A 1 691 ? -10.445 9.386 -1.685 1.00 88.94 691 LEU A C 1
ATOM 5465 O O . LEU A 1 691 ? -10.941 8.913 -2.702 1.00 88.94 691 LEU A O 1
ATOM 5469 N N . ALA A 1 692 ? -9.733 8.642 -0.837 1.00 86.94 692 ALA A N 1
ATOM 5470 C CA . ALA A 1 692 ? -9.495 7.211 -1.005 1.00 86.94 692 ALA A CA 1
ATOM 5471 C C . ALA A 1 692 ? -10.689 6.320 -0.602 1.00 86.94 692 ALA A C 1
ATOM 5473 O O . ALA A 1 692 ? -10.734 5.158 -1.000 1.00 86.94 692 ALA A O 1
ATOM 5474 N N . PHE A 1 693 ? -11.632 6.836 0.198 1.00 93.00 693 PHE A N 1
ATOM 5475 C CA . PHE A 1 693 ? -12.715 6.037 0.790 1.00 93.00 693 PHE A CA 1
ATOM 5476 C C . PHE A 1 693 ? -14.087 6.729 0.875 1.00 93.00 693 PHE A C 1
ATOM 5478 O O . PHE A 1 693 ? -15.095 6.036 1.015 1.00 93.00 693 PHE A O 1
ATOM 5485 N N . ALA A 1 694 ? -14.165 8.062 0.783 1.00 95.25 694 ALA A N 1
ATOM 5486 C CA . ALA A 1 694 ? -15.419 8.817 0.825 1.00 95.25 694 ALA A CA 1
ATOM 5487 C C . ALA A 1 694 ? -15.953 9.098 -0.592 1.00 95.25 694 ALA A C 1
ATOM 5489 O O . ALA A 1 694 ? -15.664 10.129 -1.200 1.00 95.25 694 ALA A O 1
ATOM 5490 N N . ALA A 1 695 ? -16.757 8.172 -1.110 1.00 93.50 695 ALA A N 1
ATOM 5491 C CA . ALA A 1 695 ? -17.514 8.326 -2.343 1.00 93.50 695 ALA A CA 1
ATOM 5492 C C . ALA A 1 695 ? -18.921 8.858 -2.019 1.00 93.50 695 ALA A C 1
ATOM 5494 O O . ALA A 1 695 ? -19.675 8.239 -1.259 1.00 93.50 695 ALA A O 1
ATOM 5495 N N . ALA A 1 696 ? -19.267 10.011 -2.600 1.00 96.00 696 ALA A N 1
ATOM 5496 C CA . ALA A 1 696 ? -20.529 10.708 -2.358 1.00 96.00 696 ALA A CA 1
ATOM 5497 C C . ALA A 1 696 ? -21.745 9.807 -2.629 1.00 96.00 696 ALA A C 1
ATOM 5499 O O . ALA A 1 696 ? -21.800 9.135 -3.659 1.00 96.00 696 ALA A O 1
ATOM 5500 N N . GLU A 1 697 ? -22.702 9.783 -1.696 1.00 93.69 697 GLU A N 1
ATOM 5501 C CA . GLU A 1 697 ? -23.934 8.969 -1.725 1.00 93.69 697 GLU A CA 1
ATOM 5502 C C . GLU A 1 697 ? -23.732 7.441 -1.749 1.00 93.69 697 GLU A C 1
ATOM 5504 O O . GLU A 1 697 ? -24.703 6.683 -1.644 1.00 93.69 697 GLU A O 1
ATOM 5509 N N . GLN A 1 698 ? -22.483 6.976 -1.829 1.00 94.50 698 GLN A N 1
ATOM 5510 C CA . GLN A 1 698 ? -22.104 5.567 -1.877 1.00 94.50 698 GLN A CA 1
ATOM 5511 C C . GLN A 1 698 ? -21.578 5.092 -0.523 1.00 94.50 698 GLN A C 1
ATOM 5513 O O . GLN A 1 698 ? -22.112 4.117 -0.001 1.00 94.50 698 GLN A O 1
ATOM 5518 N N . THR A 1 699 ? -20.597 5.791 0.060 1.00 96.00 699 THR A N 1
ATOM 5519 C CA . THR A 1 699 ? -19.968 5.453 1.357 1.00 96.00 699 THR A CA 1
ATOM 5520 C C . THR A 1 699 ? -20.042 6.580 2.391 1.00 96.00 699 THR A C 1
ATOM 5522 O O . THR A 1 699 ? -19.924 6.322 3.586 1.00 96.00 699 THR A O 1
ATOM 5525 N N . ALA A 1 700 ? -20.248 7.825 1.954 1.00 97.94 700 ALA A N 1
ATOM 5526 C CA . ALA A 1 700 ? -20.347 8.999 2.819 1.00 97.94 700 ALA A CA 1
ATOM 5527 C C . ALA A 1 700 ? -21.264 10.071 2.205 1.00 97.94 700 ALA A C 1
ATOM 5529 O O . ALA A 1 700 ? -21.452 10.119 0.985 1.00 97.94 700 ALA A O 1
ATOM 5530 N N . ILE A 1 701 ? -21.775 10.983 3.037 1.00 98.25 701 ILE A N 1
ATOM 5531 C CA . ILE A 1 701 ? -22.272 12.279 2.552 1.00 98.25 701 ILE A CA 1
ATOM 5532 C C . ILE A 1 701 ? -21.049 13.186 2.392 1.00 98.25 701 ILE A C 1
ATOM 5534 O O . ILE A 1 701 ? -20.397 13.529 3.378 1.00 98.25 701 ILE A O 1
ATOM 5538 N N . VAL A 1 702 ? -20.714 13.547 1.152 1.00 97.62 702 VAL A N 1
ATOM 5539 C CA . VAL A 1 702 ? -19.534 14.370 0.849 1.00 97.62 702 VAL A CA 1
ATOM 5540 C C . VAL A 1 702 ? -19.952 15.815 0.598 1.00 97.62 702 VAL A C 1
ATOM 5542 O O . VAL A 1 702 ? -20.783 16.085 -0.266 1.00 97.62 702 VAL A O 1
ATOM 5545 N N . LEU A 1 703 ? -19.361 16.741 1.350 1.00 96.62 703 LEU A N 1
ATOM 5546 C CA . LEU A 1 703 ? -19.584 18.180 1.261 1.00 96.62 703 LEU A CA 1
ATOM 5547 C C . LEU A 1 703 ? -18.438 18.846 0.484 1.00 96.62 703 LEU A C 1
ATOM 5549 O O . LEU A 1 703 ? -17.264 18.594 0.761 1.00 96.62 703 LEU A O 1
ATOM 5553 N N . GLU A 1 704 ? -18.761 19.745 -0.449 1.00 90.81 704 GLU A N 1
ATOM 5554 C CA . GLU A 1 704 ? -17.742 20.526 -1.175 1.00 90.81 704 GLU A CA 1
ATOM 5555 C C . GLU A 1 704 ? -17.051 21.562 -0.277 1.00 90.81 704 GLU A C 1
ATOM 5557 O O . GLU A 1 704 ? -15.870 21.858 -0.451 1.00 90.81 704 GLU A O 1
ATOM 5562 N N . ARG A 1 705 ? -17.777 22.104 0.709 1.00 91.50 705 ARG A N 1
ATOM 5563 C CA . ARG A 1 705 ? -17.265 23.024 1.733 1.00 91.50 705 ARG A CA 1
ATOM 5564 C C . ARG A 1 705 ? -17.892 22.696 3.093 1.00 91.50 705 ARG A C 1
ATOM 5566 O O . ARG A 1 705 ? -19.051 22.279 3.125 1.00 91.50 705 ARG A O 1
ATOM 5573 N N . PRO A 1 706 ? -17.178 22.904 4.216 1.00 94.12 706 PRO A N 1
ATOM 5574 C CA . PRO A 1 706 ? -17.713 22.699 5.560 1.00 94.12 706 PRO A CA 1
ATOM 5575 C C . PRO A 1 706 ? -18.618 23.876 5.963 1.00 94.12 706 PRO A C 1
ATOM 5577 O O . PRO A 1 706 ? -18.286 24.672 6.837 1.00 94.12 706 PRO A O 1
ATOM 5580 N N . GLU A 1 707 ? -19.752 24.035 5.282 1.00 96.75 707 GLU A N 1
ATOM 5581 C CA . GLU A 1 707 ? -20.728 25.086 5.583 1.00 96.75 707 GLU A CA 1
ATOM 5582 C C . GLU A 1 707 ? -21.692 24.624 6.690 1.00 96.75 707 GLU A C 1
ATOM 5584 O O . GLU A 1 707 ? -22.286 23.552 6.549 1.00 96.75 707 GLU A O 1
ATOM 5589 N N . PRO A 1 708 ? -21.919 25.415 7.761 1.00 98.25 708 PRO A N 1
ATOM 5590 C CA . PRO A 1 708 ? -22.746 25.000 8.901 1.00 98.25 708 PRO A CA 1
ATOM 5591 C C . PRO A 1 708 ? -24.143 24.505 8.518 1.00 98.25 708 PRO A C 1
ATOM 5593 O O . PRO A 1 708 ? -24.625 23.519 9.070 1.00 98.25 708 PRO A O 1
ATOM 5596 N N . ARG A 1 709 ? -24.777 25.144 7.524 1.00 98.25 709 ARG A N 1
ATOM 5597 C CA . ARG A 1 709 ? -26.094 24.729 7.029 1.00 98.25 709 ARG A CA 1
ATOM 5598 C C . ARG A 1 709 ? -26.043 23.360 6.347 1.00 98.25 709 ARG A C 1
ATOM 5600 O O . ARG A 1 709 ? -26.865 22.511 6.662 1.00 98.25 709 ARG A O 1
ATOM 5607 N N . ALA A 1 710 ? -25.057 23.123 5.481 1.00 98.00 710 ALA A N 1
ATOM 5608 C CA . ALA A 1 710 ? -24.892 21.847 4.785 1.00 98.00 710 ALA A CA 1
ATOM 5609 C C . ALA A 1 710 ? -24.552 20.696 5.751 1.00 98.00 710 ALA A C 1
ATOM 5611 O O . ALA A 1 710 ? -25.038 19.581 5.574 1.00 98.00 710 ALA A O 1
ATOM 5612 N N . ILE A 1 711 ? -23.774 20.976 6.804 1.00 98.62 711 ILE A N 1
ATOM 5613 C CA . ILE A 1 711 ? -23.506 20.025 7.893 1.00 98.62 711 ILE A CA 1
ATOM 5614 C C . ILE A 1 711 ? -24.803 19.712 8.658 1.00 98.62 711 ILE A C 1
ATOM 5616 O O . ILE A 1 711 ? -25.111 18.542 8.873 1.00 98.62 711 ILE A O 1
ATOM 5620 N N . ALA A 1 712 ? -25.593 20.730 9.021 1.00 98.50 712 ALA A N 1
ATOM 5621 C CA . ALA A 1 712 ? -26.870 20.545 9.711 1.00 98.50 712 ALA A CA 1
ATOM 5622 C C . ALA A 1 712 ? -27.879 19.737 8.872 1.00 98.50 712 ALA A C 1
ATOM 5624 O O . ALA A 1 712 ? -28.451 18.770 9.371 1.00 98.50 712 ALA A O 1
ATOM 5625 N N . ASP A 1 713 ? -28.046 20.071 7.589 1.00 98.31 713 ASP A N 1
ATOM 5626 C CA . ASP A 1 713 ? -28.941 19.352 6.672 1.00 98.31 713 ASP A CA 1
ATOM 5627 C C . ASP A 1 713 ? -28.497 17.893 6.451 1.00 98.31 713 ASP A C 1
ATOM 5629 O O . ASP A 1 713 ? -29.336 16.994 6.376 1.00 98.31 713 ASP A O 1
ATOM 5633 N N . ALA A 1 714 ? -27.186 17.622 6.420 1.00 98.38 714 ALA A N 1
ATOM 5634 C CA . ALA A 1 714 ? -26.651 16.262 6.351 1.00 98.38 714 ALA A CA 1
ATOM 5635 C C . ALA A 1 714 ? -26.900 15.453 7.641 1.00 98.38 714 ALA A C 1
ATOM 5637 O O . ALA A 1 714 ? -27.251 14.275 7.555 1.00 98.38 714 ALA A O 1
ATOM 5638 N N . ILE A 1 715 ? -26.773 16.073 8.822 1.00 98.12 715 ILE A N 1
ATOM 5639 C CA . ILE A 1 715 ? -27.086 15.439 10.117 1.00 98.12 715 ILE A CA 1
ATOM 5640 C C . ILE A 1 715 ? -28.580 15.097 10.201 1.00 98.12 715 ILE A C 1
ATOM 5642 O O . ILE A 1 715 ? -28.925 13.956 10.506 1.00 98.12 715 ILE A O 1
ATOM 5646 N N . VAL A 1 716 ? -29.466 16.046 9.866 1.00 97.19 716 VAL A N 1
ATOM 5647 C CA . VAL A 1 716 ? -30.923 15.815 9.807 1.00 97.19 716 VAL A CA 1
ATOM 5648 C C . VAL A 1 716 ? -31.242 14.658 8.866 1.00 97.19 716 VAL A C 1
ATOM 5650 O O . VAL A 1 716 ? -31.979 13.753 9.238 1.00 97.19 716 VAL A O 1
ATOM 5653 N N . ARG A 1 717 ? -30.631 14.624 7.678 1.00 96.81 717 ARG A N 1
ATOM 5654 C CA . ARG A 1 717 ? -30.862 13.558 6.697 1.00 96.81 717 ARG A CA 1
ATOM 5655 C C . ARG A 1 717 ? -30.442 12.166 7.191 1.00 96.81 717 ARG A C 1
ATOM 5657 O O . ARG A 1 717 ? -31.127 11.203 6.867 1.00 96.81 717 ARG A O 1
ATOM 5664 N N . LEU A 1 718 ? -29.358 12.035 7.963 1.00 94.81 718 LEU A N 1
ATOM 5665 C CA . LEU A 1 718 ? -28.951 10.743 8.546 1.00 94.81 718 LEU A CA 1
ATOM 5666 C C . LEU A 1 718 ? -29.820 10.317 9.738 1.00 94.81 718 LEU A C 1
ATOM 5668 O O . LEU A 1 718 ? -30.045 9.123 9.929 1.00 94.81 718 LEU A O 1
ATOM 5672 N N . ARG A 1 719 ? -30.311 11.280 10.524 1.00 92.69 719 ARG A N 1
ATOM 5673 C CA . ARG A 1 719 ? -31.237 11.043 11.640 1.00 92.69 719 ARG A CA 1
ATOM 5674 C C . ARG A 1 719 ? -32.625 10.622 11.148 1.00 92.69 719 ARG A C 1
ATOM 5676 O O . ARG A 1 719 ? -33.219 9.698 11.699 1.00 92.69 719 ARG A O 1
ATOM 5683 N N . ASP A 1 720 ? -33.119 11.295 10.114 1.00 92.69 720 ASP A N 1
ATOM 5684 C CA . ASP A 1 720 ? -34.476 11.127 9.591 1.00 92.69 720 ASP A CA 1
ATOM 5685 C C . ASP A 1 720 ? -34.563 9.973 8.560 1.00 92.69 720 ASP A C 1
ATOM 5687 O O . ASP A 1 720 ? -35.643 9.417 8.360 1.00 92.69 720 ASP A O 1
ATOM 5691 N N . ASP A 1 721 ? -33.434 9.540 7.968 1.00 93.12 721 ASP A N 1
ATOM 5692 C CA . ASP A 1 721 ? -33.300 8.291 7.193 1.00 93.12 721 ASP A CA 1
ATOM 5693 C C . ASP A 1 721 ? -32.183 7.363 7.747 1.00 93.12 721 ASP A C 1
ATOM 5695 O O . ASP A 1 721 ? -31.056 7.318 7.232 1.00 93.12 721 ASP A O 1
ATOM 5699 N N . PRO A 1 722 ? -32.495 6.525 8.757 1.00 88.31 722 PRO A N 1
ATOM 5700 C CA . PRO A 1 722 ? -31.566 5.512 9.265 1.00 88.31 722 PRO A CA 1
ATOM 5701 C C . PRO A 1 722 ? -31.218 4.399 8.258 1.00 88.31 722 PRO A C 1
ATOM 5703 O O . PRO A 1 722 ? -30.258 3.652 8.471 1.00 88.31 722 PRO A O 1
ATOM 5706 N N . ALA A 1 723 ? -31.977 4.231 7.166 1.00 91.31 723 ALA A N 1
ATOM 5707 C CA . ALA A 1 723 ? -31.660 3.247 6.130 1.00 91.31 723 ALA A CA 1
ATOM 5708 C C . ALA A 1 723 ? -30.527 3.746 5.219 1.00 91.31 723 ALA A C 1
ATOM 5710 O O . ALA A 1 723 ? -29.611 2.975 4.919 1.00 91.31 723 ALA A O 1
ATOM 5711 N N . LEU A 1 724 ? -30.521 5.038 4.873 1.00 94.44 724 LEU A N 1
ATOM 5712 C CA . LEU A 1 724 ? -29.369 5.722 4.282 1.00 94.44 724 LEU A CA 1
ATOM 5713 C C . LEU A 1 724 ? -28.133 5.593 5.178 1.00 94.44 724 LEU A C 1
ATOM 5715 O O . LEU A 1 724 ? -27.084 5.179 4.685 1.00 94.44 724 LEU A O 1
ATOM 5719 N N . GLY A 1 725 ? -28.263 5.885 6.478 1.00 92.38 725 GLY A N 1
ATOM 5720 C CA . GLY A 1 725 ? -27.161 5.768 7.440 1.00 92.38 725 GLY A CA 1
ATOM 5721 C C . GLY A 1 725 ? -26.516 4.379 7.429 1.00 92.38 725 GLY A C 1
ATOM 5722 O O . GLY A 1 725 ? -25.320 4.255 7.156 1.00 92.38 725 GLY A O 1
ATOM 5723 N N . ARG A 1 726 ? -27.321 3.321 7.616 1.00 91.06 726 ARG A N 1
ATOM 5724 C CA . ARG A 1 726 ? -26.851 1.923 7.554 1.00 91.06 726 ARG A CA 1
ATOM 5725 C C . ARG A 1 726 ? -26.208 1.566 6.209 1.00 91.06 726 ARG A C 1
ATOM 5727 O O . ARG A 1 726 ? -25.176 0.898 6.196 1.00 91.06 726 ARG A O 1
ATOM 5734 N N . ARG A 1 727 ? -26.775 2.023 5.085 1.00 94.69 727 ARG A N 1
ATOM 5735 C CA . ARG A 1 727 ? -26.244 1.756 3.736 1.00 94.69 727 ARG A CA 1
ATOM 5736 C C . ARG A 1 727 ? -24.873 2.399 3.512 1.00 94.69 727 ARG A C 1
ATOM 5738 O O . ARG A 1 727 ? -23.969 1.730 3.018 1.00 94.69 727 ARG A O 1
ATOM 5745 N N . LEU A 1 728 ? -24.714 3.675 3.870 1.00 95.75 728 LEU A N 1
ATOM 5746 C CA . LEU A 1 728 ? -23.436 4.385 3.737 1.00 95.75 728 LEU A CA 1
ATOM 5747 C C . LEU A 1 728 ? -22.365 3.755 4.636 1.00 95.75 728 LEU A C 1
ATOM 5749 O O . LEU A 1 728 ? -21.266 3.474 4.162 1.00 95.75 728 LEU A O 1
ATOM 5753 N N . ALA A 1 729 ? -22.708 3.455 5.893 1.00 92.56 729 ALA A N 1
ATOM 5754 C CA . ALA A 1 729 ? -21.809 2.800 6.839 1.00 92.56 729 ALA A CA 1
ATOM 5755 C C . ALA A 1 729 ? -21.328 1.419 6.357 1.00 92.56 729 ALA A C 1
ATOM 5757 O O . ALA A 1 729 ? -20.131 1.145 6.410 1.00 92.56 729 ALA A O 1
ATOM 5758 N N . ALA A 1 730 ? -22.224 0.570 5.839 1.00 92.00 730 ALA A N 1
ATOM 5759 C CA . ALA A 1 730 ? -21.862 -0.749 5.314 1.00 92.00 730 ALA A CA 1
ATOM 5760 C C . ALA A 1 730 ? -20.904 -0.646 4.111 1.00 92.00 730 ALA A C 1
ATOM 5762 O O . ALA A 1 730 ? -19.800 -1.189 4.144 1.00 92.00 730 ALA A O 1
ATOM 5763 N N . ASN A 1 731 ? -21.274 0.139 3.095 1.00 92.38 731 ASN A N 1
ATOM 5764 C CA . ASN A 1 731 ? -20.445 0.360 1.906 1.00 92.38 731 ASN A CA 1
ATOM 5765 C C . ASN A 1 731 ? -19.084 1.000 2.255 1.00 92.38 731 ASN A C 1
ATOM 5767 O O . ASN A 1 731 ? -18.049 0.684 1.659 1.00 92.38 731 ASN A O 1
ATOM 5771 N N . GLY A 1 732 ? -19.073 1.915 3.229 1.00 94.25 732 GLY A N 1
ATOM 5772 C CA . GLY A 1 732 ? -17.858 2.527 3.753 1.00 94.25 732 GLY A CA 1
ATOM 5773 C C . GLY A 1 732 ? -16.975 1.535 4.508 1.00 94.25 732 GLY A C 1
ATOM 5774 O O . GLY A 1 732 ? -15.759 1.552 4.307 1.00 94.25 732 GLY A O 1
ATOM 5775 N N . ARG A 1 733 ? -17.561 0.608 5.281 1.00 93.06 733 ARG A N 1
ATOM 5776 C CA . ARG A 1 733 ? -16.819 -0.471 5.952 1.00 93.06 733 ARG A CA 1
ATOM 5777 C C . ARG A 1 733 ? -16.132 -1.401 4.954 1.00 93.06 733 ARG A C 1
ATOM 5779 O O . ARG A 1 733 ? -14.990 -1.796 5.187 1.00 93.06 733 ARG A O 1
ATOM 5786 N N . ASP A 1 734 ? -16.796 -1.701 3.841 1.00 90.88 734 ASP A N 1
ATOM 5787 C CA . ASP A 1 734 ? -16.280 -2.554 2.758 1.00 90.88 734 ASP A CA 1
ATOM 5788 C C . ASP A 1 734 ? -15.151 -1.889 1.967 1.00 90.88 734 ASP A C 1
ATOM 5790 O O . ASP A 1 734 ? -14.220 -2.543 1.485 1.00 90.88 734 ASP A O 1
ATOM 5794 N N . THR A 1 735 ? -15.233 -0.566 1.841 1.00 91.62 735 THR A N 1
ATOM 5795 C CA . THR A 1 735 ? -14.211 0.253 1.189 1.00 91.62 735 THR A CA 1
ATOM 5796 C C . THR A 1 735 ? -12.982 0.379 2.086 1.00 91.62 735 THR A C 1
ATOM 5798 O O . THR A 1 735 ? -11.869 0.086 1.647 1.00 91.62 735 THR A O 1
ATOM 5801 N N . ILE A 1 736 ? -13.169 0.732 3.364 1.00 94.69 736 ILE A N 1
ATOM 5802 C CA . ILE A 1 736 ? -12.058 0.941 4.301 1.00 94.69 736 ILE A CA 1
ATOM 5803 C C . ILE A 1 736 ? -11.373 -0.368 4.733 1.00 94.69 736 ILE A C 1
ATOM 5805 O O . ILE A 1 736 ? -10.194 -0.352 5.078 1.00 94.69 736 ILE A O 1
ATOM 5809 N N . ALA A 1 737 ? -12.049 -1.521 4.620 1.00 89.12 737 ALA A N 1
ATOM 5810 C CA . ALA A 1 737 ? -11.468 -2.849 4.862 1.00 89.12 737 ALA A CA 1
ATOM 5811 C C . ALA A 1 737 ? -10.223 -3.164 4.004 1.00 89.12 737 ALA A C 1
ATOM 5813 O O . ALA A 1 737 ? -9.476 -4.088 4.317 1.00 89.12 737 ALA A O 1
ATOM 5814 N N . ARG A 1 738 ? -9.985 -2.402 2.929 1.00 88.19 738 ARG A N 1
ATOM 5815 C CA . ARG A 1 738 ? -8.813 -2.537 2.049 1.00 88.19 738 ARG A CA 1
ATOM 5816 C C . ARG A 1 738 ? -7.568 -1.814 2.579 1.00 88.19 738 ARG A C 1
ATOM 5818 O O . ARG A 1 738 ? -6.471 -2.085 2.109 1.00 88.19 738 ARG A O 1
ATOM 5825 N N . PHE A 1 739 ? -7.728 -0.927 3.562 1.00 92.06 739 PHE A N 1
ATOM 5826 C CA . PHE A 1 739 ? -6.688 -0.036 4.088 1.00 92.06 739 PHE A CA 1
ATOM 5827 C C . PHE A 1 739 ? -6.177 -0.502 5.466 1.00 92.06 739 PHE A C 1
ATOM 5829 O O . PHE A 1 739 ? -5.966 0.302 6.371 1.00 92.06 739 PHE A O 1
ATOM 5836 N N . GLY A 1 740 ? -6.017 -1.813 5.663 1.00 92.62 740 GLY A N 1
ATOM 5837 C CA . GLY A 1 740 ? -5.458 -2.369 6.901 1.00 92.62 740 GLY A CA 1
ATOM 5838 C C . GLY A 1 740 ? -3.942 -2.169 7.009 1.00 92.62 740 GLY A C 1
ATOM 5839 O O . GLY A 1 740 ? -3.240 -2.207 5.996 1.00 92.62 740 GLY A O 1
ATOM 5840 N N . TRP A 1 741 ? -3.418 -2.018 8.232 1.00 91.81 741 TRP A N 1
ATOM 5841 C CA . TRP A 1 741 ? -1.971 -1.853 8.465 1.00 91.81 741 TRP A CA 1
ATOM 5842 C C . TRP A 1 741 ? -1.112 -2.974 7.875 1.00 91.81 741 TRP A C 1
ATOM 5844 O O . TRP A 1 741 ? -0.061 -2.672 7.323 1.00 91.81 741 TRP A O 1
ATOM 5854 N N . ASP A 1 742 ? -1.570 -4.230 7.904 1.00 85.62 742 ASP A N 1
ATOM 5855 C CA . ASP A 1 742 ? -0.869 -5.345 7.251 1.00 85.62 742 ASP A CA 1
ATOM 5856 C C . ASP A 1 742 ? -0.631 -5.083 5.753 1.00 85.62 742 ASP A C 1
ATOM 5858 O O . ASP A 1 742 ? 0.490 -5.219 5.273 1.00 85.62 742 ASP A O 1
ATOM 5862 N N . ALA A 1 743 ? -1.662 -4.649 5.021 1.00 83.50 743 ALA A N 1
ATOM 5863 C CA . ALA A 1 743 ? -1.558 -4.366 3.589 1.00 83.50 743 ALA A CA 1
ATOM 5864 C C . ALA A 1 743 ? -0.708 -3.115 3.301 1.00 83.50 743 ALA A C 1
ATOM 5866 O O . ALA A 1 743 ? 0.007 -3.074 2.301 1.00 83.50 743 ALA A O 1
ATOM 5867 N N . TYR A 1 744 ? -0.751 -2.111 4.184 1.00 91.50 744 TYR A N 1
ATOM 5868 C CA . TYR A 1 744 ? 0.103 -0.923 4.092 1.00 91.50 744 TYR A CA 1
ATOM 5869 C C . TYR A 1 744 ? 1.582 -1.259 4.318 1.00 91.50 744 TYR A C 1
ATOM 5871 O O . TYR A 1 744 ? 2.431 -0.766 3.581 1.00 91.50 744 TYR A O 1
ATOM 5879 N N . VAL A 1 745 ? 1.898 -2.097 5.313 1.00 90.75 745 VAL A N 1
ATOM 5880 C CA . VAL A 1 745 ? 3.275 -2.527 5.600 1.00 90.75 745 VAL A CA 1
ATOM 5881 C C . VAL A 1 745 ? 3.811 -3.390 4.466 1.00 90.75 745 VAL A C 1
ATOM 5883 O O . VAL A 1 745 ? 4.859 -3.050 3.924 1.00 90.75 745 VAL A O 1
ATOM 5886 N N . ASP A 1 746 ? 3.071 -4.427 4.053 1.00 83.31 746 ASP A N 1
ATOM 5887 C CA . ASP A 1 746 ? 3.417 -5.260 2.894 1.00 83.31 746 ASP A CA 1
ATOM 5888 C C . ASP A 1 746 ? 3.721 -4.383 1.670 1.00 83.31 746 ASP A C 1
ATOM 5890 O O . ASP A 1 746 ? 4.790 -4.493 1.071 1.00 83.31 746 ASP A O 1
ATOM 5894 N N . ARG A 1 747 ? 2.819 -3.450 1.330 1.00 81.81 747 ARG A N 1
ATOM 5895 C CA . ARG A 1 747 ? 2.983 -2.609 0.141 1.00 81.81 747 ARG A CA 1
ATOM 5896 C C . ARG A 1 747 ? 4.105 -1.577 0.274 1.00 81.81 747 ARG A C 1
ATOM 5898 O O . ARG A 1 747 ? 4.738 -1.257 -0.728 1.00 81.81 747 ARG A O 1
ATOM 5905 N N . LEU A 1 748 ? 4.379 -1.052 1.470 1.00 88.94 748 LEU A N 1
ATOM 5906 C CA . LEU A 1 748 ? 5.502 -0.131 1.673 1.00 88.94 748 LEU A CA 1
ATOM 5907 C C . LEU A 1 748 ? 6.851 -0.855 1.583 1.00 88.94 748 LEU A C 1
ATOM 5909 O O . LEU A 1 748 ? 7.797 -0.287 1.046 1.00 88.94 748 LEU A O 1
ATOM 5913 N N . LEU A 1 749 ? 6.930 -2.103 2.053 1.00 85.88 749 LEU A N 1
ATOM 5914 C CA . LEU A 1 749 ? 8.120 -2.947 1.921 1.00 85.88 749 LEU A CA 1
ATOM 5915 C C . LEU A 1 749 ? 8.344 -3.379 0.465 1.00 85.88 749 LEU A C 1
ATOM 5917 O O . LEU A 1 749 ? 9.455 -3.231 -0.031 1.00 85.88 749 LEU A O 1
ATOM 5921 N N . GLU A 1 750 ? 7.290 -3.766 -0.264 1.00 78.50 750 GLU A N 1
ATOM 5922 C CA . GLU A 1 750 ? 7.356 -3.964 -1.724 1.00 78.50 750 GLU A CA 1
ATOM 5923 C C . GLU A 1 750 ? 7.944 -2.727 -2.437 1.00 78.50 750 GLU A C 1
ATOM 5925 O O . GLU A 1 750 ? 8.796 -2.862 -3.309 1.00 78.50 750 GLU A O 1
ATOM 5930 N N . ILE A 1 751 ? 7.541 -1.512 -2.041 1.00 80.19 751 ILE A N 1
ATOM 5931 C CA . ILE A 1 751 ? 8.045 -0.247 -2.609 1.00 80.19 751 ILE A CA 1
ATOM 5932 C C . ILE A 1 751 ? 9.494 0.069 -2.176 1.00 80.19 751 ILE A C 1
ATOM 5934 O O . ILE A 1 751 ? 10.220 0.742 -2.910 1.00 80.19 751 ILE A O 1
ATOM 5938 N N . VAL A 1 752 ? 9.947 -0.401 -1.007 1.00 84.31 752 VAL A N 1
ATOM 5939 C CA . VAL A 1 752 ? 11.368 -0.344 -0.614 1.00 84.31 752 VAL A CA 1
ATOM 5940 C C . VAL A 1 752 ? 12.189 -1.245 -1.533 1.00 84.31 752 VAL A C 1
ATOM 5942 O O . VAL A 1 752 ? 13.122 -0.756 -2.180 1.00 84.31 752 VAL A O 1
ATOM 5945 N N . ASP A 1 753 ? 11.812 -2.525 -1.580 1.00 75.81 753 ASP A N 1
ATOM 5946 C CA . ASP A 1 753 ? 12.620 -3.629 -2.103 1.00 75.81 753 ASP A CA 1
ATOM 5947 C C . ASP A 1 753 ? 12.615 -3.764 -3.628 1.00 75.81 753 ASP A C 1
ATOM 5949 O O . ASP A 1 753 ? 13.575 -4.306 -4.162 1.00 75.81 753 ASP A O 1
ATOM 5953 N N . ASP A 1 754 ? 11.589 -3.280 -4.335 1.00 65.31 754 ASP A N 1
ATOM 5954 C CA . ASP A 1 754 ? 11.490 -3.393 -5.798 1.00 65.31 754 ASP A CA 1
ATOM 5955 C C . ASP A 1 754 ? 12.535 -2.501 -6.517 1.00 65.31 754 ASP A C 1
ATOM 5957 O O . ASP A 1 754 ? 12.355 -1.275 -6.587 1.00 65.31 754 ASP A O 1
ATOM 5961 N N . PRO A 1 755 ? 13.630 -3.070 -7.072 1.00 50.09 755 PRO A N 1
ATOM 5962 C CA . PRO A 1 755 ? 14.668 -2.288 -7.745 1.00 50.09 755 PRO A CA 1
ATOM 5963 C C . PRO A 1 755 ? 14.188 -1.782 -9.115 1.00 50.09 755 PRO A C 1
ATOM 5965 O O . PRO A 1 755 ? 14.673 -0.761 -9.605 1.00 50.09 755 PRO A O 1
ATOM 5968 N N . ASP A 1 756 ? 13.193 -2.466 -9.687 1.00 45.91 756 ASP A N 1
ATOM 5969 C CA . ASP A 1 756 ? 12.624 -2.270 -11.016 1.00 45.91 756 ASP A CA 1
ATOM 5970 C C . ASP A 1 756 ? 11.270 -1.535 -10.960 1.00 45.91 756 ASP A C 1
ATOM 5972 O O . ASP A 1 756 ? 10.535 -1.509 -11.955 1.00 45.91 756 ASP A O 1
ATOM 5976 N N . ALA A 1 757 ? 10.981 -0.854 -9.836 1.00 46.97 757 ALA A N 1
ATOM 5977 C CA . ALA A 1 757 ? 9.824 0.019 -9.558 1.00 46.97 757 ALA A CA 1
ATOM 5978 C C . ALA A 1 757 ? 9.762 1.283 -10.452 1.00 46.97 757 ALA A C 1
ATOM 5980 O O . ALA A 1 757 ? 9.283 2.351 -10.063 1.00 46.97 757 ALA A O 1
ATOM 5981 N N . SER A 1 758 ? 10.279 1.170 -11.672 1.00 41.00 758 SER A N 1
ATOM 5982 C CA . SER A 1 758 ? 10.753 2.208 -12.575 1.00 41.00 758 SER A CA 1
ATOM 5983 C C . SER A 1 758 ? 11.751 3.174 -11.939 1.00 41.00 758 SER A C 1
ATOM 5985 O O . SER A 1 758 ? 11.436 3.988 -11.070 1.00 41.00 758 SER A O 1
ATOM 5987 N N . THR A 1 759 ? 12.942 3.207 -12.528 1.00 39.31 759 THR A N 1
ATOM 5988 C CA . THR A 1 759 ? 13.705 4.445 -12.665 1.00 39.31 759 THR A CA 1
ATOM 5989 C C . THR A 1 759 ? 12.803 5.492 -13.337 1.00 39.31 759 THR A C 1
ATOM 5991 O O . THR A 1 759 ? 12.520 5.455 -14.542 1.00 39.31 759 THR A O 1
ATOM 5994 N N . HIS A 1 760 ? 12.272 6.415 -12.530 1.00 44.69 760 HIS A N 1
ATOM 5995 C CA . HIS A 1 760 ? 11.372 7.478 -12.977 1.00 44.69 760 HIS A CA 1
ATOM 5996 C C . HIS A 1 760 ? 12.193 8.626 -13.579 1.00 44.69 760 HIS A C 1
ATOM 5998 O O . HIS A 1 760 ? 12.256 9.726 -13.031 1.00 44.69 760 HIS A O 1
ATOM 6004 N N . TYR A 1 761 ? 12.861 8.353 -14.704 1.00 39.12 761 TYR A N 1
ATOM 6005 C CA . TYR A 1 761 ? 13.672 9.346 -15.401 1.00 39.12 761 TYR A CA 1
ATOM 6006 C C . TYR A 1 761 ? 12.860 10.585 -15.770 1.00 39.12 761 TYR A C 1
ATOM 6008 O O . TYR A 1 761 ? 11.777 10.510 -16.347 1.00 39.12 761 TYR A O 1
ATOM 6016 N N . THR A 1 762 ? 13.442 11.743 -15.488 1.00 41.03 762 THR A N 1
ATOM 6017 C CA . THR A 1 762 ? 13.139 13.011 -16.146 1.00 41.03 762 THR A CA 1
ATOM 6018 C C . THR A 1 762 ? 14.409 13.838 -16.089 1.00 41.03 762 THR A C 1
ATOM 6020 O O . THR A 1 762 ? 14.979 14.018 -15.013 1.00 41.03 762 THR A O 1
ATOM 6023 N N . MET A 1 763 ? 14.881 14.285 -17.249 1.00 40.34 763 MET A N 1
ATOM 6024 C CA . MET A 1 763 ? 16.119 15.045 -17.377 1.00 40.34 763 MET A CA 1
ATOM 6025 C C . MET A 1 763 ? 15.874 16.334 -18.160 1.00 40.34 763 MET A C 1
ATOM 6027 O O . MET A 1 763 ? 16.261 16.475 -19.317 1.00 40.34 763 MET A O 1
ATOM 6031 N N . ALA A 1 764 ? 15.277 17.294 -17.453 1.00 38.00 764 ALA A N 1
ATOM 6032 C CA . ALA A 1 764 ? 15.503 18.715 -17.692 1.00 38.00 764 ALA A CA 1
ATOM 6033 C C . ALA A 1 764 ? 15.825 19.441 -16.358 1.00 38.00 764 ALA A C 1
ATOM 6035 O O . ALA A 1 764 ? 15.076 20.341 -15.950 1.00 38.00 764 ALA A O 1
ATOM 6036 N N . PRO A 1 765 ? 16.893 19.046 -15.614 1.00 39.28 765 PRO A N 1
ATOM 6037 C CA . PRO A 1 765 ? 17.214 19.651 -14.318 1.00 39.28 765 PRO A CA 1
ATOM 6038 C C . PRO A 1 765 ? 17.542 21.144 -14.440 1.00 39.28 765 PRO A C 1
ATOM 6040 O O . PRO A 1 765 ? 17.325 21.891 -13.487 1.00 39.28 765 PRO A O 1
ATOM 6043 N N . GLU A 1 766 ? 18.000 21.582 -15.617 1.00 39.97 766 GLU A N 1
ATOM 6044 C CA . GLU A 1 766 ? 18.280 22.977 -15.964 1.00 39.97 766 GLU A CA 1
ATOM 6045 C C . GLU A 1 766 ? 17.035 23.882 -15.935 1.00 39.97 766 GLU A C 1
ATOM 6047 O O . GLU A 1 766 ? 17.167 25.089 -15.760 1.00 39.97 766 GLU A O 1
ATOM 6052 N N . LEU A 1 767 ? 15.828 23.306 -16.027 1.00 33.16 767 LEU A N 1
ATOM 6053 C CA . LEU A 1 767 ? 14.547 24.015 -15.873 1.00 33.16 767 LEU A CA 1
ATOM 6054 C C . LEU A 1 767 ? 13.818 23.676 -14.558 1.00 33.16 767 LEU A C 1
ATOM 6056 O O . LEU A 1 767 ? 12.687 24.123 -14.345 1.00 33.16 767 LEU A O 1
ATOM 6060 N N . GLY A 1 768 ? 14.445 22.882 -13.682 1.00 34.47 768 GLY A N 1
ATOM 6061 C CA . GLY A 1 768 ? 13.866 22.423 -12.416 1.00 34.47 768 GLY A CA 1
ATOM 6062 C C . GLY A 1 768 ? 12.752 21.377 -12.555 1.00 34.47 768 GLY A C 1
ATOM 6063 O O . GLY A 1 768 ? 11.954 21.239 -11.630 1.00 34.47 768 GLY A O 1
ATOM 6064 N N . LEU A 1 769 ? 12.682 20.671 -13.692 1.00 36.41 769 LEU A N 1
ATOM 6065 C CA . LEU A 1 769 ? 11.632 19.695 -13.998 1.00 36.41 769 LEU A CA 1
ATOM 6066 C C . LEU A 1 769 ? 12.091 18.254 -13.714 1.00 36.41 769 LEU A C 1
ATOM 6068 O O . LEU A 1 769 ? 13.094 17.785 -14.258 1.00 36.41 769 LEU A O 1
ATOM 6072 N N . PHE A 1 770 ? 11.305 17.542 -12.908 1.00 43.50 770 PHE A N 1
ATOM 6073 C CA . PHE A 1 770 ? 11.472 16.135 -12.531 1.00 43.50 770 PHE A CA 1
ATOM 6074 C C . PHE A 1 770 ? 10.133 15.375 -12.716 1.00 43.50 770 PHE A C 1
ATOM 6076 O O . PHE A 1 770 ? 9.087 16.002 -12.820 1.00 43.50 770 PHE A O 1
ATOM 6083 N N . GLY A 1 771 ? 10.129 14.036 -12.726 1.00 46.22 771 GLY A N 1
ATOM 6084 C CA . GLY A 1 771 ? 8.908 13.204 -12.755 1.00 46.22 771 GLY A CA 1
ATOM 6085 C C . GLY A 1 771 ? 8.177 13.042 -14.111 1.00 46.22 771 GLY A C 1
ATOM 6086 O O . GLY A 1 771 ? 7.992 13.985 -14.876 1.00 46.22 771 GLY A O 1
ATOM 6087 N N . LYS A 1 772 ? 7.695 11.815 -14.380 1.00 47.97 772 LYS A N 1
ATOM 6088 C CA . LYS A 1 772 ? 6.978 11.412 -15.612 1.00 47.97 772 LYS A CA 1
ATOM 6089 C C . LYS A 1 772 ? 5.449 11.523 -15.471 1.00 47.97 772 LYS A C 1
ATOM 6091 O O . LYS A 1 772 ? 4.907 11.398 -14.374 1.00 47.97 772 LYS A O 1
ATOM 6096 N N . TRP A 1 773 ? 4.752 11.669 -16.602 1.00 51.72 773 TRP A N 1
ATOM 6097 C CA . TRP A 1 773 ? 3.289 11.564 -16.719 1.00 51.72 773 TRP A CA 1
ATOM 6098 C C . TRP A 1 773 ? 2.747 10.226 -16.163 1.00 51.72 773 TRP A C 1
ATOM 6100 O O . TRP A 1 773 ? 3.095 9.161 -16.700 1.00 51.72 773 TRP A O 1
ATOM 6110 N N . PRO A 1 774 ? 1.875 10.254 -15.132 1.00 50.44 774 PRO A N 1
ATOM 6111 C CA . PRO A 1 774 ? 1.194 9.061 -14.632 1.00 50.44 774 PRO A CA 1
ATOM 6112 C C . PRO A 1 774 ? 0.322 8.394 -15.694 1.00 50.44 774 PRO A C 1
ATOM 6114 O O . PRO A 1 774 ? -0.043 9.003 -16.695 1.00 50.44 774 PRO A O 1
ATOM 6117 N N . ILE A 1 775 ? 0.032 7.111 -15.490 1.00 52.53 775 ILE A N 1
ATOM 6118 C CA . ILE A 1 775 ? -0.525 6.237 -16.527 1.00 52.53 775 ILE A CA 1
ATOM 6119 C C . ILE A 1 775 ? -1.911 6.689 -17.017 1.00 52.53 775 ILE A C 1
ATOM 6121 O O . ILE A 1 775 ? -2.170 6.644 -18.218 1.00 52.53 775 ILE A O 1
ATOM 6125 N N . ASP A 1 776 ? -2.737 7.205 -16.105 1.00 51.44 776 ASP A N 1
ATOM 6126 C CA . ASP A 1 776 ? -4.131 7.581 -16.358 1.00 51.44 776 ASP A CA 1
ATOM 6127 C C . ASP A 1 776 ? -4.268 8.828 -17.252 1.00 51.44 776 ASP A C 1
ATOM 6129 O O . ASP A 1 776 ? -5.196 8.908 -18.049 1.00 51.44 776 ASP A O 1
ATOM 6133 N N . THR A 1 777 ? -3.319 9.774 -17.182 1.00 61.78 777 THR A N 1
ATOM 6134 C CA . THR A 1 777 ? -3.357 11.057 -17.922 1.00 61.78 777 THR A CA 1
ATOM 6135 C C . THR A 1 777 ? -2.635 11.009 -19.275 1.00 61.78 777 THR A C 1
ATOM 6137 O O . THR A 1 777 ? -2.421 12.020 -19.955 1.00 61.78 777 THR A O 1
ATOM 6140 N N . ARG A 1 778 ? -2.211 9.820 -19.723 1.00 72.75 778 ARG A N 1
ATOM 6141 C CA . ARG A 1 778 ? -1.498 9.679 -21.005 1.00 72.75 778 ARG A CA 1
ATOM 6142 C C . ARG A 1 778 ? -2.409 9.864 -22.212 1.00 72.75 778 ARG A C 1
ATOM 6144 O O . ARG A 1 778 ? -1.939 10.374 -23.223 1.00 72.75 778 ARG A O 1
ATOM 6151 N N . LEU A 1 779 ? -3.693 9.526 -22.098 1.00 75.38 779 LEU A N 1
ATOM 6152 C CA . LEU A 1 779 ? -4.673 9.676 -23.181 1.00 75.38 779 LEU A CA 1
ATOM 6153 C C . LEU A 1 779 ? -5.249 11.103 -23.297 1.00 75.38 779 LEU A C 1
ATOM 6155 O O . LEU A 1 779 ? -5.927 11.410 -24.277 1.00 75.38 779 LEU A O 1
ATOM 6159 N N . ASP A 1 780 ? -4.941 11.993 -22.349 1.00 73.62 780 ASP A N 1
ATOM 6160 C CA . ASP A 1 780 ? -5.481 13.357 -22.299 1.00 73.62 780 ASP A CA 1
ATOM 6161 C C . ASP A 1 780 ? -5.106 14.174 -23.552 1.00 73.62 780 ASP A C 1
ATOM 6163 O O . ASP A 1 780 ? -3.954 14.199 -23.999 1.00 73.62 780 ASP A O 1
ATOM 6167 N N . GLY A 1 781 ? -6.101 14.813 -24.169 1.00 73.38 781 GLY A N 1
ATOM 6168 C CA . GLY A 1 781 ? -5.947 15.540 -25.436 1.00 73.38 781 GLY A CA 1
ATOM 6169 C C . GLY A 1 781 ? -5.736 14.669 -26.687 1.00 73.38 781 GLY A C 1
ATOM 6170 O O . GLY A 1 781 ? -5.671 15.216 -27.783 1.00 73.38 781 GLY A O 1
ATOM 6171 N N . LEU A 1 782 ? -5.661 13.333 -26.577 1.00 83.88 782 LEU A N 1
ATOM 6172 C CA . LEU A 1 782 ? -5.434 12.438 -27.726 1.00 83.88 782 LEU A CA 1
ATOM 6173 C C . LEU A 1 782 ? -6.713 11.923 -28.398 1.00 83.88 782 LEU A C 1
ATOM 6175 O O . LEU A 1 782 ? -6.605 11.157 -29.350 1.00 83.88 782 LEU A O 1
ATOM 6179 N N . SER A 1 783 ? -7.913 12.314 -27.957 1.00 82.38 783 SER A N 1
ATOM 6180 C CA . SER A 1 783 ? -9.185 11.800 -28.501 1.00 82.38 783 SER A CA 1
ATOM 6181 C C . SER A 1 783 ? -9.271 11.902 -30.029 1.00 82.38 783 SER A C 1
ATOM 6183 O O . SER A 1 783 ? -9.511 10.895 -30.689 1.00 82.38 783 SER A O 1
ATOM 6185 N N . GLY A 1 784 ? -8.964 13.072 -30.599 1.00 80.62 784 GLY A N 1
ATOM 6186 C CA . GLY A 1 784 ? -8.929 13.263 -32.054 1.00 80.62 784 GLY A CA 1
ATOM 6187 C C . GLY A 1 784 ? -7.890 12.387 -32.766 1.00 80.62 784 GLY A C 1
ATOM 6188 O O . GLY A 1 784 ? -8.154 11.895 -33.856 1.00 80.62 784 GLY A O 1
ATOM 6189 N N . VAL A 1 785 ? -6.740 12.119 -32.137 1.00 86.75 785 VAL A N 1
ATOM 6190 C CA . VAL A 1 785 ? -5.687 11.243 -32.687 1.00 86.75 785 VAL A CA 1
ATOM 6191 C C . VAL A 1 785 ? -6.112 9.772 -32.644 1.00 86.75 785 VAL A C 1
ATOM 6193 O O . VAL A 1 785 ? -5.874 9.036 -33.597 1.00 86.75 785 VAL A O 1
ATOM 6196 N N . LEU A 1 786 ? -6.774 9.360 -31.560 1.00 89.19 786 LEU A N 1
ATOM 6197 C CA . LEU A 1 786 ? -7.326 8.018 -31.365 1.00 89.19 786 LEU A CA 1
ATOM 6198 C C . LEU A 1 786 ? -8.473 7.725 -32.341 1.00 89.19 786 LEU A C 1
ATOM 6200 O O . LEU A 1 786 ? -8.552 6.623 -32.869 1.00 89.19 786 LEU A O 1
ATOM 6204 N N . ASP A 1 787 ? -9.345 8.694 -32.617 1.00 83.19 787 ASP A N 1
ATOM 6205 C CA . ASP A 1 787 ? -10.401 8.533 -33.624 1.00 83.19 787 ASP A CA 1
ATOM 6206 C C . ASP A 1 787 ? -9.847 8.616 -35.061 1.00 83.19 787 ASP A C 1
ATOM 6208 O O . ASP A 1 787 ? -10.364 7.965 -35.970 1.00 83.19 787 ASP A O 1
ATOM 6212 N N . ALA A 1 788 ? -8.750 9.351 -35.274 1.00 80.94 788 ALA A N 1
ATOM 6213 C CA . ALA A 1 788 ? -8.090 9.482 -36.572 1.00 80.94 788 ALA A CA 1
ATOM 6214 C C . ALA A 1 788 ? -7.072 8.371 -36.907 1.00 80.94 788 ALA A C 1
ATOM 6216 O O . ALA A 1 788 ? -6.516 8.407 -38.007 1.00 80.94 788 ALA A O 1
ATOM 6217 N N . CYS A 1 789 ? -6.788 7.404 -36.023 1.00 90.56 789 CYS A N 1
ATOM 6218 C CA . CYS A 1 789 ? -5.792 6.353 -36.295 1.00 90.56 789 CYS A CA 1
ATOM 6219 C C . CYS A 1 789 ? -6.344 5.124 -37.040 1.00 90.56 789 CYS A C 1
ATOM 6221 O O . CYS A 1 789 ? -5.557 4.318 -37.536 1.00 90.56 789 CYS A O 1
ATOM 6223 N N . ALA A 1 790 ? -7.668 4.971 -37.135 1.00 92.88 790 ALA A N 1
ATOM 6224 C CA . ALA A 1 790 ? -8.303 3.792 -37.721 1.00 92.88 790 ALA A CA 1
ATOM 6225 C C . ALA A 1 790 ? -7.829 3.529 -39.166 1.00 92.88 790 ALA A C 1
ATOM 6227 O O . ALA A 1 790 ? -7.907 4.403 -40.033 1.00 92.88 790 ALA A O 1
ATOM 6228 N N . GLY A 1 791 ? -7.324 2.318 -39.423 1.00 92.75 791 GLY A N 1
ATOM 6229 C CA . GLY A 1 791 ? -6.788 1.892 -40.719 1.00 92.75 791 GLY A CA 1
ATOM 6230 C C . GLY A 1 791 ? -5.436 2.506 -41.112 1.00 92.75 791 GLY A C 1
ATOM 6231 O O . GLY A 1 791 ? -5.030 2.357 -42.262 1.00 92.75 791 GLY A O 1
ATOM 6232 N N . ARG A 1 792 ? -4.739 3.200 -40.201 1.00 95.19 792 ARG A N 1
ATOM 6233 C CA . ARG A 1 792 ? -3.500 3.952 -40.489 1.00 95.19 792 ARG A CA 1
ATOM 6234 C C . ARG A 1 792 ? -2.277 3.388 -39.766 1.00 95.19 792 ARG A C 1
ATOM 6236 O O . ARG A 1 792 ? -2.410 2.704 -38.752 1.00 95.19 792 ARG A O 1
ATOM 6243 N N . SER A 1 793 ? -1.085 3.682 -40.285 1.00 96.44 793 SER A N 1
ATOM 6244 C CA . SER A 1 793 ? 0.191 3.347 -39.640 1.00 96.44 793 SER A CA 1
ATOM 6245 C C . SER A 1 793 ? 0.596 4.407 -38.612 1.00 96.44 793 SER A C 1
ATOM 6247 O O . SER A 1 793 ? 0.466 5.610 -38.863 1.00 96.44 793 SER A O 1
ATOM 6249 N N . VAL A 1 794 ? 1.104 3.963 -37.459 1.00 97.12 794 VAL A N 1
ATOM 6250 C CA . VAL A 1 794 ? 1.505 4.835 -36.346 1.00 97.12 794 VAL A CA 1
ATOM 6251 C C . VAL A 1 794 ? 2.939 4.556 -35.891 1.00 97.12 794 VAL A C 1
ATOM 6253 O O . VAL A 1 794 ? 3.338 3.399 -35.767 1.00 97.12 794 VAL A O 1
ATOM 6256 N N . LEU A 1 795 ? 3.691 5.617 -35.599 1.00 97.06 795 LEU A N 1
ATOM 6257 C CA . LEU A 1 795 ? 5.008 5.580 -34.952 1.00 97.06 795 LEU A CA 1
ATOM 6258 C C . LEU A 1 795 ? 4.910 6.212 -33.555 1.00 97.06 795 LEU A C 1
ATOM 6260 O O . LEU A 1 795 ? 4.489 7.361 -33.442 1.00 97.06 795 LEU A O 1
ATOM 6264 N N . ASP A 1 796 ? 5.301 5.492 -32.503 1.00 95.50 796 ASP A N 1
ATOM 6265 C CA . ASP A 1 796 ? 5.184 5.928 -31.100 1.00 95.50 796 ASP A CA 1
ATOM 6266 C C . ASP A 1 796 ? 6.573 6.145 -30.463 1.00 95.50 796 ASP A C 1
ATOM 6268 O O . ASP A 1 796 ? 7.267 5.194 -30.086 1.00 95.50 796 ASP A O 1
ATOM 6272 N N . LEU A 1 797 ? 7.025 7.404 -30.393 1.00 93.94 797 LEU A N 1
ATOM 6273 C CA . LEU A 1 797 ? 8.349 7.776 -29.879 1.00 93.94 797 LEU A CA 1
ATOM 6274 C C . LEU A 1 797 ? 8.272 8.085 -28.378 1.00 93.94 797 LEU A C 1
ATOM 6276 O O . LEU A 1 797 ? 7.757 9.127 -27.967 1.00 93.94 797 LEU A O 1
ATOM 6280 N N . GLY A 1 798 ? 8.830 7.187 -27.563 1.00 87.44 798 GLY A N 1
ATOM 6281 C CA . GLY A 1 798 ? 8.638 7.174 -26.110 1.00 87.44 798 GLY A CA 1
ATOM 6282 C C . GLY A 1 798 ? 7.426 6.338 -25.681 1.00 87.44 798 GLY A C 1
ATOM 6283 O O . GLY A 1 798 ? 6.763 6.684 -24.702 1.00 87.44 798 GLY A O 1
ATOM 6284 N N . ALA A 1 799 ? 7.144 5.244 -26.406 1.00 86.69 799 ALA A N 1
ATOM 6285 C CA . ALA A 1 799 ? 5.959 4.384 -26.256 1.00 86.69 799 ALA A CA 1
ATOM 6286 C C . ALA A 1 799 ? 5.742 3.813 -24.837 1.00 86.69 799 ALA A C 1
ATOM 6288 O O . ALA A 1 799 ? 4.647 3.350 -24.490 1.00 86.69 799 ALA A O 1
ATOM 6289 N N . ALA A 1 800 ? 6.774 3.857 -23.988 1.00 81.75 800 ALA A N 1
ATOM 6290 C CA . ALA A 1 800 ? 6.727 3.488 -22.585 1.00 81.75 800 ALA A CA 1
ATOM 6291 C C . ALA A 1 800 ? 6.136 2.083 -22.355 1.00 81.75 800 ALA A C 1
ATOM 6293 O O . ALA A 1 800 ? 6.518 1.119 -23.010 1.00 81.75 800 ALA A O 1
ATOM 6294 N N . GLU A 1 801 ? 5.212 1.937 -21.406 1.00 78.00 801 GLU A N 1
ATOM 6295 C CA . GLU A 1 801 ? 4.518 0.675 -21.122 1.00 78.00 801 GLU A CA 1
ATOM 6296 C C . GLU A 1 801 ? 3.463 0.272 -22.187 1.00 78.00 801 GLU A C 1
ATOM 6298 O O . GLU A 1 801 ? 2.710 -0.671 -21.958 1.00 78.00 801 GLU A O 1
ATOM 6303 N N . GLY A 1 802 ? 3.382 0.959 -23.337 1.00 82.00 802 GLY A N 1
ATOM 6304 C CA . GLY A 1 802 ? 2.509 0.604 -24.468 1.00 82.00 802 GLY A CA 1
ATOM 6305 C C . GLY A 1 802 ? 1.036 1.005 -24.327 1.00 82.00 802 GLY A C 1
ATOM 6306 O O . GLY A 1 802 ? 0.196 0.524 -25.077 1.00 82.00 802 GLY A O 1
ATOM 6307 N N . VAL A 1 803 ? 0.692 1.874 -23.373 1.00 80.81 803 VAL A N 1
ATOM 6308 C CA . VAL A 1 803 ? -0.709 2.245 -23.075 1.00 80.81 803 VAL A CA 1
ATOM 6309 C C . VAL A 1 803 ? -1.365 3.042 -24.208 1.00 80.81 803 VAL A C 1
ATOM 6311 O O . VAL A 1 803 ? -2.512 2.774 -24.556 1.00 80.81 803 VAL A O 1
ATOM 6314 N N . VAL A 1 804 ? -0.643 3.995 -24.809 1.00 88.00 804 VAL A N 1
ATOM 6315 C CA . VAL A 1 804 ? -1.161 4.783 -25.942 1.00 88.00 804 VAL A CA 1
ATOM 6316 C C . VAL A 1 804 ? -1.233 3.909 -27.196 1.00 88.00 804 VAL A C 1
ATOM 6318 O O . VAL A 1 804 ? -2.284 3.842 -27.828 1.00 88.00 804 VAL A O 1
ATOM 6321 N N . ALA A 1 805 ? -0.171 3.149 -27.484 1.00 89.69 805 ALA A N 1
ATOM 6322 C CA . ALA A 1 805 ? -0.155 2.126 -28.529 1.00 89.69 805 ALA A CA 1
ATOM 6323 C C . ALA A 1 805 ? -1.334 1.137 -28.434 1.00 89.69 805 ALA A C 1
ATOM 6325 O O . ALA A 1 805 ? -1.979 0.860 -29.444 1.00 89.69 805 ALA A O 1
ATOM 6326 N N . ARG A 1 806 ? -1.686 0.664 -27.231 1.00 90.12 806 ARG A N 1
ATOM 6327 C CA . ARG A 1 806 ? -2.866 -0.185 -27.018 1.00 90.12 806 ARG A CA 1
ATOM 6328 C C . ARG A 1 806 ? -4.168 0.531 -27.369 1.00 90.12 806 ARG A C 1
ATOM 6330 O O . ARG A 1 806 ? -4.979 -0.051 -28.078 1.00 90.12 806 ARG A O 1
ATOM 6337 N N . ALA A 1 807 ? -4.361 1.770 -26.917 1.00 89.62 807 ALA A N 1
ATOM 6338 C CA . ALA A 1 807 ? -5.567 2.537 -27.229 1.00 89.62 807 ALA A CA 1
ATOM 6339 C C . ALA A 1 807 ? -5.715 2.799 -28.744 1.00 89.62 807 ALA A C 1
ATOM 6341 O O . ALA A 1 807 ? -6.826 2.768 -29.267 1.00 89.62 807 ALA A O 1
ATOM 6342 N N . LEU A 1 808 ? -4.601 2.981 -29.465 1.00 93.38 808 LEU A N 1
ATOM 6343 C CA . LEU A 1 808 ? -4.575 3.050 -30.933 1.00 93.38 808 LEU A CA 1
ATOM 6344 C C . LEU A 1 808 ? -4.954 1.708 -31.587 1.00 93.38 808 LEU A C 1
ATOM 6346 O O . LEU A 1 808 ? -5.695 1.693 -32.568 1.00 93.38 808 LEU A O 1
ATOM 6350 N N . CYS A 1 809 ? -4.477 0.583 -31.045 1.00 92.75 809 CYS A N 1
ATOM 6351 C CA . CYS A 1 809 ? -4.828 -0.758 -31.524 1.00 92.75 809 CYS A CA 1
ATOM 6352 C C . CYS A 1 809 ? -6.313 -1.086 -31.276 1.00 92.75 809 CYS A C 1
ATOM 6354 O O . CYS A 1 809 ? -6.995 -1.565 -32.177 1.00 92.75 809 CYS A O 1
ATOM 6356 N N . GLU A 1 810 ? -6.845 -0.744 -30.098 1.00 92.19 810 GLU A N 1
ATOM 6357 C CA . GLU A 1 810 ? -8.274 -0.860 -29.752 1.00 92.19 810 GLU A CA 1
ATOM 6358 C C . GLU A 1 810 ? -9.171 0.039 -30.632 1.00 92.19 810 GLU A C 1
ATOM 6360 O O . GLU A 1 810 ? -10.348 -0.261 -30.829 1.00 92.19 810 GLU A O 1
ATOM 6365 N N . LYS A 1 811 ? -8.609 1.111 -31.207 1.00 93.69 811 LYS A N 1
ATOM 6366 C CA . LYS A 1 811 ? -9.241 1.986 -32.213 1.00 93.69 811 LYS A CA 1
ATOM 6367 C C . LYS A 1 811 ? -9.027 1.534 -33.666 1.00 93.69 811 LYS A C 1
ATOM 6369 O O . LYS A 1 811 ? -9.534 2.176 -34.583 1.00 93.69 811 LYS A O 1
ATOM 6374 N N . GLY A 1 812 ? -8.326 0.422 -33.892 1.00 93.06 812 GLY A N 1
ATOM 6375 C CA . GLY A 1 812 ? -8.140 -0.171 -35.217 1.00 93.06 812 GLY A CA 1
ATOM 6376 C C . GLY A 1 812 ? -7.020 0.448 -36.056 1.00 93.06 812 GLY A C 1
ATOM 6377 O O . GLY A 1 812 ? -7.136 0.472 -37.281 1.00 93.06 812 GLY A O 1
ATOM 6378 N N . ALA A 1 813 ? -5.947 0.956 -35.440 1.00 95.81 813 ALA A N 1
ATOM 6379 C CA . ALA A 1 813 ? -4.713 1.275 -36.165 1.00 95.81 813 ALA A CA 1
ATOM 6380 C C . ALA A 1 813 ? -4.190 0.047 -36.939 1.00 95.81 813 ALA A C 1
ATOM 6382 O O . ALA A 1 813 ? -4.190 -1.068 -36.419 1.00 95.81 813 ALA A O 1
ATOM 6383 N N . ALA A 1 814 ? -3.735 0.249 -38.180 1.00 94.50 814 ALA A N 1
ATOM 6384 C CA . ALA A 1 814 ? -3.260 -0.835 -39.046 1.00 94.50 814 ALA A CA 1
ATOM 6385 C C . ALA A 1 814 ? -1.865 -1.344 -38.642 1.00 94.50 814 ALA A C 1
ATOM 6387 O O . ALA A 1 814 ? -1.559 -2.526 -38.799 1.00 94.50 814 ALA A O 1
ATOM 6388 N N . SER A 1 815 ? -1.026 -0.463 -38.096 1.00 95.75 815 SER A N 1
ATOM 6389 C CA . SER A 1 815 ? 0.219 -0.831 -37.420 1.00 95.75 815 SER A CA 1
ATOM 6390 C C . SER A 1 815 ? 0.600 0.211 -36.374 1.00 95.75 815 SER A C 1
ATOM 6392 O O . SER A 1 815 ? 0.255 1.387 -36.504 1.00 95.75 815 SER A O 1
ATOM 6394 N N . VAL A 1 816 ? 1.334 -0.218 -35.346 1.00 96.50 816 VAL A N 1
ATOM 6395 C CA . VAL A 1 816 ? 1.953 0.670 -34.356 1.00 96.50 816 VAL A CA 1
ATOM 6396 C C . VAL A 1 816 ? 3.388 0.209 -34.121 1.00 96.50 816 VAL A C 1
ATOM 6398 O O . VAL A 1 816 ? 3.607 -0.866 -33.565 1.00 96.50 816 VAL A O 1
ATOM 6401 N N . GLU A 1 817 ? 4.369 1.007 -34.535 1.00 96.56 817 GLU A N 1
ATOM 6402 C CA . GLU A 1 817 ? 5.788 0.762 -34.256 1.00 96.56 817 GLU A CA 1
ATOM 6403 C C . GLU A 1 817 ? 6.261 1.710 -33.147 1.00 96.56 817 GLU A C 1
ATOM 6405 O O . GLU A 1 817 ? 6.232 2.927 -33.307 1.00 96.56 817 GLU A O 1
ATOM 6410 N N . GLY A 1 818 ? 6.652 1.164 -31.995 1.00 95.00 818 GLY A N 1
ATOM 6411 C CA . GLY A 1 818 ? 7.019 1.933 -30.806 1.00 95.00 818 GLY A CA 1
ATOM 6412 C C . GLY A 1 818 ? 8.492 1.808 -30.416 1.00 95.00 818 GLY A C 1
ATOM 6413 O O . GLY A 1 818 ? 9.053 0.708 -30.390 1.00 95.00 818 GLY A O 1
ATOM 6414 N N . PHE A 1 819 ? 9.098 2.931 -30.035 1.00 94.44 819 PHE A N 1
ATOM 6415 C CA . PHE A 1 819 ? 10.468 3.007 -29.523 1.00 94.44 819 PHE A CA 1
ATOM 6416 C C . PHE A 1 819 ? 10.491 3.530 -28.081 1.00 94.44 819 PHE A C 1
ATOM 6418 O O . PHE A 1 819 ? 9.803 4.496 -27.750 1.00 94.44 819 PHE A O 1
ATOM 6425 N N . GLU A 1 820 ? 11.299 2.907 -27.223 1.00 87.06 820 GLU A N 1
ATOM 6426 C CA . GLU A 1 820 ? 11.492 3.280 -25.813 1.00 87.06 820 GLU A CA 1
ATOM 6427 C C . GLU A 1 820 ? 12.913 2.890 -25.361 1.00 87.06 820 GLU A C 1
ATOM 6429 O O . GLU A 1 820 ? 13.466 1.897 -25.833 1.00 87.06 820 GLU A O 1
ATOM 6434 N N . LEU A 1 821 ? 13.500 3.662 -24.441 1.00 80.50 821 LEU A N 1
ATOM 6435 C CA . LEU A 1 821 ? 14.864 3.448 -23.929 1.00 80.50 821 LEU A CA 1
ATOM 6436 C C . LEU A 1 821 ? 14.969 2.261 -22.948 1.00 80.50 821 LEU A C 1
ATOM 6438 O O . LEU A 1 821 ? 16.014 1.629 -22.847 1.00 80.50 821 LEU A O 1
ATOM 6442 N N . ASP A 1 822 ? 13.901 1.979 -22.203 1.00 69.19 822 ASP A N 1
ATOM 6443 C CA . ASP A 1 822 ? 13.838 0.967 -21.141 1.00 69.19 822 ASP A CA 1
ATOM 6444 C C . ASP A 1 822 ? 13.417 -0.420 -21.705 1.00 69.19 822 ASP A C 1
ATOM 6446 O O . ASP A 1 822 ? 12.265 -0.586 -22.135 1.00 69.19 822 ASP A O 1
ATOM 6450 N N . PRO A 1 823 ? 14.289 -1.455 -21.668 1.00 65.94 823 PRO A N 1
ATOM 6451 C CA . PRO A 1 823 ? 13.962 -2.798 -22.159 1.00 65.94 823 PRO A CA 1
ATOM 6452 C C . PRO A 1 823 ? 12.797 -3.470 -21.416 1.00 65.94 823 PRO A C 1
ATOM 6454 O O . PRO A 1 823 ? 12.034 -4.235 -22.014 1.00 65.94 823 PRO A O 1
ATOM 6457 N N . ALA A 1 824 ? 12.621 -3.187 -20.122 1.00 53.06 824 ALA A N 1
ATOM 6458 C CA . ALA A 1 824 ? 11.524 -3.726 -19.326 1.00 53.06 824 ALA A CA 1
ATOM 6459 C C . ALA A 1 824 ? 10.190 -3.055 -19.693 1.00 53.06 824 ALA A C 1
ATOM 6461 O O . ALA A 1 824 ? 9.155 -3.729 -19.708 1.00 53.06 824 ALA A O 1
ATOM 6462 N N . ARG A 1 825 ? 10.197 -1.768 -20.074 1.00 69.50 825 ARG A N 1
ATOM 6463 C CA . ARG A 1 825 ? 9.035 -1.108 -20.700 1.00 69.50 825 ARG A CA 1
ATOM 6464 C C . ARG A 1 825 ? 8.707 -1.683 -22.067 1.00 69.50 825 ARG A C 1
ATOM 6466 O O . ARG A 1 825 ? 7.548 -2.025 -22.273 1.00 69.50 825 ARG A O 1
ATOM 6473 N N . VAL A 1 826 ? 9.692 -1.896 -22.942 1.00 74.38 826 VAL A N 1
ATOM 6474 C CA . VAL A 1 826 ? 9.485 -2.594 -24.229 1.00 74.38 826 VAL A CA 1
ATOM 6475 C C . VAL A 1 826 ? 8.864 -3.980 -23.997 1.00 74.38 826 VAL A C 1
ATOM 6477 O O . VAL A 1 826 ? 7.896 -4.356 -24.661 1.00 74.38 826 VAL A O 1
ATOM 6480 N N . GLY A 1 827 ? 9.344 -4.717 -22.989 1.00 62.12 827 GLY A N 1
ATOM 6481 C CA . GLY A 1 827 ? 8.750 -5.982 -22.551 1.00 62.12 827 GLY A CA 1
ATOM 6482 C C . GLY A 1 827 ? 7.313 -5.856 -22.024 1.00 62.12 827 GLY A C 1
ATOM 6483 O O . GLY A 1 827 ? 6.495 -6.740 -22.281 1.00 62.12 827 GLY A O 1
ATOM 6484 N N . ARG A 1 828 ? 6.972 -4.766 -21.319 1.00 64.88 828 ARG A N 1
ATOM 6485 C CA . ARG A 1 828 ? 5.594 -4.460 -20.889 1.00 64.88 828 ARG A CA 1
ATOM 6486 C C . ARG A 1 828 ? 4.700 -4.100 -22.080 1.00 64.88 828 ARG A C 1
ATOM 6488 O O . ARG A 1 828 ? 3.645 -4.711 -22.208 1.00 64.88 828 ARG A O 1
ATOM 6495 N N . ALA A 1 829 ? 5.133 -3.224 -22.986 1.00 74.62 829 ALA A N 1
ATOM 6496 C CA . ALA A 1 829 ? 4.371 -2.799 -24.163 1.00 74.62 829 ALA A CA 1
ATOM 6497 C C . ALA A 1 829 ? 3.972 -3.981 -25.065 1.00 74.62 829 ALA A C 1
ATOM 6499 O O . ALA A 1 829 ? 2.798 -4.125 -25.411 1.00 74.62 829 ALA A O 1
ATOM 6500 N N . ARG A 1 830 ? 4.919 -4.895 -25.334 1.00 86.06 830 ARG A N 1
ATOM 6501 C CA . ARG A 1 830 ? 4.673 -6.154 -26.067 1.00 86.06 830 ARG A CA 1
ATOM 6502 C C . ARG A 1 830 ? 3.610 -7.044 -25.407 1.00 86.06 830 ARG A C 1
ATOM 6504 O O . ARG A 1 830 ? 2.866 -7.707 -26.116 1.00 86.06 830 ARG A O 1
ATOM 6511 N N . ARG A 1 831 ? 3.515 -7.061 -24.069 1.00 74.75 831 ARG A N 1
ATOM 6512 C CA . ARG A 1 831 ? 2.470 -7.806 -23.335 1.00 74.75 831 ARG A CA 1
ATOM 6513 C C . ARG A 1 831 ? 1.132 -7.065 -23.299 1.00 74.75 831 ARG A C 1
ATOM 6515 O O . ARG A 1 831 ? 0.089 -7.691 -23.432 1.00 74.75 831 ARG A O 1
ATOM 6522 N N . VAL A 1 832 ? 1.155 -5.744 -23.136 1.00 70.19 832 VAL A N 1
ATOM 6523 C CA . VAL A 1 832 ? -0.042 -4.884 -23.071 1.00 70.19 832 VAL A CA 1
ATOM 6524 C C . VAL A 1 832 ? -0.786 -4.845 -24.414 1.00 70.19 832 VAL A C 1
ATOM 6526 O O . VAL A 1 832 ? -2.017 -4.772 -24.417 1.00 70.19 832 VAL A O 1
ATOM 6529 N N . CYS A 1 833 ? -0.055 -4.967 -25.528 1.00 79.38 833 CYS A N 1
ATOM 6530 C CA . CYS A 1 833 ? -0.584 -5.048 -26.895 1.00 79.38 833 CYS A CA 1
ATOM 6531 C C . CYS A 1 833 ? -0.574 -6.481 -27.475 1.00 79.38 833 CYS A C 1
ATOM 6533 O O . CYS A 1 833 ? -0.684 -6.648 -28.688 1.00 79.38 833 CYS A O 1
ATOM 6535 N N . ALA A 1 834 ? -0.424 -7.520 -26.645 1.00 78.31 834 ALA A N 1
ATOM 6536 C CA . ALA A 1 834 ? -0.474 -8.902 -27.122 1.00 78.31 834 ALA A CA 1
ATOM 6537 C C . ALA A 1 834 ? -1.862 -9.219 -27.714 1.00 78.31 834 ALA A C 1
ATOM 6539 O O . ALA A 1 834 ? -2.882 -8.932 -27.086 1.00 78.31 834 ALA A O 1
ATOM 6540 N N . GLY A 1 835 ? -1.887 -9.807 -28.914 1.00 80.50 835 GLY A N 1
ATOM 6541 C CA . GLY A 1 835 ? -3.110 -10.028 -29.700 1.00 80.50 835 GLY A CA 1
ATOM 6542 C C . GLY A 1 835 ? -3.361 -9.002 -30.816 1.00 80.50 835 GLY A C 1
ATOM 6543 O O . GLY A 1 835 ? -4.380 -9.105 -31.491 1.00 80.50 835 GLY A O 1
ATOM 6544 N N . TYR A 1 836 ? -2.451 -8.044 -31.034 1.00 86.88 836 TYR A N 1
ATOM 6545 C CA . TYR A 1 836 ? -2.484 -7.121 -32.174 1.00 86.88 836 TYR A CA 1
ATOM 6546 C C . TYR A 1 836 ? -1.239 -7.304 -33.055 1.00 86.88 836 TYR A C 1
ATOM 6548 O O . TYR A 1 836 ? -0.181 -6.750 -32.764 1.00 86.88 836 TYR A O 1
ATOM 6556 N N . ASP A 1 837 ? -1.360 -8.054 -34.153 1.00 84.38 837 ASP A N 1
ATOM 6557 C CA . ASP A 1 837 ? -0.220 -8.450 -35.008 1.00 84.38 837 ASP A CA 1
ATOM 6558 C C . ASP A 1 837 ? 0.516 -7.266 -35.672 1.00 84.38 837 ASP A C 1
ATOM 6560 O O . ASP A 1 837 ? 1.686 -7.368 -36.047 1.00 84.38 837 ASP A O 1
ATOM 6564 N N . GLY A 1 838 ? -0.154 -6.115 -35.791 1.00 86.69 838 GLY A N 1
ATOM 6565 C CA . GLY A 1 838 ? 0.427 -4.860 -36.277 1.00 86.69 838 GLY A CA 1
ATOM 6566 C C . GLY A 1 838 ? 1.271 -4.091 -35.248 1.00 86.69 838 GLY A C 1
ATOM 6567 O O . GLY A 1 838 ? 1.867 -3.077 -35.616 1.00 86.69 838 GLY A O 1
ATOM 6568 N N . ALA A 1 839 ? 1.324 -4.520 -33.980 1.00 93.69 839 ALA A N 1
ATOM 6569 C CA . ALA A 1 839 ? 2.010 -3.809 -32.898 1.00 93.69 839 ALA A CA 1
ATOM 6570 C C . ALA A 1 839 ? 3.438 -4.339 -32.664 1.00 93.69 839 ALA A C 1
ATOM 6572 O O . ALA A 1 839 ? 3.649 -5.497 -32.299 1.00 93.69 839 ALA A O 1
ATOM 6573 N N . ARG A 1 840 ? 4.445 -3.475 -32.831 1.00 95.06 840 ARG A N 1
ATOM 6574 C CA . ARG A 1 840 ? 5.876 -3.806 -32.715 1.00 95.06 840 ARG A CA 1
ATOM 6575 C C . ARG A 1 840 ? 6.560 -2.826 -31.772 1.00 95.06 840 ARG A C 1
ATOM 6577 O O . ARG A 1 840 ? 6.324 -1.629 -31.856 1.00 95.06 840 ARG A O 1
ATOM 6584 N N . PHE A 1 841 ? 7.454 -3.312 -30.911 1.00 93.00 841 PHE A N 1
ATOM 6585 C CA . PHE A 1 841 ? 8.198 -2.456 -29.977 1.00 93.00 841 PHE A CA 1
ATOM 6586 C C . PHE A 1 841 ? 9.675 -2.828 -29.931 1.00 93.00 841 PHE A C 1
ATOM 6588 O O . PHE A 1 841 ? 10.002 -4.012 -29.778 1.00 93.00 841 PHE A O 1
ATOM 6595 N N . ALA A 1 842 ? 10.554 -1.831 -30.000 1.00 92.94 842 ALA A N 1
ATOM 6596 C CA . ALA A 1 842 ? 12.005 -1.988 -29.975 1.00 92.94 842 ALA A CA 1
ATOM 6597 C C . ALA A 1 842 ? 12.664 -1.082 -28.923 1.00 92.94 842 ALA A C 1
ATOM 6599 O O . ALA A 1 842 ? 12.148 -0.019 -28.579 1.00 92.94 842 ALA A O 1
ATOM 6600 N N . CYS A 1 843 ? 13.816 -1.525 -28.416 1.00 88.69 843 CYS A N 1
ATOM 6601 C CA . CYS A 1 843 ? 14.635 -0.745 -27.496 1.00 88.69 843 CYS A CA 1
ATOM 6602 C C . CYS A 1 843 ? 15.515 0.219 -28.298 1.00 88.69 843 CYS A C 1
ATOM 6604 O O . CYS A 1 843 ? 16.230 -0.228 -29.195 1.00 88.69 843 CYS A O 1
ATOM 6606 N N . LEU A 1 844 ? 15.458 1.515 -27.993 1.00 88.94 844 LEU A N 1
ATOM 6607 C CA . LEU A 1 844 ? 16.214 2.550 -28.701 1.00 88.94 844 LEU A CA 1
ATOM 6608 C C . LEU A 1 844 ? 16.467 3.749 -27.785 1.00 88.94 844 LEU A C 1
ATOM 6610 O O . LEU A 1 844 ? 15.526 4.296 -27.210 1.00 88.94 844 LEU A O 1
ATOM 6614 N N . ASP A 1 845 ? 17.723 4.192 -27.697 1.00 83.50 845 ASP A N 1
ATOM 6615 C CA . ASP A 1 845 ? 18.029 5.495 -27.113 1.00 83.50 845 ASP A CA 1
ATOM 6616 C C . ASP A 1 845 ? 17.685 6.601 -28.116 1.00 83.50 845 ASP A C 1
ATOM 6618 O O . ASP A 1 845 ? 18.377 6.815 -29.109 1.00 83.50 845 ASP A O 1
ATOM 6622 N N . LEU A 1 846 ? 16.588 7.301 -27.840 1.00 86.38 846 LEU A N 1
ATOM 6623 C CA . LEU A 1 846 ? 16.101 8.422 -28.641 1.00 86.38 846 LEU A CA 1
ATOM 6624 C C . LEU A 1 846 ? 16.950 9.702 -28.441 1.00 86.38 846 LEU A C 1
ATOM 6626 O O . LEU A 1 846 ? 16.723 10.694 -29.133 1.00 86.38 846 LEU A O 1
ATOM 6630 N N . GLY A 1 847 ? 17.929 9.681 -27.526 1.00 82.75 847 GLY A N 1
ATOM 6631 C CA . GLY A 1 847 ? 18.981 10.688 -27.374 1.00 82.75 847 GLY A CA 1
ATOM 6632 C C . GLY A 1 847 ? 20.221 10.457 -28.254 1.00 82.75 847 GLY A C 1
ATOM 6633 O O . GLY A 1 847 ? 20.903 11.432 -28.580 1.00 82.75 847 GLY A O 1
ATOM 6634 N N . ASP A 1 848 ? 20.505 9.223 -28.698 1.00 87.19 848 ASP A N 1
ATOM 6635 C CA . ASP A 1 848 ? 21.501 8.966 -29.752 1.00 87.19 848 ASP A CA 1
ATOM 6636 C C . ASP A 1 848 ? 20.842 9.148 -31.125 1.00 87.19 848 ASP A C 1
ATOM 6638 O O . ASP A 1 848 ? 20.295 8.213 -31.712 1.00 87.19 848 ASP A O 1
ATOM 6642 N N . LEU A 1 849 ? 20.927 10.364 -31.670 1.00 91.69 849 LEU A N 1
ATOM 6643 C CA . LEU A 1 849 ? 20.383 10.679 -32.994 1.00 91.69 849 LEU A CA 1
ATOM 6644 C C . LEU A 1 849 ? 20.954 9.782 -34.109 1.00 91.69 849 LEU A C 1
ATOM 6646 O O . LEU A 1 849 ? 20.246 9.523 -35.078 1.00 91.69 849 LEU A O 1
ATOM 6650 N N . ALA A 1 850 ? 22.171 9.243 -33.966 1.00 91.81 850 ALA A N 1
ATOM 6651 C CA . ALA A 1 850 ? 22.734 8.314 -34.942 1.00 91.81 850 ALA A CA 1
ATOM 6652 C C . ALA A 1 850 ? 22.138 6.899 -34.804 1.00 91.81 850 ALA A C 1
ATOM 6654 O O . ALA A 1 850 ? 21.976 6.206 -35.809 1.00 91.81 850 ALA A O 1
ATOM 6655 N N . ALA A 1 851 ? 21.769 6.457 -33.595 1.00 88.38 851 ALA A N 1
ATOM 6656 C CA . ALA A 1 851 ? 20.948 5.255 -33.414 1.00 88.38 851 ALA A CA 1
ATOM 6657 C C . ALA A 1 851 ? 19.538 5.451 -33.970 1.00 88.38 851 ALA A C 1
ATOM 6659 O O . ALA A 1 851 ? 19.017 4.542 -34.617 1.00 88.38 851 ALA A O 1
ATOM 6660 N N . VAL A 1 852 ? 18.950 6.636 -33.775 1.00 93.00 852 VAL A N 1
ATOM 6661 C CA . VAL A 1 852 ? 17.655 6.991 -34.369 1.00 93.00 852 VAL A CA 1
ATOM 6662 C C . VAL A 1 852 ? 17.725 6.934 -35.891 1.00 93.00 852 VAL A C 1
ATOM 6664 O O . VAL A 1 852 ? 16.864 6.297 -36.484 1.00 93.00 852 VAL A O 1
ATOM 6667 N N . ASP A 1 853 ? 18.755 7.498 -36.526 1.00 93.62 853 ASP A N 1
ATOM 6668 C CA . ASP A 1 853 ? 18.915 7.443 -37.986 1.00 93.62 853 ASP A CA 1
ATOM 6669 C C . ASP A 1 853 ? 19.041 6.000 -38.503 1.00 93.62 853 ASP A C 1
ATOM 6671 O O . ASP A 1 853 ? 18.354 5.620 -39.454 1.00 93.62 853 ASP A O 1
ATOM 6675 N N . ARG A 1 854 ? 19.836 5.152 -37.828 1.00 93.25 854 ARG A N 1
ATOM 6676 C CA . ARG A 1 854 ? 19.939 3.713 -38.150 1.00 93.25 854 ARG A CA 1
ATOM 6677 C C . ARG A 1 854 ? 18.594 2.990 -38.002 1.00 93.25 854 ARG A C 1
ATOM 6679 O O . ARG A 1 854 ? 18.226 2.203 -38.869 1.00 93.25 854 ARG A O 1
ATOM 6686 N N . ALA A 1 855 ? 17.845 3.265 -36.935 1.00 89.94 855 ALA A N 1
ATOM 6687 C CA . ALA A 1 855 ? 16.526 2.676 -36.709 1.00 89.94 855 ALA A CA 1
ATOM 6688 C C . ALA A 1 855 ? 15.477 3.192 -37.711 1.00 89.94 855 ALA A C 1
ATOM 6690 O O . ALA A 1 855 ? 14.645 2.427 -38.190 1.00 89.94 855 ALA A O 1
ATOM 6691 N N . PHE A 1 856 ? 15.527 4.475 -38.0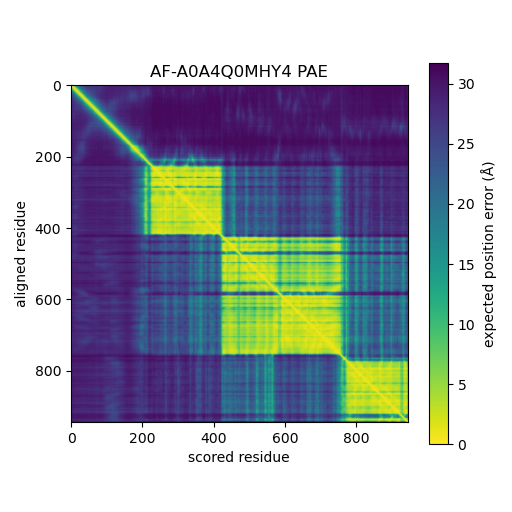71 1.00 92.94 856 PHE A N 1
ATOM 6692 C CA . PHE A 1 856 ? 14.593 5.113 -39.001 1.00 92.94 856 PHE A CA 1
ATOM 6693 C C . PHE A 1 856 ? 14.855 4.719 -40.460 1.00 92.94 856 PHE A C 1
ATOM 6695 O O . PHE A 1 856 ? 13.923 4.770 -41.262 1.00 92.94 856 PHE A O 1
ATOM 6702 N N . ALA A 1 857 ? 16.068 4.278 -40.801 1.00 89.31 857 ALA A N 1
ATOM 6703 C CA . ALA A 1 857 ? 16.363 3.626 -42.078 1.00 89.31 857 ALA A CA 1
ATOM 6704 C C . ALA A 1 857 ? 15.795 2.193 -42.172 1.00 89.31 857 ALA A C 1
ATOM 6706 O O . ALA A 1 857 ? 15.569 1.701 -43.275 1.00 89.31 857 ALA A O 1
ATOM 6707 N N . ALA A 1 858 ? 15.543 1.532 -41.034 1.00 84.88 858 ALA A N 1
ATOM 6708 C CA . ALA A 1 858 ? 14.996 0.173 -40.962 1.00 84.88 858 ALA A CA 1
ATOM 6709 C C . ALA A 1 858 ? 13.457 0.113 -40.818 1.00 84.88 858 ALA A C 1
ATOM 6711 O O . ALA A 1 858 ? 12.879 -0.969 -40.906 1.00 84.88 858 ALA A O 1
ATOM 6712 N N . THR A 1 859 ? 12.788 1.251 -40.601 1.00 84.50 859 THR A N 1
ATOM 6713 C CA . THR A 1 859 ? 11.317 1.372 -40.535 1.00 84.50 859 THR A CA 1
ATOM 6714 C C . THR A 1 859 ? 10.735 1.967 -41.826 1.00 84.50 859 THR A C 1
ATOM 6716 O O . THR A 1 859 ? 11.470 2.605 -42.587 1.00 84.50 859 THR A O 1
ATOM 6719 N N . PRO A 1 860 ? 9.419 1.816 -42.097 1.00 81.06 860 PRO A N 1
ATOM 6720 C CA . PRO A 1 860 ? 8.753 2.436 -43.247 1.00 81.06 860 PRO A CA 1
ATOM 6721 C C . PRO A 1 860 ? 9.117 3.913 -43.442 1.00 81.06 860 PRO A C 1
ATOM 6723 O O . PRO A 1 860 ? 9.261 4.660 -42.471 1.00 81.06 860 PRO A O 1
ATOM 6726 N N . GLN A 1 861 ? 9.269 4.349 -44.700 1.00 82.88 861 GLN A N 1
ATOM 6727 C CA . GLN A 1 861 ? 9.761 5.697 -45.028 1.00 82.88 861 GLN A CA 1
ATOM 6728 C C . GLN A 1 861 ? 8.948 6.814 -44.354 1.00 82.88 861 GLN A C 1
ATOM 6730 O O . GLN A 1 861 ? 9.545 7.766 -43.859 1.00 82.88 861 GLN A O 1
ATOM 6735 N N . SER A 1 862 ? 7.625 6.660 -44.258 1.00 91.69 862 SER A N 1
ATOM 6736 C CA . SER A 1 862 ? 6.739 7.525 -43.472 1.00 91.69 862 SER A CA 1
ATOM 6737 C C . SER A 1 862 ? 5.601 6.731 -42.817 1.00 91.69 862 SER A C 1
ATOM 6739 O O . SER A 1 862 ? 5.307 5.596 -43.200 1.00 91.69 862 SER A O 1
ATOM 6741 N N . PHE A 1 863 ? 4.965 7.351 -41.825 1.00 95.69 863 PHE A N 1
ATOM 6742 C CA . PHE A 1 863 ? 3.801 6.866 -41.087 1.00 95.69 863 PHE A CA 1
ATOM 6743 C C . PHE A 1 863 ? 2.676 7.895 -41.198 1.00 95.69 863 PHE A C 1
ATOM 6745 O O . PHE A 1 863 ? 2.939 9.096 -41.239 1.00 95.69 863 PHE A O 1
ATOM 6752 N N . ASP A 1 864 ? 1.418 7.463 -41.216 1.00 95.50 864 ASP A N 1
ATOM 6753 C CA . ASP A 1 864 ? 0.286 8.399 -41.247 1.00 95.50 864 ASP A CA 1
ATOM 6754 C C . ASP A 1 864 ? 0.206 9.267 -39.984 1.00 95.50 864 ASP A C 1
ATOM 6756 O O . ASP A 1 864 ? -0.071 10.468 -40.077 1.00 95.50 864 ASP A O 1
ATOM 6760 N N . VAL A 1 865 ? 0.496 8.672 -38.824 1.00 95.44 865 VAL A N 1
ATOM 6761 C CA . VAL A 1 865 ? 0.519 9.336 -37.517 1.00 95.44 865 VAL A CA 1
ATOM 6762 C C . VAL A 1 865 ? 1.876 9.114 -36.846 1.00 95.44 865 VAL A C 1
ATOM 6764 O O . VAL A 1 865 ? 2.364 7.988 -36.776 1.00 95.44 865 VAL A O 1
ATOM 6767 N N . VAL A 1 866 ? 2.471 10.169 -36.292 1.00 96.69 866 VAL A N 1
ATOM 6768 C CA . VAL A 1 866 ? 3.639 10.076 -35.402 1.00 96.69 866 VAL A CA 1
ATOM 6769 C C . VAL A 1 866 ? 3.292 10.683 -34.049 1.00 96.69 866 VAL A C 1
ATOM 6771 O O . VAL A 1 866 ? 2.692 11.756 -33.972 1.00 96.69 866 VAL A O 1
ATOM 6774 N N . LEU A 1 867 ? 3.686 10.007 -32.975 1.00 95.56 867 LEU A N 1
ATOM 6775 C CA . LEU A 1 867 ? 3.560 10.473 -31.601 1.00 95.56 867 LEU A CA 1
ATOM 6776 C C . LEU A 1 867 ? 4.945 10.835 -31.048 1.00 95.56 867 LEU A C 1
ATOM 6778 O O . LEU A 1 867 ? 5.875 10.036 -31.111 1.00 95.56 867 LEU A O 1
ATOM 6782 N N . HIS A 1 868 ? 5.067 12.030 -30.474 1.00 93.06 868 HIS A N 1
ATOM 6783 C CA . HIS A 1 868 ? 6.232 12.511 -29.725 1.00 93.06 868 HIS A CA 1
ATOM 6784 C C . HIS A 1 868 ? 5.722 13.031 -28.369 1.00 93.06 868 HIS A C 1
ATOM 6786 O O . HIS A 1 868 ? 5.607 14.235 -28.118 1.00 93.06 868 HIS A O 1
ATOM 6792 N N . LEU A 1 869 ? 5.292 12.105 -27.509 1.00 87.56 869 LEU A N 1
ATOM 6793 C CA . LEU A 1 869 ? 4.466 12.415 -26.339 1.00 87.56 869 LEU A CA 1
ATOM 6794 C C . LEU A 1 869 ? 5.272 12.328 -25.044 1.00 87.56 869 LEU A C 1
ATOM 6796 O O . LEU A 1 869 ? 5.593 11.255 -24.548 1.00 87.56 869 LEU A O 1
ATOM 6800 N N . GLY A 1 870 ? 5.606 13.486 -24.479 1.00 76.56 870 GLY A N 1
ATOM 6801 C CA . GLY A 1 870 ? 6.362 13.596 -23.233 1.00 76.56 870 GLY A CA 1
ATOM 6802 C C . GLY A 1 870 ? 7.858 13.289 -23.355 1.00 76.56 870 GLY A C 1
ATOM 6803 O O . GLY A 1 870 ? 8.608 13.562 -22.427 1.00 76.56 870 GLY A O 1
ATOM 6804 N N . LEU A 1 871 ? 8.325 12.806 -24.505 1.00 81.38 871 LEU A N 1
ATOM 6805 C CA . LEU A 1 871 ? 9.736 12.507 -24.744 1.00 81.38 871 LEU A CA 1
ATOM 6806 C C . LEU A 1 871 ? 10.642 13.751 -24.674 1.00 81.38 871 LEU A C 1
ATOM 6808 O O . LEU A 1 871 ? 11.741 13.693 -24.128 1.00 81.38 871 LEU A O 1
ATOM 6812 N N . HIS A 1 872 ? 10.175 14.892 -25.185 1.00 86.12 872 HIS A N 1
ATOM 6813 C CA . HIS A 1 872 ? 10.997 16.093 -25.383 1.00 86.12 872 HIS A CA 1
ATOM 6814 C C . HIS A 1 872 ? 11.653 16.628 -24.093 1.00 86.12 872 HIS A C 1
ATOM 6816 O O . HIS A 1 872 ? 12.796 17.076 -24.112 1.00 86.12 872 HIS A O 1
ATOM 6822 N N . HIS A 1 873 ? 10.966 16.517 -22.949 1.00 75.94 873 HIS A N 1
ATOM 6823 C CA . HIS A 1 873 ? 11.468 16.928 -21.627 1.00 75.94 873 HIS A CA 1
ATOM 6824 C C . HIS A 1 873 ? 12.249 15.825 -20.884 1.00 75.94 873 HIS A C 1
ATOM 6826 O O . HIS A 1 873 ? 12.502 15.920 -19.681 1.00 75.94 873 HIS A O 1
ATOM 6832 N N . HIS A 1 874 ? 12.610 14.749 -21.581 1.00 70.06 874 HIS A N 1
ATOM 6833 C CA . HIS A 1 874 ? 13.546 13.724 -21.115 1.00 70.06 874 HIS A CA 1
ATOM 6834 C C . HIS A 1 874 ? 14.853 13.720 -21.929 1.00 70.06 874 HIS A C 1
ATOM 6836 O O . HIS A 1 874 ? 15.833 13.121 -21.496 1.00 70.06 874 HIS A O 1
ATOM 6842 N N . LEU A 1 875 ? 14.883 14.405 -23.079 1.00 74.88 875 LEU A N 1
ATOM 6843 C CA . LEU A 1 875 ? 16.053 14.521 -23.950 1.00 74.88 875 LEU A CA 1
ATOM 6844 C C . LEU A 1 875 ? 17.005 15.647 -23.497 1.00 74.88 875 LEU A C 1
ATOM 6846 O O . LEU A 1 875 ? 16.531 16.720 -23.101 1.00 74.88 875 LEU A O 1
ATOM 6850 N N . PRO A 1 876 ? 18.334 15.482 -23.651 1.00 75.62 876 PRO A N 1
ATOM 6851 C CA . PRO A 1 876 ? 19.294 16.582 -23.556 1.00 75.62 876 PRO A CA 1
ATOM 6852 C C . PRO A 1 876 ? 18.989 17.693 -24.570 1.00 75.62 876 PRO A C 1
ATOM 6854 O O . PRO A 1 876 ? 18.740 17.399 -25.740 1.00 75.62 876 PRO A O 1
ATOM 6857 N N . ALA A 1 877 ? 19.091 18.964 -24.164 1.00 77.94 877 ALA A N 1
ATOM 6858 C CA . ALA A 1 877 ? 18.735 20.127 -24.994 1.00 77.94 877 ALA A CA 1
ATOM 6859 C C . ALA A 1 877 ? 19.317 20.078 -26.425 1.00 77.94 877 ALA A C 1
ATOM 6861 O O . ALA A 1 877 ? 18.580 20.225 -27.395 1.00 77.94 877 ALA A O 1
ATOM 6862 N N . ARG A 1 878 ? 20.605 19.724 -26.567 1.00 81.94 878 ARG A N 1
ATOM 6863 C CA . ARG A 1 878 ? 21.309 19.571 -27.862 1.00 81.94 878 ARG A CA 1
ATOM 6864 C C . ARG A 1 878 ? 20.723 18.519 -28.825 1.00 81.94 878 ARG A C 1
ATOM 6866 O O . ARG A 1 878 ? 21.148 18.454 -29.969 1.00 81.94 878 ARG A O 1
ATOM 6873 N N . THR A 1 879 ? 19.812 17.663 -28.359 1.00 85.12 879 THR A N 1
ATOM 6874 C CA . THR A 1 879 ? 19.202 16.561 -29.136 1.00 85.12 879 THR A CA 1
ATOM 6875 C C . THR A 1 879 ? 17.708 16.766 -29.407 1.00 85.12 879 THR A C 1
ATOM 6877 O O . THR A 1 879 ? 17.189 16.215 -30.377 1.00 85.12 879 THR A O 1
ATOM 6880 N N . ARG A 1 880 ? 17.030 17.595 -28.594 1.00 89.94 880 ARG A N 1
ATOM 6881 C CA . ARG A 1 880 ? 15.575 17.841 -28.633 1.00 89.94 880 ARG A CA 1
ATOM 6882 C C . ARG A 1 880 ? 15.070 18.173 -30.033 1.00 89.94 880 ARG A C 1
ATOM 6884 O O . ARG A 1 880 ? 14.166 17.504 -30.537 1.00 89.94 880 ARG A O 1
ATOM 6891 N N . MET A 1 881 ? 15.687 19.169 -30.669 1.00 92.94 881 MET A N 1
ATOM 6892 C CA . MET A 1 881 ? 15.251 19.640 -31.981 1.00 92.94 881 MET A CA 1
ATOM 6893 C C . MET A 1 881 ? 15.555 18.632 -33.093 1.00 92.94 881 MET A C 1
ATOM 6895 O O . MET A 1 881 ? 14.675 18.305 -33.885 1.00 92.94 881 MET A O 1
ATOM 6899 N N . GLY A 1 882 ? 16.754 18.043 -33.078 1.00 94.00 882 GLY A N 1
ATOM 6900 C CA . GLY A 1 882 ? 17.157 17.036 -34.060 1.00 94.00 882 GLY A CA 1
ATOM 6901 C C . GLY A 1 882 ? 16.270 15.786 -34.056 1.00 94.00 882 GLY A C 1
ATOM 6902 O O . GLY A 1 882 ? 16.092 15.176 -35.112 1.00 94.00 882 GLY A O 1
ATOM 6903 N N . LEU A 1 883 ? 15.669 15.410 -32.917 1.00 94.75 883 LEU A N 1
ATOM 6904 C CA . LEU A 1 883 ? 14.663 14.343 -32.889 1.00 94.75 883 LEU A CA 1
ATOM 6905 C C . LEU A 1 883 ? 13.280 14.816 -33.357 1.00 94.75 883 LEU A C 1
ATOM 6907 O O . LEU A 1 883 ? 12.594 14.071 -34.055 1.00 94.75 883 LEU A O 1
ATOM 6911 N N . LEU A 1 884 ? 12.856 16.029 -32.990 1.00 95.25 884 LEU A N 1
ATOM 6912 C CA . LEU A 1 884 ? 11.581 16.594 -33.445 1.00 95.25 884 LEU A CA 1
ATOM 6913 C C . LEU A 1 884 ? 11.526 16.688 -34.979 1.00 95.25 884 LEU A C 1
ATOM 6915 O O . LEU A 1 884 ? 10.535 16.287 -35.585 1.00 95.25 884 LEU A O 1
ATOM 6919 N N . GLU A 1 885 ? 12.617 17.119 -35.607 1.00 95.62 885 GLU A N 1
ATOM 6920 C CA . GLU A 1 885 ? 12.767 17.172 -37.066 1.00 95.62 885 GLU A CA 1
ATOM 6921 C C . GLU A 1 885 ? 12.651 15.782 -37.710 1.00 95.62 885 GLU A C 1
ATOM 6923 O O . GLU A 1 885 ? 11.919 15.608 -38.683 1.00 95.62 885 GLU A O 1
ATOM 6928 N N . ARG A 1 886 ? 13.287 14.759 -37.121 1.00 95.50 886 ARG A N 1
ATOM 6929 C CA . ARG A 1 886 ? 13.175 13.356 -37.567 1.00 95.50 886 ARG A CA 1
ATOM 6930 C C . ARG A 1 886 ? 11.749 12.812 -37.418 1.00 95.50 886 ARG A C 1
ATOM 6932 O O . ARG A 1 886 ? 11.259 12.117 -38.308 1.00 95.50 886 ARG A O 1
ATOM 6939 N N . ALA A 1 887 ? 11.059 13.149 -36.327 1.00 95.25 887 ALA A N 1
ATOM 6940 C CA . ALA A 1 887 ? 9.660 12.779 -36.107 1.00 95.25 887 ALA A CA 1
ATOM 6941 C C . ALA A 1 887 ? 8.720 13.447 -37.132 1.00 95.25 887 ALA A C 1
ATOM 6943 O O . ALA A 1 887 ? 7.859 12.784 -37.708 1.00 95.25 887 ALA A O 1
ATOM 6944 N N . ALA A 1 888 ? 8.930 14.735 -37.416 1.00 95.44 888 ALA A N 1
ATOM 6945 C CA . ALA A 1 888 ? 8.195 15.495 -38.428 1.00 95.44 888 ALA A CA 1
ATOM 6946 C C . ALA A 1 888 ? 8.481 15.014 -39.868 1.00 95.44 888 ALA A C 1
ATOM 6948 O O . ALA A 1 888 ? 7.586 15.022 -40.716 1.00 95.44 888 ALA A O 1
ATOM 6949 N N . ALA A 1 889 ? 9.698 14.538 -40.150 1.00 94.31 889 ALA A N 1
ATOM 6950 C CA . ALA A 1 889 ? 10.038 13.900 -41.422 1.00 94.31 889 ALA A CA 1
ATOM 6951 C C . ALA A 1 889 ? 9.298 12.561 -41.617 1.00 94.31 889 ALA A C 1
ATOM 6953 O O . ALA A 1 889 ? 8.806 12.290 -42.709 1.00 94.31 889 ALA A O 1
ATOM 6954 N N . LYS A 1 890 ? 9.144 11.754 -40.555 1.00 94.62 890 LYS A N 1
ATOM 6955 C CA . LYS A 1 890 ? 8.355 10.508 -40.596 1.00 94.62 890 LYS A CA 1
ATOM 6956 C C . LYS A 1 890 ? 6.837 10.730 -40.684 1.00 94.62 890 LYS A C 1
ATOM 6958 O O . LYS A 1 890 ? 6.140 9.810 -41.105 1.00 94.62 890 LYS A O 1
ATOM 6963 N N . ALA A 1 891 ? 6.308 11.894 -40.302 1.00 94.88 891 ALA A N 1
ATOM 6964 C CA . ALA A 1 891 ? 4.865 12.144 -40.216 1.00 94.88 891 ALA A CA 1
ATOM 6965 C C . ALA A 1 891 ? 4.231 12.557 -41.558 1.00 94.88 891 ALA A C 1
ATOM 6967 O O . ALA A 1 891 ? 4.420 13.676 -42.036 1.00 94.88 891 ALA A O 1
ATOM 6968 N N . ARG A 1 892 ? 3.416 11.678 -42.153 1.00 93.94 892 ARG A N 1
ATOM 6969 C CA . ARG A 1 892 ? 2.707 11.940 -43.416 1.00 93.94 892 ARG A CA 1
ATOM 6970 C C . ARG A 1 892 ? 1.501 12.862 -43.243 1.00 93.94 892 ARG A C 1
ATOM 6972 O O . ARG A 1 892 ? 1.318 13.750 -44.068 1.00 93.94 892 ARG A O 1
ATOM 6979 N N . LYS A 1 893 ? 0.676 12.650 -42.208 1.00 91.50 893 LYS A N 1
ATOM 6980 C CA . LYS A 1 893 ? -0.576 13.409 -42.002 1.00 91.50 893 LYS A CA 1
ATOM 6981 C C . LYS A 1 893 ? -0.646 14.093 -40.640 1.00 91.50 893 LYS A C 1
ATOM 6983 O O . LYS A 1 893 ? -0.968 15.278 -40.589 1.00 91.50 893 LYS A O 1
ATOM 6988 N N . VAL A 1 894 ? -0.328 13.374 -39.561 1.00 93.19 894 VAL A N 1
ATOM 6989 C CA . VAL A 1 894 ? -0.480 13.858 -38.178 1.00 93.19 894 VAL A CA 1
ATOM 6990 C C . VAL A 1 894 ? 0.820 13.705 -37.389 1.00 93.19 894 VAL A C 1
ATOM 6992 O O . VAL A 1 894 ? 1.406 12.623 -37.362 1.00 93.19 894 VAL A O 1
ATOM 6995 N N . LEU A 1 895 ? 1.224 14.757 -36.678 1.00 94.50 895 LEU A N 1
ATOM 6996 C CA . LEU A 1 895 ? 2.223 14.707 -35.610 1.00 94.50 895 LEU A CA 1
ATOM 6997 C C . LEU A 1 895 ? 1.568 15.158 -34.295 1.00 94.50 895 LEU A C 1
ATOM 6999 O O . LEU A 1 895 ? 1.158 16.309 -34.167 1.00 94.50 895 LEU A O 1
ATOM 7003 N N . ALA A 1 896 ? 1.471 14.269 -33.309 1.00 92.75 896 ALA A N 1
ATOM 7004 C CA . ALA A 1 896 ? 0.985 14.609 -31.971 1.00 92.75 896 ALA A CA 1
ATOM 7005 C C . ALA A 1 896 ? 2.172 14.832 -31.024 1.00 92.75 896 ALA A C 1
ATOM 7007 O O . ALA A 1 896 ? 2.992 13.932 -30.829 1.00 92.75 896 ALA A O 1
ATOM 7008 N N . PHE A 1 897 ? 2.268 16.016 -30.417 1.00 90.94 897 PHE A N 1
ATOM 7009 C CA . PHE A 1 897 ? 3.419 16.429 -29.612 1.00 90.94 897 PHE A CA 1
ATOM 7010 C C . PHE A 1 897 ? 2.991 16.991 -28.249 1.00 90.94 897 PHE A C 1
ATOM 7012 O O . PHE A 1 897 ? 2.141 17.884 -28.158 1.00 90.94 897 PHE A O 1
ATOM 7019 N N . ARG A 1 898 ? 3.623 16.501 -27.172 1.00 86.38 898 ARG A N 1
ATOM 7020 C CA . ARG A 1 898 ? 3.365 16.947 -25.788 1.00 86.38 898 ARG A CA 1
ATOM 7021 C C . ARG A 1 898 ? 4.673 17.193 -25.031 1.00 86.38 898 ARG A C 1
ATOM 7023 O O . ARG A 1 898 ? 5.517 16.303 -24.954 1.00 86.38 898 ARG A O 1
ATOM 7030 N N . THR A 1 899 ? 4.820 18.365 -24.412 1.00 82.56 899 THR A N 1
ATOM 7031 C CA . THR A 1 899 ? 5.928 18.687 -23.492 1.00 82.56 899 THR A CA 1
ATOM 7032 C C . THR A 1 899 ? 5.503 19.742 -22.457 1.00 82.56 899 THR A C 1
ATOM 7034 O O . THR A 1 899 ? 4.353 20.180 -22.465 1.00 82.56 899 THR A O 1
ATOM 7037 N N . SER A 1 900 ? 6.392 20.125 -21.533 1.00 74.19 900 SER A N 1
ATOM 7038 C CA . SER A 1 900 ? 6.114 21.204 -20.573 1.00 74.19 900 SER A CA 1
ATOM 7039 C C . SER A 1 900 ? 5.933 22.546 -21.282 1.00 74.19 900 SER A C 1
ATOM 7041 O O . SER A 1 900 ? 6.561 22.797 -22.312 1.00 74.19 900 SER A O 1
ATOM 7043 N N . ARG A 1 901 ? 5.108 23.440 -20.727 1.00 72.62 901 ARG A N 1
ATOM 7044 C CA . ARG A 1 901 ? 4.839 24.736 -21.371 1.00 72.62 901 ARG A CA 1
ATOM 7045 C C . ARG A 1 901 ? 6.118 25.557 -21.586 1.00 72.62 901 ARG A C 1
ATOM 7047 O O . ARG A 1 901 ? 6.332 26.084 -22.672 1.00 72.62 901 ARG A O 1
ATOM 7054 N N . LYS A 1 902 ? 7.009 25.556 -20.587 1.00 72.38 902 LYS A N 1
ATOM 7055 C CA . LYS A 1 902 ? 8.337 26.191 -20.641 1.00 72.38 902 LYS A CA 1
ATOM 7056 C C . LYS A 1 902 ? 9.174 25.720 -21.836 1.00 72.38 902 LYS A C 1
ATOM 7058 O O . LYS A 1 902 ? 9.790 26.549 -22.487 1.00 72.38 902 LYS A O 1
ATOM 7063 N N . LEU A 1 903 ? 9.190 24.416 -22.135 1.00 77.12 903 LEU A N 1
ATOM 7064 C CA . LEU A 1 903 ? 9.932 23.869 -23.282 1.00 77.12 903 LEU A CA 1
ATOM 7065 C C . LEU A 1 903 ? 9.214 24.114 -24.612 1.00 77.12 903 LEU A C 1
ATOM 7067 O O . LEU A 1 903 ? 9.865 24.342 -25.622 1.00 77.12 903 LEU A O 1
ATOM 7071 N N . TYR A 1 904 ? 7.879 24.130 -24.608 1.00 81.25 904 TYR A N 1
ATOM 7072 C CA . TYR A 1 904 ? 7.077 24.494 -25.779 1.00 81.25 904 TYR A CA 1
ATOM 7073 C C . TYR A 1 904 ? 7.399 25.907 -26.288 1.00 81.25 904 TYR A C 1
ATOM 7075 O O . TYR A 1 904 ? 7.460 26.131 -27.497 1.00 81.25 904 TYR A O 1
ATOM 7083 N N . GLU A 1 905 ? 7.588 26.840 -25.351 1.00 81.81 905 GLU A N 1
ATOM 7084 C CA . GLU A 1 905 ? 7.941 28.237 -25.605 1.00 81.81 905 GLU A CA 1
ATOM 7085 C C . GLU A 1 905 ? 9.454 28.392 -25.878 1.00 81.81 905 GLU A C 1
ATOM 7087 O O . GLU A 1 905 ? 9.825 28.991 -26.885 1.00 81.81 905 GLU A O 1
ATOM 7092 N N . ALA A 1 906 ? 10.329 27.813 -25.043 1.00 81.56 906 ALA A N 1
ATOM 7093 C CA . ALA A 1 906 ? 11.785 27.987 -25.141 1.00 81.56 906 ALA A CA 1
ATOM 7094 C C . ALA A 1 906 ? 12.433 27.304 -26.358 1.00 81.56 906 ALA A C 1
ATOM 7096 O O . ALA A 1 906 ? 13.326 27.890 -26.965 1.00 81.56 906 ALA A O 1
ATOM 7097 N N . ASP A 1 907 ? 11.976 26.106 -26.742 1.00 86.81 907 ASP A N 1
ATOM 7098 C CA . ASP A 1 907 ? 12.507 25.388 -27.911 1.00 86.81 907 ASP A CA 1
ATOM 7099 C C . ASP A 1 907 ? 11.799 25.823 -29.221 1.00 86.81 907 ASP A C 1
ATOM 7101 O O . ASP A 1 907 ? 12.076 25.280 -30.286 1.00 86.81 907 ASP A O 1
ATOM 7105 N N . GLY A 1 908 ? 10.868 26.792 -29.185 1.00 89.88 908 GLY A N 1
ATOM 7106 C CA . GLY A 1 908 ? 10.236 27.364 -30.388 1.00 89.88 908 GLY A CA 1
ATOM 7107 C C . GLY A 1 908 ? 9.365 26.394 -31.206 1.00 89.88 908 GLY A C 1
ATOM 7108 O O . GLY A 1 908 ? 9.111 26.635 -32.389 1.00 89.88 908 GLY A O 1
ATOM 7109 N N . VAL A 1 909 ? 8.896 25.302 -30.590 1.00 90.50 909 VAL A N 1
ATOM 7110 C CA . VAL A 1 909 ? 8.308 24.110 -31.244 1.00 90.50 909 VAL A CA 1
ATOM 7111 C C . VAL A 1 909 ? 7.264 24.435 -32.321 1.00 90.50 909 VAL A C 1
ATOM 7113 O O . VAL A 1 909 ? 7.286 23.842 -33.397 1.00 90.50 909 VAL A O 1
ATOM 7116 N N . VAL A 1 910 ? 6.346 25.370 -32.053 1.00 88.75 910 VAL A N 1
ATOM 7117 C CA . VAL A 1 910 ? 5.256 25.714 -32.988 1.00 88.75 910 VAL A CA 1
ATOM 7118 C C . VAL A 1 910 ? 5.791 26.376 -34.262 1.00 88.75 910 VAL A C 1
ATOM 7120 O O . VAL A 1 910 ? 5.331 26.043 -35.351 1.00 88.75 910 VAL A O 1
ATOM 7123 N N . ALA A 1 911 ? 6.781 27.267 -34.142 1.00 90.25 911 ALA A N 1
ATOM 7124 C CA . ALA A 1 911 ? 7.401 27.920 -35.292 1.00 90.25 911 ALA A CA 1
ATOM 7125 C C . ALA A 1 911 ? 8.184 26.905 -36.137 1.00 90.25 911 ALA A C 1
ATOM 7127 O O . ALA A 1 911 ? 7.990 26.835 -37.350 1.00 90.25 911 ALA A O 1
ATOM 7128 N N . ARG A 1 912 ? 8.978 26.036 -35.495 1.00 93.94 912 ARG A N 1
ATOM 7129 C CA . ARG A 1 912 ? 9.756 25.019 -36.216 1.00 93.94 912 ARG A CA 1
ATOM 7130 C C . ARG A 1 912 ? 8.876 23.990 -36.927 1.00 93.94 912 ARG A C 1
ATOM 7132 O O . ARG A 1 912 ? 9.196 23.577 -38.036 1.00 93.94 912 ARG A O 1
ATOM 7139 N N . LEU A 1 913 ? 7.742 23.597 -36.343 1.00 94.06 913 LEU A N 1
ATOM 7140 C CA . LEU A 1 913 ? 6.790 22.716 -37.027 1.00 94.06 913 LEU A CA 1
ATOM 7141 C C . LEU A 1 913 ? 6.070 23.414 -38.194 1.00 94.06 913 LEU A C 1
ATOM 7143 O O . LEU A 1 913 ? 5.813 22.758 -39.203 1.00 94.06 913 LEU A O 1
ATOM 7147 N N . ALA A 1 914 ? 5.831 24.727 -38.120 1.00 92.00 914 ALA A N 1
ATOM 7148 C CA . ALA A 1 914 ? 5.327 25.503 -39.256 1.00 92.00 914 ALA A CA 1
ATOM 7149 C C . ALA A 1 914 ? 6.330 25.552 -40.423 1.00 92.00 914 ALA A C 1
ATOM 7151 O O . ALA A 1 914 ? 5.944 25.299 -41.563 1.00 92.00 914 ALA A O 1
ATOM 7152 N N . GLU A 1 915 ? 7.620 25.773 -40.143 1.00 93.50 915 GLU A N 1
ATOM 7153 C CA . GLU A 1 915 ? 8.704 25.694 -41.141 1.00 93.50 915 GLU A CA 1
ATOM 7154 C C . GLU A 1 915 ? 8.800 24.307 -41.803 1.00 93.50 915 GLU A C 1
ATOM 7156 O O . GLU A 1 915 ? 9.092 24.199 -42.991 1.00 93.50 915 GLU A O 1
ATOM 7161 N N . LEU A 1 916 ? 8.505 23.240 -41.053 1.00 93.94 916 LEU A N 1
ATOM 7162 C CA . LEU A 1 916 ? 8.478 21.853 -41.538 1.00 93.94 916 LEU A CA 1
ATOM 7163 C C . LEU A 1 916 ? 7.152 21.471 -42.232 1.00 93.94 916 LEU A C 1
ATOM 7165 O O . LEU A 1 916 ? 6.917 20.292 -42.524 1.00 93.94 916 LEU A O 1
ATOM 7169 N N . GLY A 1 917 ? 6.283 22.446 -42.512 1.00 94.19 917 GLY A N 1
ATOM 7170 C CA . GLY A 1 917 ? 5.038 22.252 -43.253 1.00 94.19 917 GLY A CA 1
ATOM 7171 C C . GLY A 1 917 ? 3.905 21.641 -42.429 1.00 94.19 917 GLY A C 1
ATOM 7172 O O . GLY A 1 917 ? 3.155 20.821 -42.956 1.00 94.19 917 GLY A O 1
ATOM 7173 N N . PHE A 1 918 ? 3.770 22.011 -41.151 1.00 94.06 918 PHE A N 1
ATOM 7174 C CA . PHE A 1 918 ? 2.639 21.623 -40.301 1.00 94.06 918 PHE A CA 1
ATOM 7175 C C . PHE A 1 918 ? 1.870 22.826 -39.744 1.00 94.06 918 PHE A C 1
ATOM 7177 O O . PHE A 1 918 ? 2.451 23.822 -39.324 1.00 94.06 918 PHE A O 1
ATOM 7184 N N . ARG A 1 919 ? 0.545 22.699 -39.645 1.00 92.25 919 ARG A N 1
ATOM 7185 C CA . ARG A 1 919 ? -0.330 23.630 -38.918 1.00 92.25 919 ARG A CA 1
ATOM 7186 C C . ARG A 1 919 ? -0.805 23.001 -37.612 1.00 92.25 919 ARG A C 1
ATOM 7188 O O . ARG A 1 919 ? -1.129 21.816 -37.581 1.00 92.25 919 ARG A O 1
ATOM 7195 N N . LEU A 1 920 ? -0.891 23.799 -36.553 1.00 89.38 920 LEU A N 1
ATOM 7196 C CA . LEU A 1 920 ? -1.562 23.404 -35.316 1.00 89.38 920 LEU A CA 1
ATOM 7197 C C . LEU A 1 920 ? -3.075 23.283 -35.575 1.00 89.38 920 LEU A C 1
ATOM 7199 O O . LEU A 1 920 ? -3.679 24.210 -36.110 1.00 89.38 920 LEU A O 1
ATOM 7203 N N . GLU A 1 921 ? -3.677 22.147 -35.223 1.00 82.00 921 GLU A N 1
ATOM 7204 C CA . GLU A 1 921 ? -5.120 21.910 -35.370 1.00 82.00 921 GLU A CA 1
ATOM 7205 C C . GLU A 1 921 ? -5.900 22.293 -34.108 1.00 82.00 921 GLU A C 1
ATOM 7207 O O . GLU A 1 921 ? -6.985 22.866 -34.203 1.00 82.00 921 GLU A O 1
ATOM 7212 N N . ASN A 1 922 ? -5.343 22.018 -32.924 1.00 68.94 922 ASN A N 1
ATOM 7213 C CA . ASN A 1 922 ? -5.988 22.286 -31.643 1.00 68.94 922 ASN A CA 1
ATOM 7214 C C . ASN A 1 922 ? -5.145 23.203 -30.737 1.00 68.94 922 ASN A C 1
ATOM 7216 O O . ASN A 1 922 ? -4.213 22.778 -30.055 1.00 68.94 922 ASN A O 1
ATOM 7220 N N . GLU A 1 923 ? -5.563 24.462 -30.605 1.00 61.94 923 GLU A N 1
ATOM 7221 C CA . GLU A 1 923 ? -5.288 25.207 -29.375 1.00 61.94 923 GLU A CA 1
ATOM 7222 C C . GLU A 1 923 ? -6.203 24.687 -28.258 1.00 61.94 923 GLU A C 1
ATOM 7224 O O . GLU A 1 923 ? -7.217 25.288 -27.905 1.00 61.94 923 GLU A O 1
ATOM 7229 N N . THR A 1 924 ? -5.842 23.535 -27.686 1.00 53.16 924 THR A N 1
ATOM 7230 C CA . THR A 1 924 ? -6.331 23.161 -26.357 1.00 53.16 924 THR A CA 1
ATOM 7231 C C . THR A 1 924 ? -5.857 24.228 -25.378 1.00 53.16 924 THR A C 1
ATOM 7233 O O . THR A 1 924 ? -4.664 24.306 -25.077 1.00 53.16 924 THR A O 1
ATOM 7236 N N . ALA A 1 925 ? -6.778 25.062 -24.895 1.00 45.66 925 ALA A N 1
ATOM 7237 C CA . ALA A 1 925 ? -6.524 25.897 -23.727 1.00 45.66 925 ALA A CA 1
ATOM 7238 C C . ALA A 1 925 ? -6.039 25.000 -22.575 1.00 45.66 925 ALA A C 1
ATOM 7240 O O . ALA A 1 925 ? -6.575 23.905 -22.428 1.00 45.66 925 ALA A O 1
ATOM 7241 N N . ASP A 1 926 ? -5.063 25.449 -21.774 1.00 51.44 926 ASP A N 1
ATOM 7242 C CA . ASP A 1 926 ? -4.486 24.685 -20.651 1.00 51.44 926 ASP A CA 1
ATOM 7243 C C . ASP A 1 926 ? -5.569 24.369 -19.590 1.00 51.44 926 ASP A C 1
ATOM 7245 O O . ASP A 1 926 ? -5.701 25.065 -18.579 1.00 51.44 926 ASP A O 1
ATOM 7249 N N . THR A 1 927 ? -6.370 23.321 -19.818 1.00 42.47 927 THR A N 1
ATOM 7250 C CA . THR A 1 927 ? -7.668 23.082 -19.147 1.00 42.47 927 THR A CA 1
ATOM 7251 C C . THR A 1 927 ? -7.567 22.882 -17.634 1.00 42.47 927 THR A C 1
ATOM 7253 O O . THR A 1 927 ? -8.561 22.998 -16.915 1.00 42.47 927 THR A O 1
ATOM 7256 N N . HIS A 1 928 ? -6.359 22.605 -17.144 1.00 46.25 928 HIS A N 1
ATOM 7257 C CA . HIS A 1 928 ? -6.074 22.229 -15.764 1.00 46.25 928 HIS A CA 1
ATOM 7258 C C . HIS A 1 928 ? -5.014 23.103 -15.074 1.00 46.25 928 HIS A C 1
ATOM 7260 O O . HIS A 1 928 ? -4.690 22.839 -13.915 1.00 46.25 928 HIS A O 1
ATOM 7266 N N . GLY A 1 929 ? -4.468 24.124 -15.751 1.00 41.72 929 GLY A N 1
ATOM 7267 C CA . GLY A 1 929 ? -3.423 24.999 -15.192 1.00 41.72 929 GLY A CA 1
ATOM 7268 C C . GLY A 1 929 ? -2.128 24.273 -14.794 1.00 41.72 929 GLY A C 1
ATOM 7269 O O . GLY A 1 929 ? -1.400 24.746 -13.921 1.00 41.72 929 GLY A O 1
ATOM 7270 N N . ALA A 1 930 ? -1.862 23.105 -15.383 1.00 45.78 930 ALA A N 1
ATOM 7271 C CA . ALA A 1 930 ? -0.679 22.303 -15.100 1.00 45.78 930 ALA A CA 1
ATOM 7272 C C . ALA A 1 930 ? 0.560 22.853 -15.828 1.00 45.78 930 ALA A C 1
ATOM 7274 O O . ALA A 1 930 ? 0.480 23.336 -16.951 1.00 45.78 930 ALA A O 1
ATOM 7275 N N . GLU A 1 931 ? 1.738 22.720 -15.212 1.00 48.16 931 GLU A N 1
ATOM 7276 C CA . GLU A 1 931 ? 3.024 23.116 -15.821 1.00 48.16 931 GLU A CA 1
ATOM 7277 C C . GLU A 1 931 ? 3.413 22.222 -17.027 1.00 48.16 931 GLU A C 1
ATOM 7279 O O . GLU A 1 931 ? 4.234 22.588 -17.877 1.00 48.16 931 GLU A O 1
ATOM 7284 N N . MET A 1 932 ? 2.769 21.054 -17.115 1.00 55.28 932 MET A N 1
ATOM 7285 C CA . MET A 1 932 ? 2.824 20.101 -18.219 1.00 55.28 932 MET A CA 1
ATOM 7286 C C . MET A 1 932 ? 1.540 20.238 -19.049 1.00 55.28 932 MET A C 1
ATOM 7288 O O . MET A 1 932 ? 0.466 19.912 -18.550 1.00 55.28 932 MET A O 1
ATOM 7292 N N . GLY A 1 933 ? 1.649 20.736 -20.285 1.00 59.62 933 GLY A N 1
ATOM 7293 C CA . GLY A 1 933 ? 0.489 21.047 -21.130 1.00 59.62 933 GLY A CA 1
ATOM 7294 C C . GLY A 1 933 ? -0.151 19.827 -21.803 1.00 59.62 933 GLY A C 1
ATOM 7295 O O . GLY A 1 933 ? 0.452 18.752 -21.882 1.00 59.62 933 GLY A O 1
ATOM 7296 N N . ASP A 1 934 ? -1.365 20.026 -22.319 1.00 67.75 934 ASP A N 1
ATOM 7297 C CA . ASP A 1 934 ? -2.138 19.028 -23.072 1.00 67.75 934 ASP A CA 1
ATOM 7298 C C . ASP A 1 934 ? -1.443 18.613 -24.394 1.00 67.75 934 ASP A C 1
ATOM 7300 O O . ASP A 1 934 ? -0.529 19.280 -24.893 1.00 67.75 934 ASP A O 1
ATOM 7304 N N . ALA A 1 935 ? -1.850 17.477 -24.979 1.00 78.56 935 ALA A N 1
ATOM 7305 C CA . ALA A 1 935 ? -1.341 17.052 -26.287 1.00 78.56 935 ALA A CA 1
ATOM 7306 C C . ALA A 1 935 ? -1.823 17.988 -27.405 1.00 78.56 935 ALA A C 1
ATOM 7308 O O . ALA A 1 935 ? -3.026 18.096 -27.652 1.00 78.56 935 ALA A O 1
ATOM 7309 N N . LYS A 1 936 ? -0.879 18.583 -28.142 1.00 86.50 936 LYS A N 1
ATOM 7310 C CA . LYS A 1 936 ? -1.193 19.323 -29.367 1.00 86.50 936 LYS A CA 1
ATOM 7311 C C . LYS A 1 936 ? -1.027 18.429 -30.591 1.00 86.50 936 LYS A C 1
ATOM 7313 O O . LYS A 1 936 ? -0.128 17.587 -30.646 1.00 86.50 936 LYS A O 1
ATOM 7318 N N . VAL A 1 937 ? -1.895 18.637 -31.565 1.00 88.62 937 VAL A N 1
ATOM 7319 C CA . VAL A 1 937 ? -2.026 17.871 -32.800 1.00 88.62 937 VAL A CA 1
ATOM 7320 C C . VAL A 1 937 ? -1.686 18.795 -33.960 1.00 88.62 937 VAL A C 1
ATOM 7322 O O . VAL A 1 937 ? -2.289 19.854 -34.136 1.00 88.62 937 VAL A O 1
ATOM 7325 N N . PHE A 1 938 ? -0.691 18.394 -34.739 1.00 91.50 938 PHE A N 1
ATOM 7326 C CA . PHE A 1 938 ? -0.210 19.122 -35.899 1.00 91.50 938 PHE A CA 1
ATOM 7327 C C . PHE A 1 938 ? -0.565 18.345 -37.166 1.00 91.50 938 PHE A C 1
ATOM 7329 O O . PHE A 1 938 ? -0.204 17.174 -37.303 1.00 91.50 938 PHE A O 1
ATOM 7336 N N . LEU A 1 939 ? -1.251 19.001 -38.098 1.00 91.25 939 LEU A N 1
ATOM 7337 C CA . LEU A 1 939 ? -1.574 18.455 -39.415 1.00 91.25 939 LEU A CA 1
ATOM 7338 C C . LEU A 1 939 ? -0.563 18.939 -40.449 1.00 91.25 939 LEU A C 1
ATOM 7340 O O . LEU A 1 939 ? -0.261 20.133 -40.495 1.00 91.25 939 LEU A O 1
ATOM 7344 N N . ARG A 1 940 ? -0.087 18.041 -41.314 1.00 91.69 940 ARG A N 1
ATOM 7345 C CA . ARG A 1 940 ? 0.733 18.421 -42.472 1.00 91.69 940 ARG A CA 1
ATOM 7346 C C . ARG A 1 940 ? -0.080 19.316 -43.426 1.00 91.69 940 ARG A C 1
ATOM 7348 O O . ARG A 1 940 ? -1.290 19.141 -43.584 1.00 91.69 940 ARG A O 1
ATOM 7355 N N . ILE A 1 941 ? 0.571 20.334 -43.983 1.00 86.25 941 ILE A N 1
ATOM 7356 C CA . ILE A 1 941 ? -0.010 21.315 -44.907 1.00 86.25 941 ILE A CA 1
ATOM 7357 C C . ILE A 1 941 ? 0.257 20.839 -46.338 1.00 86.25 941 ILE A C 1
ATOM 7359 O O . ILE A 1 941 ? 1.410 20.653 -46.716 1.00 86.25 941 ILE A O 1
ATOM 7363 N N . GLY A 1 942 ? -0.813 20.666 -47.118 1.00 68.50 942 GLY A N 1
ATOM 7364 C CA . GLY A 1 942 ? -0.776 19.927 -48.384 1.00 68.50 942 GLY A CA 1
ATOM 7365 C C . GLY A 1 942 ? -0.874 18.412 -48.164 1.00 68.50 942 GLY A C 1
ATOM 7366 O O . GLY A 1 942 ? -0.530 17.909 -47.093 1.00 68.50 942 GLY A O 1
ATOM 7367 N N . GLU A 1 943 ? -1.370 17.683 -49.167 1.00 48.88 943 GLU A N 1
ATOM 7368 C CA . GLU A 1 943 ? -1.054 16.251 -49.264 1.00 48.88 943 GLU A CA 1
ATOM 7369 C C . GLU A 1 943 ? 0.348 16.081 -49.895 1.00 48.88 943 GLU A C 1
ATOM 7371 O O . GLU A 1 943 ? 0.804 17.014 -50.562 1.00 48.88 943 GLU A O 1
ATOM 7376 N N . PRO A 1 944 ? 1.050 14.957 -49.636 1.00 44.94 944 PRO A N 1
ATOM 7377 C CA . PRO A 1 944 ? 2.422 14.725 -50.106 1.00 44.94 944 PRO A CA 1
ATOM 7378 C C . PRO A 1 944 ? 2.543 14.528 -51.622 1.00 44.94 944 PRO A C 1
ATOM 7380 O O . PRO A 1 944 ? 1.665 13.834 -52.184 1.00 44.94 944 PRO A O 1
#

InterPro domains:
  IPR013217 Methyltransferase type 12 [PF08242] (795-887)
  IPR029063 S-adenosyl-L-methionine-dependent methyltransferase superfamily [G3DSA:3.40.50.150] (238-413)
  IPR029063 S-adenosyl-L-methionine-dependent methyltransferase superfamily [G3DSA:3.40.50.150] (749-928)
  IPR029063 S-adenosyl-L-methionine-dependent methyltransferase superfamily [SSF53335] (244-383)
  IPR029063 S-adenosyl-L-methionine-dependent methyltransferase superfamily [SSF53335] (746-925)

Solvent-accessible surface area (backbone atoms only — not comparable to full-atom values): 55912 Å² total; per-residue (Å²): 133,87,88,87,83,87,80,90,81,88,85,88,84,82,87,82,89,86,81,88,86,87,88,79,89,82,84,89,86,88,84,88,85,80,87,88,80,90,83,91,87,80,91,81,86,87,81,88,79,88,86,87,86,87,85,87,87,87,86,88,86,88,89,84,82,90,87,90,87,89,89,83,83,88,85,87,87,83,91,87,82,87,86,83,89,88,89,88,83,85,87,85,83,84,87,84,81,84,87,90,82,91,85,83,88,83,86,84,89,82,91,81,83,84,86,77,87,81,91,86,83,84,89,82,90,89,86,81,90,83,86,82,86,87,86,87,83,87,85,80,91,82,84,88,78,88,83,82,82,89,89,86,82,84,89,79,91,82,86,88,87,89,85,82,88,87,86,84,92,69,68,61,70,55,54,55,56,48,50,57,54,51,50,58,51,52,60,59,66,71,74,61,69,90,65,65,67,65,58,65,60,61,68,52,55,80,73,50,70,44,74,51,79,59,84,80,74,74,65,90,67,65,95,68,86,67,54,61,92,63,64,61,61,65,46,37,69,72,45,76,58,93,63,48,47,69,44,30,51,50,46,13,50,56,32,31,67,38,83,49,52,31,32,38,34,35,35,58,60,38,36,56,61,56,44,26,34,31,38,14,10,35,73,18,99,68,59,38,36,30,36,33,25,34,54,43,53,82,46,67,48,92,86,70,51,76,47,31,60,69,32,49,62,44,20,56,47,46,24,64,78,62,58,37,57,82,39,45,45,78,44,71,34,53,57,67,61,47,46,69,27,58,42,67,48,23,13,33,40,39,45,54,56,54,51,45,54,67,39,42,51,48,50,47,69,44,42,53,83,37,43,34,68,73,17,39,44,33,31,42,62,31,72,46,76,89,42,9,38,27,54,54,48,56,50,42,43,73,62,71,37,31,47,80,77,47,73,43,96,43,36,36,36,29,35,28,70,56,86,72,88,71,77,43,90,86,43,39,40,34,38,32,57,38,55,60,83,52,100,51,77,79,52,43,56,54,51,58,45,36,58,58,34,40,77,61,34,26,46,52,34,34,32,44,67,48,82,88,62,78,76,58,93,79,60,95,51,55,77,31,48,68,67,64,54,66,76,41,77,28,58,29,26,46,40,69,40,46,75,74,56,80,93,45,41,64,67,37,37,57,60,57,45,75,46,34,42,48,32,32,37,36,38,65,52,43,67,95,50,47,70,43,39,46,51,49,35,68,36,35,59,24,48,28,38,37,30,26,35,81,73,58,51,83,61,66,60,23,73,53,65,46,44,29,79,45,78,52,60,62,63,38,59,65,85,70,19,53,55,68,80,87,78,85,74,62,93,83,60,64,49,30,36,32,40,41,39,72,49,64,39,63,36,56,56,54,11,52,74,77,50,61,91,52,49,31,37,43,24,37,33,61,46,78,72,50,61,75,81,35,47,71,39,44,76,67,68,32,38,45,80,70,31,71,72,57,83,82,49,47,44,58,54,38,62,68,35,67,30,34,50,43,45,37,93,71,40,19,54,38,60,72,56,46,44,24,15,29,15,45,21,21,39,38,27,26,63,45,20,28,76,91,52,56,41,65,87,51,17,17,50,62,35,96,61,70,42,29,66,62,54,35,55,51,51,51,49,41,71,77,33,58,65,58,29,53,48,19,6,51,47,15,27,66,51,43,67,70,31,26,49,67,57,48,45,55,52,51,48,51,64,68,69,44,86,78,70,48,79,44,70,40,42,33,68,93,78,57,41,27,62,58,81,44,82,86,66,66,60,51,65,36,61,69,59,38,70,66,28,48,73,29,38,33,37,30,42,50,35,45,58,17,65,65,60,31,52,31,50,78,42,42,31,56,25,36,45,28,32,20,68,48,62,68,29,31,55,37,17,56,60,64,35,60,93,42,93,44,58,46,65,43,71,41,56,79,66,43,62,69,57,42,51,59,52,55,72,74,43,74,83,55,25,43,30,26,37,41,52,54,40,57,51,49,31,56,76,96,38,37,59,68,44,51,52,54,48,57,65,31,28,61,44,30,40,36,44,22,41,35,49,70,54,49,62,74,68,40,48,69,61,56,39,41,77,72,40,30,42,81,74,50,89,72,68,68,89,78,77,53,73,59,42,66,42,33,42,27,34,45,63,70,84,134

Foldseek 3Di:
DDDDDDDDDDDDDDDDDDDDDDDDDDDDDDDDDDDDDDDDDDDDDYDDDDDDDDDDDDDDDDDDDDDDDDDDDDDDDDDDDDDDDDDDDDDDDDDDDDDDDDDDDDDDDDDDDDDDDDDDDDDDDDDDDDDDDDDDDDDDDDDDDDDDDDDDDDDDDDDDDDDDDDDDDDPPVVVVVVVVVVVVVVVVVVPDDPPVVVVVVPVVLVPAQDEFVQVPPPDPPPLPPQAQPDPLQVLQVPDDDPAHSQRLLVLLQLLQVQDFGAAEEEACQQCNSVLSSLNSLSNHPRNHAYEYEALQDFDQAPVRDTTHPVSVVNNVVVCVVRVSVVRYHYDNDHLLSVLVSYDAAHQEYEYPRRQALVNVLSNCLSPVLRYDQQGKYKYFQCPDPVTNNVVQVVVCVVVVQWDFPDDDDRMTIIGGHDDDDDPRDPAWEEEEEDQADDCDDQCVLVQLLQVLSVSVPHAYAYEHNNPPPDHDPPRPHHYDYLVRLVVAAGQEYEYGALPDDPVCLQVLLVCQDPSVHAYEYEHWWACPCVVSRLSSQVSNVGQEYEQQACNQDFQSCFLGHHQYYYYHHAFDALPLQAADPDDDDDLPAAAEEEEALPAPCVLVLLLLVVDDLSAAYEHEAANPCVCVVRVVCVVSNRYDDPHHDDSNCLLVVLNVHQAYEAQHPIGRADNRLLSNLSHLHAYEYECGNCVQQDDPLQQHPYDVHSHSNSSNVRSCVCSVDVVSRNRNSVRSNVSSVCRHSNNSSVVVVCVSPPPPSDSQFFPPVVVSTGGDGDPVCQCFQCPVVLLVQAQWFEEAEQCFLQSVVQSNVVSHHPAYEYEHQDVVSLVNNCVSNPPRPRYHYDHFDLQPLVRVVVVCVVDPQATQEYEAAAVLRRHDPVRSVVSLLVRLRRHQFKYKHWYFPVCCVVVVSQVVSVVSQWDWPDPPPQPPPRRTGGIIMITGHDHD

Nearest PDB structures (foldseek):
  6g80-assembly1_A  TM=8.526E-01  e=9.558E-14  Mycolicibacterium hassiacum DSM 44199
  7qsg-assembly1_A  TM=7.419E-01  e=6.572E-14  Mycolicibacterium hassiacum
  3c48-assembly1_B  TM=5.132E-01  e=1.725E-14  Corynebacterium glutamicum
  8rz3-assembly1_A  TM=7.271E-01  e=1.716E-11  Variovorax paradoxus
  8rz3-assembly3_C  TM=7.361E-01  e=1.624E-10  Variovorax paradoxus

Secondary structure (DSSP, 8-state):
-----------------------------------------------------------------------------------------------------------------PPP--------------------------PPPP-PPP-------------------SSHHHHHHHHHHHHHHHHHHTSS-TTTHHHHHHHHHTT--B------S-----TTTT---S-HHHHHHHS-SS--HHHHHHHHHHHHT--SSEEEEES-SSSHHHHHHHHHHHTSTT-PPEEEE-----EE-TTS-EE-HHHHHHHHHHHHHHSGGGTEEEE-S-HHHHHHHB-S-EEEEEE-S--SHHHHHHHHHHHTTTEEEEEEEEESSTT-TTSHHHHHHHHHHHTTSEEEEEEETTEEEEEE--------TT--EEEEEESS--SSTTSHHHHHHHHHHHTTT-EEEEEE-STTPPP-TT-SSEEE-HHHHHTS--SEEEEEGGG--GGGHHHHHHTTSGGG-EEEEEE-S-GGGHHHHHHHHHHH--SEEEESSS-S-TTTTTT---SEEEE----B-TTTS-PPS-----TTSPEEEEEETTSS-HHHHHHHTTS-TTEEEEEES--GGGGGGGHHHHHTT-EEEEEPPPTTTHHHHHTT-SEEEE--SS-SS-HHHHHHHHTT--EEEESTTTTTT--BTTTEEEESS--HHHHHHHHHHHHH-HHHHHHHHHHHHHHHTT-BHHHHHHHHHHHHH-TTS------BGGGTB--PPPGGGGGTT-HHHHHTTBT-EEEEET-TTSHHHHHHHHTTBSEEEEEES-HHHHHHHHHHTTT-TTEEEEE--TT-HHHHHHHHHHS-S-EEEEEEES-GGGS-HHHHHHHHHHHHHHEEEEEEEE-BHHHHHHTTHHHHHHHTTEEE------TT--SBPPPEEEEESS--

Mean predicted aligned error: 21.54 Å

Radius of gyration: 39.72 Å; Cα contacts (8 Å, |Δi|>4): 1482; chains: 1; bounding box: 112×121×109 Å

pLDDT: mean 72.65, std 25.82, range [23.81, 98.62]

Sequence (944 aa):
MQDIRGGDQQDGRRRRDQRHRSGRVWRGHDHQIDHHQRQRRHRRRAGFRHQRRDRQCRGERQGHPRRARHQWRSSDRARSQRGPDDRAGPPDDPQLHDPELLGERRRPSGDRQRPRLHHGQLHHQHDHRLQHQGQRRRQHRQPRQRRARPARDGRGEDRRAQHPRHEPFRAERQRRRHSELEWRRRDFLWQQPHQERRRADSDAVAAVRWPCPASAGLGPADAGEGILNIDLSAFLAGARGGVTVEEGVALARHAAESRSGAIVEIGSFRGKSAVALAYGASQSQAGAAVVCVEPHAEFTGVYGGKFGPEDRAAFFRVMLETGAYEHVSLVNLRSRDAARAWVGPIGLLFIDGDHTLRGVSTDVEAWEKHVAVGGVVVFDDAIDRKIGPARVIDQLLASGRFERIETVNKIVFLRKLSAGPRSPVGAKRILVPCKHLTGSGGLLRFERFGRAARSRGHHLAYLQLDHGAAPLRSSEFEVLSPEEASARDWDVTMIPGGGFAPRHEDALKALRAANFGLRMQHILNDETRRDRFLRVNSAVAPDLVVFNNRHWRPGSFTTFRARRFHVLEGAVDLAAFFPAPLRERAHEDAFVVGGLANKNPEPLLAAARMLDEKVRVELIGPPGDLAAGAADLLASGRLKLLGSLDEASLPAFYRGLDCVVHCETFAGWANLGAEALASGAPLIATRHGTLAFAAAEQTAIVLERPEPRAIADAIVRLRDDPALGRRLAANGRDTIARFGWDAYVDRLLEIVDDPDASTHYTMAPELGLFGKWPIDTRLDGLSGVLDACAGRSVLDLGAAEGVVARALCEKGAASVEGFELDPARVGRARRVCAGYDGARFACLDLGDLAAVDRAFAATPQSFDVVLHLGLHHHLPARTRMGLLERAAAKARKVLAFRTSRKLYEADGVVARLAELGFRLENETADTHGAEMGDAKVFLRIGEP

Organism: NCBI:txid405005